Protein AF-A0AAV2KA21-F1 (afdb_monomer_lite)

InterPro domains:
  IPR004468 CTP synthase [MF_01227] (354-904)
  IPR004468 CTP synthase [PTHR11550] (354-910)
  IPR004468 CTP synthase [TIGR00337] (353-898)
  IPR017456 CTP synthase, N-terminal [PF06418] (355-625)
  IPR017456 CTP synthase, N-terminal [cd03113] (355-621)
  IPR017926 Glutamine amidotransferase [PF00117] (664-892)
  IPR027417 P-loop containing nucleoside triphosphate hydrolase [G3DSA:3.40.50.300] (347-646)
  IPR027417 P-loop containing nucleoside triphosphate hydrolase [SSF52540] (354-625)
  IPR029062 Class I glutamine amidotransferase-like [G3DSA:3.40.50.880] (649-915)
  IPR029062 Class I glutamine amidotransferase-like [SSF52317] (652-901)
  IPR033828 CTP synthase GATase domain [cd01746] (652-897)

Structure (mmCIF, N/CA/C/O backbone):
data_AF-A0AAV2KA21-F1
#
_entry.id   AF-A0AAV2KA21-F1
#
loop_
_atom_site.group_PDB
_atom_site.id
_atom_site.type_symbol
_atom_site.label_atom_id
_atom_site.label_alt_id
_atom_site.label_comp_id
_atom_site.label_asym_id
_atom_site.label_entity_id
_atom_site.label_seq_id
_atom_site.pdbx_PDB_ins_code
_atom_site.Cartn_x
_atom_site.Cartn_y
_atom_site.Cartn_z
_atom_site.occupancy
_atom_site.B_iso_or_equiv
_atom_site.auth_seq_id
_atom_site.auth_comp_id
_atom_site.auth_asym_id
_atom_site.auth_atom_id
_atom_site.pdbx_PDB_model_num
ATOM 1 N N . MET A 1 1 ? 5.411 -22.000 -52.448 1.00 35.47 1 MET A N 1
ATOM 2 C CA . MET A 1 1 ? 5.015 -23.112 -51.541 1.00 35.47 1 MET A CA 1
ATOM 3 C C . MET A 1 1 ? 4.681 -24.403 -52.302 1.00 35.47 1 MET A C 1
ATOM 5 O O . MET A 1 1 ? 5.279 -25.430 -52.008 1.00 35.47 1 MET A O 1
ATOM 9 N N . ALA A 1 2 ? 3.848 -24.359 -53.351 1.00 38.22 2 ALA A N 1
ATOM 10 C CA . ALA A 1 2 ? 3.548 -25.520 -54.208 1.00 38.22 2 ALA A CA 1
ATOM 11 C C . ALA A 1 2 ? 4.786 -26.204 -54.840 1.00 38.22 2 ALA A C 1
ATOM 13 O O . ALA A 1 2 ? 4.862 -27.430 -54.904 1.00 38.22 2 ALA A O 1
ATOM 14 N N . GLN A 1 3 ? 5.802 -25.438 -55.255 1.00 40.25 3 GLN A N 1
ATOM 15 C CA . GLN A 1 3 ? 7.073 -25.999 -55.742 1.00 40.25 3 GLN A CA 1
ATOM 16 C C . GLN A 1 3 ? 7.875 -26.712 -54.637 1.00 40.25 3 GLN A C 1
ATOM 18 O O . GLN A 1 3 ? 8.469 -27.756 -54.895 1.00 40.25 3 GLN A O 1
ATOM 23 N N . ALA A 1 4 ? 7.838 -26.218 -53.394 1.00 39.41 4 ALA A N 1
ATOM 24 C CA . ALA A 1 4 ? 8.495 -26.870 -52.257 1.00 39.41 4 ALA A CA 1
ATOM 25 C C . ALA A 1 4 ? 7.836 -28.223 -51.926 1.00 39.41 4 ALA A C 1
ATOM 27 O O . ALA A 1 4 ? 8.532 -29.203 -51.661 1.00 39.41 4 ALA A O 1
ATOM 28 N N . LEU A 1 5 ? 6.508 -28.305 -52.053 1.00 44.34 5 LEU A N 1
ATOM 29 C CA . LEU A 1 5 ? 5.739 -29.546 -51.919 1.00 44.34 5 LEU A CA 1
ATOM 30 C C . LEU A 1 5 ? 6.054 -30.559 -53.035 1.00 44.34 5 LEU A C 1
ATOM 32 O O . LEU A 1 5 ? 6.225 -31.743 -52.752 1.00 44.34 5 LEU A O 1
ATOM 36 N N . LYS A 1 6 ? 6.239 -30.107 -54.286 1.00 44.34 6 LYS A N 1
ATOM 37 C CA . LYS A 1 6 ? 6.696 -30.967 -55.401 1.00 44.34 6 LYS A CA 1
ATOM 38 C C . LYS A 1 6 ? 8.096 -31.546 -55.159 1.00 44.34 6 LYS A C 1
ATOM 40 O O . LYS A 1 6 ? 8.355 -32.701 -55.497 1.00 44.34 6 LYS A O 1
ATOM 45 N N . VAL A 1 7 ? 8.996 -30.767 -54.556 1.00 44.25 7 VAL A N 1
ATOM 46 C CA . VAL A 1 7 ? 10.352 -31.219 -54.190 1.00 44.25 7 VAL A CA 1
ATOM 47 C C . VAL A 1 7 ? 10.316 -32.222 -53.031 1.00 44.25 7 VAL A C 1
ATOM 49 O O . VAL A 1 7 ? 11.077 -33.190 -53.042 1.00 44.25 7 VAL A O 1
ATOM 52 N N . TYR A 1 8 ? 9.414 -32.032 -52.067 1.00 42.38 8 TYR A N 1
ATOM 53 C CA . TYR A 1 8 ? 9.213 -32.953 -50.946 1.00 42.38 8 TYR A CA 1
ATOM 54 C C . TYR A 1 8 ? 8.618 -34.299 -51.401 1.00 42.38 8 TYR A C 1
ATOM 56 O O . TYR A 1 8 ? 9.161 -35.351 -51.067 1.00 42.38 8 TYR A O 1
ATOM 64 N N . ALA A 1 9 ? 7.591 -34.277 -52.260 1.00 46.59 9 ALA A N 1
ATOM 65 C CA . ALA A 1 9 ? 6.957 -35.479 -52.812 1.00 46.59 9 ALA A CA 1
ATOM 66 C C . ALA A 1 9 ? 7.918 -36.332 -53.665 1.00 46.59 9 ALA A C 1
ATOM 68 O O . ALA A 1 9 ? 7.868 -37.558 -53.617 1.00 46.59 9 ALA A O 1
ATOM 69 N N . ARG A 1 10 ? 8.856 -35.704 -54.392 1.00 46.06 10 ARG A N 1
ATOM 70 C CA . ARG A 1 10 ? 9.917 -36.423 -55.128 1.00 46.06 10 ARG A CA 1
ATOM 71 C C . ARG A 1 10 ? 10.937 -37.116 -54.219 1.00 46.06 10 ARG A C 1
ATOM 73 O O . ARG A 1 10 ? 11.611 -38.035 -54.674 1.00 46.06 10 ARG A O 1
ATOM 80 N N . ARG A 1 11 ? 11.098 -36.665 -52.971 1.00 42.88 11 ARG A N 1
ATOM 81 C CA . ARG A 1 11 ? 12.106 -37.183 -52.029 1.00 42.88 11 ARG A CA 1
ATOM 82 C C . ARG A 1 11 ? 11.593 -38.282 -51.104 1.00 42.88 11 ARG A C 1
ATOM 84 O O . ARG A 1 11 ? 12.412 -39.038 -50.588 1.00 42.88 11 ARG A O 1
ATOM 91 N N . HIS A 1 12 ? 10.281 -38.375 -50.904 1.00 43.50 12 HIS A N 1
ATOM 92 C CA . HIS A 1 12 ? 9.665 -39.315 -49.966 1.00 43.50 12 HIS A CA 1
ATOM 93 C C . HIS A 1 12 ? 8.506 -40.081 -50.631 1.00 43.50 12 HIS A C 1
ATOM 95 O O . HIS A 1 12 ? 7.347 -39.810 -50.329 1.00 43.50 12 HIS A O 1
ATOM 101 N N . PRO A 1 13 ? 8.801 -41.028 -51.547 1.00 45.69 13 PRO A N 1
ATOM 102 C CA . PRO A 1 13 ? 7.777 -41.767 -52.297 1.00 45.69 13 PRO A CA 1
ATOM 103 C C . PRO A 1 13 ? 6.890 -42.675 -51.424 1.00 45.69 13 PRO A C 1
ATOM 105 O O . PRO A 1 13 ? 5.798 -43.031 -51.859 1.00 45.69 13 PRO A O 1
ATOM 108 N N . ASP A 1 14 ? 7.331 -42.992 -50.201 1.00 44.12 14 ASP A N 1
ATOM 109 C CA . ASP A 1 14 ? 6.643 -43.886 -49.256 1.00 44.12 14 ASP A CA 1
ATOM 110 C C . ASP A 1 14 ? 6.004 -43.151 -48.058 1.00 44.12 14 ASP A C 1
ATOM 112 O O . ASP A 1 14 ? 5.546 -43.788 -47.111 1.00 44.12 14 ASP A O 1
ATOM 116 N N . ALA A 1 15 ? 5.999 -41.812 -48.048 1.00 48.00 15 ALA A N 1
ATOM 117 C CA . ALA A 1 15 ? 5.346 -41.050 -46.983 1.00 48.00 15 ALA A CA 1
ATOM 118 C C . ALA A 1 15 ? 3.818 -41.104 -47.137 1.00 48.00 15 ALA A C 1
ATOM 120 O O . ALA A 1 15 ? 3.292 -40.937 -48.235 1.00 48.00 15 ALA A O 1
ATOM 121 N N . ASP A 1 16 ? 3.101 -41.326 -46.036 1.00 46.19 16 ASP A N 1
ATOM 122 C CA . ASP A 1 16 ? 1.642 -41.408 -46.038 1.00 46.19 16 ASP A CA 1
ATOM 123 C C . ASP A 1 16 ? 1.032 -40.017 -46.302 1.00 46.19 16 ASP A C 1
ATOM 125 O O . ASP A 1 16 ? 1.068 -39.113 -45.463 1.00 46.19 16 ASP A O 1
ATOM 129 N N . PHE A 1 17 ? 0.520 -39.817 -47.518 1.00 47.16 17 PHE A N 1
ATOM 130 C CA . PHE A 1 17 ? 0.071 -38.521 -48.047 1.00 47.16 17 PHE A CA 1
ATOM 131 C C . PHE A 1 17 ? -1.257 -38.020 -47.443 1.00 47.16 17 PHE A C 1
ATOM 133 O O . PHE A 1 17 ? -1.763 -36.976 -47.858 1.00 47.16 17 PHE A O 1
ATOM 140 N N . ALA A 1 18 ? -1.826 -38.723 -46.459 1.00 44.53 18 ALA A N 1
ATOM 141 C CA . ALA A 1 18 ? -3.070 -38.337 -45.794 1.00 44.53 18 ALA A CA 1
ATOM 142 C C . ALA A 1 18 ? -2.946 -37.015 -45.010 1.00 44.53 18 ALA A C 1
ATOM 144 O O . ALA A 1 18 ? -3.821 -36.159 -45.126 1.00 44.53 18 ALA A O 1
ATOM 145 N N . ALA A 1 19 ? -1.832 -36.798 -44.301 1.00 41.72 19 ALA A N 1
ATOM 146 C CA . ALA A 1 19 ? -1.615 -35.584 -43.501 1.00 41.72 19 ALA A CA 1
ATOM 147 C C . ALA A 1 19 ? -1.412 -34.325 -44.368 1.00 41.72 19 ALA A C 1
ATOM 149 O O . ALA A 1 19 ? -1.913 -33.248 -44.058 1.00 41.72 19 ALA A O 1
ATOM 150 N N . LEU A 1 20 ? -0.747 -34.477 -45.517 1.00 43.06 20 LEU A N 1
ATOM 151 C CA . LEU A 1 20 ? -0.540 -33.396 -46.488 1.00 43.06 20 LEU A CA 1
ATOM 152 C C . LEU A 1 20 ? -1.829 -33.003 -47.223 1.00 43.06 20 LEU A C 1
ATOM 154 O O . LEU A 1 20 ? -1.947 -31.880 -47.710 1.00 43.06 20 LEU A O 1
ATOM 158 N N . ARG A 1 21 ? -2.803 -33.918 -47.302 1.00 42.50 21 ARG A N 1
ATOM 159 C CA . ARG A 1 21 ? -4.116 -33.659 -47.900 1.00 42.50 21 ARG A CA 1
ATOM 160 C C . ARG A 1 21 ? -4.990 -32.795 -46.991 1.00 42.50 21 ARG A C 1
ATOM 162 O O . ARG A 1 21 ? -5.686 -31.928 -47.506 1.00 42.50 21 ARG A O 1
ATOM 169 N N . GLU A 1 22 ? -4.929 -32.995 -45.674 1.00 45.28 22 GLU A N 1
ATOM 170 C CA . GLU A 1 22 ? -5.630 -32.139 -44.706 1.00 45.28 22 GLU A CA 1
ATOM 171 C C . GLU A 1 22 ? -5.046 -30.725 -44.664 1.00 45.28 22 GLU A C 1
ATOM 173 O O . GLU A 1 22 ? -5.804 -29.761 -44.724 1.00 45.28 22 GLU A O 1
ATOM 178 N N . GLU A 1 23 ? -3.717 -30.582 -44.664 1.00 43.34 23 GLU A N 1
ATOM 179 C CA . GLU A 1 23 ? -3.070 -29.260 -44.709 1.00 43.34 23 GLU A CA 1
ATOM 180 C C . GLU A 1 23 ? -3.353 -28.510 -46.020 1.00 43.34 23 GLU A C 1
ATOM 182 O O . GLU A 1 23 ? -3.584 -27.301 -46.011 1.00 43.34 23 GLU A O 1
ATOM 187 N N . ALA A 1 24 ? -3.396 -29.216 -47.155 1.00 41.16 24 ALA A N 1
ATOM 188 C CA . ALA A 1 24 ? -3.741 -28.613 -48.442 1.00 41.16 24 ALA A CA 1
ATOM 189 C C . ALA A 1 24 ? -5.219 -28.186 -48.523 1.00 41.16 24 ALA A C 1
ATOM 191 O O . ALA A 1 24 ? -5.510 -27.147 -49.110 1.00 41.16 24 ALA A O 1
ATOM 192 N N . LEU A 1 25 ? -6.141 -28.946 -47.917 1.00 46.31 25 LEU A N 1
ATOM 193 C CA . LEU A 1 25 ? -7.567 -28.596 -47.837 1.00 46.31 25 LEU A CA 1
ATOM 194 C C . LEU A 1 25 ? -7.826 -27.419 -46.881 1.00 46.31 25 LEU A C 1
ATOM 196 O O . LEU A 1 25 ? -8.688 -26.588 -47.161 1.00 46.31 25 LEU A O 1
ATOM 200 N N . LEU A 1 26 ? -7.057 -27.316 -45.792 1.00 43.72 26 LEU A N 1
ATOM 201 C CA . LEU A 1 26 ? -7.070 -26.162 -44.886 1.00 43.72 26 LEU A CA 1
ATOM 202 C C . LEU A 1 26 ? -6.626 -24.878 -45.602 1.00 43.72 26 LEU A C 1
ATOM 204 O O . LEU A 1 26 ? -7.281 -23.847 -45.470 1.00 43.72 26 LEU A O 1
ATOM 208 N N . LEU A 1 27 ? -5.587 -24.955 -46.437 1.00 38.97 27 LEU A N 1
ATOM 209 C CA . LEU A 1 27 ? -5.106 -23.813 -47.222 1.00 38.97 27 LEU A CA 1
ATOM 210 C C . LEU A 1 27 ? -6.069 -23.398 -48.350 1.00 38.97 27 LEU A C 1
ATOM 212 O O . LEU A 1 27 ? -6.182 -22.209 -48.643 1.00 38.97 27 LEU A O 1
ATOM 216 N N . ASP A 1 28 ? -6.802 -24.343 -48.949 1.00 40.31 28 ASP A N 1
ATOM 217 C CA . ASP A 1 28 ? -7.838 -24.045 -49.957 1.00 40.31 28 ASP A CA 1
ATOM 218 C C . ASP A 1 28 ? -9.050 -23.315 -49.336 1.00 40.31 28 ASP A C 1
ATOM 220 O O . ASP A 1 28 ? -9.705 -22.505 -49.995 1.00 40.31 28 ASP A O 1
ATOM 224 N N . SER A 1 29 ? -9.308 -23.546 -48.040 1.00 45.31 29 SER A N 1
ATOM 225 C CA . SER A 1 29 ? -10.343 -22.837 -47.274 1.00 45.31 29 SER A CA 1
ATOM 226 C C . SER A 1 29 ? -9.963 -21.394 -46.915 1.00 45.31 29 SER A C 1
ATOM 228 O O . SER A 1 29 ? -10.851 -20.558 -46.751 1.00 45.31 29 SER A O 1
ATOM 230 N N . GLU A 1 30 ? -8.662 -21.082 -46.849 1.00 40.16 30 GLU A N 1
ATOM 231 C CA . GLU A 1 30 ? -8.159 -19.741 -46.524 1.00 40.16 30 GLU A CA 1
ATOM 232 C C . GLU A 1 30 ? -7.944 -18.841 -47.756 1.00 40.16 30 GLU A C 1
ATOM 234 O O . GLU A 1 30 ? -8.026 -17.621 -47.619 1.00 40.16 30 GLU A O 1
ATOM 239 N N . TYR A 1 31 ? -7.697 -19.397 -48.955 1.00 39.81 31 TYR A N 1
ATOM 240 C CA . TYR A 1 31 ? -7.211 -18.606 -50.107 1.00 39.81 31 TYR A CA 1
ATOM 241 C C . TYR A 1 31 ? -7.958 -18.771 -51.440 1.00 39.81 31 TYR A C 1
ATOM 243 O O . TYR A 1 31 ? -7.471 -18.280 -52.454 1.00 39.81 31 TYR A O 1
ATOM 251 N N . GLY A 1 32 ? -9.133 -19.405 -51.469 1.00 35.38 32 GLY A N 1
ATOM 252 C CA . GLY A 1 32 ? -10.109 -19.289 -52.564 1.00 35.38 32 GLY A CA 1
ATOM 253 C C . GLY A 1 32 ? -9.593 -19.472 -54.010 1.00 35.38 32 GLY A C 1
ATOM 254 O O . GLY A 1 32 ? -9.157 -18.537 -54.675 1.00 35.38 32 GLY A O 1
ATOM 255 N N . SER A 1 33 ? -9.835 -20.653 -54.583 1.00 38.12 33 SER A N 1
ATOM 256 C CA . SER A 1 33 ? -10.006 -20.907 -56.034 1.00 38.12 33 SER A CA 1
ATOM 257 C C . SER A 1 33 ? -8.825 -20.715 -57.007 1.00 38.12 33 SER A C 1
ATOM 259 O O . SER A 1 33 ? -9.055 -20.633 -58.211 1.00 38.12 33 SER A O 1
ATOM 261 N N . SER A 1 34 ? -7.567 -20.758 -56.554 1.00 41.44 34 SER A N 1
ATOM 262 C CA . SER A 1 34 ? -6.405 -20.893 -57.470 1.00 41.44 34 SER A CA 1
ATOM 263 C C . SER A 1 34 ? -5.517 -22.125 -57.228 1.00 41.44 34 SER A C 1
ATOM 265 O O . SER A 1 34 ? -4.579 -22.364 -57.988 1.00 41.44 34 SER A O 1
ATOM 267 N N . ALA A 1 35 ? -5.817 -22.961 -56.223 1.00 38.94 35 ALA A N 1
ATOM 268 C CA . ALA A 1 35 ? -5.004 -24.138 -55.892 1.00 38.94 35 ALA A CA 1
ATOM 269 C C . ALA A 1 35 ? -5.516 -25.471 -56.484 1.00 38.94 35 ALA A C 1
ATOM 271 O O . ALA A 1 35 ? -4.770 -26.454 -56.483 1.00 38.94 35 ALA A O 1
ATOM 272 N N . SER A 1 36 ? -6.731 -25.517 -57.046 1.00 36.91 36 SER A N 1
ATOM 273 C CA . SER A 1 36 ? -7.385 -26.765 -57.484 1.00 36.91 36 SER A CA 1
ATOM 274 C C . SER A 1 36 ? -6.744 -27.432 -58.713 1.00 36.91 36 SER A C 1
ATOM 276 O O . SER A 1 36 ? -6.774 -28.660 -58.839 1.00 36.91 36 SER A O 1
ATOM 278 N N . GLU A 1 37 ? -6.089 -26.671 -59.597 1.00 37.91 37 GLU A N 1
ATOM 279 C CA . GLU A 1 37 ? -5.371 -27.239 -60.751 1.00 37.91 37 GLU A CA 1
ATOM 280 C C . GLU A 1 37 ? -4.031 -27.883 -60.356 1.00 37.91 37 GLU A C 1
ATOM 282 O O . GLU A 1 37 ? -3.571 -28.848 -60.979 1.00 37.91 37 GLU A O 1
ATOM 287 N N . VAL A 1 38 ? -3.406 -27.413 -59.273 1.00 37.97 38 VAL A N 1
ATOM 288 C CA . VAL A 1 38 ? -2.083 -27.895 -58.851 1.00 37.97 38 VAL A CA 1
ATOM 289 C C . VAL A 1 38 ? -2.189 -29.217 -58.089 1.00 37.97 38 VAL A C 1
ATOM 291 O O . VAL A 1 38 ? -1.344 -30.095 -58.280 1.00 37.97 38 VAL A O 1
ATOM 294 N N . THR A 1 39 ? -3.245 -29.412 -57.298 1.00 38.41 39 THR A N 1
ATOM 295 C CA . THR A 1 39 ? -3.505 -30.658 -56.557 1.00 38.41 39 THR A CA 1
ATOM 296 C C . THR A 1 39 ? -3.919 -31.817 -57.469 1.00 38.41 39 THR A C 1
ATOM 298 O O . THR A 1 39 ? -3.482 -32.944 -57.234 1.00 38.41 39 THR A O 1
ATOM 301 N N . CYS A 1 40 ? -4.659 -31.575 -58.560 1.00 34.62 40 CYS A N 1
ATOM 302 C CA . CYS A 1 40 ? -5.057 -32.646 -59.489 1.00 34.62 40 CYS A CA 1
ATOM 303 C C . CYS A 1 40 ? -3.895 -33.210 -60.331 1.00 34.62 40 CYS A C 1
ATOM 305 O O . CYS A 1 40 ? -3.881 -34.401 -60.643 1.00 34.62 40 CYS A O 1
ATOM 307 N N . SER A 1 41 ? -2.884 -32.400 -60.663 1.00 37.38 41 SER A N 1
ATOM 308 C CA . SER A 1 41 ? -1.750 -32.859 -61.488 1.00 37.38 41 SER A CA 1
ATOM 309 C C . SER A 1 41 ? -0.753 -33.765 -60.744 1.00 37.38 41 SER A C 1
ATOM 311 O O . SER A 1 41 ? -0.063 -34.570 -61.369 1.00 37.38 41 SER A O 1
ATOM 313 N N . ILE A 1 42 ? -0.683 -33.665 -59.412 1.00 39.44 42 ILE A N 1
ATOM 314 C CA . ILE A 1 42 ? 0.293 -34.399 -58.586 1.00 39.44 42 ILE A CA 1
ATOM 315 C C . ILE A 1 42 ? -0.213 -35.804 -58.221 1.00 39.44 42 ILE A C 1
ATOM 317 O O . ILE A 1 42 ? 0.588 -36.719 -58.045 1.00 39.44 42 ILE A O 1
ATOM 321 N N . VAL A 1 43 ? -1.533 -36.007 -58.165 1.00 39.12 43 VAL A N 1
ATOM 322 C CA . VAL A 1 43 ? -2.134 -37.283 -57.737 1.00 39.12 43 VAL A CA 1
ATOM 323 C C . VAL A 1 43 ? -2.210 -38.317 -58.874 1.00 39.12 43 VAL A C 1
ATOM 325 O O . VAL A 1 43 ? -2.182 -39.516 -58.603 1.00 39.12 43 VAL A O 1
ATOM 328 N N . ASN A 1 44 ? -2.218 -37.893 -60.145 1.00 34.75 44 ASN A N 1
ATOM 329 C CA . ASN A 1 44 ? -2.494 -38.794 -61.276 1.00 34.75 44 ASN A CA 1
ATOM 330 C C . ASN A 1 44 ? -1.271 -39.383 -62.003 1.00 34.75 44 ASN A C 1
ATOM 332 O O . ASN A 1 44 ? -1.455 -40.243 -62.859 1.00 34.75 44 ASN A O 1
ATOM 336 N N . ASN A 1 45 ? -0.033 -39.011 -61.664 1.00 34.47 45 ASN A N 1
ATOM 337 C CA . ASN A 1 45 ? 1.164 -39.569 -62.314 1.00 34.47 45 ASN A CA 1
ATOM 338 C C . ASN A 1 45 ? 1.923 -40.541 -61.397 1.00 34.47 45 ASN A C 1
ATOM 340 O O . ASN A 1 45 ? 3.027 -40.271 -60.928 1.00 34.47 45 ASN A O 1
ATOM 344 N N . LYS A 1 46 ? 1.326 -41.717 -61.169 1.00 35.81 46 LYS A N 1
ATOM 345 C CA . LYS A 1 46 ? 2.021 -42.912 -60.661 1.00 35.81 46 LYS A CA 1
ATOM 346 C C . LYS A 1 46 ? 2.510 -43.781 -61.825 1.00 35.81 46 LYS A C 1
ATOM 348 O O . LYS A 1 46 ? 2.056 -44.904 -61.990 1.00 35.81 46 LYS A O 1
ATOM 353 N N . SER A 1 47 ? 3.448 -43.294 -62.627 1.00 34.81 47 SER A N 1
ATOM 354 C CA . SER A 1 47 ? 4.291 -44.176 -63.446 1.00 34.81 47 SER A CA 1
ATOM 355 C C . SER A 1 47 ? 5.427 -43.396 -64.089 1.00 34.81 47 SER A C 1
ATOM 357 O O . SER A 1 47 ? 5.233 -42.264 -64.508 1.00 34.81 47 SER A O 1
ATOM 359 N N . SER A 1 48 ? 6.580 -44.058 -64.186 1.00 34.28 48 SER A N 1
ATOM 360 C CA . SER A 1 48 ? 7.804 -43.677 -64.902 1.00 34.28 48 SER A CA 1
ATOM 361 C C . SER A 1 48 ? 8.609 -42.497 -64.353 1.00 34.28 48 SER A C 1
ATOM 363 O O . SER A 1 48 ? 8.455 -41.387 -64.835 1.00 34.28 48 SER A O 1
ATOM 365 N N . PHE A 1 49 ? 9.577 -42.772 -63.470 1.00 32.34 49 PHE A N 1
ATOM 366 C CA . PHE A 1 49 ? 10.881 -42.093 -63.521 1.00 32.34 49 PHE A CA 1
ATOM 367 C C . PHE A 1 49 ? 12.002 -43.082 -63.157 1.00 32.34 49 PHE A C 1
ATOM 369 O O . PHE A 1 49 ? 12.019 -43.667 -62.074 1.00 32.34 49 PHE A O 1
ATOM 376 N N . SER A 1 50 ? 12.887 -43.324 -64.126 1.00 31.30 50 SER A N 1
ATOM 377 C CA . SER A 1 50 ? 14.023 -44.246 -64.080 1.00 31.30 50 SER A CA 1
ATOM 378 C C . SER A 1 50 ? 15.222 -43.663 -63.325 1.00 31.30 50 SER A C 1
ATOM 380 O O . SER A 1 50 ? 15.413 -42.452 -63.258 1.00 31.30 50 SER A O 1
ATOM 382 N N . LYS A 1 51 ? 16.040 -44.561 -62.765 1.00 41.38 51 LYS A N 1
ATOM 383 C CA . LYS A 1 51 ? 17.296 -44.274 -62.059 1.00 41.38 51 LYS A CA 1
ATOM 384 C C . LYS A 1 51 ? 18.385 -43.808 -63.036 1.00 41.38 51 LYS A C 1
ATOM 386 O O . LYS A 1 51 ? 18.760 -44.585 -63.905 1.00 41.38 51 LYS A O 1
ATOM 391 N N . GLU A 1 52 ? 18.963 -42.630 -62.811 1.00 32.03 52 GLU A N 1
ATOM 392 C CA . GLU A 1 52 ? 20.261 -42.216 -63.375 1.00 32.03 52 GLU A CA 1
ATOM 393 C C . GLU A 1 52 ? 21.156 -41.550 -62.305 1.00 32.03 52 GLU A C 1
ATOM 395 O O . GLU A 1 52 ? 20.643 -41.135 -61.259 1.00 32.03 52 GLU A O 1
ATOM 400 N N . PRO A 1 53 ? 22.497 -41.537 -62.485 1.00 35.59 53 PRO A N 1
ATOM 401 C CA . PRO A 1 53 ? 23.448 -41.474 -61.383 1.00 35.59 53 PRO A CA 1
ATOM 402 C C . PRO A 1 53 ? 23.789 -40.066 -60.884 1.00 35.59 53 PRO A C 1
ATOM 404 O O . PRO A 1 53 ? 23.670 -39.045 -61.550 1.00 35.59 53 PRO A O 1
ATOM 407 N N . TYR A 1 54 ? 24.265 -40.078 -59.645 1.00 41.34 54 TYR A N 1
ATOM 408 C CA . TYR A 1 54 ? 24.533 -38.962 -58.753 1.00 41.34 54 TYR A CA 1
ATOM 409 C C . TYR A 1 54 ? 25.872 -38.269 -59.073 1.00 41.34 54 TYR A C 1
ATOM 411 O O . TYR A 1 54 ? 26.904 -38.638 -58.521 1.00 41.34 54 TYR A O 1
ATOM 419 N N . SER A 1 55 ? 25.869 -37.221 -59.896 1.00 39.25 55 SER A N 1
ATOM 420 C CA . SER A 1 55 ? 26.894 -36.167 -59.830 1.00 39.25 55 SER A CA 1
ATOM 421 C C . SER A 1 55 ? 26.444 -34.916 -60.586 1.00 39.25 55 SER A C 1
ATOM 423 O O . SER A 1 55 ? 26.159 -34.985 -61.773 1.00 39.25 55 SER A O 1
ATOM 425 N N . ASP A 1 56 ? 26.433 -33.792 -59.867 1.00 47.78 56 ASP A N 1
ATOM 426 C CA . ASP A 1 56 ? 26.291 -32.403 -60.341 1.00 47.78 56 ASP A CA 1
ATOM 427 C C . ASP A 1 56 ? 24.898 -31.742 -60.450 1.00 47.78 56 ASP A C 1
ATOM 429 O O . ASP A 1 56 ? 24.730 -30.709 -61.084 1.00 47.78 56 ASP A O 1
ATOM 433 N N . TRP A 1 57 ? 23.890 -32.235 -59.719 1.00 40.31 57 TRP A N 1
ATOM 434 C CA . TRP A 1 57 ? 22.551 -31.610 -59.701 1.00 40.31 57 TRP A CA 1
ATOM 435 C C . TRP A 1 57 ? 22.425 -30.353 -58.814 1.00 40.31 57 TRP A C 1
ATOM 437 O O . TRP A 1 57 ? 21.461 -29.599 -58.946 1.00 40.31 57 TRP A O 1
ATOM 447 N N . LYS A 1 58 ? 23.356 -30.118 -57.875 1.00 35.56 58 LYS A N 1
ATOM 448 C CA . LYS A 1 58 ? 23.289 -28.962 -56.955 1.00 35.56 58 LYS A CA 1
ATOM 449 C C . LYS A 1 58 ? 23.589 -27.641 -57.657 1.00 35.56 58 LYS A C 1
ATOM 451 O O . LYS A 1 58 ? 22.966 -26.649 -57.301 1.00 35.56 58 LYS A O 1
ATOM 456 N N . GLU A 1 59 ? 24.511 -27.631 -58.616 1.00 39.06 59 GLU A N 1
ATOM 457 C CA . GLU A 1 59 ? 24.858 -26.448 -59.415 1.00 39.06 59 GLU A CA 1
ATOM 458 C C . GLU A 1 59 ? 23.743 -26.125 -60.417 1.00 39.06 59 GLU A C 1
ATOM 460 O O . GLU A 1 59 ? 23.295 -24.981 -60.486 1.00 39.06 59 GLU A O 1
ATOM 465 N N . THR A 1 60 ? 23.200 -27.141 -61.099 1.00 41.19 60 THR A N 1
ATOM 466 C CA . THR A 1 60 ? 22.076 -26.977 -62.037 1.00 41.19 60 THR A CA 1
ATOM 467 C C . THR A 1 60 ? 20.822 -26.468 -61.326 1.00 41.19 60 THR A C 1
ATOM 469 O O . THR A 1 60 ? 20.250 -25.467 -61.739 1.00 41.19 60 THR A O 1
ATOM 472 N N . LEU A 1 61 ? 20.461 -27.049 -60.173 1.00 39.44 61 LEU A N 1
ATOM 473 C CA . LEU A 1 61 ? 19.292 -26.609 -59.402 1.00 39.44 61 LEU A CA 1
ATOM 474 C C . LEU A 1 61 ? 19.453 -25.182 -58.851 1.00 39.44 61 LEU A C 1
ATOM 476 O O . LEU A 1 61 ? 18.485 -24.429 -58.791 1.00 39.44 61 LEU A O 1
ATOM 480 N N . LYS A 1 62 ? 20.666 -24.783 -58.449 1.00 39.53 62 LYS A N 1
ATOM 481 C CA . LYS A 1 62 ? 20.928 -23.413 -57.978 1.00 39.53 62 LYS A CA 1
ATOM 482 C C . LYS A 1 62 ? 20.818 -22.402 -59.117 1.00 39.53 62 LYS A C 1
ATOM 484 O O . LYS A 1 62 ? 20.355 -21.288 -58.890 1.00 39.53 62 LYS A O 1
ATOM 489 N N . ARG A 1 63 ? 21.249 -22.790 -60.320 1.00 44.69 63 ARG A N 1
ATOM 490 C CA . ARG A 1 63 ? 21.196 -21.958 -61.522 1.00 44.69 63 ARG A CA 1
ATOM 491 C C . ARG A 1 63 ? 19.763 -21.786 -62.022 1.00 44.69 63 ARG A C 1
ATOM 493 O O . ARG A 1 63 ? 19.364 -20.656 -62.279 1.00 44.69 63 ARG A O 1
ATOM 500 N N . ASP A 1 64 ? 18.984 -22.863 -62.041 1.00 43.19 64 ASP A N 1
ATOM 501 C CA . ASP A 1 64 ? 17.595 -22.840 -62.510 1.00 43.19 64 ASP A CA 1
ATOM 502 C C . ASP A 1 64 ? 16.682 -22.063 -61.547 1.00 43.19 64 ASP A C 1
ATOM 504 O O . ASP A 1 64 ? 15.906 -21.219 -61.988 1.00 43.19 64 ASP A O 1
ATOM 508 N N . ILE A 1 65 ? 16.856 -22.229 -60.225 1.00 41.72 65 ILE A N 1
ATOM 509 C CA . ILE A 1 65 ? 16.123 -21.438 -59.215 1.00 41.72 65 ILE A CA 1
ATOM 510 C C . ILE A 1 65 ? 16.474 -19.944 -59.318 1.00 41.72 65 ILE A C 1
ATOM 512 O O . ILE A 1 65 ? 15.606 -19.090 -59.165 1.00 41.72 65 ILE A O 1
ATOM 516 N N . MET A 1 66 ? 17.738 -19.603 -59.584 1.00 40.03 66 MET A N 1
ATOM 517 C CA . MET A 1 66 ? 18.167 -18.204 -59.716 1.00 40.03 66 MET A CA 1
ATOM 518 C C . MET A 1 66 ? 17.647 -17.534 -60.995 1.00 40.03 66 MET A C 1
ATOM 520 O O . MET A 1 66 ? 17.384 -16.330 -60.978 1.00 40.03 66 MET A O 1
ATOM 524 N N . GLU A 1 67 ? 17.504 -18.282 -62.090 1.00 44.53 67 GLU A N 1
ATOM 525 C CA . GLU A 1 67 ? 16.922 -17.783 -63.343 1.00 44.53 67 GLU A CA 1
ATOM 526 C C . GLU A 1 67 ? 15.395 -17.628 -63.236 1.00 44.53 67 GLU A C 1
ATOM 528 O O . GLU A 1 67 ? 14.869 -16.590 -63.642 1.00 44.53 67 GLU A O 1
ATOM 533 N N . GLU A 1 68 ? 14.685 -18.569 -62.599 1.00 41.47 68 GLU A N 1
ATOM 534 C CA . GLU A 1 68 ? 13.235 -18.452 -62.358 1.00 41.47 68 GLU A CA 1
ATOM 535 C C . GLU A 1 68 ? 12.892 -17.298 -61.403 1.00 41.47 68 GLU A C 1
ATOM 537 O O . GLU A 1 68 ? 12.009 -16.497 -61.707 1.00 41.47 68 GLU A O 1
ATOM 542 N N . VAL A 1 69 ? 13.647 -17.120 -60.309 1.00 39.28 69 VAL A N 1
ATOM 543 C CA . VAL A 1 69 ? 13.449 -15.989 -59.381 1.00 39.28 69 VAL A CA 1
ATOM 544 C C . VAL A 1 69 ? 13.731 -14.651 -60.072 1.00 39.28 69 VAL A C 1
ATOM 546 O O . VAL A 1 69 ? 13.020 -13.671 -59.850 1.00 39.28 69 VAL A O 1
ATOM 549 N N . LYS A 1 70 ? 14.734 -14.585 -60.959 1.00 39.62 70 LYS A N 1
ATOM 550 C CA . LYS A 1 70 ? 14.987 -13.380 -61.765 1.00 39.62 70 LYS A CA 1
ATOM 551 C C . LYS A 1 70 ? 13.854 -13.090 -62.745 1.00 39.62 70 LYS A C 1
ATOM 553 O O . LYS A 1 70 ? 13.546 -11.917 -62.955 1.00 39.62 70 LYS A O 1
ATOM 558 N N . ALA A 1 71 ? 13.253 -14.115 -63.345 1.00 44.84 71 ALA A N 1
ATOM 559 C CA . ALA A 1 71 ? 12.129 -13.953 -64.260 1.00 44.84 71 ALA A CA 1
ATOM 560 C C . ALA A 1 71 ? 10.864 -13.475 -63.524 1.00 44.84 71 ALA A C 1
ATOM 562 O O . ALA A 1 71 ? 10.239 -12.512 -63.972 1.00 44.84 71 ALA A O 1
ATOM 563 N N . GLU A 1 72 ? 10.549 -14.050 -62.358 1.00 40.50 72 GLU A N 1
ATOM 564 C CA . GLU A 1 72 ? 9.417 -13.626 -61.517 1.00 40.50 72 GLU A CA 1
ATOM 565 C C . GLU A 1 72 ? 9.596 -12.209 -60.965 1.00 40.50 72 GLU A C 1
ATOM 567 O O . GLU A 1 72 ? 8.673 -11.399 -61.050 1.00 40.50 72 GLU A O 1
ATOM 572 N N . MET A 1 73 ? 10.791 -11.847 -60.480 1.00 37.16 73 MET A N 1
ATOM 573 C CA . MET A 1 73 ? 11.050 -10.479 -60.010 1.00 37.16 73 MET A CA 1
ATOM 574 C C . MET A 1 73 ? 10.940 -9.444 -61.135 1.00 37.16 73 MET A C 1
ATOM 576 O O . MET A 1 73 ? 10.536 -8.306 -60.896 1.00 37.16 73 MET A O 1
ATOM 580 N N . LYS A 1 74 ? 11.270 -9.830 -62.373 1.00 39.25 74 LYS A N 1
ATOM 581 C CA . LYS A 1 74 ? 11.127 -8.963 -63.548 1.00 39.25 74 LYS A CA 1
ATOM 582 C C . LYS A 1 74 ? 9.660 -8.811 -63.968 1.00 39.25 74 LYS A C 1
ATOM 584 O O . LYS A 1 74 ? 9.281 -7.718 -64.381 1.00 39.25 74 LYS A O 1
ATOM 589 N N . GLY A 1 75 ? 8.852 -9.863 -63.817 1.00 42.41 75 GLY A N 1
ATOM 590 C CA . GLY A 1 75 ? 7.399 -9.830 -64.009 1.00 42.41 75 GLY A CA 1
ATOM 591 C C . GLY A 1 75 ? 6.702 -8.941 -62.978 1.00 42.41 75 GLY A C 1
ATOM 592 O O . GLY A 1 75 ? 6.030 -7.987 -63.360 1.00 42.41 75 GLY A O 1
ATOM 593 N N . LEU A 1 76 ? 6.981 -9.157 -61.688 1.00 39.62 76 LEU A N 1
ATOM 594 C CA . LEU A 1 76 ? 6.457 -8.345 -60.583 1.00 39.62 76 LEU A CA 1
ATOM 595 C C . LEU A 1 76 ? 6.839 -6.867 -60.716 1.00 39.62 76 LEU A C 1
ATOM 597 O O . LEU A 1 76 ? 6.002 -5.995 -60.510 1.00 39.62 76 LEU A O 1
ATOM 601 N N . ALA A 1 77 ? 8.075 -6.560 -61.125 1.00 36.47 77 ALA A N 1
ATOM 602 C CA . ALA A 1 77 ? 8.489 -5.180 -61.375 1.00 36.47 77 ALA A CA 1
ATOM 603 C C . ALA A 1 77 ? 7.725 -4.539 -62.549 1.00 36.47 77 ALA A C 1
ATOM 605 O O . ALA A 1 77 ? 7.389 -3.358 -62.490 1.00 36.47 77 ALA A O 1
ATOM 606 N N . GLN A 1 78 ? 7.427 -5.294 -63.611 1.00 40.75 78 GLN A N 1
ATOM 607 C CA . GLN A 1 78 ? 6.649 -4.798 -64.752 1.00 40.75 78 GLN A CA 1
ATOM 608 C C . GLN A 1 78 ? 5.167 -4.610 -64.415 1.00 40.75 78 GLN A C 1
ATOM 610 O O . GLN A 1 78 ? 4.557 -3.660 -64.907 1.00 40.75 78 GLN A O 1
ATOM 615 N N . GLU A 1 79 ? 4.609 -5.461 -63.558 1.00 41.44 79 GLU A N 1
ATOM 616 C CA . GLU A 1 79 ? 3.233 -5.365 -63.065 1.00 41.44 79 GLU A CA 1
ATOM 617 C C . GLU A 1 79 ? 3.063 -4.164 -62.125 1.00 41.44 79 GLU A C 1
ATOM 619 O O . GLU A 1 79 ? 2.171 -3.345 -62.342 1.00 41.44 79 GLU A O 1
ATOM 624 N N . LEU A 1 80 ? 4.022 -3.948 -61.213 1.00 37.25 80 LEU A N 1
ATOM 625 C CA . LEU A 1 80 ? 4.083 -2.767 -60.343 1.00 37.25 80 LEU A CA 1
ATOM 626 C C . LEU A 1 80 ? 4.192 -1.463 -61.155 1.00 37.25 80 LEU A C 1
ATOM 628 O O . LEU A 1 80 ? 3.525 -0.472 -60.868 1.00 37.25 80 LEU A O 1
ATOM 632 N N . ILE A 1 81 ? 5.007 -1.462 -62.217 1.00 38.97 81 ILE A N 1
ATOM 633 C CA . ILE A 1 81 ? 5.150 -0.315 -63.130 1.00 38.97 81 ILE A CA 1
ATOM 634 C C . ILE A 1 81 ? 3.860 -0.075 -63.932 1.00 38.97 81 ILE A C 1
ATOM 636 O O . ILE A 1 81 ? 3.564 1.068 -64.287 1.00 38.97 81 ILE A O 1
ATOM 640 N N . ARG A 1 82 ? 3.087 -1.126 -64.231 1.00 42.25 82 ARG A N 1
ATOM 641 C CA . ARG A 1 82 ? 1.820 -1.031 -64.968 1.00 42.25 82 ARG A CA 1
ATOM 642 C C . ARG A 1 82 ? 0.676 -0.535 -64.079 1.00 42.25 82 ARG A C 1
ATOM 644 O O . ARG A 1 82 ? -0.131 0.253 -64.568 1.00 42.25 82 ARG A O 1
ATOM 651 N N . GLU A 1 83 ? 0.650 -0.921 -62.804 1.00 38.00 83 GLU A N 1
ATOM 652 C CA . GLU A 1 83 ? -0.301 -0.422 -61.796 1.00 38.00 83 GLU A CA 1
ATOM 653 C C . GLU A 1 83 ? -0.016 1.016 -61.348 1.00 38.00 83 GLU A C 1
ATOM 655 O O . GLU A 1 83 ? -0.948 1.780 -61.117 1.00 38.00 83 GLU A O 1
ATOM 660 N N . LEU A 1 84 ? 1.252 1.434 -61.277 1.00 35.53 84 LEU A N 1
ATOM 661 C CA . LEU A 1 84 ? 1.618 2.798 -60.863 1.00 35.53 84 LEU A CA 1
ATOM 662 C C . LEU A 1 84 ? 1.463 3.844 -61.982 1.00 35.53 84 LEU A C 1
ATOM 664 O O . LEU A 1 84 ? 1.421 5.047 -61.718 1.00 35.53 84 LEU A O 1
ATOM 668 N N . LYS A 1 85 ? 1.358 3.406 -63.242 1.00 34.41 85 LYS A N 1
ATOM 669 C CA . LYS A 1 85 ? 1.314 4.277 -64.431 1.00 34.41 85 LYS A CA 1
ATOM 670 C C . LYS A 1 85 ? 0.083 5.200 -64.541 1.00 34.41 85 LYS A C 1
ATOM 672 O O . LYS A 1 85 ? 0.259 6.311 -65.036 1.00 34.41 85 LYS A O 1
ATOM 677 N N . PRO A 1 86 ? -1.135 4.820 -64.103 1.00 37.00 86 PRO A N 1
ATOM 678 C CA . PRO A 1 86 ? -2.306 5.702 -64.135 1.00 37.00 86 PRO A CA 1
ATOM 679 C C . PRO A 1 86 ? -2.312 6.762 -63.021 1.00 37.00 86 PRO A C 1
ATOM 681 O O . PRO A 1 86 ? -3.010 7.763 -63.146 1.00 37.00 86 PRO A O 1
ATOM 684 N N . HIS A 1 87 ? -1.533 6.572 -61.949 1.00 37.34 87 HIS A N 1
ATOM 685 C CA . HIS A 1 87 ? -1.488 7.479 -60.793 1.00 37.34 87 HIS A CA 1
ATOM 686 C C . HIS A 1 87 ? -0.453 8.607 -60.925 1.00 37.34 87 HIS A C 1
ATOM 688 O O . HIS A 1 87 ? -0.258 9.383 -59.992 1.00 37.34 87 HIS A O 1
ATOM 694 N N . LEU A 1 88 ? 0.212 8.720 -62.079 1.00 33.75 88 LEU A N 1
ATOM 695 C CA . LEU A 1 88 ? 1.299 9.672 -62.293 1.00 33.75 88 LEU A CA 1
ATOM 696 C C . LEU A 1 88 ? 1.063 10.541 -63.536 1.00 33.75 88 LEU A C 1
ATOM 698 O O . LEU A 1 88 ? 1.625 10.291 -64.597 1.00 33.75 88 LEU A O 1
ATOM 702 N N . SER A 1 89 ? 0.264 11.604 -63.382 1.00 29.28 89 SER A N 1
ATOM 703 C CA . SER A 1 89 ? 0.497 12.925 -64.005 1.00 29.28 89 SER A CA 1
ATOM 704 C C . SER A 1 89 ? -0.410 13.998 -63.358 1.00 29.28 89 SER A C 1
ATOM 706 O O . SER A 1 89 ? -1.384 13.651 -62.697 1.00 29.28 89 SER A O 1
ATOM 708 N N . PRO A 1 90 ? -0.128 15.302 -63.520 1.00 41.97 90 PRO A N 1
ATOM 709 C CA . PRO A 1 90 ? 0.914 16.036 -62.817 1.00 41.97 90 PRO A CA 1
ATOM 710 C C . PRO A 1 90 ? 0.286 17.127 -61.930 1.00 41.97 90 PRO A C 1
ATOM 712 O O . PRO A 1 90 ? -0.417 18.003 -62.429 1.00 41.97 90 PRO A O 1
ATOM 715 N N . VAL A 1 91 ? 0.575 17.135 -60.627 1.00 25.52 91 VAL A N 1
ATOM 716 C CA . VAL A 1 91 ? 0.252 18.284 -59.767 1.00 25.52 91 VAL A CA 1
ATOM 717 C C . VAL A 1 91 ? 1.547 18.905 -59.282 1.00 25.52 91 VAL A C 1
ATOM 719 O O . VAL A 1 91 ? 2.390 18.270 -58.653 1.00 25.52 91 VAL A O 1
ATOM 722 N N . ALA A 1 92 ? 1.704 20.162 -59.671 1.00 27.98 92 ALA A N 1
ATOM 723 C CA . ALA A 1 92 ? 2.779 21.035 -59.278 1.00 27.98 92 ALA A CA 1
ATOM 724 C C . ALA A 1 92 ? 2.632 21.490 -57.817 1.00 27.98 92 ALA A C 1
ATOM 726 O O . ALA A 1 92 ? 1.532 21.599 -57.282 1.00 27.98 92 ALA A O 1
ATOM 727 N N . THR A 1 93 ? 3.781 21.899 -57.280 1.00 30.91 93 THR A N 1
ATOM 728 C CA . THR A 1 93 ? 4.031 22.810 -56.151 1.00 30.91 93 THR A CA 1
ATOM 729 C C . THR A 1 93 ? 4.072 22.263 -54.716 1.00 30.91 93 THR A C 1
ATOM 731 O O . THR A 1 93 ? 3.095 21.773 -54.169 1.00 30.91 93 THR A O 1
ATOM 734 N N . ALA A 1 94 ? 5.246 22.526 -54.120 1.00 35.59 94 ALA A N 1
ATOM 735 C CA . ALA A 1 94 ? 5.572 22.675 -52.700 1.00 35.59 94 ALA A CA 1
ATOM 736 C C . ALA A 1 94 ? 5.804 21.410 -51.848 1.00 35.59 94 ALA A C 1
ATOM 738 O O . ALA A 1 94 ? 4.970 21.030 -51.037 1.00 35.59 94 ALA A O 1
ATOM 739 N N . ALA A 1 95 ? 7.021 20.859 -51.936 1.00 26.92 95 ALA A N 1
ATOM 740 C CA . ALA A 1 95 ? 7.790 20.387 -50.776 1.00 26.92 95 ALA A CA 1
ATOM 741 C C . ALA A 1 95 ? 9.281 20.281 -51.157 1.00 26.92 95 ALA A C 1
ATOM 743 O O . ALA A 1 95 ? 9.623 19.766 -52.220 1.00 26.92 95 ALA A O 1
ATOM 744 N N . GLU A 1 96 ? 10.151 20.840 -50.319 1.00 26.61 96 GLU A N 1
ATOM 745 C CA . GLU A 1 96 ? 11.601 20.950 -50.514 1.00 26.61 96 GLU A CA 1
ATOM 746 C C . GLU A 1 96 ? 12.329 19.585 -50.437 1.00 26.61 96 GLU A C 1
ATOM 748 O O . GLU A 1 96 ? 11.913 18.713 -49.672 1.00 26.61 96 GLU A O 1
ATOM 753 N N . PRO A 1 97 ? 13.431 19.384 -51.191 1.00 27.23 97 PRO A N 1
ATOM 754 C CA . PRO A 1 97 ? 14.286 18.197 -51.095 1.00 27.23 97 PRO A CA 1
ATOM 755 C C . PRO A 1 97 ? 15.252 18.260 -49.886 1.00 27.23 97 PRO A C 1
ATOM 757 O O . PRO A 1 97 ? 15.451 19.329 -49.305 1.00 27.23 97 PRO A O 1
ATOM 760 N N . PRO A 1 98 ? 15.865 17.124 -49.491 1.00 27.20 98 PRO A N 1
ATOM 761 C CA . PRO A 1 98 ? 16.672 16.997 -48.277 1.00 27.20 98 PRO A CA 1
ATOM 762 C C . PRO A 1 98 ? 17.912 17.903 -48.262 1.00 27.20 98 PRO A C 1
ATOM 764 O O . PRO A 1 98 ? 18.511 18.211 -49.290 1.00 27.20 98 PRO A O 1
ATOM 767 N N . VAL A 1 99 ? 18.285 18.294 -47.042 1.00 29.48 99 VAL A N 1
ATOM 768 C CA . VAL A 1 99 ? 19.371 19.211 -46.669 1.00 29.48 99 VAL A CA 1
ATOM 769 C C . VAL A 1 99 ? 20.672 18.927 -47.436 1.00 29.48 99 VAL A C 1
ATOM 771 O O . VAL A 1 99 ? 21.342 17.922 -47.214 1.00 29.48 99 VAL A O 1
ATOM 774 N N . THR A 1 100 ? 21.052 19.863 -48.308 1.00 28.16 100 THR A N 1
ATOM 775 C CA . THR A 1 100 ? 22.396 19.992 -48.891 1.00 28.16 100 THR A CA 1
ATOM 776 C C . THR A 1 100 ? 23.464 20.168 -47.799 1.00 28.16 100 THR A C 1
ATOM 778 O O . THR A 1 100 ? 23.164 20.791 -46.775 1.00 28.16 100 THR A O 1
ATOM 781 N N . PRO A 1 101 ? 24.726 19.736 -48.008 1.00 29.38 101 PRO A N 1
ATOM 782 C CA . PRO A 1 101 ? 25.830 20.067 -47.105 1.00 29.38 101 PRO A CA 1
ATOM 783 C C . PRO A 1 101 ? 25.895 21.588 -46.895 1.00 29.38 101 PRO A C 1
ATOM 785 O O . PRO A 1 101 ? 25.877 22.346 -47.867 1.00 29.38 101 PRO A O 1
ATOM 788 N N . ARG A 1 102 ? 25.918 22.048 -45.636 1.00 29.45 102 ARG A N 1
ATOM 789 C CA . ARG A 1 102 ? 25.990 23.480 -45.302 1.00 29.45 102 ARG A CA 1
ATOM 790 C C . ARG A 1 102 ? 27.228 24.105 -45.960 1.00 29.45 102 ARG A C 1
ATOM 792 O O . ARG A 1 102 ? 28.351 23.697 -45.688 1.00 29.45 102 ARG A O 1
ATOM 799 N N . SER A 1 103 ? 27.011 25.107 -46.809 1.00 30.25 103 SER A N 1
ATOM 800 C CA . SER A 1 103 ? 28.058 25.950 -47.390 1.00 30.25 103 SER A CA 1
ATOM 801 C C . SER A 1 103 ? 28.583 26.950 -46.356 1.00 30.25 103 SER A C 1
ATOM 803 O O . SER A 1 103 ? 27.784 27.687 -45.781 1.00 30.25 103 SER A O 1
ATOM 805 N N . TYR A 1 104 ? 29.903 27.050 -46.195 1.00 28.83 104 TYR A N 1
ATOM 806 C CA . TYR A 1 104 ? 30.579 28.070 -45.373 1.00 28.83 104 TYR A CA 1
ATOM 807 C C . TYR A 1 104 ? 30.718 29.449 -46.055 1.00 28.83 104 TYR A C 1
ATOM 809 O O . TYR A 1 104 ? 31.468 30.295 -45.588 1.00 28.83 104 TYR A O 1
ATOM 817 N N . TYR A 1 105 ? 29.974 29.724 -47.132 1.00 32.28 105 TYR A N 1
ATOM 818 C CA . TYR A 1 105 ? 30.134 30.957 -47.912 1.00 32.28 105 TYR A CA 1
ATOM 819 C C . TYR A 1 105 ? 28.836 31.770 -47.969 1.00 32.28 105 TYR A C 1
ATOM 821 O O . TYR A 1 105 ? 27.778 31.255 -48.356 1.00 32.28 105 TYR A O 1
ATOM 829 N N . ARG A 1 106 ? 28.910 33.058 -47.591 1.00 33.28 106 ARG A N 1
ATOM 830 C CA . ARG A 1 106 ? 27.818 34.028 -47.791 1.00 33.28 106 ARG A CA 1
ATOM 831 C C . ARG A 1 106 ? 27.506 34.119 -49.286 1.00 33.28 106 ARG A C 1
ATOM 833 O O . ARG A 1 106 ? 28.397 34.225 -50.117 1.00 33.28 106 ARG A O 1
ATOM 840 N N . SER A 1 107 ? 26.224 34.057 -49.633 1.00 36.09 107 SER A N 1
ATOM 841 C CA . SER A 1 107 ? 25.788 34.144 -51.030 1.00 36.09 107 SER A CA 1
ATOM 842 C C . SER A 1 107 ? 25.711 35.607 -51.476 1.00 36.09 107 SER A C 1
ATOM 844 O O . SER A 1 107 ? 24.982 36.356 -50.826 1.00 36.09 107 SER A O 1
ATOM 846 N N . PRO A 1 108 ? 26.336 36.010 -52.597 1.00 39.94 108 PRO A N 1
ATOM 847 C CA . PRO A 1 108 ? 26.031 37.297 -53.213 1.00 39.94 108 PRO A CA 1
ATOM 848 C C . PRO A 1 108 ? 24.610 37.274 -53.819 1.00 39.94 108 PRO A C 1
ATOM 850 O O . PRO A 1 108 ? 24.128 36.195 -54.210 1.00 39.94 108 PRO A O 1
ATOM 853 N N . PRO A 1 109 ? 23.908 38.421 -53.873 1.00 40.56 109 PRO A N 1
ATOM 854 C CA . PRO A 1 109 ? 22.515 38.526 -54.315 1.00 40.56 109 PRO A CA 1
ATOM 855 C C . PRO A 1 109 ? 22.296 38.021 -55.756 1.00 40.56 109 PRO A C 1
ATOM 857 O O . PRO A 1 109 ? 23.174 38.090 -56.612 1.00 40.56 109 PRO A O 1
ATOM 860 N N . ARG A 1 110 ? 21.092 37.497 -56.042 1.00 43.88 110 ARG A N 1
ATOM 861 C CA . ARG A 1 110 ? 20.730 36.812 -57.309 1.00 43.88 110 ARG A CA 1
ATOM 862 C C . ARG A 1 110 ? 20.838 37.664 -58.587 1.00 43.88 110 ARG A C 1
ATOM 864 O O . ARG A 1 110 ? 20.801 37.090 -59.668 1.00 43.88 110 ARG A O 1
ATOM 871 N N . ASN A 1 111 ? 20.990 38.983 -58.487 1.00 43.62 111 ASN A N 1
ATOM 872 C CA . ASN A 1 111 ? 20.859 39.906 -59.620 1.00 43.62 111 ASN A CA 1
ATOM 873 C C . ASN A 1 111 ? 22.188 40.272 -60.321 1.00 43.62 111 ASN A C 1
ATOM 875 O O . ASN A 1 111 ? 22.183 41.169 -61.155 1.00 43.62 111 ASN A O 1
ATOM 879 N N . GLN A 1 112 ? 23.310 39.606 -60.009 1.00 48.84 112 GLN A N 1
ATOM 880 C CA . GLN A 1 112 ? 24.649 39.936 -60.547 1.00 48.84 112 GLN A CA 1
ATOM 881 C C . GLN A 1 112 ? 25.394 38.753 -61.205 1.00 48.84 112 GLN A C 1
ATOM 883 O O . GLN A 1 112 ? 26.604 38.813 -61.391 1.00 48.84 112 GLN A O 1
ATOM 888 N N . ARG A 1 113 ? 24.712 37.652 -61.550 1.00 56.44 113 ARG A N 1
ATOM 889 C CA . ARG A 1 113 ? 25.373 36.423 -62.033 1.00 56.44 113 ARG A CA 1
ATOM 890 C C . ARG A 1 113 ? 25.051 36.128 -63.497 1.00 56.44 113 ARG A C 1
ATOM 892 O O . ARG A 1 113 ? 23.909 35.796 -63.802 1.00 56.44 113 ARG A O 1
ATOM 899 N N . ASP A 1 114 ? 26.062 36.137 -64.364 1.00 58.97 114 ASP A N 1
ATOM 900 C CA . ASP A 1 114 ? 25.941 35.651 -65.746 1.00 58.97 114 ASP A CA 1
ATOM 901 C C . ASP A 1 114 ? 26.267 34.146 -65.824 1.00 58.97 114 ASP A C 1
ATOM 903 O O . ASP A 1 114 ? 27.372 33.704 -65.483 1.00 58.97 114 ASP A O 1
ATOM 907 N N . GLU A 1 115 ? 25.302 33.328 -66.267 1.00 67.31 115 GLU A N 1
ATOM 908 C CA . GLU A 1 115 ? 25.487 31.880 -66.452 1.00 67.31 115 GLU A CA 1
ATOM 909 C C . GLU A 1 115 ? 26.372 31.608 -67.679 1.00 67.31 115 GLU A C 1
ATOM 911 O O . GLU A 1 115 ? 25.980 31.826 -68.825 1.00 67.31 115 GLU A O 1
ATOM 916 N N . ARG A 1 116 ? 27.581 31.085 -67.445 1.00 65.19 116 ARG A N 1
ATOM 917 C CA . ARG A 1 116 ? 28.589 30.847 -68.496 1.00 65.19 116 ARG A CA 1
ATOM 918 C C . ARG A 1 116 ? 28.621 29.410 -69.017 1.00 65.19 116 ARG A C 1
ATOM 920 O O . ARG A 1 116 ? 29.290 29.129 -70.017 1.00 65.19 116 ARG A O 1
ATOM 927 N N . GLY A 1 117 ? 27.900 28.488 -68.376 1.00 74.31 117 GLY A N 1
ATOM 928 C CA . GLY A 1 117 ? 27.743 27.107 -68.832 1.00 74.31 117 GLY A CA 1
ATOM 929 C C . GLY A 1 117 ? 27.858 26.071 -67.715 1.00 74.31 117 GLY A C 1
ATOM 930 O O . GLY A 1 117 ? 27.384 26.273 -66.604 1.00 74.31 117 GLY A O 1
ATOM 931 N N . HIS A 1 118 ? 28.449 24.915 -68.029 1.00 78.19 118 HIS A N 1
ATOM 932 C CA . HIS A 1 118 ? 28.558 23.778 -67.109 1.00 78.19 118 HIS A CA 1
ATOM 933 C C . HIS A 1 118 ? 30.009 23.337 -66.967 1.00 78.19 118 HIS A C 1
ATOM 935 O O . HIS A 1 118 ? 30.749 23.341 -67.954 1.00 78.19 118 HIS A O 1
ATOM 941 N N . VAL A 1 119 ? 30.371 22.856 -65.780 1.00 75.19 119 VAL A N 1
ATOM 942 C CA . VAL A 1 119 ? 31.679 22.249 -65.538 1.00 75.19 119 VAL A CA 1
ATOM 943 C C . VAL A 1 119 ? 31.603 20.732 -65.703 1.00 75.19 119 VAL A C 1
ATOM 945 O O . VAL A 1 119 ? 30.650 20.086 -65.258 1.00 75.19 119 VAL A O 1
ATOM 948 N N . ARG A 1 120 ? 32.598 20.158 -66.381 1.00 76.50 120 ARG A N 1
ATOM 949 C CA . ARG A 1 120 ? 32.753 18.708 -66.607 1.00 76.50 120 ARG A CA 1
ATOM 950 C C . ARG A 1 120 ? 34.075 18.233 -66.015 1.00 76.50 120 ARG A C 1
ATOM 952 O O . ARG A 1 120 ? 34.973 19.045 -65.857 1.00 76.50 120 ARG A O 1
ATOM 959 N N . LEU A 1 121 ? 34.239 16.943 -65.738 1.00 70.38 121 LEU A N 1
ATOM 960 C CA . LEU A 1 121 ? 35.514 16.417 -65.233 1.00 70.38 121 LEU A CA 1
ATOM 961 C C . LEU A 1 121 ? 36.669 16.667 -66.230 1.00 70.38 121 LEU A C 1
ATOM 963 O O . LEU A 1 121 ? 36.542 16.391 -67.426 1.00 70.38 121 LEU A O 1
ATOM 967 N N . SER A 1 122 ? 37.793 17.203 -65.749 1.00 58.81 122 SER A N 1
ATOM 968 C CA . SER A 1 122 ? 39.013 17.414 -66.535 1.00 58.81 122 SER A CA 1
ATOM 969 C C . SER A 1 122 ? 39.911 16.182 -66.440 1.00 58.81 122 SER A C 1
ATOM 971 O O . SER A 1 122 ? 40.726 16.058 -65.537 1.00 58.81 122 SER A O 1
ATOM 973 N N . GLY A 1 123 ? 39.752 15.256 -67.380 1.00 56.50 123 GLY A N 1
ATOM 974 C CA . GLY A 1 123 ? 40.564 14.044 -67.463 1.00 56.50 123 GLY A CA 1
ATOM 975 C C . GLY A 1 123 ? 39.824 12.986 -68.265 1.00 56.50 123 GLY A C 1
ATOM 976 O O . GLY A 1 123 ? 38.650 12.723 -68.034 1.00 56.50 123 GLY A O 1
ATOM 977 N N . GLY A 1 124 ? 40.467 12.393 -69.266 1.00 53.44 124 GLY A N 1
ATOM 978 C CA . GLY A 1 124 ? 39.821 11.474 -70.206 1.00 53.44 124 GLY A CA 1
ATOM 979 C C . GLY A 1 124 ? 39.438 10.098 -69.637 1.00 53.44 124 GLY A C 1
ATOM 980 O O . GLY A 1 124 ? 39.432 9.140 -70.401 1.00 53.44 124 GLY A O 1
ATOM 981 N N . ARG A 1 125 ? 39.159 9.937 -68.340 1.00 58.62 125 ARG A N 1
ATOM 982 C CA . ARG A 1 125 ? 38.794 8.647 -67.725 1.00 58.62 125 ARG A CA 1
ATOM 983 C C . ARG A 1 125 ? 37.668 8.835 -66.703 1.00 58.62 125 ARG A C 1
ATOM 985 O O . ARG A 1 125 ? 37.518 9.917 -66.149 1.00 58.62 125 ARG A O 1
ATOM 992 N N . ALA A 1 126 ? 36.848 7.799 -66.517 1.00 65.81 126 ALA A N 1
ATOM 993 C CA . ALA A 1 126 ? 35.856 7.767 -65.442 1.00 65.81 126 ALA A CA 1
ATOM 994 C C . ALA A 1 126 ? 36.568 7.716 -64.081 1.00 65.81 126 ALA A C 1
ATOM 996 O O . ALA A 1 126 ? 37.666 7.164 -63.990 1.00 65.81 126 ALA A O 1
ATOM 997 N N . PHE A 1 127 ? 35.958 8.307 -63.057 1.00 70.06 127 PHE A N 1
ATOM 998 C CA . PHE A 1 127 ? 36.593 8.544 -61.762 1.00 70.06 127 PHE A CA 1
ATOM 999 C C . PHE A 1 127 ? 35.744 7.996 -60.611 1.00 70.06 127 PHE A C 1
ATOM 1001 O O . PHE A 1 127 ? 34.562 8.317 -60.539 1.00 70.06 127 PHE A O 1
ATOM 1008 N N . THR A 1 128 ? 36.322 7.192 -59.714 1.00 72.94 128 THR A N 1
ATOM 1009 C CA . THR A 1 128 ? 35.592 6.553 -58.604 1.00 72.94 128 THR A CA 1
ATOM 1010 C C . THR A 1 128 ? 35.843 7.273 -57.280 1.00 72.94 128 THR A C 1
ATOM 1012 O O . THR A 1 128 ? 36.985 7.397 -56.855 1.00 72.94 128 THR A O 1
ATOM 1015 N N . VAL A 1 129 ? 34.771 7.704 -56.615 1.00 71.44 129 VAL A N 1
ATOM 1016 C CA . VAL A 1 129 ? 34.762 8.337 -55.291 1.00 71.44 129 VAL A CA 1
ATOM 1017 C C . VAL A 1 129 ? 34.479 7.264 -54.223 1.00 71.44 129 VAL A C 1
ATOM 1019 O O . VAL A 1 129 ? 33.407 6.647 -54.259 1.00 71.44 129 VAL A O 1
ATOM 1022 N N . PRO A 1 130 ? 35.397 6.999 -53.277 1.00 63.56 130 PRO A N 1
ATOM 1023 C CA . PRO A 1 130 ? 35.193 6.032 -52.194 1.00 63.56 130 PRO A CA 1
ATOM 1024 C C . PRO A 1 130 ? 33.975 6.355 -51.304 1.00 63.56 130 PRO A C 1
ATOM 1026 O O . PRO A 1 130 ? 33.517 7.500 -51.286 1.00 63.56 130 PRO A O 1
ATOM 1029 N N . PRO A 1 131 ? 33.429 5.379 -50.560 1.00 60.34 131 PRO A N 1
ATOM 1030 C CA . PRO A 1 131 ? 32.339 5.626 -49.616 1.00 60.34 131 PRO A CA 1
ATOM 1031 C C . PRO A 1 131 ? 32.736 6.593 -48.497 1.00 60.34 131 PRO A C 1
ATOM 1033 O O . PRO A 1 131 ? 33.862 6.531 -48.008 1.00 60.34 131 PRO A O 1
ATOM 1036 N N . ASN A 1 132 ? 31.799 7.442 -48.064 1.00 58.09 132 ASN A N 1
ATOM 1037 C CA . ASN A 1 132 ? 31.980 8.437 -46.995 1.00 58.09 132 ASN A CA 1
ATOM 1038 C C . ASN A 1 132 ? 33.243 9.306 -47.157 1.00 58.09 132 ASN A C 1
ATOM 1040 O O . ASN A 1 132 ? 33.948 9.570 -46.181 1.00 58.09 132 ASN A O 1
ATOM 1044 N N . SER A 1 133 ? 33.555 9.713 -48.388 1.00 58.69 133 SER A N 1
ATOM 1045 C CA . SER A 1 133 ? 34.793 10.429 -48.712 1.00 58.69 133 SER A CA 1
ATOM 1046 C C . SER A 1 133 ? 34.537 11.697 -49.517 1.00 58.69 133 SER A C 1
ATOM 1048 O O . SER A 1 133 ? 33.460 11.895 -50.090 1.00 58.69 133 SER A O 1
ATOM 1050 N N . GLU A 1 134 ? 35.542 12.565 -49.559 1.00 64.69 134 GLU A N 1
ATOM 1051 C CA . GLU A 1 134 ? 35.491 13.817 -50.294 1.00 64.69 134 GLU A CA 1
ATOM 1052 C C . GLU A 1 134 ? 36.800 14.084 -51.028 1.00 64.69 134 GLU A C 1
ATOM 1054 O O . GLU A 1 134 ? 37.881 13.842 -50.503 1.00 64.69 134 GLU A O 1
ATOM 1059 N N . LEU A 1 135 ? 36.699 14.553 -52.269 1.00 64.06 135 LEU A N 1
ATOM 1060 C CA . LEU A 1 135 ? 37.830 14.655 -53.184 1.00 64.06 135 LEU A CA 1
ATOM 1061 C C . LEU A 1 135 ? 37.830 15.986 -53.924 1.00 64.06 135 LEU A C 1
ATOM 1063 O O . LEU A 1 135 ? 36.774 16.503 -54.294 1.00 64.06 135 LEU A O 1
ATOM 1067 N N . LEU A 1 136 ? 39.024 16.513 -54.187 1.00 66.62 136 LEU A N 1
ATOM 1068 C CA . LEU A 1 136 ? 39.206 17.712 -54.993 1.00 66.62 136 LEU A CA 1
ATOM 1069 C C . LEU A 1 136 ? 39.636 17.320 -56.411 1.00 66.62 136 LEU A C 1
ATOM 1071 O O . LEU A 1 136 ? 40.675 16.691 -56.615 1.00 66.62 136 LEU A O 1
ATOM 1075 N N . VAL A 1 137 ? 38.831 17.695 -57.403 1.00 71.00 137 VAL A N 1
ATOM 1076 C CA . VAL A 1 137 ? 39.038 17.343 -58.811 1.00 71.00 137 VAL A CA 1
ATOM 1077 C C . VAL A 1 137 ? 39.066 18.584 -59.692 1.00 71.00 137 VAL A C 1
ATOM 1079 O O . VAL A 1 137 ? 38.352 19.556 -59.458 1.00 71.00 137 VAL A O 1
ATOM 1082 N N . TRP A 1 138 ? 39.852 18.544 -60.766 1.00 71.25 138 TRP A N 1
ATOM 1083 C CA . TRP A 1 138 ? 39.821 19.596 -61.774 1.00 71.25 138 TRP A CA 1
ATOM 1084 C C . TRP A 1 138 ? 38.570 19.481 -62.649 1.00 71.25 138 TRP A C 1
ATOM 1086 O O . TRP A 1 138 ? 38.310 18.454 -63.281 1.00 71.25 138 TRP A O 1
ATOM 1096 N N . GLY A 1 139 ? 37.813 20.567 -62.734 1.00 74.56 139 GLY A N 1
ATOM 1097 C CA . GLY A 1 139 ? 36.700 20.743 -63.648 1.00 74.56 139 GLY A CA 1
ATOM 1098 C C . GLY A 1 139 ? 37.108 21.531 -64.892 1.00 74.56 139 GLY A C 1
ATOM 1099 O O . GLY A 1 139 ? 37.702 22.597 -64.784 1.00 74.56 139 GLY A O 1
ATOM 1100 N N . LYS A 1 140 ? 36.776 21.040 -66.087 1.00 77.50 140 LYS A N 1
ATOM 1101 C CA . LYS A 1 140 ? 36.950 21.734 -67.366 1.00 77.50 140 LYS A CA 1
ATOM 1102 C C . LYS A 1 140 ? 35.731 22.604 -67.676 1.00 77.50 140 LYS A C 1
ATOM 1104 O O . LYS A 1 140 ? 34.594 22.123 -67.661 1.00 77.50 140 LYS A O 1
ATOM 1109 N N . THR A 1 141 ? 35.985 23.861 -68.015 1.00 78.31 141 THR A N 1
ATOM 1110 C CA . THR A 1 141 ? 34.996 24.897 -68.331 1.00 78.31 141 THR A CA 1
ATOM 1111 C C . THR A 1 141 ? 35.436 25.743 -69.543 1.00 78.31 141 THR A C 1
ATOM 1113 O O . THR A 1 141 ? 36.506 25.521 -70.110 1.00 78.31 141 THR A O 1
ATOM 1116 N N . ARG A 1 142 ? 34.592 26.675 -70.007 1.00 73.81 142 ARG A N 1
ATOM 1117 C CA . ARG A 1 142 ? 34.939 27.637 -71.069 1.00 73.81 142 ARG A CA 1
ATOM 1118 C C . ARG A 1 142 ? 35.884 28.715 -70.522 1.00 73.81 142 ARG A C 1
ATOM 1120 O O . ARG A 1 142 ? 35.717 29.160 -69.387 1.00 73.81 142 ARG A O 1
ATOM 1127 N N . MET A 1 143 ? 36.853 29.138 -71.334 1.00 68.69 143 MET A N 1
ATOM 1128 C CA . MET A 1 143 ? 37.732 30.268 -71.001 1.00 68.69 143 MET A CA 1
ATOM 1129 C C . MET A 1 143 ? 36.955 31.592 -70.988 1.00 68.69 143 MET A C 1
ATOM 1131 O O . MET A 1 143 ? 35.859 31.677 -71.554 1.00 68.69 143 MET A O 1
ATOM 1135 N N . GLY A 1 144 ? 37.518 32.605 -70.325 1.00 64.56 144 GLY A N 1
ATOM 1136 C CA . GLY A 1 144 ? 36.975 33.959 -70.333 1.00 64.56 144 GLY A CA 1
ATOM 1137 C C . GLY A 1 144 ? 37.066 34.599 -71.726 1.00 64.56 144 GLY A C 1
ATOM 1138 O O . GLY A 1 144 ? 37.701 34.032 -72.623 1.00 64.56 144 GLY A O 1
ATOM 1139 N N . PRO A 1 145 ? 36.427 35.764 -71.936 1.00 58.22 145 PRO A N 1
ATOM 1140 C CA . PRO A 1 145 ? 36.653 36.570 -73.137 1.00 58.22 145 PRO A CA 1
ATOM 1141 C C . PRO A 1 145 ? 38.165 36.800 -73.307 1.00 58.22 145 PRO A C 1
ATOM 1143 O O . PRO A 1 145 ? 38.855 37.046 -72.321 1.00 58.22 145 PRO A O 1
ATOM 1146 N N . ASP A 1 146 ? 38.683 36.618 -74.521 1.00 57.53 146 ASP A N 1
ATOM 1147 C CA . ASP A 1 146 ? 40.109 36.763 -74.872 1.00 57.53 146 ASP A CA 1
ATOM 1148 C C . ASP A 1 146 ? 41.099 35.845 -74.124 1.00 57.53 146 ASP A C 1
ATOM 1150 O O . ASP A 1 146 ? 42.308 36.056 -74.161 1.00 57.53 146 ASP A O 1
ATOM 1154 N N . GLY A 1 147 ? 40.608 34.776 -73.483 1.00 61.19 147 GLY A N 1
ATOM 1155 C CA . GLY A 1 147 ? 41.451 33.806 -72.773 1.00 61.19 147 GLY A CA 1
ATOM 1156 C C . GLY A 1 147 ? 41.871 34.234 -71.365 1.00 61.19 147 GLY A C 1
ATOM 1157 O O . GLY A 1 147 ? 42.695 33.553 -70.763 1.00 61.19 147 GLY A O 1
ATOM 1158 N N . ALA A 1 148 ? 41.294 35.314 -70.832 1.00 66.25 148 ALA A N 1
ATOM 1159 C CA . ALA A 1 148 ? 41.601 35.812 -69.496 1.00 66.25 148 ALA A CA 1
ATOM 1160 C C . ALA A 1 148 ? 41.026 34.929 -68.371 1.00 66.25 148 ALA A C 1
ATOM 1162 O O . ALA A 1 148 ? 39.950 34.326 -68.505 1.00 66.25 148 ALA A O 1
ATOM 1163 N N . ASP A 1 149 ? 41.742 34.903 -67.246 1.00 73.81 149 ASP A N 1
ATOM 1164 C CA . ASP A 1 149 ? 41.302 34.293 -65.992 1.00 73.81 149 ASP A CA 1
ATOM 1165 C C . ASP A 1 149 ? 40.126 35.080 -65.393 1.00 73.81 149 ASP A C 1
ATOM 1167 O O . ASP A 1 149 ? 40.077 36.308 -65.473 1.00 73.81 149 ASP A O 1
ATOM 1171 N N . TYR A 1 150 ? 39.167 34.386 -64.776 1.00 72.56 150 TYR A N 1
ATOM 1172 C CA . TYR A 1 150 ? 38.010 35.032 -64.145 1.00 72.56 150 TYR A CA 1
ATOM 1173 C C . TYR A 1 150 ? 37.518 34.265 -62.917 1.00 72.56 150 TYR A C 1
ATOM 1175 O O . TYR A 1 150 ? 37.638 33.041 -62.845 1.00 72.56 150 TYR A O 1
ATOM 1183 N N . CYS A 1 151 ? 36.936 34.977 -61.951 1.00 71.44 151 CYS A N 1
ATOM 1184 C CA . CYS A 1 151 ? 36.309 34.369 -60.780 1.00 71.44 151 CYS A CA 1
ATOM 1185 C C . CYS A 1 151 ? 34.964 33.744 -61.160 1.00 71.44 151 CYS A C 1
ATOM 1187 O O . CYS A 1 151 ? 34.136 34.358 -61.841 1.00 71.44 151 CYS A O 1
ATOM 1189 N N . ALA A 1 152 ? 34.738 32.513 -60.714 1.00 69.12 152 ALA A N 1
ATOM 1190 C CA . ALA A 1 152 ? 33.503 31.805 -60.975 1.00 69.12 152 ALA A CA 1
ATOM 1191 C C . ALA A 1 152 ? 33.015 31.015 -59.761 1.00 69.12 152 ALA A C 1
ATOM 1193 O O . ALA A 1 152 ? 33.787 30.464 -58.977 1.00 69.12 152 ALA A O 1
ATOM 1194 N N . LEU A 1 153 ? 31.696 30.933 -59.655 1.00 72.88 153 LEU A N 1
ATOM 1195 C CA . LEU A 1 153 ? 30.963 30.126 -58.699 1.00 72.88 153 LEU A CA 1
ATOM 1196 C C . LEU A 1 153 ? 30.437 28.869 -59.402 1.00 72.88 153 LEU A C 1
ATOM 1198 O O . LEU A 1 153 ? 29.744 28.956 -60.418 1.00 72.88 153 LEU A O 1
ATOM 1202 N N . VAL A 1 154 ? 30.727 27.702 -58.832 1.00 68.56 154 VAL A N 1
ATOM 1203 C CA . VAL A 1 154 ? 30.190 26.407 -59.259 1.00 68.56 154 VAL A CA 1
ATOM 1204 C C . VAL A 1 154 ? 29.082 25.986 -58.299 1.00 68.56 154 VAL A C 1
ATOM 1206 O O . VAL A 1 154 ? 29.316 25.832 -57.101 1.00 68.56 154 VAL A O 1
ATOM 1209 N N . GLU A 1 155 ? 27.874 25.778 -58.821 1.00 69.38 155 GLU A N 1
ATOM 1210 C CA . GLU A 1 155 ? 26.733 25.244 -58.066 1.00 69.38 155 GLU A CA 1
ATOM 1211 C C . GLU A 1 155 ? 26.361 23.843 -58.566 1.00 69.38 155 GLU A C 1
ATOM 1213 O O . GLU A 1 155 ? 26.422 23.555 -59.766 1.00 69.38 155 GLU A O 1
ATOM 1218 N N . ALA A 1 156 ? 25.972 22.958 -57.646 1.00 68.75 156 ALA A N 1
ATOM 1219 C CA . ALA A 1 156 ? 25.569 21.595 -57.975 1.00 68.75 156 ALA A CA 1
ATOM 1220 C C . ALA A 1 156 ? 24.363 21.578 -58.926 1.00 68.75 156 ALA A C 1
ATOM 1222 O O . ALA A 1 156 ? 23.447 22.397 -58.822 1.00 68.75 156 ALA A O 1
ATOM 1223 N N . LEU A 1 157 ? 24.338 20.619 -59.853 1.00 64.81 157 LEU A N 1
ATOM 1224 C CA . LEU A 1 157 ? 23.158 20.404 -60.685 1.00 64.81 157 LEU A CA 1
ATOM 1225 C C . LEU A 1 157 ? 22.048 19.733 -59.862 1.00 64.81 157 LEU A C 1
ATOM 1227 O O . LEU A 1 157 ? 22.324 18.717 -59.228 1.00 64.81 157 LEU A O 1
ATOM 1231 N N . PRO A 1 158 ? 20.786 20.195 -59.960 1.00 49.47 158 PRO A N 1
ATOM 1232 C CA . PRO A 1 158 ? 19.659 19.601 -59.229 1.00 49.47 158 PRO A CA 1
ATOM 1233 C C . PRO A 1 158 ? 19.448 18.101 -59.500 1.00 49.47 158 PRO A C 1
ATOM 1235 O O . PRO A 1 158 ? 18.878 17.405 -58.672 1.00 49.47 158 PRO A O 1
ATOM 1238 N N . ASN A 1 159 ? 19.938 17.606 -60.647 1.00 49.75 159 ASN A N 1
ATOM 1239 C CA . ASN A 1 159 ? 19.792 16.220 -61.108 1.00 49.75 159 ASN A CA 1
ATOM 1240 C C . ASN A 1 159 ? 21.144 15.493 -61.284 1.00 49.75 159 ASN A C 1
ATOM 1242 O O . ASN A 1 159 ? 21.220 14.509 -62.023 1.00 49.75 159 ASN A O 1
ATOM 1246 N N . ALA A 1 160 ? 22.235 15.974 -60.675 1.00 50.06 160 ALA A N 1
ATOM 1247 C CA . ALA A 1 160 ? 23.482 15.208 -60.612 1.00 50.06 160 ALA A CA 1
ATOM 1248 C C . ALA A 1 160 ? 23.322 14.103 -59.554 1.00 50.06 160 ALA A C 1
ATOM 1250 O O . ALA A 1 160 ? 23.609 14.320 -58.386 1.00 50.06 160 ALA A O 1
ATOM 1251 N N . GLY A 1 161 ? 22.756 12.962 -59.959 1.00 50.03 161 GLY A N 1
ATOM 1252 C CA . GLY A 1 161 ? 22.362 11.873 -59.060 1.00 50.03 161 GLY A CA 1
ATOM 1253 C C . GLY A 1 161 ? 23.444 11.426 -58.068 1.00 50.03 161 GLY A C 1
ATOM 1254 O O . GLY A 1 161 ? 24.616 11.399 -58.426 1.00 50.03 161 GLY A O 1
ATOM 1255 N N . GLU A 1 162 ? 22.994 11.080 -56.854 1.00 53.75 162 GLU A N 1
ATOM 1256 C CA . GLU A 1 162 ? 23.649 10.373 -55.725 1.00 53.75 162 GLU A CA 1
ATOM 1257 C C . GLU A 1 162 ? 25.059 10.829 -55.268 1.00 53.75 162 GLU A C 1
ATOM 1259 O O . GLU A 1 162 ? 25.489 10.473 -54.179 1.00 53.75 162 GLU A O 1
ATOM 1264 N N . VAL A 1 163 ? 25.767 11.700 -55.991 1.00 58.25 163 VAL A N 1
ATOM 1265 C CA . VAL A 1 163 ? 27.045 12.302 -55.574 1.00 58.25 163 VAL A CA 1
ATOM 1266 C C . VAL A 1 163 ? 26.934 13.818 -55.584 1.00 58.25 163 VAL A C 1
ATOM 1268 O O . VAL A 1 163 ? 26.620 14.433 -56.604 1.00 58.25 163 VAL A O 1
ATOM 1271 N N . GLY A 1 164 ? 27.206 14.428 -54.431 1.00 60.97 164 GLY A N 1
ATOM 1272 C CA . GLY A 1 164 ? 27.085 15.866 -54.231 1.00 60.97 164 GLY A CA 1
ATOM 1273 C C . GLY A 1 164 ? 28.337 16.608 -54.686 1.00 60.97 164 GLY A C 1
ATOM 1274 O O . GLY A 1 164 ? 29.450 16.268 -54.294 1.00 60.97 164 GLY A O 1
ATOM 1275 N N . VAL A 1 165 ? 28.164 17.662 -55.480 1.00 62.25 165 VAL A N 1
ATOM 1276 C CA . VAL A 1 165 ? 29.224 18.649 -55.726 1.00 62.25 165 VAL A CA 1
ATOM 1277 C C . VAL A 1 165 ? 29.066 19.768 -54.707 1.00 62.25 165 VAL A C 1
ATOM 1279 O O . VAL A 1 165 ? 27.996 20.370 -54.615 1.00 62.25 165 VAL A O 1
ATOM 1282 N N . ALA A 1 166 ? 30.107 20.043 -53.924 1.00 57.81 166 ALA A N 1
ATOM 1283 C CA . ALA A 1 166 ? 30.067 21.166 -53.002 1.00 57.81 166 ALA A CA 1
ATOM 1284 C C . ALA A 1 166 ? 30.089 22.477 -53.796 1.00 57.81 166 ALA A C 1
ATOM 1286 O O . ALA A 1 166 ? 30.721 22.591 -54.847 1.00 57.81 166 ALA A O 1
ATOM 1287 N N . ARG A 1 167 ? 29.382 23.482 -53.287 1.00 62.56 167 ARG A N 1
ATOM 1288 C CA . ARG A 1 167 ? 29.389 24.821 -53.872 1.00 62.56 167 ARG A CA 1
ATOM 1289 C C . ARG A 1 167 ? 30.781 25.430 -53.699 1.00 62.56 167 ARG A C 1
ATOM 1291 O O . ARG A 1 167 ? 31.241 25.557 -52.567 1.00 62.56 167 ARG A O 1
ATOM 1298 N N . THR A 1 168 ? 31.445 25.789 -54.795 1.00 62.09 168 THR A N 1
ATOM 1299 C CA . THR A 1 168 ? 32.846 26.252 -54.784 1.00 62.09 168 THR A CA 1
ATOM 1300 C C . THR A 1 168 ? 32.975 27.581 -55.514 1.00 62.09 168 THR A C 1
ATOM 1302 O O . THR A 1 168 ? 32.447 27.729 -56.615 1.00 62.09 168 THR A O 1
ATOM 1305 N N . ILE A 1 169 ? 33.684 28.537 -54.913 1.00 64.69 169 ILE A N 1
ATOM 1306 C CA . ILE A 1 169 ? 34.138 29.763 -55.575 1.00 64.69 169 ILE A CA 1
ATOM 1307 C C . ILE A 1 169 ? 35.616 29.571 -55.913 1.00 64.69 169 ILE A C 1
ATOM 1309 O O . ILE A 1 169 ? 36.389 29.118 -55.074 1.00 64.69 169 ILE A O 1
ATOM 1313 N N . GLY A 1 170 ? 36.012 29.866 -57.147 1.00 66.19 170 GLY A N 1
ATOM 1314 C CA . GLY A 1 170 ? 37.402 29.731 -57.566 1.00 66.19 170 GLY A CA 1
ATOM 1315 C C . GLY A 1 170 ? 37.713 30.516 -58.831 1.00 66.19 170 GLY A C 1
ATOM 1316 O O . GLY A 1 170 ? 36.817 30.931 -59.565 1.00 66.19 170 GLY A O 1
ATOM 1317 N N . VAL A 1 171 ? 39.002 30.713 -59.096 1.00 69.94 171 VAL A N 1
ATOM 1318 C CA . VAL A 1 171 ? 39.469 31.362 -60.325 1.00 69.94 171 VAL A CA 1
ATOM 1319 C C . VAL A 1 171 ? 39.582 30.314 -61.426 1.00 69.94 171 VAL A C 1
ATOM 1321 O O . VAL A 1 171 ? 40.268 29.302 -61.272 1.00 69.94 171 VAL A O 1
ATOM 1324 N N . VAL A 1 172 ? 38.908 30.557 -62.546 1.00 71.25 172 VAL A N 1
ATOM 1325 C CA . VAL A 1 172 ? 39.066 29.768 -63.764 1.00 71.25 172 VAL A CA 1
ATOM 1326 C C . VAL A 1 172 ? 40.382 30.171 -64.413 1.00 71.25 172 VAL A C 1
ATOM 1328 O O . VAL A 1 172 ? 40.493 31.297 -64.890 1.00 71.25 172 VAL A O 1
ATOM 1331 N N . ARG A 1 173 ? 41.344 29.245 -64.468 1.00 74.19 173 ARG A N 1
ATOM 1332 C CA . ARG A 1 173 ? 42.630 29.429 -65.159 1.00 74.19 173 ARG A CA 1
ATOM 1333 C C . ARG A 1 173 ? 42.756 28.452 -66.314 1.00 74.19 173 ARG A C 1
ATOM 1335 O O . ARG A 1 173 ? 42.508 27.260 -66.127 1.00 74.19 173 ARG A O 1
ATOM 1342 N N . ASN A 1 174 ? 43.084 28.925 -67.517 1.00 71.69 174 ASN A N 1
ATOM 1343 C CA . ASN A 1 174 ? 43.196 28.081 -68.724 1.00 71.69 174 ASN A CA 1
ATOM 1344 C C . ASN A 1 174 ? 41.986 27.137 -68.949 1.00 71.69 174 ASN A C 1
ATOM 1346 O O . ASN A 1 174 ? 42.123 25.984 -69.371 1.00 71.69 174 ASN A O 1
ATOM 1350 N N . GLY A 1 175 ? 40.773 27.600 -68.618 1.00 71.81 175 GLY A N 1
ATOM 1351 C CA . GLY A 1 175 ? 39.541 26.812 -68.738 1.00 71.81 175 GLY A CA 1
ATOM 1352 C C . GLY A 1 175 ? 39.413 25.659 -67.731 1.00 71.81 175 GLY A C 1
ATOM 1353 O O . GLY A 1 175 ? 38.656 24.717 -67.983 1.00 71.81 175 GLY A O 1
ATOM 1354 N N . ARG A 1 176 ? 40.132 25.702 -66.602 1.00 76.69 176 ARG A N 1
ATOM 1355 C CA . ARG A 1 176 ? 40.022 24.744 -65.493 1.00 76.69 176 ARG A CA 1
ATOM 1356 C C . ARG A 1 176 ? 39.691 25.450 -64.175 1.00 76.69 176 ARG A C 1
ATOM 1358 O O . ARG A 1 176 ? 40.139 26.566 -63.941 1.00 76.69 176 ARG A O 1
ATOM 1365 N N . ILE A 1 177 ? 38.908 24.790 -63.325 1.00 72.88 177 ILE A N 1
ATOM 1366 C CA . ILE A 1 177 ? 38.527 25.251 -61.980 1.00 72.88 177 ILE A CA 1
ATOM 1367 C C . ILE A 1 177 ? 38.527 24.057 -61.013 1.00 72.88 177 ILE A C 1
ATOM 1369 O O . ILE A 1 177 ? 38.055 22.987 -61.409 1.00 72.88 177 ILE A O 1
ATOM 1373 N N . PRO A 1 178 ? 39.066 24.168 -59.786 1.00 70.50 178 PRO A N 1
ATOM 1374 C CA . PRO A 1 178 ? 38.983 23.082 -58.814 1.00 70.50 178 PRO A CA 1
ATOM 1375 C C . PRO A 1 178 ? 37.541 22.927 -58.304 1.00 70.50 178 PRO A C 1
ATOM 1377 O O . PRO A 1 178 ? 36.852 23.911 -58.044 1.00 70.50 178 PRO A O 1
ATOM 1380 N N . ILE A 1 179 ? 37.076 21.684 -58.175 1.00 69.94 179 ILE A N 1
ATOM 1381 C CA . ILE A 1 179 ? 35.742 21.321 -57.684 1.00 69.94 179 ILE A CA 1
ATOM 1382 C C . ILE A 1 179 ? 35.884 20.286 -56.576 1.00 69.94 179 ILE A C 1
ATOM 1384 O O . ILE A 1 179 ? 36.609 19.305 -56.725 1.00 69.94 179 ILE A O 1
ATOM 1388 N N . ARG A 1 180 ? 35.127 20.463 -55.494 1.00 68.44 180 ARG A N 1
ATOM 1389 C CA . ARG A 1 180 ? 35.044 19.507 -54.387 1.00 68.44 180 ARG A CA 1
ATOM 1390 C C . ARG A 1 180 ? 33.835 18.577 -54.571 1.00 68.44 180 ARG A C 1
ATOM 1392 O O . ARG A 1 180 ? 32.708 19.039 -54.755 1.00 68.44 180 ARG A O 1
ATOM 1399 N N . VAL A 1 181 ? 34.075 17.268 -54.570 1.00 71.31 181 VAL A N 1
ATOM 1400 C CA . VAL A 1 181 ? 33.090 16.208 -54.838 1.00 71.31 181 VAL A CA 1
ATOM 1401 C C . VAL A 1 181 ? 32.969 15.317 -53.606 1.00 71.31 181 VAL A C 1
ATOM 1403 O O . VAL A 1 181 ? 33.970 14.775 -53.145 1.00 71.31 181 VAL A O 1
ATOM 1406 N N . CYS A 1 182 ? 31.751 15.131 -53.101 1.00 68.19 182 CYS A N 1
ATOM 1407 C CA . CYS A 1 182 ? 31.459 14.390 -51.875 1.00 68.19 182 CYS A CA 1
ATOM 1408 C C . CYS A 1 182 ? 30.594 13.155 -52.163 1.00 68.19 182 CYS A C 1
ATOM 1410 O O . CYS A 1 182 ? 29.533 13.262 -52.785 1.00 68.19 182 CYS A O 1
ATOM 1412 N N . ASN A 1 183 ? 31.029 11.993 -51.669 1.00 72.00 183 ASN A N 1
ATOM 1413 C CA . ASN A 1 183 ? 30.235 10.768 -51.652 1.00 72.00 183 ASN A CA 1
ATOM 1414 C C . ASN A 1 183 ? 29.790 10.443 -50.212 1.00 72.00 183 ASN A C 1
ATOM 1416 O O . ASN A 1 183 ? 30.587 9.903 -49.440 1.00 72.00 183 ASN A O 1
ATOM 1420 N N . PRO A 1 184 ? 28.528 10.729 -49.844 1.00 56.19 184 PRO A N 1
ATOM 1421 C CA . PRO A 1 184 ? 27.993 10.439 -48.515 1.00 56.19 184 PRO A CA 1
ATOM 1422 C C . PRO A 1 184 ? 27.492 8.991 -48.358 1.00 56.19 184 PRO A C 1
ATOM 1424 O O . PRO A 1 184 ? 26.960 8.640 -47.306 1.00 56.19 184 PRO A O 1
ATOM 1427 N N . HIS A 1 185 ? 27.592 8.155 -49.397 1.00 54.09 185 HIS A N 1
ATOM 1428 C CA . HIS A 1 185 ? 27.065 6.794 -49.374 1.00 54.09 185 HIS A CA 1
ATOM 1429 C C . HIS A 1 185 ? 28.074 5.789 -48.793 1.00 54.09 185 HIS A C 1
ATOM 1431 O O . HIS A 1 185 ? 29.287 5.972 -48.916 1.00 54.09 185 HIS A O 1
ATOM 1437 N N . PRO A 1 186 ? 27.594 4.667 -48.218 1.00 45.31 186 PRO A N 1
ATOM 1438 C CA . PRO A 1 186 ? 28.448 3.604 -47.686 1.00 45.31 186 PRO A CA 1
ATOM 1439 C C . PRO A 1 186 ? 29.071 2.701 -48.771 1.00 45.31 186 PRO A C 1
ATOM 14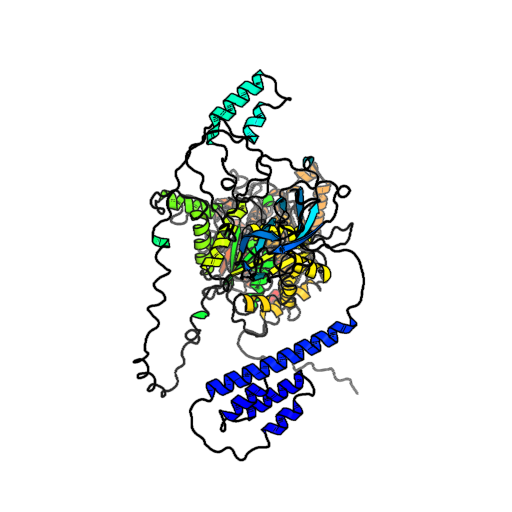41 O O . PRO A 1 186 ? 29.737 1.724 -48.436 1.00 45.31 186 PRO A O 1
ATOM 1444 N N . TYR A 1 187 ? 28.888 3.014 -50.061 1.00 60.12 187 TYR A N 1
ATOM 1445 C CA . TYR A 1 187 ? 29.517 2.337 -51.205 1.00 60.12 187 TYR A CA 1
ATOM 1446 C C . TYR A 1 187 ? 30.235 3.328 -52.141 1.00 60.12 187 TYR A C 1
ATOM 1448 O O . TYR A 1 187 ? 29.933 4.520 -52.167 1.00 60.12 187 TYR A O 1
ATOM 1456 N N . SER A 1 188 ? 31.216 2.841 -52.908 1.00 69.25 188 SER A N 1
ATOM 1457 C CA . SER A 1 188 ? 31.971 3.657 -53.869 1.00 69.25 188 SER A CA 1
ATOM 1458 C C . SER A 1 188 ? 31.125 4.037 -55.085 1.00 69.25 188 SER A C 1
ATOM 1460 O O . SER A 1 188 ? 30.412 3.186 -55.619 1.00 69.25 188 SER A O 1
ATOM 1462 N N . TRP A 1 189 ? 31.272 5.263 -55.585 1.00 70.81 189 TRP A N 1
ATOM 1463 C CA . TRP A 1 189 ? 30.508 5.778 -56.722 1.00 70.81 189 TRP A CA 1
ATOM 1464 C C . TRP A 1 189 ? 31.398 6.196 -57.889 1.00 70.81 189 TRP A C 1
ATOM 1466 O O . TRP A 1 189 ? 32.412 6.847 -57.679 1.00 70.81 189 TRP A O 1
ATOM 1476 N N . THR A 1 190 ? 31.021 5.886 -59.133 1.00 74.31 190 THR A N 1
ATOM 1477 C CA . THR A 1 190 ? 31.829 6.230 -60.320 1.00 74.31 190 THR A CA 1
ATOM 1478 C C . THR 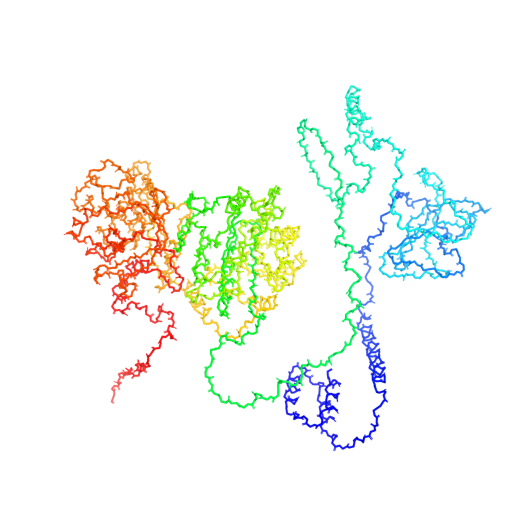A 1 190 ? 31.201 7.358 -61.141 1.00 74.31 190 THR A C 1
ATOM 1480 O O . THR A 1 190 ? 30.070 7.249 -61.603 1.00 74.31 190 THR A O 1
ATOM 1483 N N . ILE A 1 191 ? 31.962 8.427 -61.374 1.00 71.19 191 ILE A N 1
ATOM 1484 C CA . ILE A 1 191 ? 31.616 9.581 -62.210 1.00 71.19 191 ILE A CA 1
ATOM 1485 C C . ILE A 1 191 ? 32.064 9.329 -63.652 1.00 71.19 191 ILE A C 1
ATOM 1487 O O . ILE A 1 191 ? 33.229 9.024 -63.925 1.00 71.19 191 ILE A O 1
ATOM 1491 N N . GLY A 1 192 ? 31.138 9.486 -64.599 1.00 62.97 192 GLY A N 1
ATOM 1492 C CA . GLY A 1 192 ? 31.386 9.247 -66.021 1.00 62.97 192 GLY A CA 1
ATOM 1493 C C . GLY A 1 192 ? 32.253 10.321 -66.697 1.00 62.97 192 GLY A C 1
ATOM 1494 O O . GLY A 1 192 ? 32.178 11.505 -66.375 1.00 62.97 192 GLY A O 1
ATOM 1495 N N . ARG A 1 193 ? 33.010 9.916 -67.729 1.00 61.34 193 ARG A N 1
ATOM 1496 C CA . ARG A 1 193 ? 34.019 10.707 -68.482 1.00 61.34 193 ARG A CA 1
ATOM 1497 C C . ARG A 1 193 ? 33.537 12.056 -69.064 1.00 61.34 193 ARG A C 1
ATOM 1499 O O . ARG A 1 193 ? 34.361 12.889 -69.422 1.00 61.34 193 ARG A O 1
ATOM 1506 N N . TYR A 1 194 ? 32.228 12.295 -69.162 1.00 61.19 194 TYR A N 1
ATOM 1507 C CA . TYR A 1 194 ? 31.641 13.545 -69.679 1.00 61.19 194 TYR A CA 1
ATOM 1508 C C . TYR A 1 194 ? 30.457 14.048 -68.848 1.00 61.19 194 TYR A C 1
ATOM 1510 O O . TYR A 1 194 ? 29.663 14.871 -69.316 1.00 61.19 194 TYR A O 1
ATOM 1518 N N . GLN A 1 195 ? 30.326 13.548 -67.619 1.00 70.12 195 GLN A N 1
ATOM 1519 C CA . GLN A 1 195 ? 29.238 13.927 -66.735 1.00 70.12 195 GLN A CA 1
ATOM 1520 C C . GLN A 1 195 ? 29.365 15.408 -66.363 1.00 70.12 195 GLN A C 1
ATOM 1522 O O . GLN A 1 195 ? 30.449 15.910 -66.056 1.00 70.12 195 GLN A O 1
ATOM 1527 N N . LYS A 1 196 ? 28.245 16.130 -66.452 1.00 72.31 196 LYS A N 1
ATOM 1528 C CA . LYS A 1 196 ? 28.165 17.514 -65.985 1.00 72.31 196 LYS A CA 1
ATOM 1529 C C . LYS A 1 196 ? 28.118 17.479 -64.458 1.00 72.31 196 LYS A C 1
ATOM 1531 O O . LYS A 1 196 ? 27.252 16.809 -63.906 1.00 72.31 196 LYS A O 1
ATOM 1536 N N . LEU A 1 197 ? 29.045 18.177 -63.812 1.00 71.25 197 LEU A N 1
ATOM 1537 C CA . LEU A 1 197 ? 29.202 18.173 -62.356 1.00 71.25 197 LEU A CA 1
ATOM 1538 C C . LEU A 1 197 ? 28.455 19.345 -61.708 1.00 71.25 197 LEU A C 1
ATOM 1540 O O . LEU A 1 197 ? 27.779 19.172 -60.701 1.00 71.25 197 LEU A O 1
ATOM 1544 N N . GLY A 1 198 ? 28.496 20.523 -62.329 1.00 74.38 198 GLY A N 1
ATOM 1545 C CA . GLY A 1 198 ? 27.827 21.716 -61.810 1.00 74.38 198 GLY A CA 1
ATOM 1546 C C . GLY A 1 198 ? 27.568 22.775 -62.878 1.00 74.38 198 GLY A C 1
ATOM 1547 O O . GLY A 1 198 ? 28.094 22.686 -63.995 1.00 74.38 198 GLY A O 1
ATOM 1548 N N . ARG A 1 199 ? 26.743 23.768 -62.539 1.00 78.31 199 ARG A N 1
ATOM 1549 C CA . ARG A 1 199 ? 26.559 25.012 -63.306 1.00 78.31 199 ARG A CA 1
ATOM 1550 C C . ARG A 1 199 ? 27.608 26.035 -62.892 1.00 78.31 199 ARG A C 1
ATOM 1552 O O . ARG A 1 199 ? 27.965 26.099 -61.721 1.00 78.31 199 ARG A O 1
ATOM 1559 N N . LEU A 1 200 ? 28.091 26.810 -63.857 1.00 77.94 200 LEU A N 1
ATOM 1560 C CA . LEU A 1 200 ? 29.117 27.830 -63.669 1.00 77.94 200 LEU A CA 1
ATOM 1561 C C . LEU A 1 200 ? 28.516 29.228 -63.841 1.00 77.94 200 LEU A C 1
ATOM 1563 O O . LEU A 1 200 ? 27.960 29.542 -64.898 1.00 77.94 200 LEU A O 1
ATOM 1567 N N . TYR A 1 201 ? 28.722 30.074 -62.841 1.00 75.88 201 TYR A N 1
ATOM 1568 C CA . TYR A 1 201 ? 28.349 31.484 -62.839 1.00 75.88 201 TYR A CA 1
ATOM 1569 C C . TYR A 1 201 ? 29.610 32.335 -62.745 1.00 75.88 201 TYR A C 1
ATOM 1571 O O . TYR A 1 201 ? 30.436 32.089 -61.870 1.00 75.88 201 TYR A O 1
ATOM 1579 N N . GLN A 1 202 ? 29.776 33.322 -63.622 1.00 74.81 202 GLN A N 1
ATOM 1580 C CA . GLN A 1 202 ? 30.824 34.324 -63.423 1.00 74.81 202 GLN A CA 1
ATOM 1581 C C . GLN A 1 202 ? 30.398 35.273 -62.298 1.00 74.81 202 GLN A C 1
ATOM 1583 O O . GLN A 1 202 ? 29.225 35.641 -62.219 1.00 74.81 202 GLN A O 1
ATOM 1588 N N . ILE A 1 203 ? 31.343 35.628 -61.430 1.00 72.31 203 ILE A N 1
ATOM 1589 C CA . ILE A 1 203 ? 31.132 36.551 -60.310 1.00 72.31 203 ILE A CA 1
ATOM 1590 C C . ILE A 1 203 ? 32.181 37.662 -60.345 1.00 72.31 203 ILE A C 1
ATOM 1592 O O . ILE A 1 203 ? 33.248 37.484 -60.943 1.00 72.31 203 ILE A O 1
ATOM 1596 N N . ASP A 1 204 ? 31.872 38.794 -59.720 1.00 61.84 204 ASP A N 1
ATOM 1597 C CA . ASP A 1 204 ? 32.790 39.926 -59.653 1.00 61.84 204 ASP A CA 1
ATOM 1598 C C . ASP A 1 204 ? 33.895 39.671 -58.616 1.00 61.84 204 ASP A C 1
ATOM 1600 O O . ASP A 1 204 ? 33.678 38.996 -57.606 1.00 61.84 204 ASP A O 1
ATOM 1604 N N . SER A 1 205 ? 35.103 40.185 -58.853 1.00 56.22 205 SER A N 1
ATOM 1605 C CA . SER A 1 205 ? 36.255 39.918 -57.972 1.00 56.22 205 SER A CA 1
ATOM 1606 C C . SER A 1 205 ? 36.102 40.546 -56.582 1.00 56.22 205 SER A C 1
ATOM 1608 O O . SER A 1 205 ? 36.720 40.075 -55.629 1.00 56.22 205 SER A O 1
ATOM 1610 N N . ALA A 1 206 ? 35.248 41.565 -56.456 1.00 48.44 206 ALA A N 1
ATOM 1611 C CA . ALA A 1 206 ? 34.923 42.237 -55.200 1.00 48.44 206 ALA A CA 1
ATOM 1612 C C . ALA A 1 206 ? 34.037 41.402 -54.253 1.00 48.44 206 ALA A C 1
ATOM 1614 O O . ALA A 1 206 ? 34.004 41.691 -53.059 1.00 48.44 206 ALA A O 1
ATOM 1615 N N . ASP A 1 207 ? 33.361 40.360 -54.755 1.00 47.59 207 ASP A N 1
ATOM 1616 C CA . ASP A 1 207 ? 32.481 39.488 -53.960 1.00 47.59 207 ASP A CA 1
ATOM 1617 C C . ASP A 1 207 ? 33.237 38.348 -53.240 1.00 47.59 207 ASP A C 1
ATOM 1619 O O . ASP A 1 207 ? 32.621 37.490 -52.601 1.00 47.59 207 ASP A O 1
ATOM 1623 N N . VAL A 1 208 ? 34.571 38.316 -53.342 1.00 50.03 208 VAL A N 1
ATOM 1624 C CA . VAL A 1 208 ? 35.449 37.332 -52.690 1.00 50.03 208 VAL A CA 1
ATOM 1625 C C . VAL A 1 208 ? 36.062 37.972 -51.437 1.00 50.03 208 VAL A C 1
ATOM 1627 O O . VAL A 1 208 ? 36.874 38.891 -51.532 1.00 50.03 208 VAL A O 1
ATOM 1630 N N . HIS A 1 209 ? 35.662 37.517 -50.246 1.00 41.09 209 HIS A N 1
ATOM 1631 C CA . HIS A 1 209 ? 36.145 38.046 -48.965 1.00 41.09 209 HIS A CA 1
ATOM 1632 C C . HIS A 1 209 ? 36.779 36.936 -48.114 1.00 41.09 209 HIS A C 1
ATOM 1634 O O . HIS A 1 209 ? 36.080 36.279 -47.344 1.00 41.09 209 HIS A O 1
ATOM 1640 N N . GLY A 1 210 ? 38.106 36.791 -48.194 1.00 38.62 210 GLY A N 1
ATOM 1641 C CA . GLY A 1 210 ? 38.887 35.945 -47.285 1.00 38.62 210 GLY A CA 1
ATOM 1642 C C . GLY A 1 210 ? 40.350 35.754 -47.728 1.00 38.62 210 GLY A C 1
ATOM 1643 O O . GLY A 1 210 ? 40.587 35.626 -48.926 1.00 38.62 210 GLY A O 1
ATOM 1644 N N . PRO A 1 211 ? 41.343 35.705 -46.812 1.00 33.25 211 PRO A N 1
ATOM 1645 C CA . PRO A 1 211 ? 42.738 35.375 -47.146 1.00 33.25 211 PRO A CA 1
ATOM 1646 C C . PRO A 1 211 ? 42.963 33.889 -47.489 1.00 33.25 211 PRO A C 1
ATOM 1648 O O . PRO A 1 211 ? 44.006 33.550 -48.038 1.00 33.25 211 PRO A O 1
ATOM 1651 N N . ASP A 1 212 ? 41.988 33.021 -47.200 1.00 37.47 212 ASP A N 1
ATOM 1652 C CA . ASP A 1 212 ? 41.995 31.591 -47.554 1.00 37.47 212 ASP A CA 1
ATOM 1653 C C . ASP A 1 212 ? 41.309 31.305 -48.902 1.00 37.47 212 ASP A C 1
ATOM 1655 O O . ASP A 1 212 ? 41.290 30.169 -49.390 1.00 37.47 212 ASP A O 1
ATOM 1659 N N . ASP A 1 213 ? 40.763 32.342 -49.539 1.00 37.31 213 ASP A N 1
ATOM 1660 C CA . ASP A 1 213 ? 40.174 32.243 -50.862 1.00 37.31 213 ASP A CA 1
ATOM 1661 C C . ASP A 1 213 ? 41.283 32.387 -51.916 1.00 37.31 213 ASP A C 1
ATOM 1663 O O . ASP A 1 213 ? 41.729 33.479 -52.258 1.00 37.31 213 ASP A O 1
ATOM 1667 N N . VAL A 1 214 ? 41.666 31.241 -52.493 1.00 38.75 214 VAL A N 1
ATOM 1668 C CA . VAL A 1 214 ? 42.523 31.068 -53.685 1.00 38.75 214 VAL A CA 1
ATOM 1669 C C . VAL A 1 214 ? 44.039 30.983 -53.426 1.00 38.75 214 VAL A C 1
ATOM 1671 O O . VAL A 1 214 ? 44.802 31.887 -53.747 1.00 38.75 214 VAL A O 1
ATOM 1674 N N . SER A 1 215 ? 44.518 29.794 -53.040 1.00 30.20 215 SER A N 1
ATOM 1675 C CA . SER A 1 215 ? 45.797 29.259 -53.553 1.00 30.20 215 SER A CA 1
ATOM 1676 C C . SER A 1 215 ? 45.902 27.733 -53.398 1.00 30.20 215 SER A C 1
ATOM 1678 O O . SER A 1 215 ? 46.618 27.207 -52.558 1.00 30.20 215 SER A O 1
ATOM 1680 N N . LEU A 1 216 ? 45.203 26.978 -54.252 1.00 35.41 216 LEU A N 1
ATOM 1681 C CA . LEU A 1 216 ? 45.500 25.553 -54.440 1.00 35.41 216 LEU A CA 1
ATOM 1682 C C . LEU A 1 216 ? 46.400 25.411 -55.669 1.00 35.41 216 LEU A C 1
ATOM 1684 O O . LEU A 1 216 ? 45.924 25.417 -56.805 1.00 35.41 216 LEU A O 1
ATOM 1688 N N . SER A 1 217 ? 47.712 25.326 -55.448 1.00 32.72 217 SER A N 1
ATOM 1689 C CA . SER A 1 217 ? 48.662 24.886 -56.470 1.00 32.72 217 SER A CA 1
ATOM 1690 C C . SER A 1 217 ? 48.535 23.370 -56.621 1.00 32.72 217 SER A C 1
ATOM 1692 O O . SER A 1 217 ? 49.170 22.607 -55.899 1.00 32.72 217 SER A O 1
ATOM 1694 N N . LEU A 1 218 ? 47.657 22.928 -57.518 1.00 37.88 218 LEU A N 1
ATOM 1695 C CA . LEU A 1 218 ? 47.607 21.536 -57.958 1.00 37.88 218 LEU A CA 1
ATOM 1696 C C . LEU A 1 218 ? 48.623 21.365 -59.093 1.00 37.88 218 LEU A C 1
ATOM 1698 O O . LEU A 1 218 ? 48.559 22.101 -60.081 1.00 37.88 218 LEU A O 1
ATOM 1702 N N . GLU A 1 219 ? 49.541 20.411 -58.954 1.00 37.12 219 GLU A N 1
ATOM 1703 C CA . GLU A 1 219 ? 50.424 19.989 -60.047 1.00 37.12 219 GLU A CA 1
ATOM 1704 C C . GLU A 1 219 ? 49.598 19.462 -61.239 1.00 37.12 219 GLU A C 1
ATOM 1706 O O . GLU A 1 219 ? 48.444 19.048 -61.088 1.00 37.12 219 GLU A O 1
ATOM 1711 N N . GLU A 1 220 ? 50.161 19.539 -62.450 1.00 39.25 220 GLU A N 1
ATOM 1712 C CA . GLU A 1 220 ? 49.423 19.428 -63.721 1.00 39.25 220 GLU A CA 1
ATOM 1713 C C . GLU A 1 220 ? 48.739 18.071 -63.982 1.00 39.25 220 GLU A C 1
ATOM 1715 O O . GLU A 1 220 ? 47.880 17.994 -64.868 1.00 39.25 220 GLU A O 1
ATOM 1720 N N . ASP A 1 221 ? 49.014 17.048 -63.168 1.00 38.06 221 ASP A N 1
ATOM 1721 C CA . ASP A 1 221 ? 48.513 15.686 -63.331 1.00 38.06 221 ASP A CA 1
ATOM 1722 C C . ASP A 1 221 ? 47.878 15.114 -62.045 1.00 38.06 221 ASP A C 1
ATOM 1724 O O . ASP A 1 221 ? 48.529 14.460 -61.237 1.00 38.06 221 ASP A O 1
ATOM 1728 N N . GLY A 1 222 ? 46.553 15.236 -61.911 1.00 41.50 222 GLY A N 1
ATOM 1729 C CA . GLY A 1 222 ? 45.757 14.248 -61.168 1.00 41.50 222 GLY A CA 1
ATOM 1730 C C . GLY A 1 222 ? 45.095 14.698 -59.862 1.00 41.50 222 GLY A C 1
ATOM 1731 O O . GLY A 1 222 ? 45.448 15.685 -59.231 1.00 41.50 222 GLY A O 1
ATOM 1732 N N . VAL A 1 223 ? 44.038 13.961 -59.520 1.00 43.66 223 VAL A N 1
ATOM 1733 C CA . VAL A 1 223 ? 43.161 14.143 -58.355 1.00 43.66 223 VAL A CA 1
ATOM 1734 C C . VAL A 1 223 ? 43.960 14.091 -57.055 1.00 43.66 223 VAL A C 1
ATOM 1736 O O . VAL A 1 223 ? 44.711 13.143 -56.849 1.00 43.66 223 VAL A O 1
ATOM 1739 N N . VAL A 1 224 ? 43.742 15.055 -56.157 1.00 39.31 224 VAL A N 1
ATOM 1740 C CA . VAL A 1 224 ? 44.265 14.963 -54.789 1.00 39.31 224 VAL A CA 1
ATOM 1741 C C . VAL A 1 224 ? 43.256 14.206 -53.939 1.00 39.31 224 VAL A C 1
ATOM 1743 O O . VAL A 1 224 ? 42.102 14.621 -53.786 1.00 39.31 224 VAL A O 1
ATOM 1746 N N . GLU A 1 225 ? 43.701 13.077 -53.395 1.00 31.53 225 GLU A N 1
ATOM 1747 C CA . GLU A 1 225 ? 42.986 12.346 -52.361 1.00 31.53 225 GLU A CA 1
ATOM 1748 C C . GLU A 1 225 ? 43.053 13.167 -51.070 1.00 31.53 225 GLU A C 1
ATOM 1750 O O . GLU A 1 225 ? 44.063 13.177 -50.367 1.00 31.53 225 GLU A O 1
ATOM 1755 N N . VAL A 1 226 ? 41.989 13.914 -50.772 1.00 32.22 226 VAL A N 1
ATOM 1756 C CA . VAL A 1 226 ? 41.840 14.534 -49.456 1.00 32.22 226 VAL A CA 1
ATOM 1757 C C . VAL A 1 226 ? 41.346 13.429 -48.532 1.00 32.22 226 VAL A C 1
ATOM 1759 O O . VAL A 1 226 ? 40.149 13.206 -48.371 1.00 32.22 226 VAL A O 1
ATOM 1762 N N . ALA A 1 227 ? 42.288 12.674 -47.964 1.00 24.45 227 ALA A N 1
ATOM 1763 C CA . ALA A 1 227 ? 41.989 11.845 -46.806 1.00 24.45 227 ALA A CA 1
ATOM 1764 C C . ALA A 1 227 ? 41.279 12.722 -45.761 1.00 24.45 227 ALA A C 1
ATOM 1766 O O . ALA A 1 227 ? 41.602 13.902 -45.632 1.00 24.45 227 ALA A O 1
ATOM 1767 N N . LEU A 1 228 ? 40.324 12.165 -45.011 1.00 27.77 228 LEU A N 1
ATOM 1768 C CA . LEU A 1 228 ? 39.842 12.792 -43.779 1.00 27.77 228 LEU A CA 1
ATOM 1769 C C . LEU A 1 228 ? 41.062 13.015 -42.876 1.00 27.77 228 LEU A C 1
ATOM 1771 O O . LEU A 1 228 ? 41.516 12.101 -42.188 1.00 27.77 228 LEU A O 1
ATOM 1775 N N . VAL A 1 229 ? 41.646 14.211 -42.948 1.00 25.78 229 VAL A N 1
ATOM 1776 C CA . VAL A 1 229 ? 42.770 14.594 -42.111 1.00 25.78 229 VAL A CA 1
ATOM 1777 C C . VAL A 1 229 ? 42.183 14.832 -40.730 1.00 25.78 229 VAL A C 1
ATOM 1779 O O . VAL A 1 229 ? 41.585 15.869 -40.461 1.00 25.78 229 VAL A O 1
ATOM 1782 N N . HIS A 1 230 ? 42.352 13.851 -39.846 1.00 28.95 230 HIS A N 1
ATOM 1783 C CA . HIS A 1 230 ? 42.504 14.145 -38.430 1.00 28.95 230 HIS A CA 1
ATOM 1784 C C . HIS A 1 230 ? 43.739 15.039 -38.297 1.00 28.95 230 HIS A C 1
ATOM 1786 O O . HIS A 1 230 ? 44.869 14.554 -38.269 1.00 28.95 230 HIS A O 1
ATOM 1792 N N . THR A 1 231 ? 43.542 16.355 -38.295 1.00 26.69 231 THR A N 1
ATOM 1793 C CA . THR A 1 231 ? 44.606 17.303 -37.977 1.00 26.69 231 THR A CA 1
ATOM 1794 C C . THR A 1 231 ? 44.796 17.308 -36.468 1.00 26.69 231 THR A C 1
ATOM 1796 O O . THR A 1 231 ? 44.146 18.062 -35.754 1.00 26.69 231 THR A O 1
ATOM 1799 N N . THR A 1 232 ? 45.715 16.484 -35.973 1.00 29.61 232 THR A N 1
ATOM 1800 C CA . THR A 1 232 ? 46.510 16.874 -34.805 1.00 29.61 232 THR A CA 1
ATOM 1801 C C . THR A 1 232 ? 47.324 18.111 -35.191 1.00 29.61 232 THR A C 1
ATOM 1803 O O . THR A 1 232 ? 48.090 18.010 -36.155 1.00 29.61 232 THR A O 1
ATOM 1806 N N . PRO A 1 233 ? 47.216 19.255 -34.497 1.00 27.81 233 PRO A N 1
ATOM 1807 C CA . PRO A 1 233 ? 48.126 20.362 -34.726 1.00 27.81 233 PRO A CA 1
ATOM 1808 C C . PRO A 1 233 ? 49.398 20.214 -33.886 1.00 27.81 233 PRO A C 1
ATOM 1810 O O . PRO A 1 233 ? 49.399 19.710 -32.761 1.00 27.81 233 PRO A O 1
ATOM 1813 N N . ASP A 1 234 ? 50.474 20.687 -34.496 1.00 28.39 234 ASP A N 1
ATOM 1814 C CA . ASP A 1 234 ? 51.846 20.835 -34.018 1.00 28.39 234 ASP A CA 1
ATOM 1815 C C . ASP A 1 234 ? 51.939 21.527 -32.624 1.00 28.39 234 ASP A C 1
ATOM 1817 O O . ASP A 1 234 ? 51.161 22.445 -32.347 1.00 28.39 234 ASP A O 1
ATOM 1821 N N . PRO A 1 235 ? 52.893 21.183 -31.731 1.00 30.97 235 PRO A N 1
ATOM 1822 C CA . PRO A 1 235 ? 52.970 21.680 -30.349 1.00 30.97 235 PRO A CA 1
ATOM 1823 C C . PRO A 1 235 ? 53.553 23.109 -30.202 1.00 30.97 235 PRO A C 1
ATOM 1825 O O . PRO A 1 235 ? 54.287 23.384 -29.252 1.00 30.97 235 PRO A O 1
ATOM 1828 N N . GLY A 1 236 ? 53.270 24.027 -31.137 1.00 33.97 236 GLY A N 1
ATOM 1829 C CA . GLY A 1 236 ? 54.182 25.145 -31.426 1.00 33.97 236 GLY A CA 1
ATOM 1830 C C . GLY A 1 236 ? 53.696 26.599 -31.341 1.00 33.97 236 GLY A C 1
ATOM 1831 O O . GLY A 1 236 ? 54.548 27.474 -31.466 1.00 33.97 236 GLY A O 1
ATOM 1832 N N . GLN A 1 237 ? 52.412 26.924 -31.132 1.00 35.03 237 GLN A N 1
ATOM 1833 C CA . GLN A 1 237 ? 51.979 28.330 -30.979 1.00 35.03 237 GLN A CA 1
ATOM 1834 C C . GLN A 1 237 ? 50.938 28.514 -29.864 1.00 35.03 237 GLN A C 1
ATOM 1836 O O . GLN A 1 237 ? 49.855 27.935 -29.870 1.00 35.03 237 GLN A O 1
ATOM 1841 N N . HIS A 1 238 ? 51.310 29.320 -28.868 1.00 49.09 238 HIS A N 1
ATOM 1842 C CA . HIS A 1 238 ? 50.580 29.581 -27.630 1.00 49.09 238 HIS A CA 1
ATOM 1843 C C . HIS A 1 238 ? 49.821 30.925 -27.702 1.00 49.09 238 HIS A C 1
ATOM 1845 O O . HIS A 1 238 ? 50.442 31.951 -27.970 1.00 49.09 238 HIS A O 1
ATOM 1851 N N . GLY A 1 239 ? 48.507 30.931 -27.430 1.00 51.94 239 GLY A N 1
ATOM 1852 C CA . GLY A 1 239 ? 47.702 32.143 -27.199 1.00 51.94 239 GLY A CA 1
ATOM 1853 C C . GLY A 1 239 ? 46.194 31.873 -27.022 1.00 51.94 239 GLY A C 1
ATOM 1854 O O . GLY A 1 239 ? 45.680 30.897 -27.565 1.00 51.94 239 GLY A O 1
ATOM 1855 N N . LEU A 1 240 ? 45.474 32.757 -26.306 1.00 49.50 240 LEU A N 1
ATOM 1856 C CA . LEU A 1 240 ? 43.998 32.772 -26.163 1.00 49.50 240 LEU A CA 1
ATOM 1857 C C . LEU A 1 240 ? 43.278 32.721 -27.530 1.00 49.50 240 LEU A C 1
ATOM 1859 O O . LEU A 1 240 ? 43.758 33.396 -28.446 1.00 49.50 240 LEU A O 1
ATOM 1863 N N . PRO A 1 241 ? 42.129 32.028 -27.677 1.00 52.75 241 PRO A N 1
ATOM 1864 C CA . PRO A 1 241 ? 41.315 32.072 -28.897 1.00 52.75 241 PRO A CA 1
ATOM 1865 C C . PRO A 1 241 ? 40.893 33.505 -29.261 1.00 52.75 241 PRO A C 1
ATOM 1867 O O . PRO A 1 241 ? 40.631 34.323 -28.377 1.00 52.75 241 PRO A O 1
ATOM 1870 N N . GLU A 1 242 ? 40.825 33.821 -30.555 1.00 50.44 242 GLU A N 1
ATOM 1871 C CA . GLU A 1 242 ? 40.578 35.182 -31.067 1.00 50.44 242 GLU A CA 1
ATOM 1872 C C . GLU A 1 242 ? 39.242 35.773 -30.576 1.00 50.44 242 GLU A C 1
ATOM 1874 O O . GLU A 1 242 ? 39.165 36.932 -30.174 1.00 50.44 242 GLU A O 1
ATOM 1879 N N . GLU A 1 243 ? 38.209 34.941 -30.484 1.00 53.81 243 GLU A N 1
ATOM 1880 C CA . GLU A 1 243 ? 36.872 35.306 -29.997 1.00 53.81 243 GLU A CA 1
ATOM 1881 C C . GLU A 1 243 ? 36.878 35.714 -28.518 1.00 53.81 243 GLU A C 1
ATOM 1883 O O . GLU A 1 243 ? 36.148 36.618 -28.110 1.00 53.81 243 GLU A O 1
ATOM 1888 N N . VAL A 1 244 ? 37.746 35.083 -27.722 1.00 57.50 244 VAL A N 1
ATOM 1889 C CA . VAL A 1 244 ? 37.932 35.395 -26.301 1.00 57.50 244 VAL A CA 1
ATOM 1890 C C . VAL A 1 244 ? 38.777 36.660 -26.142 1.00 57.50 244 VAL A C 1
ATOM 1892 O O . VAL A 1 244 ? 38.485 37.471 -25.267 1.00 57.50 244 VAL A O 1
ATOM 1895 N N . ARG A 1 245 ? 39.766 36.896 -27.020 1.00 58.88 245 ARG A N 1
ATOM 1896 C CA . ARG A 1 245 ? 40.520 38.167 -27.046 1.00 58.88 245 ARG A CA 1
ATOM 1897 C C . ARG A 1 245 ? 39.633 39.364 -27.384 1.00 58.88 245 ARG A C 1
ATOM 1899 O O . ARG A 1 245 ? 39.859 40.450 -26.868 1.00 58.88 245 ARG A O 1
ATOM 1906 N N . ASN A 1 246 ? 38.593 39.176 -28.191 1.00 59.44 246 ASN A N 1
ATOM 1907 C CA . ASN A 1 246 ? 37.682 40.263 -28.556 1.00 59.44 246 ASN A CA 1
ATOM 1908 C C . ASN A 1 246 ? 36.752 40.704 -27.407 1.00 59.44 246 ASN A C 1
ATOM 1910 O O . ASN A 1 246 ? 36.162 41.782 -27.485 1.00 59.44 246 ASN A O 1
ATOM 1914 N N . LEU A 1 247 ? 36.654 39.933 -26.314 1.00 59.69 247 LEU A N 1
ATOM 1915 C CA . LEU A 1 247 ? 35.864 40.306 -25.134 1.00 59.69 247 LEU A CA 1
ATOM 1916 C C . LEU A 1 247 ? 36.485 41.457 -24.335 1.00 59.69 247 LEU A C 1
ATOM 1918 O O . LEU A 1 247 ? 35.737 42.251 -23.766 1.00 59.69 247 LEU A O 1
ATOM 1922 N N . SER A 1 248 ? 37.818 41.585 -24.320 1.00 57.50 248 SER A N 1
ATOM 1923 C CA . SER A 1 248 ? 38.499 42.710 -23.661 1.00 57.50 248 SER A CA 1
ATOM 1924 C C . SER A 1 248 ? 38.385 44.019 -24.444 1.00 57.50 248 SER A C 1
ATOM 1926 O O . SER A 1 248 ? 38.589 45.077 -23.868 1.00 57.50 248 SER A O 1
ATOM 1928 N N . ASN A 1 249 ? 38.004 43.971 -25.726 1.00 54.31 249 ASN A N 1
ATOM 1929 C CA . ASN A 1 249 ? 37.914 45.142 -26.611 1.00 54.31 249 ASN A CA 1
ATOM 1930 C C . ASN A 1 249 ? 36.467 45.614 -26.833 1.00 54.31 249 ASN A C 1
ATOM 1932 O O . ASN A 1 249 ? 36.154 46.298 -27.809 1.00 54.31 249 ASN A O 1
ATOM 1936 N N . ARG A 1 250 ? 35.557 45.220 -25.940 1.00 62.12 250 ARG A N 1
ATOM 1937 C CA . ARG A 1 250 ? 34.147 45.593 -26.003 1.00 62.12 250 ARG A CA 1
ATOM 1938 C C . ARG A 1 250 ? 33.936 47.062 -25.636 1.00 62.12 250 ARG A C 1
ATOM 1940 O O . ARG A 1 250 ? 34.364 47.520 -24.580 1.00 62.12 250 ARG A O 1
ATOM 1947 N N . THR A 1 251 ? 33.209 47.782 -26.488 1.00 54.75 251 THR A N 1
ATOM 1948 C CA . THR A 1 251 ? 32.953 49.230 -26.366 1.00 54.75 251 THR A CA 1
ATOM 1949 C C . THR A 1 251 ? 32.047 49.617 -25.193 1.00 54.75 251 THR A C 1
ATOM 1951 O O . THR A 1 251 ? 31.887 50.799 -24.917 1.00 54.75 251 THR A O 1
ATOM 1954 N N . ASP A 1 252 ? 31.419 48.644 -24.529 1.00 61.25 252 ASP A N 1
ATOM 1955 C CA . ASP A 1 252 ? 30.537 48.839 -23.372 1.00 61.25 252 ASP A CA 1
ATOM 1956 C C . ASP A 1 252 ? 31.240 48.717 -22.005 1.00 61.25 252 ASP A C 1
ATOM 1958 O O . ASP A 1 252 ? 30.573 48.785 -20.975 1.00 61.25 252 ASP A O 1
ATOM 1962 N N . LEU A 1 253 ? 32.569 48.565 -21.984 1.00 62.12 253 LEU A N 1
ATOM 1963 C CA . LEU A 1 253 ? 33.393 48.491 -20.770 1.00 62.12 253 LEU A CA 1
ATOM 1964 C C . LEU A 1 253 ? 34.298 49.726 -20.648 1.00 62.12 253 LEU A C 1
ATOM 1966 O O . LEU A 1 253 ? 34.777 50.240 -21.658 1.00 62.12 253 LEU A O 1
ATOM 1970 N N . SER A 1 254 ? 34.551 50.198 -19.422 1.00 71.12 254 SER A N 1
ATOM 1971 C CA . SER A 1 254 ? 35.530 51.272 -19.190 1.00 71.12 254 SER A CA 1
ATOM 1972 C C . SER A 1 254 ? 36.964 50.770 -19.400 1.00 71.12 254 SER A C 1
ATOM 1974 O O . SER A 1 254 ? 37.222 49.578 -19.246 1.00 71.12 254 SER A O 1
ATOM 1976 N N . GLU A 1 255 ? 37.917 51.661 -19.702 1.00 68.25 255 GLU A N 1
ATOM 1977 C CA . GLU A 1 255 ? 39.331 51.282 -19.920 1.00 68.25 255 GLU A CA 1
ATOM 1978 C C . GLU A 1 255 ? 39.898 50.450 -18.758 1.00 68.25 255 GLU A C 1
ATOM 1980 O O . GLU A 1 255 ? 40.548 49.432 -18.976 1.00 68.25 255 GLU A O 1
ATOM 1985 N N . GLN A 1 256 ? 39.553 50.808 -17.518 1.00 64.75 256 GLN A N 1
ATOM 1986 C CA . GLN A 1 256 ? 39.989 50.081 -16.324 1.00 64.75 256 GLN A CA 1
ATOM 1987 C C . GLN A 1 256 ? 39.390 48.662 -16.242 1.00 64.75 256 GLN A C 1
ATOM 1989 O O . GLN A 1 256 ? 40.064 47.720 -15.831 1.00 64.75 256 GLN A O 1
ATOM 1994 N N . GLN A 1 257 ? 38.141 48.480 -16.682 1.00 58.56 257 GLN A N 1
ATOM 1995 C CA . GLN A 1 257 ? 37.486 47.168 -16.737 1.00 58.56 257 GLN A CA 1
ATOM 1996 C C . GLN A 1 257 ? 38.005 46.305 -17.892 1.00 58.56 257 GLN A C 1
ATOM 1998 O O . GLN A 1 257 ? 38.075 45.085 -17.760 1.00 58.56 257 GLN A O 1
ATOM 2003 N N . GLN A 1 258 ? 38.374 46.921 -19.016 1.00 61.31 258 GLN A N 1
ATOM 2004 C CA . GLN A 1 258 ? 39.006 46.230 -20.141 1.00 61.31 258 GLN A CA 1
ATOM 2005 C C . GLN A 1 258 ? 40.384 45.686 -19.748 1.00 61.31 258 GLN A C 1
ATOM 2007 O O . GLN A 1 258 ? 40.721 44.554 -20.101 1.00 61.31 258 GLN A O 1
ATOM 2012 N N . GLU A 1 259 ? 41.143 46.447 -18.958 1.00 66.25 259 GLU A N 1
ATOM 2013 C CA . GLU A 1 259 ? 42.462 46.051 -18.463 1.00 66.25 259 GLU A CA 1
ATOM 2014 C C . GLU A 1 259 ? 42.375 44.915 -17.425 1.00 66.25 259 GLU A C 1
ATOM 2016 O O . GLU A 1 259 ? 43.079 43.907 -17.542 1.00 66.25 259 GLU A O 1
ATOM 2021 N N . GLU A 1 260 ? 41.440 45.001 -16.469 1.00 62.78 260 GLU A N 1
ATOM 2022 C CA . GLU A 1 260 ? 41.173 43.923 -15.502 1.00 62.78 260 GLU A CA 1
ATOM 2023 C C . GLU A 1 260 ? 40.679 42.638 -16.183 1.00 62.78 260 GLU A C 1
ATO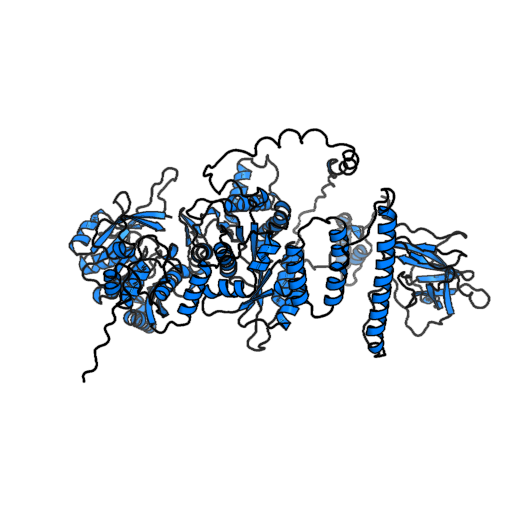M 2025 O O . GLU A 1 260 ? 41.129 41.536 -15.847 1.00 62.78 260 GLU A O 1
ATOM 2030 N N . LEU A 1 261 ? 39.787 42.764 -17.172 1.00 61.78 261 LEU A N 1
ATOM 2031 C CA . LEU A 1 261 ? 39.282 41.634 -17.948 1.00 61.78 261 LEU A CA 1
ATOM 2032 C C . LEU A 1 261 ? 40.390 41.007 -18.802 1.00 61.78 261 LEU A C 1
ATOM 2034 O O . LEU A 1 261 ? 40.510 39.784 -18.837 1.00 61.78 261 LEU A O 1
ATOM 2038 N N . GLY A 1 262 ? 41.239 41.821 -19.434 1.00 65.25 262 GLY A N 1
ATOM 2039 C CA . GLY A 1 262 ? 42.411 41.354 -20.174 1.00 65.25 262 GLY A CA 1
ATOM 2040 C C . GLY A 1 262 ? 43.369 40.553 -19.288 1.00 65.25 262 GLY A C 1
ATOM 2041 O O . GLY A 1 262 ? 43.750 39.433 -19.640 1.00 65.25 262 GLY A O 1
ATOM 2042 N N . ALA A 1 263 ? 43.679 41.063 -18.092 1.00 66.12 263 ALA A N 1
ATOM 2043 C CA . ALA A 1 263 ? 44.529 40.376 -17.120 1.00 66.12 263 ALA A CA 1
ATOM 2044 C C . ALA A 1 263 ? 43.913 39.052 -16.627 1.00 66.12 263 ALA A C 1
ATOM 2046 O O . ALA A 1 263 ? 44.618 38.050 -16.482 1.00 66.12 263 ALA A O 1
ATOM 2047 N N . LEU A 1 264 ? 42.594 39.013 -16.409 1.00 58.50 264 LEU A N 1
ATOM 2048 C CA . LEU A 1 264 ? 41.857 37.802 -16.028 1.00 58.50 264 LEU A CA 1
ATOM 2049 C C . LEU A 1 264 ? 41.844 36.749 -17.141 1.00 58.50 264 LEU A C 1
ATOM 2051 O O . LEU A 1 264 ? 42.110 35.576 -16.873 1.00 58.50 264 LEU A O 1
ATOM 2055 N N . LEU A 1 265 ? 41.576 37.149 -18.384 1.00 59.75 265 LEU A N 1
ATOM 2056 C CA . LEU A 1 265 ? 41.565 36.243 -19.534 1.00 59.75 265 LEU A CA 1
ATOM 2057 C C . LEU A 1 265 ? 42.952 35.645 -19.771 1.00 59.75 265 LEU A C 1
ATOM 2059 O O . LEU A 1 265 ? 43.075 34.439 -19.983 1.00 59.75 265 LEU A O 1
ATOM 2063 N N . GLN A 1 266 ? 44.003 36.453 -19.644 1.00 60.38 266 GLN A N 1
ATOM 2064 C CA . GLN A 1 266 ? 45.379 35.984 -19.774 1.00 60.38 266 GLN A CA 1
ATOM 2065 C C . GLN A 1 266 ? 45.786 35.060 -18.614 1.00 60.38 266 GLN A C 1
ATOM 2067 O O . GLN A 1 266 ? 46.419 34.026 -18.832 1.00 60.38 266 GLN A O 1
ATOM 2072 N N . LYS A 1 267 ? 45.345 35.355 -17.382 1.00 55.19 267 LYS A N 1
ATOM 2073 C CA . LYS A 1 267 ? 45.563 34.498 -16.202 1.00 55.19 267 LYS A CA 1
ATOM 2074 C C . LYS A 1 267 ? 44.924 33.111 -16.354 1.00 55.19 267 LYS A C 1
ATOM 2076 O O . LYS A 1 267 ? 45.501 32.125 -15.894 1.00 55.19 267 LYS A O 1
ATOM 2081 N N . TRP A 1 268 ? 43.769 33.022 -17.015 1.00 52.19 268 TRP A N 1
ATOM 2082 C CA . TRP A 1 268 ? 43.012 31.777 -17.203 1.00 52.19 268 TRP A CA 1
ATOM 2083 C C . TRP A 1 268 ? 43.100 31.191 -18.620 1.00 52.19 268 TRP A C 1
ATOM 2085 O O . TRP A 1 268 ? 42.359 30.267 -18.946 1.00 52.19 268 TRP A O 1
ATOM 2095 N N . GLU A 1 269 ? 44.057 31.633 -19.442 1.00 53.19 269 GLU A N 1
ATOM 2096 C CA . GLU A 1 269 ? 44.242 31.197 -20.838 1.00 53.19 269 GLU A CA 1
ATOM 2097 C C . GLU A 1 269 ? 44.280 29.667 -21.022 1.00 53.19 269 GLU A C 1
ATOM 2099 O O . GLU A 1 269 ? 43.909 29.131 -22.066 1.00 53.19 269 GLU A O 1
ATOM 2104 N N . LYS A 1 270 ? 44.733 28.933 -20.003 1.00 44.88 270 LYS A N 1
ATOM 2105 C CA . LYS A 1 270 ? 44.847 27.467 -20.032 1.00 44.88 270 LYS A CA 1
ATOM 2106 C C . LYS A 1 270 ? 43.526 26.723 -19.781 1.00 44.88 270 LYS A C 1
ATOM 2108 O O . LYS A 1 270 ? 43.525 25.504 -19.928 1.00 44.88 270 LYS A O 1
ATOM 2113 N N . VAL A 1 271 ? 42.461 27.419 -19.375 1.00 45.09 271 VAL A N 1
ATOM 2114 C CA . VAL A 1 271 ? 41.130 26.849 -19.085 1.00 45.09 271 VAL A CA 1
ATOM 2115 C C . VAL A 1 271 ? 40.246 26.825 -20.333 1.00 45.09 271 VAL A C 1
ATOM 2117 O O . VAL A 1 271 ? 39.383 25.961 -20.457 1.00 45.09 271 VAL A O 1
ATOM 2120 N N . PHE A 1 272 ? 40.466 27.750 -21.266 1.00 50.75 272 PHE A N 1
ATOM 2121 C CA . PHE A 1 272 ? 39.676 27.833 -22.486 1.00 50.75 272 PHE A CA 1
ATOM 2122 C C . PHE A 1 272 ? 40.042 26.705 -23.452 1.00 50.75 272 PHE A C 1
ATOM 2124 O O . PHE A 1 272 ? 41.223 26.427 -23.679 1.00 50.75 272 PHE A O 1
ATOM 2131 N N . ALA A 1 273 ? 39.004 26.072 -24.002 1.00 46.84 273 ALA A N 1
ATOM 2132 C CA . ALA A 1 273 ? 39.108 25.136 -25.111 1.00 46.84 273 ALA A CA 1
ATOM 2133 C C . ALA A 1 273 ? 39.866 25.800 -26.262 1.00 46.84 273 ALA A C 1
ATOM 2135 O O . ALA A 1 273 ? 39.628 26.967 -26.581 1.00 46.84 273 ALA A O 1
ATOM 2136 N N . LYS A 1 274 ? 40.816 25.072 -26.844 1.00 47.09 274 LYS A N 1
ATOM 2137 C CA . LYS A 1 274 ? 41.719 25.627 -27.866 1.00 47.09 274 LYS A CA 1
ATOM 2138 C C . LYS A 1 274 ? 41.370 25.143 -29.267 1.00 47.09 274 LYS A C 1
ATOM 2140 O O . LYS A 1 274 ? 41.827 25.741 -30.236 1.00 47.09 274 LYS A O 1
ATOM 2145 N N . HIS A 1 275 ? 40.543 24.102 -29.354 1.00 42.12 275 HIS A N 1
ATOM 2146 C CA . HIS A 1 275 ? 40.052 23.511 -30.591 1.00 42.12 275 HIS A CA 1
ATOM 2147 C C . HIS A 1 275 ? 38.577 23.116 -30.452 1.00 42.12 275 HIS A C 1
ATOM 2149 O O . HIS A 1 275 ? 38.125 22.764 -29.363 1.00 42.12 275 HIS A O 1
ATOM 2155 N N . ASP A 1 276 ? 37.847 23.097 -31.566 1.00 37.31 276 ASP A N 1
ATOM 2156 C CA . ASP A 1 276 ? 36.425 22.718 -31.610 1.00 37.31 276 ASP A CA 1
ATOM 2157 C C . ASP A 1 276 ? 36.159 21.270 -31.158 1.00 37.31 276 ASP A C 1
ATOM 2159 O O . ASP A 1 276 ? 35.043 20.927 -30.774 1.00 37.31 276 ASP A O 1
ATOM 2163 N N . GLU A 1 277 ? 37.185 20.414 -31.148 1.00 37.88 277 GLU A N 1
ATOM 2164 C CA . GLU A 1 277 ? 37.097 19.035 -30.654 1.00 37.88 277 GLU A CA 1
ATOM 2165 C C . GLU A 1 277 ? 37.059 18.932 -29.115 1.00 37.88 277 GLU A C 1
ATOM 2167 O O . GLU A 1 277 ? 36.616 17.908 -28.590 1.00 37.88 277 GLU A O 1
ATOM 2172 N N . ASP A 1 278 ? 37.456 19.984 -28.383 1.00 38.81 278 ASP A N 1
ATOM 2173 C CA . ASP A 1 278 ? 37.352 20.036 -26.913 1.00 38.81 278 ASP A CA 1
ATOM 2174 C C . ASP A 1 278 ? 35.886 20.157 -26.450 1.00 38.81 278 ASP A C 1
ATOM 2176 O O . ASP A 1 278 ? 35.537 19.749 -25.338 1.00 38.81 278 ASP A O 1
ATOM 2180 N N . PHE A 1 279 ? 34.997 20.662 -27.312 1.00 41.19 279 PHE A N 1
ATOM 2181 C CA . PHE A 1 279 ? 33.557 20.629 -27.089 1.00 41.19 279 PHE A CA 1
ATOM 2182 C C . PHE A 1 279 ? 32.974 19.377 -27.738 1.00 41.19 279 PHE A C 1
ATOM 2184 O O . PHE A 1 279 ? 32.547 19.369 -28.893 1.00 41.19 279 PHE A O 1
ATOM 2191 N N . GLY A 1 280 ? 32.910 18.294 -26.960 1.00 29.16 280 GLY A N 1
ATOM 2192 C CA . GLY A 1 280 ? 32.103 17.133 -27.321 1.00 29.16 280 GLY A CA 1
ATOM 2193 C C . GLY A 1 280 ? 30.715 17.588 -27.787 1.00 29.16 280 GLY A C 1
ATOM 2194 O O . GLY A 1 280 ? 30.067 18.388 -27.109 1.00 29.16 280 GLY A O 1
ATOM 2195 N N . ARG A 1 281 ? 30.296 17.122 -28.973 1.00 33.84 281 ARG A N 1
ATOM 2196 C CA . ARG A 1 281 ? 29.040 17.491 -29.653 1.00 33.84 281 ARG A CA 1
ATOM 2197 C C . ARG A 1 281 ? 27.887 17.653 -28.660 1.00 33.84 281 ARG A C 1
ATOM 2199 O O . ARG A 1 281 ? 27.299 16.667 -28.221 1.00 33.84 281 ARG A O 1
ATOM 2206 N N . THR A 1 282 ? 27.536 18.893 -28.345 1.00 31.30 282 THR A N 1
ATOM 2207 C CA . THR A 1 282 ? 26.398 19.223 -27.489 1.00 31.30 282 THR A CA 1
ATOM 2208 C C . THR A 1 282 ? 25.573 20.313 -28.155 1.00 31.30 282 THR A C 1
ATOM 2210 O O . THR A 1 282 ? 26.090 21.308 -28.657 1.00 31.30 282 THR A O 1
ATOM 2213 N N . ASN A 1 283 ? 24.258 20.100 -28.196 1.00 28.80 283 ASN A N 1
ATOM 2214 C CA . ASN A 1 283 ? 23.310 21.153 -28.526 1.00 28.80 283 ASN A CA 1
ATOM 2215 C C . ASN A 1 283 ? 23.282 22.113 -27.332 1.00 28.80 283 ASN A C 1
ATOM 2217 O O .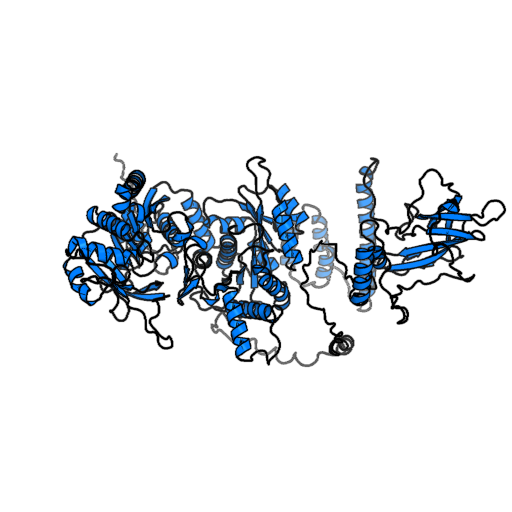 ASN A 1 283 ? 23.079 21.669 -26.203 1.00 28.80 283 ASN A O 1
ATOM 2221 N N . ALA A 1 284 ? 23.522 23.398 -27.581 1.00 30.12 284 ALA A N 1
ATOM 2222 C CA . ALA A 1 284 ? 23.660 24.419 -26.551 1.00 30.12 284 ALA A CA 1
ATOM 2223 C C . ALA A 1 284 ? 22.486 24.416 -25.549 1.00 30.12 284 ALA A C 1
ATOM 2225 O O . ALA A 1 284 ? 21.337 24.662 -25.918 1.00 30.12 284 ALA A O 1
ATOM 2226 N N . VAL A 1 285 ? 22.801 24.189 -24.272 1.00 27.62 285 VAL A N 1
ATOM 2227 C CA . VAL A 1 285 ? 21.959 24.532 -23.120 1.00 27.62 285 VAL A CA 1
ATOM 2228 C C . VAL A 1 285 ? 22.668 25.672 -22.393 1.00 27.62 285 VAL A C 1
ATOM 2230 O O . VAL A 1 285 ? 23.838 25.551 -22.037 1.00 27.62 285 VAL A O 1
ATOM 2233 N N . GLN A 1 286 ? 21.984 26.799 -22.191 1.00 26.41 286 GLN A N 1
ATOM 2234 C CA . GLN A 1 286 ? 22.504 27.898 -21.377 1.00 26.41 286 GLN A CA 1
ATOM 2235 C C . GLN A 1 286 ? 22.595 27.451 -19.912 1.00 26.41 286 GLN A C 1
ATOM 2237 O O . GLN A 1 286 ? 21.574 27.286 -19.248 1.00 26.41 286 GLN A O 1
ATOM 2242 N N . HIS A 1 287 ? 23.813 27.304 -19.392 1.00 26.98 287 HIS A N 1
ATOM 2243 C CA . HIS A 1 287 ? 24.058 27.167 -17.958 1.00 26.98 287 HIS A CA 1
ATOM 2244 C C . HIS A 1 287 ? 24.577 28.488 -17.383 1.00 26.98 287 HIS A C 1
ATOM 2246 O O . HIS A 1 287 ? 25.573 29.035 -17.854 1.00 26.98 287 HIS A O 1
ATOM 2252 N N . ARG A 1 288 ? 23.929 28.984 -16.323 1.00 27.05 288 ARG A N 1
ATOM 2253 C CA . ARG A 1 288 ? 24.530 29.952 -15.395 1.00 27.05 288 ARG A CA 1
ATOM 2254 C C . ARG A 1 288 ? 25.315 29.158 -14.357 1.00 27.05 288 ARG A C 1
ATOM 2256 O O . ARG A 1 288 ? 24.713 28.448 -13.557 1.00 27.05 288 ARG A O 1
ATOM 2263 N N . ILE A 1 289 ? 26.638 29.269 -14.376 1.00 34.91 289 ILE A N 1
ATOM 2264 C CA . ILE A 1 289 ? 27.508 28.665 -13.365 1.00 34.91 289 ILE A CA 1
ATOM 2265 C C . ILE A 1 289 ? 27.952 29.777 -12.410 1.00 34.91 289 ILE A C 1
ATOM 2267 O O . ILE A 1 289 ? 28.602 30.731 -12.829 1.00 34.91 289 ILE A O 1
ATOM 2271 N N . HIS A 1 290 ? 27.598 29.652 -11.130 1.00 38.22 290 HIS A N 1
ATOM 2272 C CA . HIS A 1 290 ? 28.232 30.395 -10.043 1.00 38.22 290 HIS A CA 1
ATOM 2273 C C . HIS A 1 290 ? 29.453 29.601 -9.573 1.00 38.22 290 HIS A C 1
ATOM 2275 O O . HIS A 1 290 ? 29.312 28.619 -8.848 1.00 38.22 290 HIS A O 1
ATOM 2281 N N . THR A 1 291 ? 30.650 30.005 -9.989 1.00 33.41 291 THR A N 1
ATOM 2282 C CA . THR A 1 291 ? 31.895 29.491 -9.408 1.00 33.41 291 THR A CA 1
ATOM 2283 C C . THR A 1 291 ? 32.327 30.411 -8.271 1.00 33.41 291 THR A C 1
ATOM 2285 O O . THR A 1 291 ? 32.671 31.564 -8.518 1.00 33.41 291 THR A O 1
ATOM 2288 N N . GLY A 1 292 ? 32.297 29.912 -7.032 1.00 40.28 292 GLY A N 1
ATOM 2289 C CA . GLY A 1 292 ? 33.057 30.507 -5.928 1.00 40.28 292 GLY A CA 1
ATOM 2290 C C . GLY A 1 292 ? 34.574 30.389 -6.152 1.00 40.28 292 GLY A C 1
ATOM 2291 O O . GLY A 1 292 ? 35.014 29.690 -7.065 1.00 40.28 292 GLY A O 1
ATOM 2292 N N . ASP A 1 293 ? 35.361 31.052 -5.301 1.00 37.81 293 ASP A N 1
ATOM 2293 C CA . ASP A 1 293 ? 36.785 31.420 -5.481 1.00 37.81 293 ASP A CA 1
ATOM 2294 C C . ASP A 1 293 ? 37.830 30.274 -5.517 1.00 37.81 293 ASP A C 1
ATOM 2296 O O . ASP A 1 293 ? 39.003 30.475 -5.198 1.00 37.81 293 ASP A O 1
ATOM 2300 N N . SER A 1 294 ? 37.460 29.049 -5.891 1.00 39.88 294 SER A N 1
ATOM 2301 C CA . SER A 1 294 ? 38.388 27.905 -5.925 1.00 39.88 294 SER A CA 1
ATOM 2302 C C . SER A 1 294 ? 38.973 27.666 -7.323 1.00 39.88 294 SER A C 1
ATOM 2304 O O . SER A 1 294 ? 38.241 27.550 -8.303 1.00 39.88 294 SER A O 1
ATOM 2306 N N . ALA A 1 295 ? 40.303 27.553 -7.417 1.00 32.59 295 ALA A N 1
ATOM 2307 C CA . ALA A 1 295 ? 41.020 27.327 -8.675 1.00 32.59 295 ALA A CA 1
ATOM 2308 C C . ALA A 1 295 ? 40.905 25.863 -9.174 1.00 32.59 295 ALA A C 1
ATOM 2310 O O . ALA A 1 295 ? 41.113 24.941 -8.382 1.00 32.59 295 ALA A O 1
ATOM 2311 N N . PRO A 1 296 ? 40.642 25.615 -10.473 1.00 36.12 296 PRO A N 1
ATOM 2312 C CA . PRO A 1 296 ? 40.567 24.266 -11.039 1.00 36.12 296 PRO A CA 1
ATOM 2313 C C . PRO A 1 296 ? 41.954 23.624 -11.244 1.00 36.12 296 PRO A C 1
ATOM 2315 O O . PRO A 1 296 ? 42.862 24.228 -11.817 1.00 36.12 296 PRO A O 1
ATOM 2318 N N . THR A 1 297 ? 42.110 22.365 -10.824 1.00 32.75 297 THR A N 1
ATOM 2319 C CA . THR A 1 297 ? 43.296 21.513 -11.045 1.00 32.75 297 THR A CA 1
ATOM 2320 C C . THR A 1 297 ? 43.077 20.522 -12.198 1.00 32.75 297 THR A C 1
ATOM 2322 O O . THR A 1 297 ? 41.990 19.983 -12.378 1.00 32.75 297 THR A O 1
ATOM 2325 N N . ARG A 1 298 ? 44.125 20.266 -12.999 1.00 29.08 298 ARG A N 1
ATOM 2326 C CA . ARG A 1 298 ? 44.090 19.403 -14.198 1.00 29.08 298 ARG A CA 1
ATOM 2327 C C . ARG A 1 298 ? 44.631 18.001 -13.883 1.00 29.08 298 ARG A C 1
ATOM 2329 O O . ARG A 1 298 ? 45.823 17.863 -13.618 1.00 29.08 298 ARG A O 1
ATOM 2336 N N . GLU A 1 299 ? 43.798 16.963 -13.957 1.00 30.64 299 GLU A N 1
ATOM 2337 C CA . GLU A 1 299 ? 44.254 15.560 -13.932 1.00 30.64 299 GLU A CA 1
ATOM 2338 C C . GLU A 1 299 ? 44.728 15.089 -15.323 1.00 30.64 299 GLU A C 1
ATOM 2340 O O . GLU A 1 299 ? 44.234 15.541 -16.358 1.00 30.64 299 GLU A O 1
ATOM 2345 N N . ARG A 1 300 ? 45.720 14.185 -15.365 1.00 27.41 300 ARG A N 1
ATOM 2346 C CA . ARG A 1 300 ? 46.228 13.575 -16.611 1.00 27.41 300 ARG A CA 1
ATOM 2347 C C . ARG A 1 300 ? 45.323 12.434 -17.088 1.00 27.41 300 ARG A C 1
ATOM 2349 O O . ARG A 1 300 ? 44.811 11.661 -16.285 1.00 27.41 300 ARG A O 1
ATOM 2356 N N . TYR A 1 301 ? 45.240 12.271 -18.409 1.00 29.38 301 TYR A N 1
ATOM 2357 C CA . TYR A 1 301 ? 44.577 11.147 -19.079 1.00 29.38 301 TYR A CA 1
ATOM 2358 C C . TYR A 1 301 ? 45.162 9.796 -18.628 1.00 29.38 301 TYR A C 1
ATOM 2360 O O . TYR A 1 301 ? 46.379 9.595 -18.665 1.00 29.38 301 TYR A O 1
ATOM 2368 N N . ARG A 1 302 ? 44.302 8.853 -18.227 1.00 30.92 302 ARG A N 1
ATOM 2369 C CA . ARG A 1 302 ? 44.690 7.470 -17.914 1.00 30.92 302 ARG A CA 1
ATOM 2370 C C . ARG A 1 302 ? 44.626 6.643 -19.216 1.00 30.92 302 ARG A C 1
ATOM 2372 O O . ARG A 1 302 ? 43.579 6.662 -19.861 1.00 30.92 302 ARG A O 1
ATOM 2379 N N . PRO A 1 303 ? 45.690 5.934 -19.640 1.00 32.00 303 PRO A N 1
ATOM 2380 C CA . PRO A 1 303 ? 45.626 5.089 -20.832 1.00 32.00 303 PRO A CA 1
ATOM 2381 C C . PRO A 1 303 ? 44.637 3.932 -20.641 1.00 32.00 303 PRO A C 1
ATOM 2383 O O . PRO A 1 303 ? 44.523 3.382 -19.542 1.00 32.00 303 PRO A O 1
ATOM 2386 N N . LEU A 1 304 ? 43.961 3.535 -21.721 1.00 32.19 304 LEU A N 1
ATOM 2387 C CA . LEU A 1 304 ? 43.163 2.307 -21.786 1.00 32.19 304 LEU A CA 1
ATOM 2388 C C . LEU A 1 304 ? 44.037 1.083 -21.436 1.00 32.19 304 LEU A C 1
ATOM 2390 O O . LEU A 1 304 ? 45.158 0.979 -21.942 1.00 32.19 304 LEU A O 1
ATOM 2394 N N . PRO A 1 305 ? 43.562 0.141 -20.598 1.00 33.53 305 PRO A N 1
ATOM 2395 C CA . PRO A 1 305 ? 44.328 -1.054 -20.272 1.00 33.53 305 PRO A CA 1
ATOM 2396 C C . PRO A 1 305 ? 44.551 -1.943 -21.518 1.00 33.53 305 PRO A C 1
ATOM 2398 O O . PRO A 1 305 ? 43.644 -2.080 -22.344 1.00 33.53 305 PRO A O 1
ATOM 2401 N N . PRO A 1 306 ? 45.714 -2.618 -21.644 1.00 34.22 306 PRO A N 1
ATOM 2402 C CA . PRO A 1 306 ? 46.066 -3.466 -22.796 1.00 34.22 306 PRO A CA 1
ATOM 2403 C C . PRO A 1 306 ? 45.152 -4.681 -23.053 1.00 34.22 306 PRO A C 1
ATOM 2405 O O . PRO A 1 306 ? 45.349 -5.399 -24.033 1.00 34.22 306 PRO A O 1
ATOM 2408 N N . SER A 1 307 ? 44.161 -4.941 -22.196 1.00 37.75 307 SER A N 1
ATOM 2409 C CA . SER A 1 307 ? 43.238 -6.076 -22.309 1.00 37.75 307 SER A CA 1
ATOM 2410 C C . SER A 1 307 ? 42.175 -5.921 -23.403 1.00 37.75 307 SER A C 1
ATOM 2412 O O . SER A 1 307 ? 41.529 -6.904 -23.743 1.00 37.75 307 SER A O 1
ATOM 2414 N N . LEU A 1 308 ? 42.020 -4.735 -24.005 1.00 39.31 308 LEU A N 1
ATOM 2415 C CA . LEU A 1 308 ? 41.075 -4.495 -25.110 1.00 39.31 308 LEU A CA 1
ATOM 2416 C C . LEU A 1 308 ? 41.699 -4.599 -26.517 1.00 39.31 308 LEU A C 1
ATOM 2418 O O . LEU A 1 308 ? 40.998 -4.423 -27.508 1.00 39.31 308 LEU A O 1
ATOM 2422 N N . TYR A 1 309 ? 42.993 -4.932 -26.627 1.00 38.38 309 TYR A N 1
ATOM 2423 C CA . TYR A 1 309 ? 43.690 -5.099 -27.916 1.00 38.38 309 TYR A CA 1
ATOM 2424 C C . TYR A 1 309 ? 43.945 -6.561 -28.328 1.00 38.38 309 TYR A C 1
ATOM 2426 O O . TYR A 1 309 ? 44.502 -6.815 -29.396 1.00 38.38 309 TYR A O 1
ATOM 2434 N N . LYS A 1 310 ? 43.514 -7.544 -27.527 1.00 37.16 310 LYS A N 1
ATOM 2435 C CA . LYS A 1 310 ? 43.643 -8.977 -27.842 1.00 37.16 310 LYS A CA 1
ATOM 2436 C C . LYS A 1 310 ? 42.305 -9.705 -27.743 1.00 37.16 310 LYS A C 1
ATOM 2438 O O . LYS A 1 310 ? 42.126 -10.530 -26.865 1.00 37.16 310 LYS A O 1
ATOM 2443 N N . GLU A 1 311 ? 41.395 -9.437 -28.676 1.00 35.53 311 GLU A N 1
ATOM 2444 C CA . GLU A 1 311 ? 40.295 -10.370 -28.983 1.00 35.53 311 GLU A CA 1
ATOM 2445 C C . GLU A 1 311 ? 39.702 -10.143 -30.388 1.00 35.53 311 GLU A C 1
ATOM 2447 O O . GLU A 1 311 ? 38.496 -10.125 -30.612 1.00 35.53 311 GLU A O 1
ATOM 2452 N N . ARG A 1 312 ? 40.579 -9.965 -31.387 1.00 31.52 312 ARG A N 1
ATOM 2453 C CA . ARG A 1 312 ? 40.195 -9.999 -32.814 1.00 31.52 312 ARG A CA 1
ATOM 2454 C C . ARG A 1 312 ? 41.022 -10.961 -33.670 1.00 31.52 312 ARG A C 1
ATOM 2456 O O . ARG A 1 312 ? 40.885 -10.976 -34.884 1.00 31.52 312 ARG A O 1
ATOM 2463 N N . THR A 1 313 ? 41.835 -11.808 -33.042 1.00 33.62 313 THR A N 1
ATOM 2464 C CA . THR A 1 313 ? 42.712 -12.781 -33.719 1.00 33.62 313 THR A CA 1
ATOM 2465 C C . THR A 1 313 ? 42.774 -14.117 -32.970 1.00 33.62 313 THR A C 1
ATOM 2467 O O . THR A 1 313 ? 43.838 -14.706 -32.798 1.00 33.62 313 THR A O 1
ATOM 2470 N N . GLN A 1 314 ? 41.620 -14.623 -32.517 1.00 33.53 314 GLN A N 1
ATOM 2471 C CA . GLN A 1 314 ? 41.501 -16.001 -32.010 1.00 33.53 314 GLN A CA 1
ATOM 2472 C C . GLN A 1 314 ? 40.186 -16.719 -32.370 1.00 33.53 314 GLN A C 1
ATOM 2474 O O . GLN A 1 314 ? 39.904 -17.788 -31.839 1.00 33.53 314 GLN A O 1
ATOM 2479 N N . THR A 1 315 ? 39.417 -16.202 -33.333 1.00 31.22 315 THR A N 1
ATOM 2480 C CA . THR A 1 315 ? 38.176 -16.831 -33.835 1.00 31.22 315 THR A CA 1
ATOM 2481 C C . THR A 1 315 ? 38.312 -17.511 -35.204 1.00 31.22 315 THR A C 1
ATOM 2483 O O . THR A 1 315 ? 37.344 -18.077 -35.696 1.00 31.22 315 THR A O 1
ATOM 2486 N N . GLU A 1 316 ? 39.518 -17.568 -35.782 1.00 32.00 316 GLU A N 1
ATOM 2487 C CA . GLU A 1 316 ? 39.785 -18.251 -37.067 1.00 32.00 316 GLU A CA 1
ATOM 2488 C C . GLU A 1 316 ? 40.628 -19.538 -36.944 1.00 32.00 316 GLU A C 1
ATOM 2490 O O . GLU A 1 316 ? 41.071 -20.093 -37.944 1.00 32.00 316 GLU A O 1
ATOM 2495 N N . LYS A 1 317 ? 40.831 -20.077 -35.730 1.00 31.08 317 LYS A N 1
ATOM 2496 C CA . LYS A 1 317 ? 41.586 -21.337 -35.523 1.00 31.08 317 LYS A CA 1
ATOM 2497 C C . LYS A 1 317 ? 40.844 -22.470 -34.801 1.00 31.08 317 LYS A C 1
ATOM 2499 O O . LYS A 1 317 ? 41.463 -23.477 -34.482 1.00 31.08 317 LYS A O 1
ATOM 2504 N N . LEU A 1 318 ? 39.526 -22.372 -34.608 1.00 31.58 318 LEU A N 1
ATOM 2505 C CA . LEU A 1 318 ? 38.707 -23.451 -34.014 1.00 31.58 318 LEU A CA 1
ATOM 2506 C C . LEU A 1 318 ? 37.649 -24.047 -34.960 1.00 31.58 318 LEU A C 1
ATOM 2508 O O . LEU A 1 318 ? 36.811 -24.839 -34.539 1.00 31.58 318 LEU A O 1
ATOM 2512 N N . ALA A 1 319 ? 37.728 -23.738 -36.255 1.00 31.84 319 ALA A N 1
ATOM 2513 C CA . ALA A 1 319 ? 36.891 -24.336 -37.292 1.00 31.84 319 ALA A CA 1
ATOM 2514 C C . ALA A 1 319 ? 37.723 -25.223 -38.236 1.00 31.84 319 ALA A C 1
ATOM 2516 O O . ALA A 1 319 ? 37.854 -24.927 -39.418 1.00 31.84 319 ALA A O 1
ATOM 2517 N N . ALA A 1 320 ? 38.299 -26.316 -37.717 1.00 28.05 320 ALA A N 1
ATOM 2518 C CA . ALA A 1 320 ? 38.860 -27.384 -38.551 1.00 28.05 320 ALA A CA 1
ATOM 2519 C C . ALA A 1 320 ? 38.886 -28.761 -37.838 1.00 28.05 320 ALA A C 1
ATOM 2521 O O . ALA A 1 320 ? 39.880 -29.127 -37.222 1.00 28.05 320 ALA A O 1
ATOM 2522 N N . THR A 1 321 ? 37.840 -29.571 -38.097 1.00 28.33 321 THR A N 1
ATOM 2523 C CA . THR A 1 321 ? 37.805 -31.068 -38.135 1.00 28.33 321 THR A CA 1
ATOM 2524 C C . THR A 1 321 ? 37.873 -31.886 -36.816 1.00 28.33 321 THR A C 1
ATOM 2526 O O . THR A 1 321 ? 38.558 -31.496 -35.884 1.00 28.33 321 THR A O 1
ATOM 2529 N N . PRO A 1 322 ? 37.323 -33.127 -36.751 1.00 37.19 322 PRO A N 1
ATOM 2530 C CA . PRO A 1 322 ? 35.938 -33.567 -36.974 1.00 37.19 322 PRO A CA 1
ATOM 2531 C C . PRO A 1 322 ? 35.315 -34.328 -35.773 1.00 37.19 322 PRO A C 1
ATOM 2533 O O . PRO A 1 322 ? 35.991 -34.915 -34.932 1.00 37.19 322 PRO A O 1
ATOM 2536 N N . ARG A 1 323 ? 33.979 -34.438 -35.796 1.00 33.78 323 ARG A N 1
ATOM 2537 C CA . ARG A 1 323 ? 33.175 -35.415 -35.038 1.00 33.78 323 ARG A CA 1
ATOM 2538 C C . ARG A 1 323 ? 33.702 -36.848 -35.215 1.00 33.78 323 ARG A C 1
ATOM 2540 O O . ARG A 1 323 ? 33.558 -37.412 -36.296 1.00 33.78 323 ARG A O 1
ATOM 2547 N N . ARG A 1 324 ? 34.166 -37.483 -34.138 1.00 29.98 324 ARG A N 1
ATOM 2548 C CA . ARG A 1 324 ? 34.115 -38.942 -33.923 1.00 29.98 324 ARG A CA 1
ATOM 2549 C C . ARG A 1 324 ? 34.173 -39.205 -32.417 1.00 29.98 324 ARG A C 1
ATOM 2551 O O . ARG A 1 324 ? 34.956 -38.577 -31.724 1.00 29.98 324 ARG A O 1
ATOM 2558 N N . VAL A 1 325 ? 33.363 -40.162 -31.960 1.00 31.64 325 VAL A N 1
ATOM 2559 C CA . VAL A 1 325 ? 33.185 -40.608 -30.561 1.00 31.64 325 VAL A CA 1
ATOM 2560 C C . VAL A 1 325 ? 32.202 -39.768 -29.733 1.00 31.64 325 VAL A C 1
ATOM 2562 O O . VAL A 1 325 ? 32.595 -39.076 -28.814 1.00 31.64 325 VAL A O 1
ATOM 2565 N N . PHE A 1 326 ? 30.903 -39.867 -30.039 1.00 28.03 326 PHE A N 1
ATOM 2566 C CA . PHE A 1 326 ? 29.833 -39.950 -29.020 1.00 28.03 326 PHE A CA 1
ATOM 2567 C C . PHE A 1 326 ? 28.517 -40.442 -29.657 1.00 28.03 326 PHE A C 1
ATOM 2569 O O . PHE A 1 326 ? 27.448 -39.864 -29.513 1.00 28.03 326 PHE A O 1
ATOM 2576 N N . LEU A 1 327 ? 28.613 -41.515 -30.448 1.00 27.44 327 LEU A N 1
ATOM 2577 C CA . LEU A 1 327 ? 27.466 -42.161 -31.104 1.00 27.44 327 LEU A CA 1
ATOM 2578 C C . LEU A 1 327 ? 27.596 -43.689 -31.028 1.00 27.44 327 LEU A C 1
ATOM 2580 O O . LEU A 1 327 ? 27.364 -44.408 -31.995 1.00 27.44 327 LEU A O 1
ATOM 2584 N N . ARG A 1 328 ? 28.034 -44.190 -29.864 1.00 27.33 328 ARG A N 1
ATOM 2585 C CA . ARG A 1 328 ? 28.144 -45.635 -29.606 1.00 27.33 328 ARG A CA 1
ATOM 2586 C C . ARG A 1 328 ? 27.699 -46.098 -28.214 1.00 27.33 328 ARG A C 1
ATOM 2588 O O . ARG A 1 328 ? 27.938 -47.249 -27.875 1.00 27.33 328 ARG A O 1
ATOM 2595 N N . THR A 1 329 ? 26.975 -45.261 -27.464 1.00 29.34 329 THR A N 1
ATOM 2596 C CA . THR A 1 329 ? 26.436 -45.642 -26.139 1.00 29.34 329 THR A CA 1
ATOM 2597 C C . THR A 1 329 ? 25.036 -45.073 -25.871 1.00 29.34 329 THR A C 1
ATOM 2599 O O . THR A 1 329 ? 24.725 -44.688 -24.754 1.00 29.34 329 THR A O 1
ATOM 2602 N N . ALA A 1 330 ? 24.175 -44.988 -26.890 1.00 27.08 330 ALA A N 1
ATOM 2603 C CA . ALA A 1 330 ? 22.792 -44.519 -26.710 1.00 27.08 330 ALA A CA 1
ATOM 2604 C C . ALA A 1 330 ? 21.764 -45.319 -27.532 1.00 27.08 330 ALA A C 1
ATOM 2606 O O . ALA A 1 330 ? 20.751 -44.778 -27.956 1.00 27.08 330 ALA A O 1
ATOM 2607 N N . VAL A 1 331 ? 22.034 -46.607 -27.783 1.00 27.66 331 VAL A N 1
ATOM 2608 C CA . VAL A 1 331 ? 21.115 -47.505 -28.520 1.00 27.66 331 VAL A CA 1
ATOM 2609 C C . VAL A 1 331 ? 20.656 -48.714 -27.682 1.00 27.66 331 VAL A C 1
ATOM 2611 O O . VAL A 1 331 ? 19.819 -49.479 -28.132 1.00 27.66 331 VAL A O 1
ATOM 2614 N N . ASN A 1 332 ? 21.079 -48.856 -26.419 1.00 26.66 332 ASN A N 1
ATOM 2615 C CA . ASN A 1 332 ? 20.770 -50.050 -25.609 1.00 26.66 332 ASN A CA 1
ATOM 2616 C C . ASN A 1 332 ? 19.921 -49.817 -24.347 1.00 26.66 332 ASN A C 1
ATOM 2618 O O . ASN A 1 332 ? 20.032 -50.591 -23.405 1.00 26.66 332 ASN A O 1
ATOM 2622 N N . LEU A 1 333 ? 19.048 -48.805 -24.304 1.00 26.91 333 LEU A N 1
ATOM 2623 C CA . LEU A 1 333 ? 18.155 -48.604 -23.145 1.00 26.91 333 LEU A CA 1
ATOM 2624 C C . LEU A 1 333 ? 16.705 -48.245 -23.515 1.00 26.91 333 LEU A C 1
ATOM 2626 O O . LEU A 1 333 ? 16.006 -47.575 -22.765 1.00 26.91 333 LEU A O 1
ATOM 2630 N N . PHE A 1 334 ? 16.217 -48.762 -24.645 1.00 26.53 334 PHE A N 1
ATOM 2631 C CA . PHE A 1 334 ? 14.779 -48.885 -24.899 1.00 26.53 334 PHE A CA 1
ATOM 2632 C C . PHE A 1 334 ? 14.354 -50.336 -24.669 1.00 26.53 334 PHE A C 1
ATOM 2634 O O . PHE A 1 334 ? 14.295 -51.102 -25.621 1.00 26.53 334 PHE A O 1
ATOM 2641 N N . HIS A 1 335 ? 14.115 -50.708 -23.404 1.00 27.98 335 HIS A N 1
ATOM 2642 C CA . HIS A 1 335 ? 13.169 -51.748 -22.955 1.00 27.98 335 HIS A CA 1
ATOM 2643 C C . HIS A 1 335 ? 13.253 -51.908 -21.422 1.00 27.98 335 HIS A C 1
ATOM 2645 O O . HIS A 1 335 ? 14.038 -52.715 -20.940 1.00 27.98 335 HIS A O 1
ATOM 2651 N N . CYS A 1 336 ? 12.448 -51.160 -20.648 1.00 25.81 336 CYS A N 1
ATOM 2652 C CA . CYS A 1 336 ? 11.798 -51.683 -19.430 1.00 25.81 336 CYS A CA 1
ATOM 2653 C C . CYS A 1 336 ? 10.826 -50.683 -18.767 1.00 25.81 336 CYS A C 1
ATOM 2655 O O . CYS A 1 336 ? 11.212 -49.633 -18.274 1.00 25.81 336 CYS A O 1
ATOM 2657 N N . ARG A 1 337 ? 9.548 -51.080 -18.779 1.00 26.86 337 ARG A N 1
ATOM 2658 C CA . ARG A 1 337 ? 8.455 -50.896 -17.801 1.00 26.86 337 ARG A CA 1
ATOM 2659 C C . ARG A 1 337 ? 8.516 -49.762 -16.748 1.00 26.86 337 ARG A C 1
ATOM 2661 O O . ARG A 1 337 ? 9.293 -49.804 -15.807 1.00 26.86 337 ARG A O 1
ATOM 2668 N N . ARG A 1 338 ? 7.466 -48.927 -16.812 1.00 33.62 338 ARG A N 1
ATOM 2669 C CA . ARG A 1 338 ? 6.484 -48.619 -15.742 1.00 33.62 338 ARG A CA 1
ATOM 2670 C C . ARG A 1 338 ? 7.061 -48.291 -14.347 1.00 33.62 338 ARG A C 1
ATOM 2672 O O . ARG A 1 338 ? 7.098 -49.158 -13.485 1.00 33.62 338 ARG A O 1
ATOM 2679 N N . PHE A 1 339 ? 7.352 -47.012 -14.105 1.00 25.52 339 PHE A N 1
ATOM 2680 C CA . PHE A 1 339 ? 7.381 -46.411 -12.765 1.00 25.52 339 PHE A CA 1
ATOM 2681 C C . PHE A 1 339 ? 6.825 -44.981 -12.824 1.00 25.52 339 PHE A C 1
ATOM 2683 O O . PHE A 1 339 ? 7.175 -44.213 -13.719 1.00 25.52 339 PHE A O 1
ATOM 2690 N N . CYS A 1 340 ? 5.927 -44.645 -11.894 1.00 34.12 340 CYS A N 1
ATOM 2691 C CA . CYS A 1 340 ? 5.520 -43.269 -11.617 1.00 34.12 340 CYS A CA 1
ATOM 2692 C C . CYS A 1 340 ? 6.750 -42.479 -11.157 1.00 34.12 340 CYS A C 1
ATOM 2694 O O . CYS A 1 340 ? 7.356 -42.843 -10.153 1.00 34.12 340 CYS A O 1
ATOM 2696 N N . VAL A 1 341 ? 7.104 -41.415 -11.878 1.00 27.27 341 VAL A N 1
ATOM 2697 C CA . VAL A 1 341 ? 8.152 -40.464 -11.485 1.00 27.27 341 VAL A CA 1
ATOM 2698 C C . VAL A 1 341 ? 7.581 -39.054 -11.600 1.00 27.27 341 VAL A C 1
ATOM 2700 O O . VAL A 1 341 ? 6.881 -38.739 -12.566 1.00 27.27 341 VAL A O 1
ATOM 2703 N N . ASP A 1 342 ? 7.856 -38.250 -10.575 1.00 30.52 342 ASP A N 1
ATOM 2704 C CA . ASP A 1 342 ? 7.488 -36.845 -10.408 1.00 30.52 342 ASP A CA 1
ATOM 2705 C C . ASP A 1 342 ? 7.557 -36.020 -11.700 1.00 30.52 342 ASP A C 1
ATOM 2707 O O . ASP A 1 342 ? 8.597 -35.914 -12.355 1.00 30.52 342 ASP A O 1
ATOM 2711 N N . ARG A 1 343 ? 6.444 -35.356 -12.035 1.00 33.50 343 ARG A N 1
ATOM 2712 C CA . ARG A 1 343 ? 6.308 -34.510 -13.235 1.00 33.50 343 ARG A CA 1
ATOM 2713 C C . ARG A 1 343 ? 7.167 -33.236 -13.214 1.00 33.50 343 ARG A C 1
ATOM 2715 O O . ARG A 1 343 ? 7.256 -32.572 -14.241 1.00 33.50 343 ARG A O 1
ATOM 2722 N N . ASN A 1 344 ? 7.848 -32.924 -12.110 1.00 36.72 344 ASN A N 1
ATOM 2723 C CA . ASN A 1 344 ? 8.699 -31.732 -11.992 1.00 36.72 344 ASN A CA 1
ATOM 2724 C C . ASN A 1 344 ? 10.123 -31.902 -12.562 1.00 36.72 344 ASN A C 1
ATOM 2726 O O . ASN A 1 344 ? 10.870 -30.928 -12.631 1.00 36.72 344 ASN A O 1
ATOM 2730 N N . ALA A 1 345 ? 10.513 -33.103 -13.006 1.00 29.67 345 ALA A N 1
ATOM 2731 C CA . ALA A 1 345 ? 11.882 -33.384 -13.457 1.00 29.67 345 ALA A CA 1
ATOM 2732 C C . ALA A 1 345 ? 12.128 -33.235 -14.977 1.00 29.67 345 ALA A C 1
ATOM 2734 O O . ALA A 1 345 ? 13.252 -33.438 -15.428 1.00 29.67 345 ALA A O 1
ATOM 2735 N N . LEU A 1 346 ? 11.113 -32.886 -15.781 1.00 31.31 346 LEU A N 1
ATOM 2736 C CA . LEU A 1 346 ? 11.201 -32.865 -17.256 1.00 31.31 346 LEU A CA 1
ATOM 2737 C C . LEU A 1 346 ? 10.833 -31.514 -17.889 1.00 31.31 346 LEU A C 1
ATOM 2739 O O . LEU A 1 346 ? 10.337 -31.469 -19.014 1.00 31.31 346 LEU A O 1
ATOM 2743 N N . ILE A 1 347 ? 11.087 -30.402 -17.198 1.00 37.53 347 ILE A N 1
ATOM 2744 C CA . ILE A 1 347 ? 11.004 -29.076 -17.821 1.00 37.53 347 ILE A CA 1
ATOM 2745 C C . ILE A 1 347 ? 12.410 -28.699 -18.333 1.00 37.53 347 ILE A C 1
ATOM 2747 O O . ILE A 1 347 ? 13.349 -28.733 -17.534 1.00 37.53 347 ILE A O 1
ATOM 2751 N N . PRO A 1 348 ? 12.602 -28.387 -19.633 1.00 35.50 348 PRO A N 1
ATOM 2752 C CA . PRO A 1 348 ? 13.905 -27.997 -20.172 1.00 35.50 348 PRO A CA 1
ATOM 2753 C C . PRO A 1 348 ? 14.515 -26.836 -19.380 1.00 35.50 348 PRO A C 1
ATOM 2755 O O . PRO A 1 348 ? 13.824 -25.886 -19.038 1.00 35.50 348 PRO A O 1
ATOM 2758 N N . GLU A 1 349 ? 15.824 -26.858 -19.143 1.00 35.19 349 GLU A N 1
ATOM 2759 C CA . GLU A 1 349 ? 16.552 -25.843 -18.358 1.00 35.19 349 GLU A CA 1
ATOM 2760 C C . GLU A 1 349 ? 16.336 -24.392 -18.861 1.00 35.19 349 GLU A C 1
ATOM 2762 O O . GLU A 1 349 ? 16.458 -23.431 -18.102 1.00 35.19 349 GLU A O 1
ATOM 2767 N N . SER A 1 350 ? 15.909 -24.225 -20.120 1.00 39.41 350 SER A N 1
ATOM 2768 C CA . SER A 1 350 ? 15.560 -22.945 -20.749 1.00 39.41 350 SER A CA 1
ATOM 2769 C C . SER A 1 350 ? 14.268 -22.283 -20.241 1.00 39.41 350 SER A C 1
ATOM 2771 O O . SER A 1 350 ? 14.022 -21.129 -20.581 1.00 39.41 350 SER A O 1
ATOM 2773 N N . THR A 1 351 ? 13.428 -22.962 -19.451 1.00 45.09 351 THR A N 1
ATOM 2774 C CA . THR A 1 351 ? 12.183 -22.394 -18.882 1.00 45.09 351 THR A CA 1
ATOM 2775 C C . THR A 1 351 ? 12.336 -21.877 -17.447 1.00 45.09 351 THR A C 1
ATOM 2777 O O . THR A 1 351 ? 11.364 -21.392 -16.874 1.00 45.09 351 THR A O 1
ATOM 2780 N N . ARG A 1 352 ? 13.533 -21.968 -16.850 1.00 59.69 352 ARG A N 1
ATOM 2781 C CA . ARG A 1 352 ? 13.822 -21.503 -15.475 1.00 59.69 352 ARG A CA 1
ATOM 2782 C C . ARG A 1 352 ? 14.374 -20.076 -15.395 1.00 59.69 352 ARG A C 1
ATOM 2784 O O . ARG A 1 352 ? 14.830 -19.646 -14.343 1.00 59.69 352 ARG A O 1
ATOM 2791 N N . THR A 1 353 ? 14.401 -19.333 -16.500 1.00 83.81 353 THR A N 1
ATOM 2792 C CA . THR A 1 353 ? 14.951 -17.969 -16.496 1.00 83.81 353 THR A CA 1
ATOM 2793 C C . THR A 1 353 ? 13.890 -16.950 -16.092 1.00 83.81 353 THR A C 1
ATOM 2795 O O . THR A 1 353 ? 12.880 -16.799 -16.779 1.00 83.81 353 THR A O 1
ATOM 2798 N N . MET A 1 354 ? 14.159 -16.231 -15.002 1.00 94.38 354 MET A N 1
ATOM 2799 C CA . MET A 1 354 ? 13.309 -15.167 -14.474 1.00 94.38 354 MET A CA 1
ATOM 2800 C C . MET A 1 354 ? 13.072 -14.044 -15.484 1.00 94.38 354 MET A C 1
ATOM 2802 O O . MET A 1 354 ? 14.005 -13.577 -16.143 1.00 94.38 354 MET A O 1
ATOM 2806 N N . LYS A 1 355 ? 11.822 -13.590 -15.575 1.00 97.19 355 LYS A N 1
ATOM 2807 C CA . LYS A 1 355 ? 11.400 -12.471 -16.421 1.00 97.19 355 LYS A CA 1
ATOM 2808 C C . LYS A 1 355 ? 11.119 -11.246 -15.563 1.00 97.19 355 LYS A C 1
ATOM 2810 O O . LYS A 1 355 ? 10.487 -11.359 -14.520 1.00 97.19 355 LYS A O 1
ATOM 2815 N N . TYR A 1 356 ? 11.535 -10.076 -16.023 1.00 98.31 356 TYR A N 1
ATOM 2816 C CA . TYR A 1 356 ? 11.367 -8.811 -15.318 1.00 98.31 356 TYR A CA 1
ATOM 2817 C C . TYR A 1 356 ? 10.486 -7.870 -16.132 1.00 98.31 356 TYR A C 1
ATOM 2819 O O . TYR A 1 356 ? 10.745 -7.632 -17.314 1.00 98.31 356 TYR A O 1
ATOM 2827 N N . ILE A 1 357 ? 9.451 -7.328 -15.497 1.00 98.50 357 ILE A N 1
ATOM 2828 C CA . ILE A 1 357 ? 8.566 -6.320 -16.080 1.00 98.50 357 ILE A CA 1
ATOM 2829 C C . ILE A 1 357 ? 8.735 -5.044 -15.267 1.00 98.50 357 ILE A C 1
ATOM 2831 O O . ILE A 1 357 ? 8.202 -4.950 -14.168 1.00 98.50 357 ILE A O 1
ATOM 2835 N N . LEU A 1 358 ? 9.482 -4.077 -15.794 1.00 98.50 358 LEU A N 1
ATOM 2836 C CA . LEU A 1 358 ? 9.641 -2.764 -15.180 1.00 98.50 358 LEU A CA 1
ATOM 2837 C C . LEU A 1 358 ? 8.467 -1.865 -15.572 1.00 98.50 358 LEU A C 1
ATOM 2839 O O . LEU A 1 358 ? 8.205 -1.677 -16.754 1.00 98.50 358 LEU A O 1
ATOM 2843 N N . VAL A 1 359 ? 7.792 -1.280 -14.590 1.00 98.12 359 VAL A N 1
ATOM 2844 C CA . VAL A 1 359 ? 6.713 -0.308 -14.758 1.00 98.12 359 VAL A CA 1
ATOM 2845 C C . VAL A 1 359 ? 7.218 1.057 -14.303 1.00 98.12 359 VAL A C 1
ATOM 2847 O O . VAL A 1 359 ? 7.587 1.231 -13.144 1.00 98.12 359 VAL A O 1
ATOM 2850 N N . THR A 1 360 ? 7.236 2.031 -15.211 1.00 96.94 360 THR A N 1
ATOM 2851 C CA . THR A 1 360 ? 7.703 3.404 -14.953 1.00 96.94 360 THR A CA 1
ATOM 2852 C C . THR A 1 360 ? 6.564 4.414 -15.084 1.00 96.94 360 THR A C 1
ATOM 2854 O O . THR A 1 360 ? 5.612 4.200 -15.839 1.00 96.94 360 THR A O 1
ATOM 2857 N N . GLY A 1 361 ? 6.651 5.526 -14.350 1.00 92.31 361 GLY A N 1
ATOM 2858 C CA . GLY A 1 361 ? 5.675 6.620 -14.396 1.00 92.31 361 GLY A CA 1
ATOM 2859 C C . GLY A 1 361 ? 6.141 7.797 -15.228 1.00 92.31 361 GLY A C 1
ATOM 2860 O O . GLY A 1 361 ? 7.303 8.178 -15.161 1.00 92.31 361 GLY A O 1
ATOM 2861 N N . GLY A 1 362 ? 5.224 8.385 -15.988 1.00 82.56 362 GLY A N 1
ATOM 2862 C CA . GLY A 1 362 ? 5.518 9.536 -16.825 1.00 82.56 362 GLY A CA 1
ATOM 2863 C C . GLY A 1 362 ? 5.174 10.880 -16.193 1.00 82.56 362 GLY A C 1
ATOM 2864 O O . GLY A 1 362 ? 5.978 11.476 -15.500 1.00 82.56 362 GLY A O 1
ATOM 2865 N N . VAL A 1 363 ? 3.982 11.387 -16.500 1.00 84.88 363 VAL A N 1
ATOM 2866 C CA . VAL A 1 363 ? 3.658 12.825 -16.428 1.00 84.88 363 VAL A CA 1
ATOM 2867 C C . VAL A 1 363 ? 3.362 13.330 -15.013 1.00 84.88 363 VAL A C 1
ATOM 2869 O O . VAL A 1 363 ? 3.667 14.477 -14.707 1.00 84.88 363 VAL A O 1
ATOM 2872 N N . ILE A 1 364 ? 2.725 12.508 -14.176 1.00 89.12 364 ILE A N 1
ATOM 2873 C CA . ILE A 1 364 ? 2.321 12.871 -12.812 1.00 89.12 364 ILE A CA 1
ATOM 2874 C C . ILE A 1 364 ? 2.502 11.684 -11.858 1.00 89.12 364 ILE A C 1
ATOM 2876 O O . ILE A 1 364 ? 2.391 10.519 -12.263 1.00 89.12 364 ILE A O 1
ATOM 2880 N N . SER A 1 365 ? 2.723 11.977 -10.575 1.00 83.12 365 SER A N 1
ATOM 2881 C CA . SER A 1 365 ? 2.527 11.011 -9.491 1.00 83.12 365 SER A CA 1
ATOM 2882 C C . SER A 1 365 ? 1.029 10.689 -9.330 1.00 83.12 365 SER A C 1
ATOM 2884 O O . SER A 1 365 ? 0.167 11.388 -9.861 1.00 83.12 365 SER A O 1
ATOM 2886 N N . GLY A 1 366 ? 0.690 9.563 -8.693 1.00 81.81 366 GLY A N 1
ATOM 2887 C CA . GLY A 1 366 ? -0.717 9.160 -8.518 1.00 81.81 366 GLY A CA 1
ATOM 2888 C C . GLY A 1 366 ? -1.444 8.727 -9.803 1.00 81.81 366 GLY A C 1
ATOM 2889 O O . GLY A 1 366 ? -2.658 8.520 -9.801 1.00 81.81 366 GLY A O 1
ATOM 2890 N N . ILE A 1 367 ? -0.726 8.523 -10.915 1.00 85.88 367 ILE A N 1
ATOM 2891 C CA . ILE A 1 367 ? -1.327 8.060 -12.174 1.00 85.88 367 ILE A CA 1
ATOM 2892 C C . ILE A 1 367 ? -1.890 6.628 -12.100 1.00 85.88 367 ILE A C 1
ATOM 2894 O O . ILE A 1 367 ? -2.589 6.215 -13.013 1.00 85.88 367 ILE A O 1
ATOM 2898 N N . GLY A 1 368 ? -1.672 5.878 -11.021 1.00 87.81 368 GLY A N 1
ATOM 2899 C CA . GLY A 1 368 ? -2.169 4.503 -10.890 1.00 87.81 368 GLY A CA 1
ATOM 2900 C C . GLY A 1 368 ? -1.187 3.448 -11.401 1.00 87.81 368 GLY A C 1
ATOM 2901 O O . GLY A 1 368 ? -1.610 2.401 -11.884 1.00 87.81 368 GLY A O 1
ATOM 2902 N N . LYS A 1 369 ? 0.123 3.711 -11.283 1.00 92.94 369 LYS A N 1
ATOM 2903 C CA . LYS A 1 369 ? 1.190 2.739 -11.578 1.00 92.94 369 LYS A CA 1
ATOM 2904 C C . LYS A 1 369 ? 0.977 1.417 -10.837 1.00 92.94 369 LYS A C 1
ATOM 2906 O O . LYS A 1 369 ? 0.947 0.382 -11.496 1.00 92.94 369 LYS A O 1
ATOM 2911 N N . GLY A 1 370 ? 0.740 1.470 -9.524 1.00 93.12 370 GLY A N 1
ATOM 2912 C CA . GLY A 1 370 ? 0.472 0.288 -8.705 1.00 93.12 370 GLY A CA 1
ATOM 2913 C C . GLY A 1 370 ? -0.704 -0.547 -9.213 1.00 93.12 370 GLY A C 1
ATOM 2914 O O . GLY A 1 370 ? -0.591 -1.764 -9.286 1.00 93.12 370 GLY A O 1
ATOM 2915 N N . ILE A 1 371 ? -1.794 0.085 -9.673 1.00 94.31 371 ILE A N 1
ATOM 2916 C CA . ILE A 1 371 ? -2.953 -0.624 -10.250 1.00 94.31 371 ILE A CA 1
ATOM 2917 C C . ILE A 1 371 ? -2.602 -1.287 -11.584 1.00 94.31 371 ILE A C 1
ATOM 2919 O O . ILE A 1 371 ? -3.003 -2.421 -11.835 1.00 94.31 371 ILE A O 1
ATOM 2923 N N . ILE A 1 372 ? -1.849 -0.610 -12.451 1.00 95.44 372 ILE A N 1
ATOM 2924 C CA . ILE A 1 372 ? -1.396 -1.187 -13.722 1.00 95.44 372 ILE A CA 1
ATOM 2925 C C . ILE A 1 372 ? -0.466 -2.377 -13.483 1.00 95.44 372 ILE A C 1
ATOM 2927 O O . ILE A 1 372 ? -0.667 -3.451 -14.051 1.00 95.44 372 ILE A O 1
ATOM 2931 N N . ALA A 1 373 ? 0.542 -2.189 -12.638 1.00 96.56 373 ALA A N 1
ATOM 2932 C CA . ALA A 1 373 ? 1.535 -3.199 -12.318 1.00 96.56 373 ALA A CA 1
ATOM 2933 C C . ALA A 1 373 ? 0.889 -4.423 -11.650 1.00 96.56 373 ALA A C 1
ATOM 2935 O O . ALA A 1 373 ? 1.116 -5.557 -12.083 1.00 96.56 373 ALA A O 1
ATOM 2936 N N . SER A 1 374 ? 0.010 -4.206 -10.668 1.00 96.06 374 SER A N 1
ATOM 2937 C CA . SER A 1 374 ? -0.733 -5.284 -10.017 1.00 96.06 374 SER A CA 1
ATOM 2938 C C . SER A 1 374 ? -1.688 -5.993 -10.983 1.00 96.06 374 SER A C 1
ATOM 2940 O O . SER A 1 374 ? -1.804 -7.218 -10.937 1.00 96.06 374 SER A O 1
ATOM 2942 N N . SER A 1 375 ? -2.310 -5.269 -11.921 1.00 96.00 375 SER A N 1
ATOM 2943 C CA . SER A 1 375 ? -3.178 -5.853 -12.951 1.00 96.00 375 SER A CA 1
ATOM 2944 C C . SER A 1 375 ? -2.401 -6.740 -13.920 1.00 96.00 375 SER A C 1
ATOM 2946 O O . SER A 1 375 ? -2.832 -7.856 -14.201 1.00 96.00 375 SER A O 1
ATOM 2948 N N . VAL A 1 376 ? -1.222 -6.306 -14.380 1.00 96.12 376 VAL A N 1
ATOM 2949 C CA . VAL A 1 376 ? -0.330 -7.151 -15.193 1.00 96.12 376 VAL A CA 1
ATOM 2950 C C . VAL A 1 376 ? 0.062 -8.411 -14.418 1.00 96.12 376 VAL A C 1
ATOM 2952 O O . VAL A 1 376 ? -0.044 -9.513 -14.958 1.00 96.12 376 VAL A O 1
ATOM 2955 N N . GLY A 1 377 ? 0.431 -8.272 -13.141 1.00 95.50 377 GLY A N 1
ATOM 2956 C CA . GLY A 1 377 ? 0.734 -9.414 -12.277 1.00 95.50 377 GLY A CA 1
ATOM 2957 C C . GLY A 1 377 ? -0.446 -10.380 -12.125 1.00 95.50 377 GLY A C 1
ATOM 2958 O O . GLY A 1 377 ? -0.277 -11.587 -12.271 1.00 95.50 377 GLY A O 1
ATOM 2959 N N . THR A 1 378 ? -1.656 -9.854 -11.932 1.00 94.19 378 THR A N 1
ATOM 2960 C CA . THR A 1 378 ? -2.906 -10.628 -11.804 1.00 94.19 378 THR A CA 1
ATOM 2961 C C . THR A 1 378 ? -3.191 -11.445 -13.059 1.00 94.19 378 THR A C 1
ATOM 2963 O O . THR A 1 378 ? -3.513 -12.632 -12.984 1.00 94.19 378 THR A O 1
ATOM 2966 N N . ILE A 1 379 ? -3.041 -10.832 -14.234 1.00 93.00 379 ILE A N 1
ATOM 2967 C CA . ILE A 1 379 ? -3.287 -11.506 -15.507 1.00 93.00 379 ILE A CA 1
ATOM 2968 C C . ILE A 1 379 ? -2.254 -12.617 -15.732 1.00 93.00 379 ILE A C 1
ATOM 2970 O O . ILE A 1 379 ? -2.622 -13.719 -16.140 1.00 93.00 379 ILE A O 1
ATOM 2974 N N . LEU A 1 380 ? -0.977 -12.378 -15.425 1.00 93.19 380 LEU A N 1
ATOM 2975 C CA . LEU A 1 380 ? 0.062 -13.405 -15.544 1.00 93.19 380 LEU A CA 1
ATOM 2976 C C . LEU A 1 380 ? -0.124 -14.538 -14.526 1.00 93.19 380 LEU A C 1
ATOM 2978 O O . LEU A 1 380 ? 0.005 -15.704 -14.896 1.00 93.19 380 LEU A O 1
ATOM 2982 N N . LYS A 1 381 ? -0.539 -14.231 -13.291 1.00 92.06 381 LYS A N 1
ATOM 2983 C CA . LYS A 1 381 ? -0.892 -15.252 -12.294 1.00 92.06 381 LYS A CA 1
ATOM 2984 C C . LYS A 1 381 ? -2.086 -16.091 -12.750 1.00 92.06 381 LYS A C 1
ATOM 2986 O O . LYS A 1 381 ? -2.069 -17.315 -12.647 1.00 92.06 381 LYS A O 1
ATOM 2991 N N . SER A 1 382 ? -3.081 -15.468 -13.384 1.00 90.75 382 SER A N 1
ATOM 2992 C CA . SER A 1 382 ? -4.215 -16.187 -13.980 1.00 90.75 382 SER A CA 1
ATOM 2993 C C . SER A 1 382 ? -3.830 -17.109 -15.148 1.00 90.75 382 SER A C 1
ATOM 2995 O O . SER A 1 382 ? -4.585 -18.026 -15.477 1.00 90.75 382 SER A O 1
ATOM 2997 N N . CYS A 1 383 ? -2.661 -16.879 -15.757 1.00 90.12 383 CYS A N 1
ATOM 2998 C CA . CYS A 1 383 ? -2.071 -17.743 -16.778 1.00 90.12 383 CYS A CA 1
ATOM 2999 C C . CYS A 1 383 ? -1.322 -18.952 -16.183 1.00 90.12 383 CYS A C 1
ATOM 3001 O O . CYS A 1 383 ? -0.796 -19.761 -16.943 1.00 90.12 383 CYS A O 1
ATOM 3003 N N . GLY A 1 384 ? -1.280 -19.090 -14.852 1.00 88.38 384 GLY A N 1
ATOM 3004 C CA . GLY A 1 384 ? -0.597 -20.179 -14.149 1.00 88.38 384 GLY A CA 1
ATOM 3005 C C . GLY A 1 384 ? 0.887 -19.926 -13.877 1.00 88.38 384 GLY A C 1
ATOM 3006 O O . GLY A 1 384 ? 1.603 -20.878 -13.590 1.00 88.38 384 GLY A O 1
ATOM 3007 N N . LEU A 1 385 ? 1.354 -18.678 -13.991 1.00 91.31 385 LEU A N 1
ATOM 3008 C CA . LEU A 1 385 ? 2.734 -18.304 -13.678 1.00 91.31 385 LEU A CA 1
ATOM 3009 C C . LEU A 1 385 ? 2.858 -17.860 -12.218 1.00 91.31 385 LEU A C 1
ATOM 3011 O O . LEU A 1 385 ? 1.985 -17.156 -11.708 1.00 91.31 385 LEU A O 1
ATOM 3015 N N . HIS A 1 386 ? 3.985 -18.186 -11.585 1.00 93.75 386 HIS A N 1
ATOM 3016 C CA . HIS A 1 386 ? 4.346 -17.607 -10.290 1.00 93.75 386 HIS A CA 1
ATOM 3017 C C . HIS A 1 386 ? 4.871 -16.186 -10.485 1.00 93.75 386 HIS A C 1
ATOM 3019 O O . HIS A 1 386 ? 5.813 -15.962 -11.257 1.00 93.75 386 HIS A O 1
ATOM 3025 N N . VAL A 1 387 ? 4.254 -15.227 -9.793 1.00 95.81 387 VAL A N 1
ATOM 3026 C CA . VAL A 1 387 ? 4.543 -13.798 -9.942 1.00 95.81 387 VAL A CA 1
ATOM 3027 C C . VAL A 1 387 ? 4.902 -13.191 -8.593 1.00 95.81 387 VAL A C 1
ATOM 3029 O O . VAL A 1 387 ? 4.141 -13.306 -7.638 1.00 95.81 387 VAL A O 1
ATOM 3032 N N . THR A 1 388 ? 6.027 -12.484 -8.546 1.00 97.69 388 THR A N 1
ATOM 3033 C CA . THR A 1 388 ? 6.422 -11.640 -7.412 1.00 97.69 388 THR A CA 1
ATOM 3034 C C . THR A 1 388 ? 6.401 -10.163 -7.790 1.00 97.69 388 THR A C 1
ATOM 3036 O O . THR A 1 388 ? 6.361 -9.810 -8.975 1.00 97.69 388 THR A O 1
ATOM 3039 N N . ALA A 1 389 ? 6.419 -9.296 -6.780 1.00 98.00 389 ALA A N 1
ATOM 3040 C CA . ALA A 1 389 ? 6.424 -7.853 -6.945 1.00 98.00 389 ALA A CA 1
ATOM 3041 C C . ALA A 1 389 ? 7.567 -7.207 -6.153 1.00 98.00 389 ALA A C 1
ATOM 3043 O O . ALA A 1 389 ? 7.840 -7.582 -5.010 1.00 98.00 389 ALA A O 1
ATOM 3044 N N . ILE A 1 390 ? 8.218 -6.215 -6.760 1.00 98.25 390 ILE A N 1
ATOM 3045 C CA . ILE A 1 390 ? 9.159 -5.316 -6.089 1.00 98.25 390 ILE A CA 1
ATOM 3046 C C . ILE A 1 390 ? 8.700 -3.886 -6.346 1.00 98.25 390 ILE A C 1
ATOM 3048 O O . ILE A 1 390 ? 8.581 -3.461 -7.495 1.00 98.25 390 ILE A O 1
ATOM 3052 N N . LYS A 1 391 ? 8.481 -3.128 -5.275 1.00 97.44 391 LYS A N 1
ATOM 3053 C CA . LYS A 1 391 ? 8.205 -1.695 -5.350 1.00 97.44 391 LYS A CA 1
ATOM 3054 C C . LYS A 1 391 ? 9.470 -0.935 -5.002 1.00 97.44 391 LYS A C 1
ATOM 3056 O O . LYS A 1 391 ? 10.081 -1.178 -3.963 1.00 97.44 391 LYS A O 1
ATOM 3061 N N . ILE A 1 392 ? 9.847 -0.022 -5.881 1.00 97.12 392 ILE A N 1
ATOM 3062 C CA . ILE A 1 392 ? 10.966 0.883 -5.683 1.00 97.12 392 ILE A CA 1
ATOM 3063 C C . ILE A 1 392 ? 10.415 2.256 -5.345 1.00 97.12 392 ILE A C 1
ATOM 3065 O O . ILE A 1 392 ? 9.611 2.816 -6.094 1.00 97.12 392 ILE A O 1
ATOM 3069 N N . ASP A 1 393 ? 10.879 2.791 -4.230 1.00 95.06 393 ASP A N 1
ATOM 3070 C CA . ASP A 1 393 ? 10.500 4.087 -3.711 1.00 95.06 393 ASP A CA 1
ATOM 3071 C C . ASP A 1 393 ? 11.688 5.044 -3.742 1.00 95.06 393 ASP A C 1
ATOM 3073 O O . ASP A 1 393 ? 12.693 4.813 -3.066 1.00 95.06 393 ASP A O 1
ATOM 3077 N N . PRO A 1 394 ? 11.603 6.128 -4.527 1.00 93.88 394 PRO A N 1
ATOM 3078 C CA . PRO A 1 394 ? 12.720 7.048 -4.668 1.00 93.88 394 PRO A CA 1
ATOM 3079 C C . PRO A 1 394 ? 12.949 7.924 -3.423 1.00 93.88 394 PRO A C 1
ATOM 3081 O O . PRO A 1 394 ? 14.021 8.521 -3.302 1.00 93.88 394 PRO A O 1
ATOM 3084 N N . TYR A 1 395 ? 12.017 7.947 -2.460 1.00 93.06 395 TYR A N 1
ATOM 3085 C CA . TYR A 1 395 ? 12.181 8.691 -1.211 1.00 93.06 395 TYR A CA 1
ATOM 3086 C C . TYR A 1 395 ? 13.341 8.158 -0.347 1.00 93.06 395 TYR A C 1
ATOM 3088 O O . TYR A 1 395 ? 13.761 7.000 -0.438 1.00 93.06 395 TYR A O 1
ATOM 3096 N N . ILE A 1 396 ? 13.863 9.022 0.529 1.00 94.88 396 ILE A N 1
ATOM 3097 C CA . ILE A 1 396 ? 15.068 8.748 1.331 1.00 94.88 396 ILE A CA 1
ATOM 3098 C C . ILE A 1 396 ? 14.774 7.922 2.588 1.00 94.88 396 ILE A C 1
ATOM 3100 O O . ILE A 1 396 ? 15.656 7.194 3.034 1.00 94.88 396 ILE A O 1
ATOM 3104 N N . ASN A 1 397 ? 13.579 8.000 3.175 1.00 94.62 397 ASN A N 1
ATOM 3105 C CA . ASN A 1 397 ? 13.225 7.188 4.342 1.00 94.62 397 ASN A CA 1
ATOM 3106 C C . ASN A 1 397 ? 13.499 5.690 4.096 1.00 94.62 397 ASN A C 1
ATOM 3108 O O . ASN A 1 397 ? 13.320 5.168 2.995 1.00 94.62 397 ASN A O 1
ATOM 3112 N N . ILE A 1 398 ? 13.992 4.989 5.118 1.00 93.38 398 ILE A N 1
ATOM 3113 C CA . ILE A 1 398 ? 14.342 3.561 5.009 1.00 93.38 398 ILE A CA 1
ATOM 3114 C C . ILE A 1 398 ? 13.078 2.696 4.910 1.00 93.38 398 ILE A C 1
ATOM 3116 O O . ILE A 1 398 ? 13.068 1.693 4.196 1.00 93.38 398 ILE A O 1
ATOM 3120 N N . ASP A 1 399 ? 12.027 3.109 5.609 1.00 91.38 399 ASP A N 1
ATOM 3121 C CA . ASP A 1 399 ? 10.714 2.483 5.674 1.00 91.38 399 ASP A CA 1
ATOM 3122 C C . ASP A 1 399 ? 9.626 3.565 5.788 1.00 91.38 399 ASP A C 1
ATOM 3124 O O . ASP A 1 399 ? 9.926 4.758 5.901 1.00 91.38 399 ASP A O 1
ATOM 3128 N N . ALA A 1 400 ? 8.361 3.148 5.726 1.00 89.19 400 ALA A N 1
ATOM 3129 C CA . ALA A 1 400 ? 7.216 4.052 5.836 1.00 89.19 400 ALA A CA 1
ATOM 3130 C C . ALA A 1 400 ? 6.746 4.256 7.289 1.00 89.19 400 ALA A C 1
ATOM 3132 O O . ALA A 1 400 ? 5.835 5.044 7.535 1.00 89.19 400 ALA A O 1
ATOM 3133 N N . GLY A 1 401 ? 7.341 3.570 8.274 1.00 88.56 401 GLY A N 1
ATOM 3134 C CA . GLY A 1 401 ? 6.817 3.500 9.646 1.00 88.56 401 GLY A CA 1
ATOM 3135 C C . GLY A 1 401 ? 6.737 4.850 10.361 1.00 88.56 401 GLY A C 1
ATOM 3136 O O . GLY A 1 401 ? 5.885 5.069 11.225 1.00 88.56 401 GLY A O 1
ATOM 3137 N N . THR A 1 402 ? 7.594 5.786 9.956 1.00 86.69 402 THR A N 1
ATOM 3138 C CA . THR A 1 402 ? 7.680 7.145 10.509 1.00 86.69 402 THR A CA 1
ATOM 3139 C C . THR A 1 402 ? 6.822 8.174 9.770 1.00 86.69 402 THR A C 1
ATOM 3141 O O . THR A 1 402 ? 6.796 9.339 10.169 1.00 86.69 402 THR A O 1
ATOM 3144 N N . PHE A 1 403 ? 6.106 7.777 8.714 1.00 84.94 403 PHE A N 1
ATOM 3145 C CA . PHE A 1 403 ? 5.278 8.693 7.938 1.00 84.94 403 PHE A CA 1
ATOM 3146 C C . PHE A 1 403 ? 4.042 9.163 8.699 1.00 84.94 403 PHE A C 1
ATOM 3148 O O . PHE A 1 403 ? 3.375 8.419 9.423 1.00 84.94 403 PHE A O 1
ATOM 3155 N N . SER A 1 404 ? 3.695 10.429 8.467 1.00 82.00 404 SER A N 1
ATOM 3156 C CA . SER A 1 404 ? 2.374 10.943 8.795 1.00 82.00 404 SER A CA 1
ATOM 3157 C C . SER A 1 404 ? 1.361 10.412 7.775 1.00 82.00 404 SER A C 1
ATOM 3159 O O . SER A 1 404 ? 1.557 10.628 6.575 1.00 82.00 404 SER A O 1
ATOM 3161 N N . PRO A 1 405 ? 0.225 9.826 8.207 1.00 80.25 405 PRO A N 1
ATOM 3162 C CA . PRO A 1 405 ? -0.815 9.371 7.284 1.00 80.25 405 PRO A CA 1
ATOM 3163 C C . PRO A 1 405 ? -1.420 10.459 6.385 1.00 80.25 405 PRO A C 1
ATOM 3165 O O . PRO A 1 405 ? -2.130 10.140 5.433 1.00 80.25 405 PRO A O 1
ATOM 3168 N N . TYR A 1 406 ? -1.186 11.742 6.690 1.00 76.25 406 TYR A N 1
ATOM 3169 C CA . TYR A 1 406 ? -1.618 12.865 5.854 1.00 76.25 406 TYR A CA 1
ATOM 3170 C C . TYR A 1 406 ? -0.691 13.153 4.665 1.00 76.25 406 TYR A C 1
ATOM 3172 O O . TYR A 1 406 ? -1.129 13.830 3.741 1.00 76.25 406 TYR A O 1
ATOM 3180 N N . GLU A 1 407 ? 0.563 12.700 4.694 1.00 73.94 407 GLU A N 1
ATOM 3181 C CA . GLU A 1 407 ? 1.549 13.021 3.652 1.00 73.94 407 GLU A CA 1
ATOM 3182 C C . GLU A 1 407 ? 1.620 11.924 2.593 1.00 73.94 407 GLU A C 1
ATOM 3184 O O . GLU A 1 407 ? 1.392 12.184 1.415 1.00 73.94 407 GLU A O 1
ATOM 3189 N N . HIS A 1 408 ? 1.893 10.693 3.028 1.00 74.25 408 HIS A N 1
ATOM 3190 C CA . HIS A 1 408 ? 2.141 9.550 2.145 1.00 74.25 408 HIS A CA 1
ATOM 3191 C C . HIS A 1 408 ? 1.052 8.470 2.218 1.00 74.25 408 HIS A C 1
ATOM 3193 O O . HIS A 1 408 ? 1.209 7.392 1.657 1.00 74.25 408 HIS A O 1
ATOM 3199 N N . GLY A 1 409 ? -0.072 8.768 2.876 1.00 82.62 409 GLY A N 1
ATOM 3200 C CA . GLY A 1 409 ? -1.143 7.801 3.097 1.00 82.62 409 GLY A CA 1
ATOM 3201 C C . GLY A 1 409 ? -0.832 6.823 4.229 1.00 82.62 409 GLY A C 1
ATOM 3202 O O . GLY A 1 409 ? 0.058 7.030 5.052 1.00 82.62 409 GLY A O 1
ATOM 3203 N N . GLU A 1 410 ? -1.644 5.781 4.325 1.00 88.00 410 GLU A N 1
ATOM 3204 C CA . GLU A 1 410 ? -1.532 4.763 5.368 1.00 88.00 410 GLU A CA 1
ATOM 3205 C C . GLU A 1 410 ? -0.228 3.944 5.281 1.00 88.00 410 GLU A C 1
ATOM 3207 O O . GLU A 1 410 ? 0.221 3.576 4.200 1.00 88.00 410 GLU A O 1
ATOM 3212 N N . VAL A 1 411 ? 0.336 3.582 6.438 1.00 92.56 411 VAL A N 1
ATOM 3213 C CA . VAL A 1 411 ? 1.441 2.614 6.528 1.00 92.56 411 VAL A CA 1
ATOM 3214 C C . VAL A 1 411 ? 0.886 1.197 6.402 1.00 92.56 411 VAL A C 1
ATOM 3216 O O . VAL A 1 411 ? 0.080 0.773 7.232 1.00 92.56 411 VAL A O 1
ATOM 3219 N N . PHE A 1 412 ? 1.349 0.441 5.408 1.00 95.00 412 PHE A N 1
ATOM 3220 C CA . PHE A 1 412 ? 0.983 -0.962 5.241 1.00 95.00 412 PHE A CA 1
ATOM 3221 C C . PHE A 1 412 ? 1.975 -1.863 5.979 1.00 95.00 412 PHE A C 1
ATOM 3223 O O . PHE A 1 412 ? 3.185 -1.649 5.930 1.00 95.00 412 PHE A O 1
ATOM 3230 N N . VAL A 1 413 ? 1.473 -2.884 6.671 1.00 96.44 413 VAL A N 1
ATOM 3231 C CA . VAL A 1 413 ? 2.309 -3.809 7.453 1.00 96.44 413 VAL A CA 1
ATOM 3232 C C . VAL A 1 413 ? 2.351 -5.157 6.760 1.00 96.44 413 VAL A C 1
ATOM 3234 O O . VAL A 1 413 ? 1.310 -5.664 6.338 1.00 96.44 413 VAL A O 1
ATOM 3237 N N . LEU A 1 414 ? 3.542 -5.746 6.667 1.00 96.44 414 LEU A N 1
ATOM 3238 C CA . LEU A 1 414 ? 3.785 -7.074 6.097 1.00 96.44 414 LEU A CA 1
ATOM 3239 C C . LEU A 1 414 ? 3.899 -8.159 7.174 1.00 96.44 414 LEU A C 1
ATOM 3241 O O . LEU A 1 414 ? 4.000 -7.876 8.369 1.00 96.44 414 LEU A O 1
ATOM 3245 N N . ASP A 1 415 ? 3.884 -9.424 6.751 1.00 95.56 415 ASP A N 1
ATOM 3246 C CA . ASP A 1 415 ? 3.923 -10.577 7.661 1.00 95.56 415 ASP A CA 1
ATOM 3247 C C . ASP A 1 415 ? 5.185 -10.606 8.529 1.00 95.56 415 ASP A C 1
ATOM 3249 O O . ASP A 1 415 ? 5.128 -10.961 9.704 1.00 95.56 415 ASP A O 1
ATOM 3253 N N . ASP A 1 416 ? 6.318 -10.201 7.964 1.00 94.50 416 ASP A N 1
ATOM 3254 C CA . ASP A 1 416 ? 7.606 -10.148 8.650 1.00 94.50 416 ASP A CA 1
ATOM 3255 C C . ASP A 1 416 ? 7.776 -8.888 9.512 1.00 94.50 416 ASP A C 1
ATOM 3257 O O . ASP A 1 416 ? 8.849 -8.679 10.071 1.00 94.50 416 ASP A O 1
ATOM 3261 N N . GLY A 1 417 ? 6.755 -8.030 9.603 1.00 93.94 417 GLY A N 1
ATOM 3262 C CA . GLY A 1 417 ? 6.806 -6.759 10.320 1.00 93.94 417 GLY A CA 1
ATOM 3263 C C . GLY A 1 417 ? 7.468 -5.625 9.540 1.00 93.94 417 GLY A C 1
ATOM 3264 O O . GLY A 1 417 ? 7.881 -4.643 10.144 1.00 93.94 417 GLY A O 1
ATOM 3265 N N . GLY A 1 418 ? 7.612 -5.741 8.218 1.00 94.25 418 GLY A N 1
ATOM 3266 C CA . GLY A 1 418 ? 7.971 -4.596 7.383 1.00 94.25 418 GLY A CA 1
ATOM 3267 C C . GLY A 1 418 ? 6.882 -3.521 7.395 1.00 94.25 418 GLY A C 1
ATOM 3268 O O . GLY A 1 418 ? 5.721 -3.827 7.127 1.00 94.25 418 GLY A O 1
ATOM 3269 N N . GLU A 1 419 ? 7.263 -2.274 7.666 1.00 94.94 419 GLU A N 1
ATOM 3270 C CA . GLU A 1 419 ? 6.415 -1.088 7.497 1.00 94.94 419 GLU A CA 1
ATOM 3271 C C . GLU A 1 419 ? 6.691 -0.471 6.125 1.00 94.94 419 GLU A C 1
ATOM 3273 O O . GLU A 1 419 ? 7.776 0.050 5.865 1.00 94.94 419 GLU A O 1
ATOM 3278 N N . VAL A 1 420 ? 5.731 -0.571 5.215 1.00 94.06 420 VAL A N 1
ATOM 3279 C CA . VAL A 1 420 ? 5.927 -0.269 3.794 1.00 94.06 420 VAL A CA 1
ATOM 3280 C C . VAL A 1 420 ? 4.854 0.678 3.270 1.00 94.06 420 VAL A C 1
ATOM 3282 O O . VAL A 1 420 ? 3.824 0.893 3.913 1.00 94.06 420 VAL A O 1
ATOM 3285 N N . ASP A 1 421 ? 5.110 1.243 2.092 1.00 89.69 421 ASP A N 1
ATOM 3286 C CA . ASP A 1 421 ? 4.139 2.053 1.357 1.00 89.69 421 ASP A CA 1
ATOM 3287 C C . ASP A 1 421 ? 2.852 1.250 1.071 1.00 89.69 421 ASP A C 1
ATOM 3289 O O . ASP A 1 421 ? 2.878 0.037 0.818 1.00 89.69 421 ASP A O 1
ATOM 3293 N N . LEU A 1 422 ? 1.719 1.950 1.082 1.00 86.38 422 LEU A N 1
ATOM 3294 C CA . LEU A 1 422 ? 0.381 1.452 0.788 1.00 86.38 422 LEU A CA 1
ATOM 3295 C C . LEU A 1 422 ? 0.303 0.712 -0.553 1.00 86.38 422 LEU A C 1
ATOM 3297 O O . LEU A 1 422 ? -0.470 -0.245 -0.684 1.00 86.38 422 LEU A O 1
ATOM 3301 N N . ASP A 1 423 ? 1.111 1.117 -1.536 1.00 87.50 423 ASP A N 1
ATOM 3302 C CA . ASP A 1 423 ? 1.149 0.486 -2.855 1.00 87.50 423 ASP A CA 1
ATOM 3303 C C . ASP A 1 423 ? 1.476 -1.017 -2.783 1.00 87.50 423 ASP A C 1
ATOM 3305 O O . ASP A 1 423 ? 0.922 -1.790 -3.570 1.00 87.50 423 ASP A O 1
ATOM 3309 N N . LEU A 1 424 ? 2.270 -1.482 -1.803 1.00 92.75 424 LEU A N 1
ATOM 3310 C CA . LEU A 1 424 ? 2.515 -2.922 -1.605 1.00 92.75 424 LEU A CA 1
ATOM 3311 C C . LEU A 1 424 ? 1.237 -3.690 -1.262 1.00 92.75 424 LEU A C 1
ATOM 3313 O O . LEU A 1 424 ? 1.059 -4.832 -1.697 1.00 92.75 424 LEU A O 1
ATOM 3317 N N . GLY A 1 425 ? 0.312 -3.046 -0.550 1.00 92.38 425 GLY A N 1
ATOM 3318 C CA . GLY A 1 425 ? -0.989 -3.620 -0.241 1.00 92.38 425 GLY A CA 1
ATOM 3319 C C . GLY A 1 425 ? -1.832 -3.885 -1.488 1.00 92.38 425 GLY A C 1
ATOM 3320 O O . GLY A 1 425 ? -2.640 -4.813 -1.490 1.00 92.38 425 GLY A O 1
ATOM 3321 N N . ASN A 1 426 ? -1.639 -3.132 -2.577 1.00 92.06 426 ASN A N 1
ATOM 3322 C CA . ASN A 1 426 ? -2.317 -3.412 -3.846 1.00 92.06 426 ASN A CA 1
ATOM 3323 C C . ASN A 1 426 ? -1.826 -4.726 -4.460 1.00 92.06 426 ASN A C 1
ATOM 3325 O O . ASN A 1 426 ? -2.648 -5.523 -4.910 1.00 92.06 426 ASN A O 1
ATOM 3329 N N . TYR A 1 427 ? -0.519 -4.992 -4.434 1.00 95.12 427 TYR A N 1
ATOM 3330 C CA . TYR A 1 427 ? 0.038 -6.242 -4.956 1.00 95.12 427 TYR A CA 1
ATOM 3331 C C . TYR A 1 427 ? -0.447 -7.451 -4.167 1.00 95.12 427 TYR A C 1
ATOM 3333 O O . TYR A 1 427 ? -0.940 -8.405 -4.763 1.00 95.12 427 TYR A O 1
ATOM 3341 N N . GLU A 1 428 ? -0.385 -7.386 -2.837 1.00 95.50 428 GLU A N 1
ATOM 3342 C CA . GLU A 1 428 ? -0.891 -8.463 -1.988 1.00 95.50 428 GLU A CA 1
ATOM 3343 C C . GLU A 1 428 ? -2.382 -8.740 -2.233 1.00 95.50 428 GLU A C 1
ATOM 3345 O O . GLU A 1 428 ? -2.785 -9.899 -2.334 1.00 95.50 428 GLU A O 1
ATOM 3350 N N . ARG A 1 429 ? -3.203 -7.690 -2.395 1.00 94.00 429 ARG A N 1
ATOM 3351 C CA . ARG A 1 429 ? -4.648 -7.815 -2.654 1.00 94.00 429 ARG A CA 1
ATOM 3352 C C . ARG A 1 429 ? -4.980 -8.403 -4.018 1.00 94.00 429 ARG A C 1
ATOM 3354 O O . ARG A 1 429 ? -5.894 -9.217 -4.114 1.00 94.00 429 ARG A O 1
ATOM 3361 N N . PHE A 1 430 ? -4.288 -7.955 -5.060 1.00 93.38 430 PHE A N 1
ATOM 3362 C CA . PHE A 1 430 ? -4.578 -8.324 -6.445 1.00 93.38 430 PHE A CA 1
ATOM 3363 C C . PHE A 1 430 ? -4.002 -9.693 -6.807 1.00 93.38 430 PHE A C 1
ATOM 3365 O O . PHE A 1 430 ? -4.675 -10.507 -7.438 1.00 93.38 430 PHE A O 1
ATOM 3372 N N . LEU A 1 431 ? -2.758 -9.952 -6.399 1.00 91.75 431 LEU A N 1
ATOM 3373 C CA . LEU A 1 431 ? -2.069 -11.186 -6.743 1.00 91.75 431 LEU A CA 1
ATOM 3374 C C . LEU A 1 431 ? -2.336 -12.297 -5.729 1.00 91.75 431 LEU A C 1
ATOM 3376 O O . LEU A 1 431 ? -2.038 -13.437 -6.045 1.00 91.75 431 LEU A O 1
ATOM 3380 N N . ASP A 1 432 ? -2.891 -12.011 -4.550 1.00 91.69 432 ASP A N 1
ATOM 3381 C CA . ASP A 1 432 ? -3.008 -12.997 -3.468 1.00 91.69 432 ASP A CA 1
ATOM 3382 C C . ASP A 1 432 ? -1.640 -13.627 -3.150 1.00 91.69 432 ASP A C 1
ATOM 3384 O O . ASP A 1 432 ? -1.423 -14.826 -3.308 1.00 91.69 432 ASP A O 1
ATOM 3388 N N . ILE A 1 433 ? -0.678 -12.761 -2.824 1.00 93.75 433 ILE A N 1
ATOM 3389 C CA . ILE A 1 433 ? 0.696 -13.105 -2.423 1.00 93.75 433 ILE A CA 1
ATOM 3390 C C . ILE A 1 433 ? 0.996 -12.501 -1.050 1.00 93.75 433 ILE A C 1
ATOM 3392 O O . ILE A 1 433 ? 0.264 -11.617 -0.583 1.00 93.75 433 ILE A O 1
ATOM 3396 N N . ARG A 1 434 ? 2.084 -12.954 -0.424 1.00 94.38 434 ARG A N 1
ATOM 3397 C CA . ARG A 1 434 ? 2.618 -12.398 0.824 1.00 94.38 434 ARG A CA 1
ATOM 3398 C C . ARG A 1 434 ? 4.016 -11.849 0.574 1.00 94.38 434 ARG A C 1
ATOM 3400 O O . ARG A 1 434 ? 4.942 -12.597 0.273 1.00 94.38 434 ARG A O 1
ATOM 3407 N N . LEU A 1 435 ? 4.155 -10.531 0.661 1.00 96.19 435 LEU A N 1
ATOM 3408 C CA . LEU A 1 435 ? 5.428 -9.849 0.444 1.00 96.19 435 LEU A CA 1
ATOM 3409 C C . LEU A 1 435 ? 6.203 -9.723 1.761 1.00 96.19 435 LEU A C 1
ATOM 3411 O O . LEU A 1 435 ? 5.641 -9.783 2.854 1.00 96.19 435 LEU A O 1
ATOM 3415 N N . THR A 1 436 ? 7.511 -9.514 1.644 1.00 95.94 436 THR A N 1
ATOM 3416 C CA . THR A 1 436 ? 8.421 -9.259 2.770 1.00 95.94 436 THR A CA 1
ATOM 3417 C C . THR A 1 436 ? 8.910 -7.815 2.749 1.00 95.94 436 THR A C 1
ATOM 3419 O O . THR A 1 436 ? 8.815 -7.131 1.724 1.00 95.94 436 THR A O 1
ATOM 3422 N N . ARG A 1 437 ? 9.495 -7.339 3.854 1.00 95.69 437 ARG A N 1
ATOM 3423 C CA . ARG A 1 437 ? 10.054 -5.981 3.946 1.00 95.69 437 ARG A CA 1
ATOM 3424 C C . ARG A 1 437 ? 11.049 -5.661 2.837 1.00 95.69 437 ARG A C 1
ATOM 3426 O O . ARG A 1 437 ? 11.219 -4.493 2.504 1.00 95.69 437 ARG A O 1
ATOM 3433 N N . ASP A 1 438 ? 11.732 -6.659 2.281 1.00 96.25 438 ASP A N 1
ATOM 3434 C CA . ASP A 1 438 ? 12.750 -6.454 1.254 1.00 96.25 438 ASP A CA 1
ATOM 3435 C C . ASP A 1 438 ? 12.166 -6.328 -0.163 1.00 96.25 438 ASP A C 1
ATOM 3437 O O . ASP A 1 438 ? 12.872 -5.880 -1.069 1.00 96.25 438 ASP A O 1
ATOM 3441 N N . ASN A 1 439 ? 10.880 -6.645 -0.359 1.00 97.44 439 ASN A N 1
ATOM 3442 C CA . ASN A 1 439 ? 10.152 -6.340 -1.596 1.00 97.44 439 ASN A CA 1
ATOM 3443 C C . ASN A 1 439 ? 9.892 -4.830 -1.760 1.00 97.44 439 ASN A C 1
ATOM 3445 O O . ASN A 1 439 ? 9.607 -4.377 -2.869 1.00 97.44 439 ASN A O 1
ATOM 3449 N N . ASN A 1 440 ? 10.013 -4.052 -0.679 1.00 96.88 440 ASN A N 1
ATOM 3450 C CA . ASN A 1 440 ? 10.059 -2.594 -0.706 1.00 96.88 440 ASN A CA 1
ATOM 3451 C C . ASN A 1 440 ? 11.520 -2.117 -0.701 1.00 96.88 440 ASN A C 1
ATOM 3453 O O . ASN A 1 440 ? 12.268 -2.346 0.261 1.00 96.88 440 ASN A O 1
ATOM 3457 N N . LEU A 1 441 ? 11.930 -1.467 -1.787 1.00 96.94 441 LEU A N 1
ATOM 3458 C CA . LEU A 1 441 ? 13.276 -0.947 -1.969 1.00 96.94 441 LEU A CA 1
ATOM 3459 C C . LEU A 1 441 ? 13.248 0.577 -1.978 1.00 96.94 441 LEU A C 1
ATOM 3461 O O . LEU A 1 441 ? 12.770 1.168 -2.939 1.00 96.94 441 LEU A O 1
ATOM 3465 N N . THR A 1 442 ? 13.818 1.207 -0.956 1.00 97.25 442 THR A N 1
ATOM 3466 C CA . THR A 1 442 ? 13.911 2.670 -0.878 1.00 97.25 442 THR A CA 1
ATOM 3467 C C . THR A 1 442 ? 15.331 3.161 -1.155 1.00 97.25 442 THR A C 1
ATOM 3469 O O . THR A 1 442 ? 16.305 2.405 -1.013 1.00 97.25 442 THR A O 1
ATOM 3472 N N . THR A 1 443 ? 15.480 4.444 -1.494 1.00 97.06 443 THR A N 1
ATOM 3473 C CA . THR A 1 443 ? 16.802 5.084 -1.622 1.00 97.06 443 THR A CA 1
ATOM 3474 C C . THR A 1 443 ? 17.600 4.966 -0.322 1.00 97.06 443 THR A C 1
ATOM 3476 O O . THR A 1 443 ? 18.772 4.580 -0.347 1.00 97.06 443 THR A O 1
ATOM 3479 N N . GLY A 1 444 ? 16.961 5.206 0.829 1.00 97.00 444 GLY A N 1
ATOM 3480 C CA . GLY A 1 444 ? 17.595 5.085 2.145 1.00 97.00 444 GLY A CA 1
ATOM 3481 C C . GLY A 1 444 ? 18.136 3.695 2.435 1.00 97.00 444 GLY A C 1
ATOM 3482 O O . GLY A 1 444 ? 19.243 3.557 2.951 1.00 97.00 444 GLY A O 1
ATOM 3483 N N . LYS A 1 445 ? 17.394 2.652 2.054 1.00 97.25 445 LYS A N 1
ATOM 3484 C CA . LYS A 1 445 ? 17.787 1.253 2.269 1.00 97.25 445 LYS A CA 1
ATOM 3485 C C . LYS A 1 445 ? 19.044 0.888 1.479 1.00 97.25 445 LYS A C 1
ATOM 3487 O O . LYS A 1 445 ? 19.965 0.272 2.022 1.00 97.25 445 LYS A O 1
ATOM 3492 N N . ILE A 1 446 ? 19.119 1.321 0.218 1.00 97.88 446 ILE A N 1
ATOM 3493 C CA . ILE A 1 446 ? 20.313 1.137 -0.615 1.00 97.88 446 ILE A CA 1
ATOM 3494 C C . ILE A 1 446 ? 21.490 1.943 -0.065 1.00 97.88 446 ILE A C 1
ATOM 3496 O O . ILE A 1 446 ? 22.580 1.391 0.093 1.00 97.88 446 ILE A O 1
ATOM 3500 N N . TYR A 1 447 ? 21.283 3.217 0.273 1.00 97.62 447 TYR A N 1
ATOM 3501 C CA . TYR A 1 447 ? 22.354 4.077 0.779 1.00 97.62 447 TYR A CA 1
ATOM 3502 C C . TYR A 1 447 ? 22.909 3.552 2.101 1.00 97.62 447 TYR A C 1
ATOM 3504 O O . TYR A 1 447 ? 24.121 3.403 2.234 1.00 97.62 447 TYR A O 1
ATOM 3512 N N . GLN A 1 448 ? 22.043 3.159 3.035 1.00 97.69 448 GLN A N 1
ATOM 3513 C CA . GLN A 1 448 ? 22.448 2.543 4.295 1.00 97.69 448 GLN A CA 1
ATOM 3514 C C . GLN A 1 448 ? 23.247 1.254 4.063 1.00 97.69 448 GLN A C 1
ATOM 3516 O O . GLN A 1 448 ? 24.287 1.050 4.690 1.00 97.69 448 GLN A O 1
ATOM 3521 N N . SER A 1 449 ? 22.798 0.391 3.146 1.00 96.94 449 SER A N 1
ATOM 3522 C CA . SER A 1 449 ? 23.502 -0.847 2.791 1.00 96.94 449 SER A CA 1
ATOM 3523 C C . SER A 1 449 ? 24.901 -0.569 2.235 1.00 96.94 449 SER A C 1
ATOM 3525 O O . SER A 1 449 ? 25.877 -1.190 2.664 1.00 96.94 449 SER A O 1
ATOM 3527 N N . VAL A 1 450 ? 25.024 0.401 1.326 1.00 97.81 450 VAL A N 1
ATOM 3528 C CA . VAL A 1 450 ? 26.295 0.750 0.681 1.00 97.81 450 VAL A CA 1
ATOM 3529 C C . VAL A 1 450 ? 27.255 1.448 1.643 1.00 97.81 450 VAL A C 1
ATOM 3531 O O . VAL A 1 450 ? 28.423 1.067 1.679 1.00 97.81 450 VAL A O 1
ATOM 3534 N N . ILE A 1 451 ? 26.774 2.372 2.478 1.00 97.75 451 ILE A N 1
ATOM 3535 C CA . ILE A 1 451 ? 27.570 3.008 3.542 1.00 97.75 451 ILE A CA 1
ATOM 3536 C C . ILE A 1 451 ? 28.077 1.949 4.532 1.00 97.75 451 ILE A C 1
ATOM 3538 O O . ILE A 1 451 ? 29.251 1.933 4.896 1.00 97.75 451 ILE A O 1
ATOM 3542 N N . ASN A 1 452 ? 27.230 0.993 4.922 1.00 97.75 452 ASN A N 1
ATOM 3543 C CA . ASN A 1 452 ? 27.642 -0.091 5.815 1.00 97.75 452 ASN A CA 1
ATOM 3544 C C . ASN A 1 452 ? 28.699 -1.009 5.171 1.00 97.75 452 ASN A C 1
ATOM 3546 O O . ASN A 1 452 ? 29.649 -1.404 5.845 1.00 97.75 452 ASN A O 1
ATOM 3550 N N . LYS A 1 453 ? 28.559 -1.341 3.877 1.00 97.12 453 LYS A N 1
ATOM 3551 C CA . LYS A 1 453 ? 29.564 -2.100 3.101 1.00 97.12 453 LYS A CA 1
ATOM 3552 C C . LYS A 1 453 ? 30.899 -1.348 3.015 1.00 97.12 453 LYS A C 1
ATOM 3554 O O . LYS A 1 453 ? 31.961 -1.946 3.173 1.00 97.12 453 LYS A O 1
ATOM 3559 N N . GLU A 1 454 ? 30.849 -0.033 2.818 1.00 97.44 454 GLU A N 1
ATOM 3560 C CA . GLU A 1 454 ? 32.029 0.836 2.773 1.00 97.44 454 GLU A CA 1
ATOM 3561 C C . GLU A 1 454 ? 32.786 0.838 4.104 1.00 97.44 454 GLU A C 1
ATOM 3563 O O . GLU A 1 454 ? 33.983 0.553 4.115 1.00 97.44 454 GLU A O 1
ATOM 3568 N N . ARG A 1 455 ? 32.091 1.014 5.234 1.00 96.94 455 ARG A N 1
ATOM 3569 C CA . ARG A 1 455 ? 32.713 0.978 6.571 1.00 96.94 455 ARG A CA 1
ATOM 3570 C C . ARG A 1 455 ? 33.298 -0.377 6.963 1.00 96.94 455 ARG A C 1
ATOM 3572 O O . ARG A 1 455 ? 34.266 -0.409 7.719 1.00 96.94 455 ARG A O 1
ATOM 3579 N N . ARG A 1 456 ? 32.754 -1.485 6.451 1.00 96.62 456 ARG A N 1
ATOM 3580 C CA . ARG A 1 456 ? 33.326 -2.831 6.648 1.00 96.62 456 ARG A CA 1
ATOM 3581 C C . ARG A 1 456 ? 34.559 -3.111 5.787 1.00 96.62 456 ARG A C 1
ATOM 3583 O O . ARG A 1 456 ? 35.271 -4.071 6.061 1.00 96.62 456 ARG A O 1
ATOM 3590 N N . GLY A 1 457 ? 34.825 -2.284 4.774 1.00 95.62 457 GLY A N 1
ATOM 3591 C CA . GLY A 1 457 ? 35.925 -2.490 3.835 1.00 95.62 457 GLY A CA 1
ATOM 3592 C C . GLY A 1 457 ? 35.589 -3.412 2.658 1.00 95.62 457 GLY A C 1
ATOM 3593 O O . GLY A 1 457 ? 36.506 -3.842 1.959 1.00 95.62 457 GLY A O 1
ATOM 3594 N N . ASP A 1 458 ? 34.304 -3.673 2.382 1.00 96.50 458 ASP A N 1
ATOM 3595 C CA . ASP A 1 458 ? 33.857 -4.601 1.325 1.00 96.50 458 ASP A CA 1
ATOM 3596 C C . ASP A 1 458 ? 34.292 -4.131 -0.085 1.00 96.50 458 ASP A C 1
ATOM 3598 O O . ASP A 1 458 ? 34.447 -4.936 -1.003 1.00 96.50 458 ASP A O 1
ATOM 3602 N N . TYR A 1 459 ? 34.554 -2.828 -0.256 1.00 96.06 459 TYR A N 1
ATOM 3603 C CA . TYR A 1 459 ? 35.055 -2.232 -1.504 1.00 96.06 459 TYR A CA 1
ATOM 3604 C C . TYR A 1 459 ? 36.591 -2.123 -1.577 1.00 96.06 459 TYR A C 1
ATOM 3606 O O . TYR A 1 459 ? 37.121 -1.459 -2.471 1.00 96.06 459 TYR A O 1
ATOM 3614 N N . LEU A 1 460 ? 37.324 -2.765 -0.656 1.00 95.12 460 LEU A N 1
ATOM 3615 C CA . LEU A 1 460 ? 38.796 -2.826 -0.632 1.00 95.12 460 LEU A CA 1
ATOM 3616 C C . LEU A 1 460 ? 39.474 -1.441 -0.639 1.00 95.12 460 LEU A C 1
ATOM 3618 O O . LEU A 1 460 ? 40.492 -1.236 -1.300 1.00 95.12 460 LEU A O 1
ATOM 3622 N N . GLY A 1 461 ? 38.875 -0.469 0.056 1.00 90.31 461 GLY A N 1
ATOM 3623 C CA . GLY A 1 461 ? 39.386 0.903 0.160 1.00 90.31 461 GLY A CA 1
ATOM 3624 C C . GLY A 1 461 ? 39.243 1.751 -1.110 1.00 90.31 461 GLY A C 1
ATOM 3625 O O . GLY A 1 461 ? 39.768 2.862 -1.157 1.00 90.31 461 GLY A O 1
ATOM 3626 N N . LYS A 1 462 ? 38.547 1.262 -2.146 1.00 94.06 462 LYS A N 1
ATOM 3627 C CA . LYS A 1 462 ? 38.234 2.062 -3.338 1.00 94.06 462 LYS A CA 1
ATOM 3628 C C . LYS A 1 462 ? 37.148 3.094 -3.033 1.00 94.06 462 LYS A C 1
ATOM 3630 O O . LYS A 1 462 ? 36.242 2.838 -2.244 1.00 94.06 462 LYS A O 1
ATOM 3635 N N . THR A 1 463 ? 37.205 4.233 -3.722 1.00 95.69 463 THR A N 1
ATOM 3636 C CA . THR A 1 463 ? 36.164 5.264 -3.647 1.00 95.69 463 THR A CA 1
ATOM 3637 C C . THR A 1 463 ? 34.832 4.731 -4.172 1.00 95.69 463 THR A C 1
ATOM 3639 O O . THR A 1 463 ? 34.733 4.312 -5.327 1.00 95.69 463 THR A O 1
ATOM 3642 N N . VAL A 1 464 ? 33.803 4.798 -3.330 1.00 96.88 464 VAL A N 1
ATOM 3643 C CA . VAL A 1 464 ? 32.425 4.430 -3.669 1.00 96.88 464 VAL A CA 1
ATOM 3644 C C . VAL A 1 464 ? 31.725 5.617 -4.340 1.00 96.88 464 VAL A C 1
ATOM 3646 O O . VAL A 1 464 ? 31.910 6.766 -3.951 1.00 96.88 464 VAL A O 1
ATOM 3649 N N . GLN A 1 465 ? 30.932 5.342 -5.373 1.00 96.75 465 GLN A N 1
ATOM 3650 C CA . GLN A 1 465 ? 30.223 6.327 -6.203 1.00 96.75 465 GLN A CA 1
ATOM 3651 C C . GLN A 1 465 ? 28.831 5.806 -6.570 1.00 96.75 465 GLN A C 1
ATOM 3653 O O . GLN A 1 465 ? 28.590 4.601 -6.481 1.00 96.75 465 GLN A O 1
ATOM 3658 N N . VAL A 1 466 ? 27.943 6.683 -7.053 1.00 96.94 466 VAL A N 1
ATOM 3659 C CA . VAL A 1 466 ? 26.605 6.282 -7.532 1.00 96.94 466 VAL A CA 1
ATOM 3660 C C . VAL A 1 466 ? 26.711 5.224 -8.634 1.00 96.94 466 VAL A C 1
ATOM 3662 O O . VAL A 1 466 ? 26.115 4.154 -8.529 1.00 96.94 466 VAL A O 1
ATOM 3665 N N . VAL A 1 467 ? 27.549 5.466 -9.640 1.00 96.81 467 VAL A N 1
ATOM 3666 C CA . VAL A 1 467 ? 27.862 4.476 -10.673 1.00 96.81 467 VAL A CA 1
ATOM 3667 C C . VAL A 1 467 ? 29.294 3.969 -10.457 1.00 96.81 467 VAL A C 1
ATOM 3669 O O . VAL A 1 467 ? 30.202 4.787 -10.344 1.00 96.81 467 VAL A O 1
ATOM 3672 N N . PRO A 1 468 ? 29.540 2.649 -10.389 1.00 96.25 468 PRO A N 1
ATOM 3673 C CA . PRO A 1 468 ? 28.561 1.569 -10.487 1.00 96.25 468 PRO A CA 1
ATOM 3674 C C . PRO A 1 468 ? 27.986 1.117 -9.131 1.00 96.25 468 PRO A C 1
ATOM 3676 O O . PRO A 1 468 ? 27.053 0.330 -9.118 1.00 96.25 468 PRO A O 1
ATOM 3679 N N . HIS A 1 469 ? 28.507 1.576 -7.988 1.00 97.50 469 HIS A N 1
ATOM 3680 C CA . HIS A 1 469 ? 28.272 0.908 -6.697 1.00 97.50 469 HIS A CA 1
ATOM 3681 C C . HIS A 1 469 ? 26.815 0.961 -6.203 1.00 97.50 469 HIS A C 1
ATOM 3683 O O . HIS A 1 469 ? 26.304 -0.050 -5.724 1.00 97.50 469 HIS A O 1
ATOM 3689 N N . ILE A 1 470 ? 26.122 2.102 -6.335 1.00 98.06 470 ILE A N 1
ATOM 3690 C CA . ILE A 1 470 ? 24.685 2.189 -6.009 1.00 98.06 470 ILE A CA 1
ATOM 3691 C C . ILE A 1 470 ? 23.874 1.399 -7.041 1.00 98.06 470 ILE A C 1
ATOM 3693 O O . ILE A 1 470 ? 22.993 0.623 -6.675 1.00 98.06 470 ILE A O 1
ATOM 3697 N N . THR A 1 471 ? 24.195 1.550 -8.329 1.00 98.12 471 THR A N 1
ATOM 3698 C CA . THR A 1 471 ? 23.472 0.864 -9.408 1.00 98.12 471 THR A CA 1
ATOM 3699 C C . THR A 1 471 ? 23.616 -0.655 -9.348 1.00 98.12 471 THR A C 1
ATOM 3701 O O . THR A 1 471 ? 22.648 -1.362 -9.617 1.00 98.12 471 THR A O 1
ATOM 3704 N N . ASP A 1 472 ? 24.782 -1.171 -8.964 1.00 97.69 472 ASP A N 1
ATOM 3705 C CA . ASP A 1 472 ? 25.025 -2.598 -8.757 1.00 97.69 472 ASP A CA 1
ATOM 3706 C C . ASP A 1 472 ? 24.295 -3.092 -7.507 1.00 97.69 472 ASP A C 1
ATOM 3708 O O . ASP A 1 472 ? 23.637 -4.126 -7.575 1.00 97.69 472 ASP A O 1
ATOM 3712 N N . ALA A 1 473 ? 24.300 -2.327 -6.406 1.00 98.19 473 ALA A N 1
ATOM 3713 C CA . ALA A 1 473 ? 23.546 -2.682 -5.204 1.00 98.19 473 ALA A CA 1
ATOM 3714 C C . ALA A 1 473 ? 22.033 -2.803 -5.473 1.00 98.19 473 ALA A C 1
ATOM 3716 O O . ALA A 1 473 ? 21.397 -3.728 -4.968 1.00 98.19 473 ALA A O 1
ATOM 3717 N N . ILE A 1 474 ? 21.462 -1.920 -6.303 1.00 98.44 474 ILE A N 1
ATOM 3718 C CA . ILE A 1 474 ? 20.059 -2.006 -6.747 1.00 98.44 474 ILE A CA 1
ATOM 3719 C C . ILE A 1 474 ? 19.825 -3.291 -7.553 1.00 98.44 474 ILE A C 1
ATOM 3721 O O . ILE A 1 474 ? 18.880 -4.031 -7.284 1.00 98.44 474 ILE A O 1
ATOM 3725 N N . GLN A 1 475 ? 20.691 -3.584 -8.526 1.00 98.00 475 GLN A N 1
ATOM 3726 C CA . GLN A 1 475 ? 20.559 -4.769 -9.381 1.00 98.00 475 GLN A CA 1
ATOM 3727 C C . GLN A 1 475 ? 20.699 -6.074 -8.583 1.00 98.00 475 GLN A C 1
ATOM 3729 O O . GLN A 1 475 ? 19.905 -6.996 -8.769 1.00 98.00 475 GLN A O 1
ATOM 3734 N N . GLU A 1 476 ? 21.672 -6.149 -7.671 1.00 97.44 476 GLU A N 1
ATOM 3735 C CA . GLU A 1 476 ? 21.857 -7.272 -6.745 1.00 97.44 476 GLU A CA 1
ATOM 3736 C C . GLU A 1 476 ? 20.611 -7.495 -5.885 1.00 97.44 476 GLU A C 1
ATOM 3738 O O . GLU A 1 476 ? 20.165 -8.634 -5.725 1.00 97.44 476 GLU A O 1
ATOM 3743 N N . TRP A 1 477 ? 20.025 -6.411 -5.364 1.00 98.19 477 TRP A N 1
ATOM 3744 C CA . TRP A 1 477 ? 18.811 -6.473 -4.556 1.00 98.19 477 TRP A CA 1
ATOM 3745 C C . TRP A 1 477 ? 17.643 -7.051 -5.349 1.00 98.19 477 TRP A C 1
ATOM 3747 O O . TRP A 1 477 ? 17.007 -8.004 -4.900 1.00 98.19 477 TRP A O 1
ATOM 3757 N N . VAL A 1 478 ? 17.398 -6.517 -6.548 1.00 97.94 478 VAL A N 1
ATOM 3758 C CA . VAL A 1 478 ? 16.310 -6.962 -7.427 1.00 97.94 478 VAL A CA 1
ATOM 3759 C C . VAL A 1 478 ? 16.458 -8.442 -7.770 1.00 97.94 478 VAL A C 1
ATOM 3761 O O . VAL A 1 478 ? 15.506 -9.199 -7.610 1.00 97.94 478 VAL A O 1
ATOM 3764 N N . VAL A 1 479 ? 17.651 -8.885 -8.178 1.00 96.94 479 VAL A N 1
ATOM 3765 C CA . VAL A 1 479 ? 17.896 -10.294 -8.533 1.00 96.94 479 VAL A CA 1
ATOM 3766 C C . VAL A 1 479 ? 17.730 -11.217 -7.333 1.00 96.94 479 VAL A C 1
ATOM 3768 O O . VAL A 1 479 ? 17.230 -12.328 -7.489 1.00 96.94 479 VAL A O 1
ATOM 3771 N N . LYS A 1 480 ? 18.160 -10.791 -6.141 1.00 96.81 480 LYS A N 1
ATOM 3772 C CA . LYS A 1 480 ? 17.999 -11.586 -4.921 1.00 96.81 480 LYS A CA 1
ATOM 3773 C C . LYS A 1 480 ? 16.522 -11.729 -4.561 1.00 96.81 480 LYS A C 1
ATOM 3775 O O . LYS A 1 480 ? 16.059 -12.848 -4.367 1.00 96.81 480 LYS A O 1
ATOM 3780 N N . GLN A 1 481 ? 15.802 -10.614 -4.475 1.00 97.44 481 GLN A N 1
ATOM 3781 C CA . GLN A 1 481 ? 14.422 -10.605 -3.987 1.00 97.44 481 GLN A CA 1
ATOM 3782 C C . GLN A 1 481 ? 13.435 -11.207 -4.978 1.00 97.44 481 GLN A C 1
ATOM 3784 O O . GLN A 1 481 ? 12.478 -11.853 -4.569 1.00 97.44 481 GLN A O 1
ATOM 3789 N N . ALA A 1 482 ? 13.696 -11.088 -6.279 1.00 97.00 482 ALA A N 1
ATOM 3790 C CA . ALA A 1 482 ? 12.830 -11.673 -7.292 1.00 97.00 482 ALA A CA 1
ATOM 3791 C C . ALA A 1 482 ? 12.781 -13.217 -7.233 1.00 97.00 482 ALA A C 1
ATOM 3793 O O . ALA A 1 482 ? 11.809 -13.813 -7.687 1.00 97.00 482 ALA A O 1
ATOM 3794 N N . LYS A 1 483 ? 13.793 -13.861 -6.633 1.00 96.00 483 LYS A N 1
ATOM 3795 C CA . LYS A 1 483 ? 13.861 -15.319 -6.432 1.00 96.00 483 LYS A CA 1
ATOM 3796 C C . LYS A 1 483 ? 13.220 -15.806 -5.138 1.00 96.00 483 LYS A C 1
ATOM 3798 O O . LYS A 1 483 ? 13.042 -17.010 -4.973 1.00 96.00 483 LYS A O 1
ATOM 3803 N N . VAL A 1 484 ? 12.920 -14.906 -4.204 1.00 96.19 484 VAL A N 1
ATOM 3804 C CA . VAL A 1 484 ? 12.301 -15.286 -2.932 1.00 96.19 484 VAL A CA 1
ATOM 3805 C C . VAL A 1 484 ? 10.850 -15.698 -3.209 1.00 96.19 484 VAL A C 1
ATOM 3807 O O . VAL A 1 484 ? 10.113 -14.912 -3.812 1.00 96.19 484 VAL A O 1
ATOM 3810 N N . PRO A 1 485 ? 10.425 -16.909 -2.804 1.00 95.44 485 PRO A N 1
ATOM 3811 C CA . PRO A 1 485 ? 9.032 -17.325 -2.922 1.00 95.44 485 PRO A CA 1
ATOM 3812 C C . PRO A 1 485 ? 8.105 -16.411 -2.117 1.00 95.44 485 PRO A C 1
ATOM 3814 O O . PRO A 1 485 ? 8.398 -16.077 -0.970 1.00 95.44 485 PRO A O 1
ATOM 3817 N N . VAL A 1 486 ? 6.983 -16.024 -2.725 1.00 94.69 486 VAL A N 1
ATOM 3818 C CA . VAL A 1 486 ? 5.946 -15.157 -2.122 1.00 94.69 486 VAL A CA 1
ATOM 3819 C C . VAL A 1 486 ? 4.561 -15.815 -2.092 1.00 94.69 486 VAL A C 1
ATOM 3821 O O . VAL A 1 486 ? 3.608 -15.240 -1.564 1.00 94.69 486 VAL A O 1
ATOM 3824 N N . ASP A 1 487 ? 4.454 -17.007 -2.682 1.00 91.25 487 ASP A N 1
ATOM 3825 C CA . ASP A 1 487 ? 3.287 -17.883 -2.642 1.00 91.25 487 ASP A CA 1
ATOM 3826 C C . ASP A 1 487 ? 3.473 -18.947 -1.543 1.00 91.25 487 ASP A C 1
ATOM 3828 O O . ASP A 1 487 ? 4.598 -19.322 -1.198 1.00 91.25 487 ASP A O 1
ATOM 3832 N N . ASP A 1 488 ? 2.363 -19.469 -1.016 1.00 86.12 488 ASP A N 1
ATOM 3833 C CA . ASP A 1 488 ? 2.360 -20.458 0.076 1.00 86.12 488 ASP A CA 1
ATOM 3834 C C . ASP A 1 488 ? 2.983 -21.818 -0.319 1.00 86.12 488 ASP A C 1
ATOM 3836 O O . ASP A 1 488 ? 3.294 -22.635 0.547 1.00 86.12 488 ASP A O 1
ATOM 3840 N N . ASP A 1 489 ? 3.176 -22.083 -1.615 1.00 90.25 489 ASP A N 1
ATOM 3841 C CA . ASP A 1 489 ? 3.781 -23.320 -2.125 1.00 90.25 489 ASP A CA 1
ATOM 3842 C C . ASP A 1 489 ? 5.320 -23.320 -2.110 1.00 90.25 489 ASP A C 1
ATOM 3844 O O . ASP A 1 489 ? 5.940 -24.360 -2.347 1.00 90.25 489 ASP A O 1
ATOM 3848 N N . GLY A 1 490 ? 5.942 -22.176 -1.808 1.00 90.62 490 GLY A N 1
ATOM 3849 C CA . GLY A 1 490 ? 7.393 -22.043 -1.698 1.00 90.62 490 GLY A CA 1
ATOM 3850 C C . GLY A 1 490 ? 8.146 -22.145 -3.028 1.00 90.62 490 GLY A C 1
ATOM 3851 O O . GLY A 1 490 ? 9.359 -22.371 -3.017 1.00 90.62 490 GLY A O 1
ATOM 3852 N N . VAL A 1 491 ? 7.468 -21.992 -4.169 1.00 93.00 491 VAL A N 1
ATOM 3853 C CA . VAL A 1 491 ? 8.088 -22.093 -5.498 1.00 93.00 491 VAL A CA 1
ATOM 3854 C C . VAL A 1 491 ? 8.762 -20.773 -5.899 1.00 93.00 491 VAL A C 1
ATOM 3856 O O . VAL A 1 491 ? 8.238 -19.684 -5.665 1.00 93.00 491 VAL A O 1
ATOM 3859 N N . GLU A 1 492 ? 9.945 -20.860 -6.522 1.00 94.44 492 GLU A N 1
ATOM 3860 C CA . GLU A 1 492 ? 10.647 -19.689 -7.068 1.00 94.44 492 GLU A CA 1
ATOM 3861 C C . GLU A 1 492 ? 9.790 -19.007 -8.158 1.00 94.44 492 GLU A C 1
ATOM 3863 O O . GLU A 1 492 ? 9.356 -19.680 -9.103 1.00 94.44 492 GLU A O 1
ATOM 3868 N N . PRO A 1 493 ? 9.563 -17.681 -8.077 1.00 95.94 493 PRO A N 1
ATOM 3869 C CA . PRO A 1 493 ? 8.778 -16.962 -9.074 1.00 95.94 493 PRO A CA 1
ATOM 3870 C C . PRO A 1 493 ? 9.369 -17.051 -10.486 1.00 95.94 493 PRO A C 1
ATOM 3872 O O . PRO A 1 493 ? 10.579 -17.107 -10.686 1.00 95.94 493 PRO A O 1
ATOM 3875 N N . GLN A 1 494 ? 8.512 -16.999 -11.504 1.00 95.12 494 GLN A N 1
ATOM 3876 C CA . GLN A 1 494 ? 8.941 -16.970 -12.909 1.00 95.12 494 GLN A CA 1
ATOM 3877 C C . GLN A 1 494 ? 8.966 -15.546 -13.465 1.00 95.12 494 GLN A C 1
ATOM 3879 O O . GLN A 1 494 ? 9.769 -15.231 -14.349 1.00 95.12 494 GLN A O 1
ATOM 3884 N N . VAL A 1 495 ? 8.089 -14.681 -12.951 1.00 96.75 495 VAL A N 1
ATOM 3885 C CA . VAL A 1 495 ? 7.976 -13.281 -13.357 1.00 96.75 495 VAL A CA 1
ATOM 3886 C C . VAL A 1 495 ? 8.072 -12.377 -12.134 1.00 96.75 495 VAL A C 1
ATOM 3888 O O . VAL A 1 495 ? 7.396 -12.592 -11.133 1.00 96.75 495 VAL A O 1
ATOM 3891 N N . CYS A 1 496 ? 8.875 -11.326 -12.239 1.00 98.00 496 CYS A N 1
ATOM 3892 C CA . CYS A 1 496 ? 8.955 -10.250 -11.268 1.00 98.00 496 CYS A CA 1
ATOM 3893 C C . CYS A 1 496 ? 8.418 -8.962 -11.892 1.00 98.00 496 CYS A C 1
ATOM 3895 O O . CYS A 1 496 ? 9.001 -8.427 -12.841 1.00 98.00 496 CYS A O 1
ATOM 3897 N N . VAL A 1 497 ? 7.316 -8.451 -11.348 1.00 98.38 497 VAL A N 1
ATOM 3898 C CA . VAL A 1 497 ? 6.805 -7.120 -11.683 1.00 98.38 497 VAL A CA 1
ATOM 3899 C C . VAL A 1 497 ? 7.511 -6.106 -10.791 1.00 98.38 497 VAL A C 1
ATOM 3901 O O . VAL A 1 497 ? 7.455 -6.195 -9.570 1.00 98.38 497 VAL A O 1
ATOM 3904 N N . ILE A 1 498 ? 8.211 -5.159 -11.399 1.00 98.44 498 ILE A N 1
ATOM 3905 C CA . ILE A 1 498 ? 8.951 -4.114 -10.702 1.00 98.44 498 ILE A CA 1
ATOM 3906 C C . ILE A 1 498 ? 8.244 -2.796 -10.965 1.00 98.44 498 ILE A C 1
ATOM 3908 O O . ILE A 1 498 ? 8.158 -2.371 -12.112 1.00 98.44 498 ILE A O 1
ATOM 3912 N N . GLU A 1 499 ? 7.782 -2.119 -9.927 1.00 97.81 499 GLU A N 1
ATOM 3913 C CA . GLU A 1 499 ? 7.279 -0.756 -10.053 1.00 97.81 499 GLU A CA 1
ATOM 3914 C C . GLU A 1 499 ? 8.332 0.240 -9.592 1.00 97.81 499 GLU A C 1
ATOM 3916 O O . GLU A 1 499 ? 8.755 0.221 -8.439 1.00 97.81 499 GLU A O 1
ATOM 3921 N N . LEU A 1 500 ? 8.705 1.157 -10.483 1.00 96.38 500 LEU A N 1
ATOM 3922 C CA . LEU A 1 500 ? 9.479 2.335 -10.129 1.00 96.38 500 LEU A CA 1
ATOM 3923 C C . LEU A 1 500 ? 8.526 3.474 -9.745 1.00 96.38 500 LEU A C 1
ATOM 3925 O O . LEU A 1 500 ? 7.816 4.029 -10.591 1.00 96.38 500 LEU A O 1
ATOM 3929 N N . GLY A 1 501 ? 8.508 3.796 -8.451 1.00 92.75 501 GLY A N 1
ATOM 3930 C CA . GLY A 1 501 ? 7.816 4.941 -7.868 1.00 92.75 501 GLY A CA 1
ATOM 3931 C C . GLY A 1 501 ? 8.308 6.284 -8.417 1.00 92.75 501 GLY A C 1
ATOM 3932 O O . GLY A 1 501 ? 9.294 6.356 -9.147 1.00 92.75 501 GLY A O 1
ATOM 3933 N N . GLY A 1 502 ? 7.601 7.362 -8.071 1.00 89.62 502 GLY A N 1
ATOM 3934 C CA . GLY A 1 502 ? 7.906 8.705 -8.584 1.00 89.62 502 GLY A CA 1
ATOM 3935 C C . GLY A 1 502 ? 7.580 8.886 -10.070 1.00 89.62 502 GLY A C 1
ATOM 3936 O O . GLY A 1 502 ? 6.753 8.145 -10.631 1.00 89.62 502 GLY A O 1
ATOM 3937 N N . THR A 1 503 ? 8.190 9.897 -10.687 1.00 91.62 503 THR A N 1
ATOM 3938 C CA . THR A 1 503 ? 8.103 10.156 -12.125 1.00 91.62 503 THR A CA 1
ATOM 3939 C C . THR A 1 503 ? 9.471 10.107 -12.794 1.00 91.62 503 THR A C 1
ATOM 3941 O O . THR A 1 503 ? 10.512 10.314 -12.175 1.00 91.62 503 THR A O 1
ATOM 3944 N N . VAL A 1 504 ? 9.482 9.768 -14.081 1.00 90.38 504 VAL A N 1
ATOM 3945 C CA . VAL A 1 504 ? 10.699 9.810 -14.894 1.00 90.38 504 VAL A CA 1
ATOM 3946 C C . VAL A 1 504 ? 11.092 11.269 -15.123 1.00 90.38 504 VAL A C 1
ATOM 3948 O O . VAL A 1 504 ? 10.284 12.053 -15.615 1.00 90.38 504 VAL A O 1
ATOM 3951 N N . GLY A 1 505 ? 12.348 11.597 -14.815 1.00 87.00 505 GLY A N 1
ATOM 3952 C CA . GLY A 1 505 ? 12.905 12.952 -14.913 1.00 87.00 505 GLY A CA 1
ATOM 3953 C C . GLY A 1 505 ? 13.210 13.581 -13.551 1.00 87.00 505 GLY A C 1
ATOM 3954 O O . GLY A 1 505 ? 13.967 14.547 -13.480 1.00 87.00 505 GLY A O 1
ATOM 3955 N N . ASP A 1 506 ? 12.698 12.997 -12.464 1.00 92.00 506 ASP A N 1
ATOM 3956 C CA . ASP A 1 506 ? 13.015 13.441 -11.108 1.00 92.00 506 ASP A CA 1
ATOM 3957 C C . ASP A 1 506 ? 14.444 13.046 -10.720 1.00 92.00 506 ASP A C 1
ATOM 3959 O O . ASP A 1 506 ? 14.897 11.937 -11.027 1.00 92.00 506 ASP A O 1
ATOM 3963 N N . ILE A 1 507 ? 15.130 13.917 -9.970 1.00 94.62 507 ILE A N 1
ATOM 3964 C CA . ILE A 1 507 ? 16.503 13.689 -9.480 1.00 94.62 507 ILE A CA 1
ATOM 3965 C C . ILE A 1 507 ? 16.591 12.385 -8.676 1.00 94.62 507 ILE A C 1
ATOM 3967 O O . ILE A 1 507 ? 17.546 11.623 -8.816 1.00 94.62 507 ILE A O 1
ATOM 3971 N N . GLU A 1 508 ? 15.567 12.096 -7.876 1.00 94.38 508 GLU A N 1
ATOM 3972 C CA . GLU A 1 508 ? 15.499 10.902 -7.031 1.00 94.38 508 GLU A CA 1
ATOM 3973 C C . GLU A 1 508 ? 15.419 9.600 -7.851 1.00 94.38 508 GLU A C 1
ATOM 3975 O O . GLU A 1 508 ? 15.898 8.553 -7.419 1.00 94.38 508 GLU A O 1
ATOM 3980 N N . SER A 1 509 ? 14.850 9.655 -9.063 1.00 92.56 509 SER A N 1
ATOM 3981 C CA . SER A 1 509 ? 14.674 8.490 -9.941 1.00 92.56 509 SER A CA 1
ATOM 3982 C C . SER A 1 509 ? 15.930 8.137 -10.750 1.00 92.56 509 SER A C 1
ATOM 3984 O O . SER A 1 509 ? 16.065 7.001 -11.218 1.00 92.56 509 SER A O 1
ATOM 3986 N N . MET A 1 510 ? 16.869 9.082 -10.899 1.00 94.81 510 MET A N 1
ATOM 3987 C CA . MET A 1 510 ? 18.039 8.940 -11.774 1.00 94.81 510 MET A CA 1
ATOM 3988 C C . MET A 1 510 ? 18.897 7.698 -11.461 1.00 94.81 510 MET A C 1
ATOM 3990 O O . MET A 1 510 ? 19.210 6.962 -12.403 1.00 94.81 510 MET A O 1
ATOM 3994 N N . PRO A 1 511 ? 19.247 7.387 -10.190 1.00 97.00 511 PRO A N 1
ATOM 3995 C CA . PRO A 1 511 ? 20.052 6.203 -9.883 1.00 97.00 511 PRO A CA 1
ATOM 3996 C C . PRO A 1 511 ? 19.354 4.892 -10.264 1.00 97.00 511 PRO A C 1
ATOM 3998 O O . PRO A 1 511 ? 20.004 3.954 -10.723 1.00 97.00 511 PRO A O 1
ATOM 4001 N N . PHE A 1 512 ? 18.029 4.821 -10.110 1.00 97.88 512 PHE A N 1
ATOM 4002 C CA . PHE A 1 512 ? 17.254 3.623 -10.430 1.00 97.88 512 PHE A CA 1
ATOM 4003 C C . PHE A 1 512 ? 17.119 3.416 -11.935 1.00 97.88 512 PHE A C 1
ATOM 4005 O O . PHE A 1 512 ? 17.295 2.297 -12.415 1.00 97.88 512 PHE A O 1
ATOM 4012 N N . ILE A 1 513 ? 16.852 4.481 -12.695 1.00 97.12 513 ILE A N 1
ATOM 4013 C CA . ILE A 1 513 ? 16.756 4.388 -14.155 1.00 97.12 513 ILE A CA 1
ATOM 4014 C C . ILE A 1 513 ? 18.102 3.957 -14.748 1.00 97.12 513 ILE A C 1
ATOM 4016 O O . ILE A 1 513 ? 18.128 3.041 -15.571 1.00 97.12 513 ILE A O 1
ATOM 4020 N N . GLU A 1 514 ? 19.219 4.521 -14.277 1.00 97.88 514 GLU A N 1
ATOM 4021 C CA . GLU A 1 514 ? 20.556 4.091 -14.708 1.00 97.88 514 GLU A CA 1
ATOM 4022 C C . GLU A 1 514 ? 20.844 2.631 -14.316 1.00 97.88 514 GLU A C 1
ATOM 4024 O O . GLU A 1 514 ? 21.387 1.868 -15.121 1.00 97.88 514 GLU A O 1
ATOM 4029 N N . ALA A 1 515 ? 20.417 2.192 -13.125 1.00 98.25 515 ALA A N 1
ATOM 4030 C CA . ALA A 1 515 ? 20.532 0.792 -12.720 1.00 98.25 515 ALA A CA 1
ATOM 4031 C C . ALA A 1 515 ? 19.774 -0.143 -13.677 1.00 98.25 515 ALA A C 1
ATOM 4033 O O . ALA A 1 515 ? 20.336 -1.142 -14.131 1.00 98.25 515 ALA A O 1
ATOM 4034 N N . PHE A 1 516 ? 18.534 0.189 -14.054 1.00 98.12 516 PHE A N 1
ATOM 4035 C CA . PHE A 1 516 ? 17.752 -0.624 -14.993 1.00 98.12 516 PHE A CA 1
ATOM 4036 C C . PHE A 1 516 ? 18.239 -0.533 -16.440 1.00 98.12 516 PHE A C 1
ATOM 4038 O O . PHE A 1 516 ? 18.156 -1.520 -17.180 1.00 98.12 516 PHE A O 1
ATOM 4045 N N . ARG A 1 517 ? 18.822 0.603 -16.836 1.00 97.31 517 ARG A N 1
ATOM 4046 C CA . ARG A 1 517 ? 19.492 0.762 -18.130 1.00 97.31 517 ARG A CA 1
ATOM 4047 C C . ARG A 1 517 ? 20.658 -0.212 -18.275 1.00 97.31 517 ARG A C 1
ATOM 4049 O O . ARG A 1 517 ? 20.845 -0.761 -19.357 1.00 97.31 517 ARG A O 1
ATOM 4056 N N . GLN A 1 518 ? 21.431 -0.450 -17.215 1.00 97.62 518 GLN A N 1
ATOM 4057 C CA . GLN A 1 518 ? 22.478 -1.479 -17.198 1.00 97.62 518 GLN A CA 1
ATOM 4058 C C . GLN A 1 518 ? 21.882 -2.890 -17.088 1.00 97.62 518 GLN A C 1
ATOM 4060 O O . GLN A 1 518 ? 22.333 -3.819 -17.763 1.00 97.62 518 GLN A O 1
ATOM 4065 N N . PHE A 1 519 ? 20.837 -3.042 -16.272 1.00 97.56 519 PHE A N 1
ATOM 4066 C CA . PHE A 1 519 ? 20.206 -4.324 -15.972 1.00 97.56 519 PHE A CA 1
ATOM 4067 C C . PHE A 1 519 ? 19.678 -5.051 -17.214 1.00 97.56 519 PHE A C 1
ATOM 4069 O O . PHE A 1 519 ? 19.928 -6.248 -17.360 1.00 97.56 519 PHE A O 1
ATOM 4076 N N . GLN A 1 520 ? 19.028 -4.341 -18.148 1.00 94.94 520 GLN A N 1
ATOM 4077 C CA . GLN A 1 520 ? 18.516 -4.930 -19.400 1.00 94.94 520 GLN A CA 1
ATOM 4078 C C . GLN A 1 520 ? 19.605 -5.646 -20.224 1.00 94.94 520 GLN A C 1
ATOM 4080 O O . GLN A 1 520 ? 19.317 -6.634 -20.901 1.00 94.94 520 GLN A O 1
ATOM 4085 N N . PHE A 1 521 ? 20.864 -5.195 -20.146 1.00 94.12 521 PHE A N 1
ATOM 4086 C CA . PHE A 1 521 ? 21.986 -5.848 -20.824 1.00 94.12 521 PHE A CA 1
ATOM 4087 C C . PHE A 1 521 ? 22.482 -7.073 -20.053 1.00 94.12 521 PHE A C 1
ATOM 4089 O O . PHE A 1 521 ? 22.855 -8.066 -20.675 1.00 94.12 521 PHE A O 1
ATOM 4096 N N . LYS A 1 522 ? 22.445 -7.037 -18.712 1.00 93.19 522 LYS A N 1
ATOM 4097 C CA . LYS A 1 522 ? 22.847 -8.168 -17.861 1.00 93.19 522 LYS A CA 1
ATOM 4098 C C . LYS A 1 522 ? 21.884 -9.354 -17.983 1.00 93.19 522 LYS A C 1
ATOM 4100 O O . LYS A 1 522 ? 22.341 -10.491 -18.058 1.00 93.19 522 LYS A O 1
ATOM 4105 N N . VAL A 1 523 ? 20.569 -9.112 -18.026 1.00 93.38 523 VAL A N 1
ATOM 4106 C CA . VAL A 1 523 ? 19.560 -10.195 -18.059 1.00 93.38 523 VAL A CA 1
ATOM 4107 C C . VAL A 1 523 ? 19.159 -10.647 -19.462 1.00 93.38 523 VAL A C 1
ATOM 4109 O O . VAL A 1 523 ? 18.497 -11.674 -19.578 1.00 93.38 523 VAL A O 1
ATOM 4112 N N . LYS A 1 524 ? 19.611 -9.956 -20.515 1.00 91.94 524 LYS A N 1
ATOM 4113 C CA . LYS A 1 524 ? 19.195 -10.101 -21.925 1.00 91.94 524 LYS A CA 1
ATOM 4114 C C . LYS A 1 524 ? 17.824 -9.499 -22.243 1.00 91.94 524 LYS A C 1
ATOM 4116 O O . LYS A 1 524 ? 16.935 -9.390 -21.397 1.00 91.94 524 LYS A O 1
ATOM 4121 N N . ARG A 1 525 ? 17.643 -9.159 -23.524 1.00 91.12 525 ARG A N 1
ATOM 4122 C CA . ARG A 1 525 ? 16.457 -8.473 -24.055 1.00 91.12 525 ARG A CA 1
ATOM 4123 C C . ARG A 1 525 ? 15.174 -9.262 -23.800 1.00 91.12 525 ARG A C 1
ATOM 4125 O O . ARG A 1 525 ? 14.187 -8.684 -23.368 1.00 91.12 525 ARG A O 1
ATOM 4132 N N . GLU A 1 526 ? 15.179 -10.567 -24.035 1.00 94.62 526 GLU A N 1
ATOM 4133 C CA . GLU A 1 526 ? 14.026 -11.465 -23.895 1.00 94.62 526 GLU A CA 1
ATOM 4134 C C . GLU A 1 526 ? 13.599 -11.741 -22.441 1.00 94.62 526 GLU A C 1
ATOM 4136 O O . GLU A 1 526 ? 12.587 -12.401 -22.216 1.00 94.62 526 GLU A O 1
ATOM 4141 N N . ASN A 1 527 ? 14.344 -11.241 -21.451 1.00 96.38 527 ASN A N 1
ATOM 4142 C CA . ASN A 1 527 ? 14.021 -11.391 -20.030 1.00 96.38 527 ASN A CA 1
ATOM 4143 C C . ASN A 1 527 ? 13.637 -10.066 -19.362 1.00 96.38 527 ASN A C 1
ATOM 4145 O O . ASN A 1 527 ? 13.330 -10.063 -18.175 1.00 96.38 527 ASN A O 1
ATOM 4149 N N . PHE A 1 528 ? 13.638 -8.955 -20.101 1.00 97.69 528 PHE A N 1
ATOM 4150 C CA . PHE A 1 528 ? 13.297 -7.631 -19.588 1.00 97.69 528 PHE A CA 1
ATOM 4151 C C . PHE A 1 528 ? 12.257 -6.961 -20.487 1.00 97.69 528 PHE A C 1
ATOM 4153 O O . PHE A 1 528 ? 12.451 -6.866 -21.701 1.00 97.69 528 PHE A O 1
ATOM 4160 N N . CYS A 1 529 ? 11.162 -6.493 -19.894 1.00 98.00 529 CYS A N 1
ATOM 4161 C CA . CYS A 1 529 ? 10.108 -5.728 -20.553 1.00 98.00 529 CYS A CA 1
ATOM 4162 C C . CYS A 1 529 ? 9.883 -4.418 -19.800 1.00 98.00 529 CYS A C 1
ATOM 4164 O O . CYS A 1 529 ? 9.851 -4.417 -18.572 1.00 98.00 529 CYS A O 1
ATOM 4166 N N . ASN A 1 530 ? 9.679 -3.321 -20.525 1.00 98.12 530 ASN A N 1
ATOM 4167 C CA . ASN A 1 530 ? 9.407 -2.013 -19.936 1.00 98.12 530 ASN A CA 1
ATOM 4168 C C . ASN A 1 530 ? 7.997 -1.518 -20.287 1.00 98.12 530 ASN A C 1
ATOM 4170 O O . ASN A 1 530 ? 7.642 -1.383 -21.456 1.00 98.12 530 ASN A O 1
ATOM 4174 N N . ILE A 1 531 ? 7.199 -1.217 -19.273 1.00 98.38 531 ILE A N 1
ATOM 4175 C CA . ILE A 1 531 ? 5.863 -0.641 -19.381 1.00 98.38 531 ILE A CA 1
ATOM 4176 C C . ILE A 1 531 ? 5.947 0.800 -18.890 1.00 98.38 531 ILE A C 1
ATOM 4178 O O . ILE A 1 531 ? 6.323 1.059 -17.749 1.00 98.38 531 ILE A O 1
ATOM 4182 N N . HIS A 1 532 ? 5.572 1.750 -19.737 1.00 98.00 532 HIS A N 1
ATOM 4183 C CA . HIS A 1 532 ? 5.557 3.158 -19.370 1.00 98.00 532 HIS A CA 1
ATOM 4184 C C . HIS A 1 532 ? 4.122 3.663 -19.230 1.00 98.00 532 HIS A C 1
ATOM 4186 O O . HIS A 1 532 ? 3.352 3.647 -20.192 1.00 98.00 532 HIS A O 1
ATOM 4192 N N . VAL A 1 533 ? 3.757 4.102 -18.025 1.00 97.81 533 VAL A N 1
ATOM 4193 C CA . VAL A 1 533 ? 2.419 4.611 -17.708 1.00 97.81 533 VAL A CA 1
ATOM 4194 C C . VAL A 1 533 ? 2.414 6.128 -17.845 1.00 97.81 533 VAL A C 1
ATOM 4196 O O . VAL A 1 533 ? 3.153 6.830 -17.153 1.00 97.81 533 VAL A O 1
ATOM 4199 N N . SER A 1 534 ? 1.569 6.650 -18.729 1.00 96.31 534 SER A N 1
ATOM 4200 C CA . SER A 1 534 ? 1.530 8.070 -19.084 1.00 96.31 534 SER A CA 1
ATOM 4201 C C . SER A 1 534 ? 0.108 8.626 -19.083 1.00 96.31 534 SER A C 1
ATOM 4203 O O . SER A 1 534 ? -0.847 7.884 -19.300 1.00 96.31 534 SER A O 1
ATOM 4205 N N . LEU A 1 535 ? -0.041 9.930 -18.824 1.00 96.25 535 LEU A N 1
ATOM 4206 C CA . LEU A 1 535 ? -1.343 10.598 -18.745 1.00 96.25 535 LEU A CA 1
ATOM 4207 C C . LEU A 1 535 ? -1.679 11.228 -20.093 1.00 96.25 535 LEU A C 1
ATOM 4209 O O . LEU A 1 535 ? -0.882 12.001 -20.627 1.00 96.25 535 LEU A O 1
ATOM 4213 N N . ILE A 1 536 ? -2.886 10.966 -20.581 1.00 96.12 536 ILE A N 1
ATOM 4214 C CA . ILE A 1 536 ? -3.490 11.671 -21.709 1.00 96.12 536 ILE A CA 1
ATOM 4215 C C . ILE A 1 536 ? -4.550 12.625 -21.151 1.00 96.12 536 ILE A C 1
ATOM 4217 O O . ILE A 1 536 ? -5.694 12.216 -20.939 1.00 96.12 536 ILE A O 1
ATOM 4221 N N . PRO A 1 537 ? -4.192 13.891 -20.863 1.00 94.38 537 PRO A N 1
ATOM 4222 C CA . PRO A 1 537 ? -5.158 14.856 -20.371 1.00 94.38 537 PRO A CA 1
ATOM 4223 C C . PRO A 1 537 ? -6.146 15.247 -21.471 1.00 94.38 537 PRO A C 1
ATOM 4225 O O . PRO A 1 537 ? -5.780 15.428 -22.636 1.00 94.38 537 PRO A O 1
ATOM 4228 N N . GLN A 1 538 ? -7.395 15.446 -21.066 1.00 93.50 538 GLN A N 1
ATOM 4229 C CA . GLN A 1 538 ? -8.477 15.932 -21.914 1.00 93.50 538 GLN A CA 1
ATOM 4230 C C . GLN A 1 538 ? -9.110 17.150 -21.226 1.00 93.50 538 GLN A C 1
ATOM 4232 O O . GLN A 1 538 ? -10.027 16.992 -20.422 1.00 93.50 538 GLN A O 1
ATOM 4237 N N . PRO A 1 539 ? -8.594 18.372 -21.461 1.00 92.00 539 PRO A N 1
ATOM 4238 C CA . PRO A 1 539 ? -9.131 19.567 -20.820 1.00 92.00 539 PRO A CA 1
ATOM 4239 C C . PRO A 1 539 ? -10.599 19.772 -21.203 1.00 92.00 539 PRO A C 1
ATOM 4241 O O . PRO A 1 539 ? -10.906 19.897 -22.394 1.00 92.00 539 PRO A O 1
ATOM 4244 N N . SER A 1 540 ? -11.488 19.876 -20.208 1.00 91.50 540 SER A N 1
ATOM 4245 C CA . SER A 1 540 ? -12.943 19.974 -20.415 1.00 91.50 540 SER A CA 1
ATOM 4246 C C . SER A 1 540 ? -13.358 21.147 -21.308 1.00 91.50 540 SER A C 1
ATOM 4248 O O . SER A 1 540 ? -14.358 21.054 -22.007 1.00 91.50 540 SER A O 1
ATOM 4250 N N . ALA A 1 541 ? -12.567 22.225 -21.338 1.00 91.00 541 ALA A N 1
ATOM 4251 C CA . ALA A 1 541 ? -12.805 23.384 -22.201 1.00 91.00 541 ALA A CA 1
ATOM 4252 C C . ALA A 1 541 ? -12.654 23.083 -23.704 1.00 91.00 541 ALA A C 1
ATOM 4254 O O . ALA A 1 541 ? -13.250 23.767 -24.527 1.00 91.00 541 ALA A O 1
ATOM 4255 N N . THR A 1 542 ? -11.838 22.088 -24.067 1.00 89.31 542 THR A N 1
ATOM 4256 C CA . THR A 1 542 ? -11.541 21.754 -25.473 1.00 89.31 542 THR A CA 1
ATOM 4257 C C . THR A 1 542 ? -12.072 20.393 -25.898 1.00 89.31 542 THR A C 1
ATOM 4259 O O . THR A 1 542 ? -12.260 20.170 -27.087 1.00 89.31 542 THR A O 1
ATOM 4262 N N . GLY A 1 543 ? -12.252 19.459 -24.960 1.00 88.31 543 GLY A N 1
ATOM 4263 C CA . GLY A 1 543 ? -12.671 18.085 -25.247 1.00 88.31 543 GLY A CA 1
ATOM 4264 C C . GLY A 1 543 ? -11.645 17.233 -26.009 1.00 88.31 543 GLY A C 1
ATOM 4265 O O . GLY A 1 543 ? -11.846 16.032 -26.134 1.00 88.31 543 GLY A O 1
ATOM 4266 N N . GLU A 1 544 ? -10.529 17.794 -26.481 1.00 91.56 544 GLU A N 1
ATOM 4267 C CA . GLU A 1 544 ? -9.524 17.068 -27.265 1.00 91.56 544 GLU A CA 1
ATOM 4268 C C . GLU A 1 544 ? -8.520 16.335 -26.360 1.00 91.56 544 GLU A C 1
ATOM 4270 O O . GLU A 1 544 ? -7.925 16.928 -25.456 1.00 91.56 544 GLU A O 1
ATOM 4275 N N . GLN A 1 545 ? -8.273 15.056 -26.650 1.00 95.19 545 GLN A N 1
ATOM 4276 C CA . GLN A 1 545 ? -7.259 14.242 -25.976 1.00 95.19 545 GLN A CA 1
ATOM 4277 C C . GLN A 1 545 ? -5.840 14.691 -26.375 1.00 95.19 545 GLN A C 1
ATOM 4279 O O . GLN A 1 545 ? -5.423 14.594 -27.533 1.00 95.19 545 GLN A O 1
ATOM 4284 N N . LYS A 1 546 ? -5.058 15.198 -25.414 1.00 95.19 546 LYS A N 1
ATOM 4285 C CA . LYS A 1 546 ? -3.731 15.777 -25.680 1.00 95.19 546 LYS A CA 1
ATOM 4286 C C . LYS A 1 546 ? -2.608 14.771 -25.425 1.00 95.19 546 LYS A C 1
ATOM 4288 O O . LYS A 1 546 ? -2.322 14.401 -24.297 1.00 95.19 546 LYS A O 1
ATOM 4293 N N . THR A 1 547 ? -1.871 14.426 -26.481 1.00 96.19 547 THR A N 1
ATOM 4294 C CA . THR A 1 547 ? -0.767 13.440 -26.439 1.00 96.19 547 THR A CA 1
ATOM 4295 C C . THR A 1 547 ? 0.605 14.006 -26.065 1.00 96.19 547 THR A C 1
ATOM 4297 O O . THR A 1 547 ? 1.548 13.247 -25.865 1.00 96.19 547 THR A O 1
ATOM 4300 N N . LYS A 1 548 ? 0.769 15.335 -26.026 1.00 96.06 548 LYS A N 1
ATOM 4301 C CA . LYS A 1 548 ? 2.088 15.984 -25.883 1.00 96.06 548 LYS A CA 1
ATOM 4302 C C . LYS A 1 548 ? 2.816 15.611 -24.582 1.00 96.06 548 LYS A C 1
ATOM 4304 O O . LYS A 1 548 ? 4.014 15.342 -24.660 1.00 96.06 548 LYS A O 1
ATOM 4309 N N . PRO A 1 549 ? 2.143 15.527 -23.417 1.00 95.44 549 PRO A N 1
ATOM 4310 C CA . PRO A 1 549 ? 2.805 15.090 -22.189 1.00 95.44 549 PRO A CA 1
ATOM 4311 C C . PRO A 1 549 ? 3.432 13.695 -22.315 1.00 95.44 549 PRO A C 1
ATOM 4313 O O . PRO A 1 549 ? 4.584 13.503 -21.932 1.00 95.44 549 PRO A O 1
ATOM 4316 N N . THR A 1 550 ? 2.733 12.749 -22.948 1.00 96.75 550 THR A N 1
ATOM 4317 C CA . THR A 1 550 ? 3.263 11.405 -23.221 1.00 96.75 550 THR A CA 1
ATOM 4318 C C . THR A 1 550 ? 4.475 11.426 -24.140 1.00 96.75 550 THR A C 1
ATOM 4320 O O . THR A 1 550 ? 5.455 10.742 -23.864 1.00 96.75 550 THR A O 1
ATOM 4323 N N . GLN A 1 551 ? 4.460 12.251 -25.189 1.00 96.50 551 GLN A N 1
ATOM 4324 C CA . GLN A 1 551 ? 5.593 12.381 -26.113 1.00 96.50 551 GLN A CA 1
ATOM 4325 C C . GLN A 1 551 ? 6.860 12.862 -25.394 1.00 96.50 551 GLN A C 1
ATOM 4327 O O . GLN A 1 551 ? 7.935 12.291 -25.581 1.00 96.50 551 GLN A O 1
ATOM 4332 N N . ASN A 1 552 ? 6.728 13.880 -24.541 1.00 95.94 552 ASN A N 1
ATOM 4333 C CA . ASN A 1 552 ? 7.845 14.411 -23.762 1.00 95.94 552 ASN A CA 1
ATOM 4334 C C . ASN A 1 552 ? 8.359 13.392 -22.744 1.00 95.94 552 ASN A C 1
ATOM 4336 O O . ASN A 1 552 ? 9.566 13.202 -22.632 1.00 95.94 552 ASN A O 1
ATOM 4340 N N . SER A 1 553 ? 7.451 12.701 -22.057 1.00 96.00 553 SER A N 1
ATOM 4341 C CA . SER A 1 553 ? 7.818 11.705 -21.053 1.00 96.00 553 SER A CA 1
ATOM 4342 C C . SER A 1 553 ? 8.547 10.499 -21.660 1.00 96.00 553 SER A C 1
ATOM 4344 O O . SER A 1 553 ? 9.580 10.073 -21.148 1.00 96.00 553 SER A O 1
ATOM 4346 N N . VAL A 1 554 ? 8.103 10.014 -22.825 1.00 97.31 554 VAL A N 1
ATOM 4347 C CA . VAL A 1 554 ? 8.806 8.948 -23.560 1.00 97.31 554 VAL A CA 1
ATOM 4348 C C . VAL A 1 554 ? 10.151 9.430 -24.110 1.00 97.31 554 VAL A C 1
ATOM 4350 O O . VAL A 1 554 ? 11.108 8.655 -24.166 1.00 97.31 554 VAL A O 1
ATOM 4353 N N . ARG A 1 555 ? 10.260 10.697 -24.530 1.00 96.75 555 ARG A N 1
ATOM 4354 C CA . ARG A 1 555 ? 11.547 11.279 -24.940 1.00 96.75 555 ARG A CA 1
ATOM 4355 C C . ARG A 1 555 ? 12.542 11.282 -23.779 1.00 96.75 555 ARG A C 1
ATOM 4357 O O . ARG A 1 555 ? 13.682 10.889 -23.997 1.00 96.75 555 ARG A O 1
ATOM 4364 N N . GLU A 1 556 ? 12.100 11.670 -22.587 1.00 96.00 556 GLU A N 1
ATOM 4365 C CA . GLU A 1 556 ? 12.927 11.673 -21.378 1.00 96.00 556 GLU A CA 1
ATOM 4366 C C . GLU A 1 556 ? 13.390 10.258 -21.013 1.00 96.00 556 GLU A C 1
ATOM 4368 O O . GLU A 1 556 ? 14.586 10.001 -20.908 1.00 96.00 556 GLU A O 1
ATOM 4373 N N . LEU A 1 557 ? 12.459 9.300 -20.952 1.00 96.88 557 LEU A N 1
ATOM 4374 C CA . LEU A 1 557 ? 12.770 7.897 -20.664 1.00 96.88 557 LEU A CA 1
ATOM 4375 C C . LEU A 1 557 ? 13.812 7.317 -21.638 1.00 96.88 557 LEU A C 1
ATOM 4377 O O . LEU A 1 557 ? 14.758 6.650 -21.214 1.00 96.88 557 LEU A O 1
ATOM 4381 N N . ARG A 1 558 ? 13.668 7.617 -22.938 1.00 96.62 558 ARG A N 1
ATOM 4382 C CA . ARG A 1 558 ? 14.639 7.217 -23.970 1.00 96.62 558 ARG A CA 1
ATOM 4383 C C . ARG A 1 558 ? 15.978 7.929 -23.824 1.00 96.62 558 ARG A C 1
ATOM 4385 O O . ARG A 1 558 ? 17.005 7.291 -24.040 1.00 96.62 558 ARG A O 1
ATOM 4392 N N . GLY A 1 559 ? 15.976 9.209 -23.452 1.00 96.69 559 GLY A N 1
ATOM 4393 C CA . GLY A 1 559 ? 17.189 9.975 -23.153 1.00 96.69 559 GLY A CA 1
ATOM 4394 C C . GLY A 1 559 ? 18.006 9.357 -22.018 1.00 96.69 559 GLY A C 1
ATOM 4395 O O . GLY A 1 559 ? 19.231 9.348 -22.081 1.00 96.69 559 GLY A O 1
ATOM 4396 N N . LEU A 1 560 ? 17.328 8.740 -21.048 1.00 96.06 560 LEU A N 1
ATOM 4397 C CA . LEU A 1 560 ? 17.938 7.992 -19.945 1.00 96.06 560 LEU A CA 1
ATOM 4398 C C . LEU A 1 560 ? 18.283 6.528 -20.304 1.00 96.06 560 LEU A C 1
ATOM 4400 O O . LEU A 1 560 ? 18.774 5.771 -19.470 1.00 96.06 560 LEU A O 1
ATOM 4404 N N . GLY A 1 561 ? 18.055 6.110 -21.554 1.00 95.38 561 GLY A N 1
ATOM 4405 C CA . GLY A 1 561 ? 18.488 4.816 -22.091 1.00 95.38 561 GLY A CA 1
ATOM 4406 C C . GLY A 1 561 ? 17.506 3.651 -21.919 1.00 95.38 561 GLY A C 1
ATOM 4407 O O . GLY A 1 561 ? 17.877 2.503 -22.188 1.00 95.38 561 GLY A O 1
ATOM 4408 N N . LEU A 1 562 ? 16.258 3.917 -21.521 1.00 96.31 562 LEU A N 1
ATOM 4409 C CA . LEU A 1 562 ? 15.181 2.924 -21.497 1.00 96.31 562 LEU A CA 1
ATOM 4410 C C . LEU A 1 562 ? 14.186 3.183 -22.631 1.00 96.31 562 LEU A C 1
ATOM 4412 O O . LEU A 1 562 ? 13.745 4.302 -22.863 1.00 96.31 562 LEU A O 1
ATOM 4416 N N . SER A 1 563 ? 13.794 2.132 -23.346 1.00 95.38 563 SER A N 1
ATOM 4417 C CA . SER A 1 563 ? 12.741 2.218 -24.367 1.00 95.38 563 SER A CA 1
ATOM 4418 C C . SER A 1 563 ? 11.479 1.524 -23.857 1.00 95.38 563 SER A C 1
ATOM 4420 O O . SER A 1 563 ? 11.602 0.432 -23.301 1.00 95.38 563 SER A O 1
ATOM 4422 N N . PRO A 1 564 ? 10.286 2.128 -23.983 1.00 97.50 564 PRO A N 1
ATOM 4423 C CA . PRO A 1 564 ? 9.050 1.463 -23.596 1.00 97.50 564 PRO A CA 1
ATOM 4424 C C . PRO A 1 564 ? 8.695 0.359 -24.600 1.00 97.50 564 PRO A C 1
ATOM 4426 O O . PRO A 1 564 ? 8.706 0.581 -25.808 1.00 97.50 564 PRO A O 1
ATOM 4429 N N . ASP A 1 565 ? 8.359 -0.823 -24.089 1.00 98.12 565 ASP A N 1
ATOM 4430 C CA . ASP A 1 565 ? 7.782 -1.926 -24.859 1.00 98.12 565 ASP A CA 1
ATOM 4431 C C . ASP A 1 565 ? 6.254 -1.803 -24.945 1.00 98.12 565 ASP A C 1
ATOM 4433 O O . ASP A 1 565 ? 5.661 -2.164 -25.957 1.00 98.12 565 ASP A O 1
ATOM 4437 N N . LEU A 1 566 ? 5.615 -1.297 -23.888 1.00 98.25 566 LEU A N 1
ATOM 4438 C CA . LEU A 1 566 ? 4.198 -0.937 -23.859 1.00 98.25 566 LEU A CA 1
ATOM 4439 C C . LEU A 1 566 ? 4.045 0.478 -23.312 1.00 98.25 566 LEU A C 1
ATOM 4441 O O . LEU A 1 566 ? 4.737 0.865 -22.366 1.00 98.25 566 LEU A O 1
ATOM 4445 N N . ILE A 1 567 ? 3.100 1.227 -23.873 1.00 98.06 567 ILE A N 1
ATOM 4446 C CA . ILE A 1 567 ? 2.709 2.542 -23.369 1.00 98.06 567 ILE A CA 1
ATOM 4447 C C . ILE A 1 567 ? 1.272 2.433 -22.882 1.00 98.06 567 ILE A C 1
ATOM 4449 O O . ILE A 1 567 ? 0.351 2.253 -23.677 1.00 98.06 567 ILE A O 1
ATOM 4453 N N . MET A 1 568 ? 1.085 2.527 -21.568 1.00 97.44 568 MET A N 1
ATOM 4454 C CA . MET A 1 568 ? -0.240 2.524 -20.960 1.00 97.44 568 MET A CA 1
ATOM 4455 C C . MET A 1 568 ? -0.697 3.956 -20.740 1.00 97.44 568 MET A C 1
ATOM 4457 O O . MET A 1 568 ? -0.153 4.692 -19.918 1.00 97.44 568 MET A O 1
ATOM 4461 N N . CYS A 1 569 ? -1.696 4.357 -21.508 1.00 96.94 569 CYS A N 1
ATOM 4462 C CA . CYS A 1 569 ? -2.226 5.703 -21.526 1.00 96.94 569 CYS A CA 1
ATOM 4463 C C . CYS A 1 569 ? -3.431 5.802 -20.595 1.00 96.94 569 CYS A C 1
ATOM 4465 O O . CYS A 1 569 ? -4.534 5.381 -20.958 1.00 96.94 569 CYS A O 1
ATOM 4467 N N . ARG A 1 570 ? -3.229 6.387 -19.409 1.00 95.94 570 ARG A N 1
ATOM 4468 C CA . ARG A 1 570 ? -4.332 6.728 -18.513 1.00 95.94 570 ARG A CA 1
ATOM 4469 C C . ARG A 1 570 ? -5.094 7.934 -19.050 1.00 95.94 570 ARG A C 1
ATOM 4471 O O . ARG A 1 570 ? -4.485 8.953 -19.376 1.00 95.94 570 ARG A O 1
ATOM 4478 N N . CYS A 1 571 ? -6.409 7.815 -19.137 1.00 93.88 571 CYS A N 1
ATOM 4479 C CA . CYS A 1 571 ? -7.301 8.821 -19.712 1.00 93.88 571 CYS A CA 1
ATOM 4480 C C . CYS A 1 571 ? -8.669 8.795 -19.018 1.00 93.88 571 CYS A C 1
ATOM 4482 O O . CYS A 1 571 ? -8.999 7.838 -18.331 1.00 93.88 571 CYS A O 1
ATOM 4484 N N . THR A 1 572 ? -9.476 9.840 -19.192 1.00 92.50 572 THR A N 1
ATOM 4485 C CA . THR A 1 572 ? -10.853 9.858 -18.663 1.00 92.50 572 THR A CA 1
ATOM 4486 C C . THR A 1 572 ? -11.810 9.099 -19.578 1.00 92.50 572 THR A C 1
ATOM 4488 O O . THR A 1 572 ? -12.657 8.344 -19.117 1.00 92.50 572 THR A O 1
ATOM 4491 N N . THR A 1 573 ? -11.653 9.266 -20.891 1.00 93.75 573 THR A N 1
ATOM 4492 C CA . THR A 1 573 ? -12.460 8.602 -21.923 1.00 93.75 573 THR A CA 1
ATOM 4493 C C . THR A 1 573 ? -11.602 7.647 -22.746 1.00 93.75 573 THR A C 1
ATOM 4495 O O . THR A 1 573 ? -10.377 7.769 -22.764 1.00 93.75 573 THR A O 1
ATOM 4498 N N . ALA A 1 574 ? -12.233 6.688 -23.430 1.00 94.44 574 ALA A N 1
ATOM 4499 C CA . ALA A 1 574 ? -11.521 5.771 -24.314 1.00 94.44 574 ALA A CA 1
ATOM 4500 C C . ALA A 1 574 ? -10.744 6.536 -25.403 1.00 94.44 574 ALA A C 1
ATOM 4502 O O . ALA A 1 574 ? -11.232 7.523 -25.953 1.00 94.44 574 ALA A O 1
ATOM 4503 N N . LEU A 1 575 ? -9.527 6.084 -25.712 1.00 94.38 575 LEU A N 1
ATOM 4504 C CA . LEU A 1 575 ? -8.689 6.728 -26.721 1.00 94.38 575 LEU A CA 1
ATOM 4505 C C . LEU A 1 575 ? -9.256 6.552 -28.126 1.00 94.38 575 LEU A C 1
ATOM 4507 O O . LEU A 1 575 ? -9.551 5.431 -28.546 1.00 94.38 575 LEU A O 1
ATOM 4511 N N . GLU A 1 576 ? -9.292 7.646 -28.878 1.00 95.12 576 GLU A N 1
ATOM 4512 C CA . GLU A 1 576 ? -9.571 7.605 -30.311 1.00 95.12 576 GLU A CA 1
ATOM 4513 C C . GLU A 1 576 ? -8.439 6.897 -31.073 1.00 95.12 576 GLU A C 1
ATOM 4515 O O . GLU A 1 576 ? -7.260 6.990 -30.710 1.00 95.12 576 GLU A O 1
ATOM 4520 N N . THR A 1 577 ? -8.769 6.224 -32.179 1.00 95.19 577 THR A N 1
ATOM 4521 C CA . THR A 1 577 ? -7.769 5.551 -33.027 1.00 95.19 577 THR A CA 1
ATOM 4522 C C . THR A 1 577 ? -6.711 6.531 -33.540 1.00 95.19 577 THR A C 1
ATOM 4524 O O . THR A 1 577 ? -5.520 6.236 -33.473 1.00 95.19 577 THR A O 1
ATOM 4527 N N . SER A 1 578 ? -7.124 7.741 -33.931 1.00 96.12 578 SER A N 1
ATOM 4528 C CA . SER A 1 578 ? -6.233 8.827 -34.369 1.00 96.12 578 SER A CA 1
ATOM 4529 C C . SER A 1 578 ? -5.199 9.212 -33.297 1.00 96.12 578 SER A C 1
ATOM 4531 O O . SER A 1 578 ? -4.032 9.482 -33.589 1.00 96.12 578 SER A O 1
ATOM 4533 N N . VAL A 1 579 ? -5.611 9.206 -32.027 1.00 96.81 579 VAL A N 1
ATOM 4534 C CA . VAL A 1 579 ? -4.766 9.510 -30.869 1.00 96.81 579 VAL A CA 1
ATOM 4535 C C . VAL A 1 579 ? -3.781 8.369 -30.621 1.00 96.81 579 VAL A C 1
ATOM 4537 O O . VAL A 1 579 ? -2.600 8.634 -30.380 1.00 96.81 579 VAL A O 1
ATOM 4540 N N . LYS A 1 580 ? -4.220 7.109 -30.749 1.00 96.50 580 LYS A N 1
ATOM 4541 C CA . LYS A 1 580 ? -3.339 5.932 -30.654 1.00 96.50 580 LYS A CA 1
ATOM 4542 C C . LYS A 1 580 ? -2.274 5.917 -31.750 1.00 96.50 580 LYS A C 1
ATOM 4544 O O . LYS A 1 580 ? -1.095 5.766 -31.437 1.00 96.50 580 LYS A O 1
ATOM 4549 N N . GLU A 1 581 ? -2.659 6.145 -33.004 1.00 96.88 581 GLU A N 1
ATOM 4550 C CA . GLU A 1 581 ? -1.739 6.239 -34.150 1.00 96.88 581 GLU A CA 1
ATOM 4551 C C . GLU A 1 581 ? -0.714 7.359 -33.959 1.00 96.88 581 GLU A C 1
ATOM 4553 O O . GLU A 1 581 ? 0.483 7.184 -34.189 1.00 96.88 581 GLU A O 1
ATOM 4558 N N . LYS A 1 582 ? -1.162 8.506 -33.443 1.00 96.88 582 LYS A N 1
ATOM 4559 C CA . LYS A 1 582 ? -0.278 9.618 -33.102 1.00 96.88 582 LYS A CA 1
ATOM 4560 C C . LYS A 1 582 ? 0.738 9.222 -32.032 1.00 96.88 582 LYS A C 1
ATOM 4562 O O . LYS A 1 582 ? 1.926 9.491 -32.191 1.00 96.88 582 LYS A O 1
ATOM 4567 N N . ILE A 1 583 ? 0.305 8.598 -30.939 1.00 97.62 583 ILE A N 1
ATOM 4568 C CA . ILE A 1 583 ? 1.218 8.146 -29.878 1.00 97.62 583 ILE A CA 1
ATOM 4569 C C . ILE A 1 583 ? 2.213 7.129 -30.437 1.00 97.62 583 ILE A C 1
ATOM 4571 O O . ILE A 1 583 ? 3.408 7.287 -30.201 1.00 97.62 583 ILE A O 1
ATOM 4575 N N . SER A 1 584 ? 1.741 6.160 -31.222 1.00 97.31 584 SER A N 1
ATOM 4576 C CA . SER A 1 584 ? 2.570 5.172 -31.920 1.00 97.31 584 SER A CA 1
ATOM 4577 C C . SER A 1 584 ? 3.674 5.846 -32.744 1.00 97.31 584 SER A C 1
ATOM 4579 O O . SER A 1 584 ? 4.862 5.620 -32.490 1.00 97.31 584 SER A O 1
ATOM 4581 N N . MET A 1 585 ? 3.301 6.765 -33.639 1.00 97.19 585 MET A N 1
ATOM 4582 C CA . MET A 1 585 ? 4.236 7.474 -34.513 1.00 97.19 585 MET A CA 1
ATOM 4583 C C . MET A 1 585 ? 5.255 8.318 -33.737 1.00 97.19 585 MET A C 1
ATOM 4585 O O . MET A 1 585 ? 6.438 8.278 -34.053 1.00 97.19 585 MET A O 1
ATOM 4589 N N . PHE A 1 586 ? 4.835 9.075 -32.716 1.00 96.94 586 PHE A N 1
ATOM 4590 C CA . PHE A 1 586 ? 5.746 9.962 -31.975 1.00 96.94 586 PHE A CA 1
ATOM 4591 C C . PHE A 1 586 ? 6.609 9.231 -30.935 1.00 96.94 586 PHE A C 1
ATOM 4593 O O . PHE A 1 586 ? 7.715 9.676 -30.618 1.00 96.94 586 PHE A O 1
ATOM 4600 N N . CYS A 1 587 ? 6.120 8.118 -30.387 1.00 97.25 587 CYS A N 1
ATOM 4601 C CA . CYS A 1 587 ? 6.826 7.346 -29.362 1.00 97.25 587 CYS A CA 1
ATOM 4602 C C . CYS A 1 587 ? 7.648 6.187 -29.946 1.00 97.25 587 CYS A C 1
ATOM 4604 O O . CYS A 1 587 ? 8.432 5.586 -29.216 1.00 97.25 587 CYS A O 1
ATOM 4606 N N . HIS A 1 588 ? 7.524 5.928 -31.253 1.00 96.25 588 HIS A N 1
ATOM 4607 C CA . HIS A 1 588 ? 8.214 4.870 -31.998 1.00 96.25 588 HIS A CA 1
ATOM 4608 C C . HIS A 1 588 ? 7.870 3.462 -31.479 1.00 96.25 588 HIS A C 1
ATOM 4610 O O . HIS A 1 588 ? 8.751 2.620 -31.305 1.00 96.25 588 HIS A O 1
ATOM 4616 N N . VAL A 1 589 ? 6.583 3.216 -31.227 1.00 97.06 589 VAL A N 1
ATOM 4617 C CA . VAL A 1 589 ? 6.031 1.895 -30.882 1.00 97.06 589 VAL A CA 1
ATOM 4618 C C . VAL A 1 589 ? 4.894 1.566 -31.845 1.00 97.06 589 VAL A C 1
ATOM 4620 O O . VAL A 1 589 ? 4.287 2.479 -32.397 1.00 97.06 589 VAL A O 1
ATOM 4623 N N . ALA A 1 590 ? 4.590 0.294 -32.069 1.00 96.94 590 ALA A N 1
ATOM 4624 C CA . ALA A 1 590 ? 3.463 -0.118 -32.896 1.00 96.94 590 ALA A CA 1
ATOM 4625 C C . ALA A 1 590 ? 2.114 0.272 -32.247 1.00 96.94 590 ALA A C 1
ATOM 4627 O O . ALA A 1 590 ? 2.038 0.389 -31.017 1.00 96.94 590 ALA A O 1
ATOM 4628 N N . PRO A 1 591 ? 1.038 0.474 -33.030 1.00 96.19 591 PRO A N 1
ATOM 4629 C CA . PRO A 1 591 ? -0.273 0.859 -32.500 1.00 96.19 591 PRO A CA 1
ATOM 4630 C C . PRO A 1 591 ? -0.827 -0.110 -31.446 1.00 96.19 591 PRO A C 1
ATOM 4632 O O . PRO A 1 591 ? -1.456 0.325 -30.483 1.00 96.19 591 PRO A O 1
ATOM 4635 N N . GLU A 1 592 ? -0.539 -1.409 -31.569 1.00 95.25 592 GLU A N 1
ATOM 4636 C CA . GLU A 1 592 ? -0.994 -2.456 -30.642 1.00 95.25 592 GLU A CA 1
ATOM 4637 C C . GLU A 1 592 ? -0.309 -2.368 -29.268 1.00 95.25 592 GLU A C 1
ATOM 4639 O O . GLU A 1 592 ? -0.777 -2.954 -28.294 1.00 95.25 592 GLU A O 1
ATOM 4644 N N . GLN A 1 593 ? 0.805 -1.636 -29.180 1.00 97.56 593 GLN A N 1
ATOM 4645 C CA . GLN A 1 593 ? 1.562 -1.404 -27.947 1.00 97.56 593 GLN A CA 1
ATOM 4646 C C . GLN A 1 593 ? 1.045 -0.181 -27.167 1.00 97.56 593 GLN A C 1
ATOM 4648 O O . GLN A 1 593 ? 1.507 0.071 -26.050 1.00 97.56 593 GLN A O 1
ATOM 4653 N N . VAL A 1 594 ? 0.095 0.577 -27.733 1.00 98.00 594 VAL A N 1
ATOM 4654 C CA . VAL A 1 594 ? -0.561 1.723 -27.091 1.00 98.00 594 VAL A CA 1
ATOM 4655 C C . VAL A 1 594 ? -1.868 1.263 -26.443 1.00 98.00 594 VAL A C 1
ATOM 4657 O O . VAL A 1 594 ? -2.908 1.118 -27.092 1.00 98.00 594 VAL A O 1
ATOM 4660 N N . ILE A 1 595 ? -1.813 1.047 -25.131 1.00 97.94 595 ILE A N 1
ATOM 4661 C CA . ILE A 1 595 ? -2.917 0.495 -24.345 1.00 97.94 595 ILE A CA 1
ATOM 4662 C C . ILE A 1 595 ? -3.714 1.633 -23.708 1.00 97.94 595 ILE A C 1
ATOM 4664 O O . ILE A 1 595 ? -3.166 2.481 -23.007 1.00 97.94 595 ILE A O 1
ATOM 4668 N N . CYS A 1 596 ? -5.023 1.652 -23.939 1.00 97.00 596 CYS A N 1
ATOM 4669 C CA . CYS A 1 596 ? -5.940 2.623 -23.355 1.00 97.00 596 CYS A CA 1
ATOM 4670 C C . CYS A 1 596 ? -6.380 2.160 -21.966 1.00 97.00 596 CYS A C 1
ATOM 4672 O O . CYS A 1 596 ? -7.018 1.117 -21.842 1.00 97.00 596 CYS A O 1
ATOM 4674 N N . VAL A 1 597 ? -6.136 2.960 -20.934 1.00 95.88 597 VAL A N 1
ATOM 4675 C CA . VAL A 1 597 ? -6.659 2.703 -19.587 1.00 95.88 597 VAL A CA 1
ATOM 4676 C C . VAL A 1 597 ? -7.519 3.892 -19.187 1.00 95.88 597 VAL A C 1
ATOM 4678 O O . VAL A 1 597 ? -7.019 4.883 -18.662 1.00 95.88 597 VAL A O 1
ATOM 4681 N N . HIS A 1 598 ? -8.804 3.827 -19.529 1.00 94.38 598 HIS A N 1
ATOM 4682 C CA . HIS A 1 598 ? -9.743 4.895 -19.201 1.00 94.38 598 HIS A CA 1
ATOM 4683 C C . HIS A 1 598 ? -10.261 4.755 -17.762 1.00 94.38 598 HIS A C 1
ATOM 4685 O O . HIS A 1 598 ? -10.121 3.687 -17.159 1.00 94.38 598 HIS A O 1
ATOM 4691 N N . ASP A 1 599 ? -10.859 5.812 -17.215 1.00 93.00 599 ASP A N 1
ATOM 4692 C CA . ASP A 1 599 ? -11.498 5.757 -15.902 1.00 93.00 599 ASP A CA 1
ATOM 4693 C C . ASP A 1 599 ? -12.658 4.745 -15.929 1.00 93.00 599 ASP A C 1
ATOM 4695 O O . ASP A 1 599 ? -13.596 4.847 -16.721 1.00 93.00 599 ASP A O 1
ATOM 4699 N N . VAL A 1 600 ? -12.562 3.731 -15.070 1.00 90.50 600 VAL A N 1
ATOM 4700 C CA . VAL A 1 600 ? -13.527 2.630 -14.939 1.00 90.50 600 VAL A CA 1
ATOM 4701 C C . VAL A 1 600 ? -14.304 2.754 -13.629 1.00 90.50 600 VAL A C 1
ATOM 4703 O O . VAL A 1 600 ? -13.836 3.378 -12.679 1.00 90.50 600 VAL A O 1
ATOM 4706 N N . SER A 1 601 ? -15.476 2.117 -13.556 1.00 85.44 601 SER A N 1
ATOM 4707 C CA . SER A 1 601 ? -16.327 2.108 -12.354 1.00 85.44 601 SER A CA 1
ATOM 4708 C C . SER A 1 601 ? -15.639 1.502 -11.129 1.00 85.44 601 SER A C 1
ATOM 4710 O O . SER A 1 601 ? -15.903 1.908 -9.999 1.00 85.44 601 SER A O 1
ATOM 4712 N N . SER A 1 602 ? -14.752 0.529 -11.349 1.00 86.81 602 SER A N 1
ATOM 4713 C CA . SER A 1 602 ? -14.035 -0.191 -10.305 1.00 86.81 602 SER A CA 1
ATOM 4714 C C . SER A 1 602 ? -12.632 -0.574 -10.759 1.00 86.81 602 SER A C 1
ATOM 4716 O O . SER A 1 602 ? -12.421 -0.997 -11.898 1.00 86.81 602 SER A O 1
ATOM 4718 N N . ILE A 1 603 ? -11.667 -0.507 -9.836 1.00 89.75 603 ILE A N 1
ATOM 4719 C CA . ILE A 1 603 ? -10.275 -0.917 -10.080 1.00 89.75 603 ILE A CA 1
ATOM 4720 C C . ILE A 1 603 ? -10.162 -2.389 -10.508 1.00 89.75 603 ILE A C 1
ATOM 4722 O O . ILE A 1 603 ? -9.226 -2.751 -11.217 1.00 89.75 603 ILE A O 1
ATOM 4726 N N . TYR A 1 604 ? -11.138 -3.230 -10.148 1.00 89.38 604 TYR A N 1
ATOM 4727 C CA . TYR A 1 604 ? -11.159 -4.647 -10.523 1.00 89.38 604 TYR A CA 1
ATOM 4728 C C . TYR A 1 604 ? -11.490 -4.883 -12.005 1.00 89.38 604 TYR A C 1
ATOM 4730 O O . TYR A 1 604 ? -11.310 -5.994 -12.501 1.00 89.38 604 TYR A O 1
ATOM 4738 N N . ARG A 1 605 ? -11.917 -3.844 -12.742 1.00 92.00 605 ARG A N 1
ATOM 4739 C CA . ARG A 1 605 ? -12.098 -3.901 -14.201 1.00 92.00 605 ARG A CA 1
ATOM 4740 C C . ARG A 1 605 ? -10.778 -3.781 -14.959 1.00 92.00 605 ARG A C 1
ATOM 4742 O O . ARG A 1 605 ? -10.688 -4.250 -16.090 1.00 92.00 605 ARG A O 1
ATOM 4749 N N . VAL A 1 606 ? -9.751 -3.176 -14.356 1.00 94.81 606 VAL A N 1
ATOM 4750 C CA . VAL A 1 606 ? -8.481 -2.886 -15.041 1.00 94.81 606 VAL A CA 1
ATOM 4751 C C . VAL A 1 606 ? -7.796 -4.156 -15.570 1.00 94.81 606 VAL A C 1
ATOM 4753 O O . VAL A 1 606 ? -7.437 -4.153 -16.746 1.00 94.81 606 VAL A O 1
ATOM 4756 N N . PRO A 1 607 ? -7.684 -5.274 -14.818 1.00 94.00 607 PRO A N 1
ATOM 4757 C CA . PRO A 1 607 ? -7.132 -6.516 -15.366 1.00 94.00 607 PRO A CA 1
ATOM 4758 C C . PRO A 1 607 ? -7.877 -7.025 -16.610 1.00 94.00 607 PRO A C 1
ATOM 4760 O O . PRO A 1 607 ? -7.245 -7.467 -17.567 1.00 94.00 607 PRO A O 1
ATOM 4763 N N . LEU A 1 608 ? -9.210 -6.913 -16.627 1.00 93.38 608 LEU A N 1
ATOM 4764 C CA . LEU A 1 608 ? -10.054 -7.341 -17.749 1.00 93.38 608 LEU A CA 1
ATOM 4765 C C . LEU A 1 608 ? -9.861 -6.423 -18.965 1.00 93.38 608 LEU A C 1
ATOM 4767 O O . LEU A 1 608 ? -9.704 -6.895 -20.084 1.00 93.38 608 LEU A O 1
ATOM 4771 N N . LEU A 1 609 ? -9.772 -5.110 -18.735 1.00 94.75 609 LEU A N 1
ATOM 4772 C CA . LEU A 1 609 ? -9.517 -4.117 -19.782 1.00 94.75 609 LEU A CA 1
ATOM 4773 C C . LEU A 1 609 ? -8.156 -4.322 -20.471 1.00 94.75 609 LEU A C 1
ATOM 4775 O O . LEU A 1 609 ? -8.015 -4.075 -21.671 1.00 94.75 609 LEU A O 1
ATOM 4779 N N . LEU A 1 610 ? -7.140 -4.738 -19.712 1.00 95.25 610 LEU A N 1
ATOM 4780 C CA . LEU A 1 610 ? -5.815 -5.057 -20.247 1.00 95.25 610 LEU A CA 1
ATOM 4781 C C . LEU A 1 610 ? -5.808 -6.401 -20.993 1.00 95.25 610 LEU A C 1
ATOM 4783 O O . LEU A 1 610 ? -5.113 -6.537 -22.002 1.00 95.25 610 LEU A O 1
ATOM 4787 N N . GLU A 1 611 ? -6.578 -7.384 -20.519 1.00 91.75 611 GLU A N 1
ATOM 4788 C CA . GLU A 1 611 ? -6.771 -8.656 -21.219 1.00 91.75 611 GLU A CA 1
ATOM 4789 C C . GLU A 1 611 ? -7.432 -8.446 -22.589 1.00 91.75 611 GLU A C 1
ATOM 4791 O O . GLU A 1 611 ? -6.893 -8.920 -23.592 1.00 91.75 611 GLU A O 1
ATOM 4796 N N . ASP A 1 612 ? -8.518 -7.668 -22.643 1.00 92.88 612 ASP A N 1
ATOM 4797 C CA . ASP A 1 612 ? -9.268 -7.364 -23.871 1.00 92.88 612 ASP A CA 1
ATOM 4798 C C . ASP A 1 612 ? -8.411 -6.639 -24.924 1.00 92.88 612 ASP A C 1
ATOM 4800 O O . ASP A 1 612 ? -8.627 -6.785 -26.126 1.00 92.88 612 ASP A O 1
ATOM 4804 N N . GLN A 1 613 ? -7.395 -5.885 -24.491 1.00 95.25 613 GLN A N 1
ATOM 4805 C CA . GLN A 1 613 ? -6.447 -5.194 -25.373 1.00 95.25 613 GLN A CA 1
ATOM 4806 C C . GLN A 1 613 ? -5.222 -6.039 -25.760 1.00 95.25 613 GLN A C 1
ATOM 4808 O O . GLN A 1 613 ? -4.281 -5.526 -26.361 1.00 95.25 613 GLN A O 1
ATOM 4813 N N . GLY A 1 614 ? -5.209 -7.337 -25.440 1.00 92.06 614 GLY A N 1
ATOM 4814 C CA . GLY A 1 614 ? -4.202 -8.274 -25.943 1.00 92.06 614 GLY A CA 1
ATOM 4815 C C . GLY A 1 614 ? -2.830 -8.190 -25.263 1.00 92.06 614 GLY A C 1
ATOM 4816 O O . GLY A 1 614 ? -1.854 -8.733 -25.794 1.00 92.06 614 GLY A O 1
ATOM 4817 N N . VAL A 1 615 ? -2.737 -7.579 -24.073 1.00 94.56 615 VAL A N 1
ATOM 4818 C CA . VAL A 1 615 ? -1.469 -7.411 -23.329 1.00 94.56 615 VAL A CA 1
ATOM 4819 C C . VAL A 1 615 ? -0.773 -8.754 -23.076 1.00 94.56 615 VAL A C 1
ATOM 4821 O O . VAL A 1 615 ? 0.445 -8.858 -23.208 1.00 94.56 615 VAL A O 1
ATOM 4824 N N . VAL A 1 616 ? -1.529 -9.820 -22.793 1.00 92.12 616 VAL A N 1
ATOM 4825 C CA . VAL A 1 616 ? -0.965 -11.164 -22.558 1.00 92.12 616 VAL A CA 1
ATOM 4826 C C . VAL A 1 616 ? -0.275 -11.725 -23.789 1.00 92.12 616 VAL A C 1
ATOM 4828 O O . VAL A 1 616 ? 0.828 -12.263 -23.692 1.00 92.12 616 VAL A O 1
ATOM 4831 N N . GLY A 1 617 ? -0.913 -11.582 -24.953 1.00 92.00 617 GLY A N 1
ATOM 4832 C CA . GLY A 1 617 ? -0.349 -12.046 -26.215 1.00 92.00 617 GLY A CA 1
ATOM 4833 C C . GLY A 1 617 ? 0.954 -11.319 -26.538 1.00 92.00 617 GLY A C 1
ATOM 4834 O O . GLY A 1 617 ? 1.918 -11.948 -26.977 1.00 92.00 617 GLY A O 1
ATOM 4835 N N . TYR A 1 618 ? 1.011 -10.013 -26.261 1.00 95.25 618 TYR A N 1
ATOM 4836 C CA . TYR A 1 618 ? 2.238 -9.234 -26.399 1.00 95.25 618 TYR A CA 1
ATOM 4837 C C . TYR A 1 618 ? 3.335 -9.715 -25.442 1.00 95.25 618 TYR A C 1
ATOM 4839 O O . TYR A 1 618 ? 4.433 -10.039 -25.894 1.00 95.25 618 TYR A O 1
ATOM 4847 N N . LEU A 1 619 ? 3.045 -9.818 -24.139 1.00 95.00 619 LEU A N 1
ATOM 4848 C CA . LEU A 1 619 ? 4.029 -10.221 -23.129 1.00 95.00 619 LEU A CA 1
ATOM 4849 C C . LEU A 1 619 ? 4.566 -11.636 -23.377 1.00 95.00 619 LEU A C 1
ATOM 4851 O O . LEU A 1 619 ? 5.773 -11.845 -23.276 1.00 95.00 619 LEU A O 1
ATOM 4855 N N . SER A 1 620 ? 3.709 -12.586 -23.766 1.00 92.75 620 SER A N 1
ATOM 4856 C CA . SER A 1 620 ? 4.130 -13.950 -24.114 1.00 92.75 620 SER A CA 1
ATOM 4857 C C . SER A 1 620 ? 5.176 -13.955 -25.229 1.00 92.75 620 SER A C 1
ATOM 4859 O O . SER A 1 620 ? 6.233 -14.566 -25.064 1.00 92.75 620 SER A O 1
ATOM 4861 N N . ARG A 1 621 ? 4.937 -13.211 -26.319 1.00 93.75 621 ARG A N 1
ATOM 4862 C CA . ARG A 1 621 ? 5.888 -13.094 -27.437 1.00 93.75 621 ARG A CA 1
ATOM 4863 C C . ARG A 1 621 ? 7.147 -12.320 -27.047 1.00 93.75 621 ARG A C 1
ATOM 4865 O O . ARG A 1 621 ? 8.252 -12.746 -27.364 1.00 93.75 621 ARG A O 1
ATOM 4872 N N . ARG A 1 622 ? 6.993 -11.191 -26.348 1.00 95.25 622 ARG A N 1
ATOM 4873 C CA . ARG A 1 622 ? 8.092 -10.277 -26.000 1.00 95.25 622 ARG A CA 1
ATOM 4874 C C . ARG A 1 622 ? 9.082 -10.879 -25.002 1.00 95.25 622 ARG A C 1
ATOM 4876 O O . ARG A 1 622 ? 10.274 -10.579 -25.092 1.00 95.25 622 ARG A O 1
ATOM 4883 N N . LEU A 1 623 ? 8.590 -11.684 -24.060 1.00 95.31 623 LEU A N 1
ATOM 4884 C CA . LEU A 1 623 ? 9.381 -12.313 -22.996 1.00 95.31 623 LEU A CA 1
ATOM 4885 C C . LEU A 1 623 ? 9.621 -13.816 -23.219 1.00 95.31 623 LEU A C 1
ATOM 4887 O O . LEU A 1 623 ? 10.235 -14.470 -22.374 1.00 95.31 623 LEU A O 1
ATOM 4891 N N . ASN A 1 624 ? 9.148 -14.369 -24.342 1.00 91.75 624 ASN A N 1
ATOM 4892 C CA . ASN A 1 624 ? 9.210 -15.796 -24.663 1.00 91.75 624 ASN A CA 1
ATOM 4893 C C . ASN A 1 624 ? 8.693 -16.675 -23.503 1.00 91.75 624 ASN A C 1
ATOM 4895 O O . ASN A 1 624 ? 9.388 -17.572 -23.022 1.00 91.75 624 ASN A O 1
ATOM 4899 N N . MET A 1 625 ? 7.505 -16.339 -22.987 1.00 87.69 625 MET A N 1
ATOM 4900 C CA . MET A 1 625 ? 6.901 -17.029 -21.842 1.00 87.69 625 MET A CA 1
ATOM 4901 C C . MET A 1 625 ? 5.974 -18.157 -22.308 1.00 87.69 625 MET A C 1
ATOM 4903 O O . MET A 1 625 ? 5.107 -17.898 -23.153 1.00 87.69 625 MET A O 1
ATOM 4907 N N . PRO A 1 626 ? 6.092 -19.371 -21.731 1.00 75.38 626 PRO A N 1
ATOM 4908 C CA . PRO A 1 626 ? 5.206 -20.489 -22.030 1.00 75.38 626 PRO A CA 1
ATOM 4909 C C . PRO A 1 626 ? 3.852 -20.265 -21.345 1.00 75.38 626 PRO A C 1
ATOM 4911 O O . PRO A 1 626 ? 3.605 -20.749 -20.246 1.00 75.38 626 PRO A O 1
ATOM 4914 N N . ILE A 1 627 ? 2.986 -19.476 -21.978 1.00 81.31 627 ILE A N 1
ATOM 4915 C CA . ILE A 1 627 ? 1.622 -19.252 -21.499 1.00 81.31 627 ILE A CA 1
ATOM 4916 C C . ILE A 1 627 ? 0.719 -20.303 -22.132 1.00 81.31 627 ILE A C 1
ATOM 4918 O O . ILE A 1 627 ? 0.535 -20.326 -23.348 1.00 81.31 627 ILE A O 1
ATOM 4922 N N . GLU A 1 628 ? 0.145 -21.171 -21.305 1.00 68.50 628 GLU A N 1
ATOM 4923 C CA . GLU A 1 628 ? -0.828 -22.148 -21.776 1.00 68.50 628 GLU A CA 1
ATOM 4924 C C . GLU A 1 628 ? -2.182 -21.486 -22.073 1.00 68.50 628 GLU A C 1
ATOM 4926 O O . GLU A 1 628 ? -2.699 -20.678 -21.299 1.00 68.50 628 GLU A O 1
ATOM 4931 N N . THR A 1 629 ? -2.812 -21.881 -23.178 1.00 64.00 629 THR A N 1
ATOM 4932 C CA . THR A 1 629 ? -4.159 -21.457 -23.588 1.00 64.00 629 THR A CA 1
ATOM 4933 C C . THR A 1 629 ? -5.249 -22.217 -22.822 1.00 64.00 629 THR A C 1
ATOM 4935 O O . THR A 1 629 ? -6.115 -22.867 -23.403 1.00 64.00 629 THR A O 1
ATOM 4938 N N . ARG A 1 630 ? -5.214 -22.165 -21.485 1.00 65.56 630 ARG A N 1
ATOM 4939 C CA . ARG A 1 630 ? -6.267 -22.739 -20.629 1.00 65.56 630 ARG A CA 1
ATOM 4940 C C . ARG A 1 630 ? -7.346 -21.703 -20.287 1.00 65.56 630 ARG A C 1
ATOM 4942 O O . ARG A 1 630 ? -7.044 -20.511 -20.213 1.00 65.56 630 ARG A O 1
ATOM 4949 N N . PRO A 1 631 ? -8.591 -22.137 -20.001 1.00 61.25 631 PRO A N 1
ATOM 4950 C CA . PRO A 1 631 ? -9.615 -21.260 -19.441 1.00 61.25 631 PRO A CA 1
ATOM 4951 C C . PRO A 1 631 ? -9.134 -20.638 -18.125 1.00 61.25 631 PRO A C 1
ATOM 4953 O O . PRO A 1 631 ? -8.823 -21.345 -17.161 1.00 61.25 631 PRO A O 1
ATOM 4956 N N . ARG A 1 632 ? -9.084 -19.305 -18.076 1.00 79.12 632 ARG A N 1
ATOM 4957 C CA . ARG A 1 632 ? -8.561 -18.550 -16.932 1.00 79.12 632 ARG A CA 1
ATOM 4958 C C . ARG A 1 632 ? -9.622 -18.436 -15.840 1.00 79.12 632 ARG A C 1
ATOM 4960 O O . ARG A 1 632 ? -10.314 -17.425 -15.715 1.00 79.12 632 ARG A O 1
ATOM 4967 N N . LYS A 1 633 ? -9.752 -19.493 -15.031 1.00 77.31 633 LYS A N 1
ATOM 4968 C CA . LYS A 1 633 ? -10.715 -19.565 -13.912 1.00 77.31 633 LYS A CA 1
ATOM 4969 C C . LYS A 1 633 ? -10.621 -18.353 -12.980 1.00 77.31 633 LYS A C 1
ATOM 4971 O O . LYS A 1 633 ? -11.644 -17.825 -12.559 1.00 77.31 633 LYS A O 1
ATOM 4976 N N . MET A 1 634 ? -9.401 -17.892 -12.694 1.00 82.38 634 MET A N 1
ATOM 4977 C CA . MET A 1 634 ? -9.172 -16.710 -11.863 1.00 82.38 634 MET A CA 1
ATOM 4978 C C . MET A 1 634 ? -9.808 -15.460 -12.486 1.00 82.38 634 MET A C 1
ATOM 4980 O O . MET A 1 634 ? -10.617 -14.821 -11.824 1.00 82.38 634 MET A O 1
ATOM 4984 N N . LEU A 1 635 ? -9.547 -15.151 -13.762 1.00 84.44 635 LEU A N 1
ATOM 4985 C CA . LEU A 1 635 ? -10.148 -13.978 -14.421 1.00 84.44 635 LEU A CA 1
ATOM 4986 C C . LEU A 1 635 ? -11.671 -14.072 -14.542 1.00 84.44 635 LEU A C 1
ATOM 4988 O O . LEU A 1 635 ? -12.349 -13.052 -14.492 1.00 84.44 635 LEU A O 1
ATOM 4992 N N . THR A 1 636 ? -12.227 -15.285 -14.601 1.00 86.31 636 THR A N 1
ATOM 4993 C CA . THR A 1 636 ? -13.685 -15.473 -14.525 1.00 86.31 636 THR A CA 1
ATOM 4994 C C . THR A 1 636 ? -14.236 -14.965 -13.187 1.00 86.31 636 THR A C 1
ATOM 4996 O O . THR A 1 636 ? -15.198 -14.200 -13.185 1.00 86.31 636 THR A O 1
ATOM 4999 N N . LYS A 1 637 ? -13.579 -15.281 -12.057 1.00 84.81 637 LYS A N 1
ATOM 5000 C CA . LYS A 1 637 ? -13.953 -14.741 -10.734 1.00 84.81 637 LYS A CA 1
ATOM 5001 C C . LYS A 1 637 ? -13.832 -13.212 -10.683 1.00 84.81 637 LYS A C 1
ATOM 5003 O O . LYS A 1 637 ? -14.712 -12.551 -10.141 1.00 84.81 637 LYS A O 1
ATOM 5008 N N . TRP A 1 638 ? -12.781 -12.643 -11.279 1.00 88.25 638 TRP A N 1
ATOM 5009 C CA . TRP A 1 638 ? -12.607 -11.184 -11.382 1.00 88.25 638 TRP A CA 1
ATOM 5010 C C . TRP A 1 638 ? -13.715 -10.519 -12.206 1.00 88.25 638 TRP A C 1
ATOM 5012 O O . TRP A 1 638 ? -14.236 -9.477 -11.812 1.00 88.25 638 TRP A O 1
ATOM 5022 N N . LYS A 1 639 ? -14.125 -11.141 -13.315 1.00 88.62 639 LYS A N 1
ATOM 5023 C CA . LYS A 1 639 ? -15.243 -10.671 -14.138 1.00 88.62 639 LYS A CA 1
ATOM 5024 C C . LYS A 1 639 ? -16.562 -10.696 -13.375 1.00 88.62 639 LYS A C 1
ATOM 5026 O O . LYS A 1 639 ? -17.237 -9.677 -13.317 1.00 88.62 639 LYS A O 1
ATOM 5031 N N . GLU A 1 640 ? -16.893 -11.810 -12.726 1.00 86.25 640 GLU A N 1
ATOM 5032 C CA . GLU A 1 640 ? -18.107 -11.927 -11.904 1.00 86.25 640 GLU A CA 1
ATOM 5033 C C . GLU A 1 640 ? -18.148 -10.908 -10.759 1.00 86.25 640 GLU A C 1
ATOM 5035 O O . GLU A 1 640 ? -19.213 -10.398 -10.413 1.00 86.25 640 GLU A O 1
ATOM 5040 N N . MET A 1 641 ? -16.997 -10.632 -10.149 1.00 87.44 641 MET A N 1
ATOM 5041 C CA . MET A 1 641 ? -16.843 -9.629 -9.100 1.00 87.44 641 MET A CA 1
ATOM 5042 C C . MET A 1 641 ? -17.072 -8.211 -9.636 1.00 87.44 641 MET A C 1
ATOM 5044 O O . MET A 1 641 ? -17.847 -7.450 -9.061 1.00 87.44 641 MET A O 1
ATOM 5048 N N . SER A 1 642 ? -16.416 -7.860 -10.744 1.00 87.12 642 SER A N 1
ATOM 5049 C CA . SER A 1 642 ? -16.558 -6.546 -11.373 1.00 87.12 642 SER A CA 1
ATOM 5050 C C . SER A 1 642 ? -17.980 -6.312 -11.887 1.00 87.12 642 SER A C 1
ATOM 5052 O O . SER A 1 642 ? -18.521 -5.227 -11.709 1.00 87.12 642 SER A O 1
ATOM 5054 N N . ASP A 1 643 ? -18.611 -7.321 -12.486 1.00 86.75 643 ASP A N 1
ATOM 5055 C CA . ASP A 1 643 ? -19.991 -7.205 -12.963 1.00 86.75 643 ASP A CA 1
ATOM 5056 C C . ASP A 1 643 ? -20.974 -7.041 -11.788 1.00 86.75 643 ASP A C 1
ATOM 5058 O O . ASP A 1 643 ? -22.003 -6.379 -11.925 1.00 86.75 643 ASP A O 1
ATOM 5062 N N . ARG A 1 644 ? -20.661 -7.619 -10.617 1.00 83.75 644 ARG A N 1
ATOM 5063 C CA . ARG A 1 644 ? -21.426 -7.406 -9.381 1.00 83.75 644 ARG A CA 1
ATOM 5064 C C . ARG A 1 644 ? -21.286 -5.986 -8.855 1.00 83.75 644 ARG A C 1
ATOM 5066 O O . ARG A 1 644 ? -22.306 -5.416 -8.481 1.00 83.75 644 ARG A O 1
ATOM 5073 N N . SER A 1 645 ? -20.082 -5.404 -8.860 1.00 85.00 645 SER A N 1
ATOM 5074 C CA . SER A 1 645 ? -19.885 -4.033 -8.362 1.00 85.00 645 SER A CA 1
ATOM 5075 C C . SER A 1 645 ? -20.705 -2.996 -9.133 1.00 85.00 645 SER A C 1
ATOM 5077 O O . SER A 1 645 ? -21.157 -2.018 -8.545 1.00 85.00 645 SER A O 1
ATOM 5079 N N . ASP A 1 646 ? -20.965 -3.244 -10.418 1.00 83.19 646 ASP A N 1
ATOM 5080 C CA . ASP A 1 646 ? -21.763 -2.352 -11.266 1.00 83.19 646 ASP A CA 1
ATOM 5081 C C . ASP A 1 646 ? -23.285 -2.498 -11.047 1.00 83.19 646 ASP A C 1
ATOM 5083 O O . ASP A 1 646 ? -24.056 -1.637 -11.467 1.00 83.19 646 ASP A O 1
ATOM 5087 N N . ARG A 1 647 ? -23.740 -3.578 -10.393 1.00 84.62 647 ARG A N 1
ATOM 5088 C CA . ARG A 1 647 ? -25.167 -3.929 -10.221 1.00 84.62 647 ARG A CA 1
ATOM 5089 C C . ARG A 1 647 ? -25.673 -3.790 -8.780 1.00 84.62 647 ARG A C 1
ATOM 5091 O O . ARG A 1 647 ? -26.744 -4.302 -8.461 1.00 84.62 647 ARG A O 1
ATOM 5098 N N . LEU A 1 648 ? -24.915 -3.136 -7.902 1.00 81.56 648 LEU A N 1
ATOM 5099 C CA . LEU A 1 648 ? -25.267 -2.985 -6.487 1.00 81.56 648 LEU A CA 1
ATOM 5100 C C . LEU A 1 648 ? -26.450 -2.014 -6.320 1.00 81.56 648 LEU A C 1
ATOM 5102 O O . LEU A 1 648 ? -26.341 -0.841 -6.676 1.00 81.56 648 LEU A O 1
ATOM 5106 N N . LEU A 1 649 ? -27.567 -2.506 -5.770 1.00 75.56 649 LEU A N 1
ATOM 5107 C CA . LEU A 1 649 ? -28.800 -1.728 -5.562 1.00 75.56 649 LEU A CA 1
ATOM 5108 C C . LEU A 1 649 ? -29.049 -1.369 -4.092 1.00 75.56 649 LEU A C 1
ATOM 5110 O O . LEU A 1 649 ? -29.555 -0.289 -3.801 1.00 75.56 649 LEU A O 1
ATOM 5114 N N . GLU A 1 650 ? -28.718 -2.268 -3.165 1.00 87.81 650 GLU A N 1
ATOM 5115 C CA . GLU A 1 650 ? -28.911 -2.041 -1.730 1.00 87.81 650 GLU A CA 1
ATOM 5116 C C . GLU A 1 650 ? -27.747 -1.227 -1.162 1.00 87.81 650 GLU A C 1
ATOM 5118 O O . GLU A 1 650 ? -26.597 -1.430 -1.548 1.00 87.81 650 GLU A O 1
ATOM 5123 N N . HIS A 1 651 ? -28.034 -0.307 -0.245 1.00 91.19 651 HIS A N 1
ATOM 5124 C CA . HIS A 1 651 ? -27.033 0.553 0.384 1.00 91.19 651 HIS A CA 1
ATOM 5125 C C . HIS A 1 651 ? -26.750 0.091 1.815 1.00 91.19 651 HIS A C 1
ATOM 5127 O O . HIS A 1 651 ? -27.667 -0.297 2.533 1.00 91.19 651 HIS A O 1
ATOM 5133 N N . CYS A 1 652 ? -25.487 0.156 2.234 1.00 94.06 652 CYS A N 1
ATOM 5134 C CA . CYS A 1 652 ? -25.075 -0.058 3.621 1.00 94.06 652 CYS A CA 1
ATOM 5135 C C . CYS A 1 652 ? -24.181 1.104 4.053 1.00 94.06 652 CYS A C 1
ATOM 5137 O O . CYS A 1 652 ? -23.117 1.315 3.460 1.00 94.06 652 CYS A O 1
ATOM 5139 N N . SER A 1 653 ? -24.600 1.850 5.078 1.00 96.94 653 SER A N 1
ATOM 5140 C CA . SER A 1 653 ? -23.877 3.034 5.535 1.00 96.94 653 SER A CA 1
ATOM 5141 C C . SER A 1 653 ? -23.033 2.746 6.777 1.00 96.94 653 SER A C 1
ATOM 5143 O O . SER A 1 653 ? -23.539 2.313 7.811 1.00 96.94 653 SER A O 1
ATOM 5145 N N . ILE A 1 654 ? -21.726 3.000 6.693 1.00 98.06 654 ILE A N 1
ATOM 5146 C CA . ILE A 1 654 ? -20.785 2.811 7.805 1.00 98.06 654 ILE A CA 1
ATOM 5147 C C . ILE A 1 654 ? -20.174 4.160 8.182 1.00 98.06 654 ILE A C 1
ATOM 5149 O O . ILE A 1 654 ? -19.595 4.848 7.340 1.00 98.06 654 ILE A O 1
ATOM 5153 N N . ALA A 1 655 ? -20.279 4.534 9.456 1.00 97.88 655 ALA A N 1
ATOM 5154 C CA . ALA A 1 655 ? -19.587 5.690 10.010 1.00 97.88 655 ALA A CA 1
ATOM 5155 C C . ALA A 1 655 ? -18.141 5.321 10.355 1.00 97.88 655 ALA A C 1
ATOM 5157 O O . ALA A 1 655 ? -17.901 4.512 11.251 1.00 97.88 655 ALA A O 1
ATOM 5158 N N . LEU A 1 656 ? -17.180 5.940 9.668 1.00 97.19 656 LEU A N 1
ATOM 5159 C CA . LEU A 1 656 ? -15.755 5.816 9.968 1.00 97.19 656 LEU A CA 1
ATOM 5160 C C . LEU A 1 656 ? -15.337 7.013 10.825 1.00 97.19 656 LEU A C 1
ATOM 5162 O O . LEU A 1 656 ? -15.228 8.138 10.330 1.00 97.19 656 LEU A O 1
ATOM 5166 N N . VAL A 1 657 ? -15.114 6.764 12.118 1.00 96.69 657 VAL A N 1
ATOM 5167 C CA . VAL A 1 657 ? -14.768 7.796 13.107 1.00 96.69 657 VAL A CA 1
ATOM 5168 C C . VAL A 1 657 ? -13.252 7.867 13.252 1.00 96.69 657 VAL A C 1
ATOM 5170 O O . VAL A 1 657 ? -12.633 7.150 14.040 1.00 96.69 657 VAL A O 1
ATOM 5173 N N . GLY A 1 658 ? -12.640 8.725 12.442 1.00 92.69 658 GLY A N 1
ATOM 5174 C CA . GLY A 1 658 ? -11.196 8.796 12.260 1.00 92.69 658 GLY A CA 1
ATOM 5175 C C . GLY A 1 658 ? -10.603 10.148 12.637 1.00 92.69 658 GLY A C 1
ATOM 5176 O O . GLY A 1 658 ? -11.286 11.163 12.721 1.00 92.69 658 GLY A O 1
ATOM 5177 N N . LYS A 1 659 ? -9.281 10.163 12.808 1.00 86.44 659 LYS A N 1
ATOM 5178 C CA . LYS A 1 659 ? -8.482 11.383 13.002 1.00 86.44 659 LYS A CA 1
ATOM 5179 C C . LYS A 1 659 ? -8.123 12.039 11.662 1.00 86.44 659 LYS A C 1
ATOM 5181 O O . LYS A 1 659 ? -7.972 13.259 11.585 1.00 86.44 659 LYS A O 1
ATOM 5186 N N . TYR A 1 660 ? -7.973 11.224 10.614 1.00 80.19 660 TYR A N 1
ATOM 5187 C CA . TYR A 1 660 ? -7.445 11.605 9.301 1.00 80.19 660 TYR A CA 1
ATOM 5188 C C . TYR A 1 660 ? -8.536 11.591 8.214 1.00 80.19 660 TYR A C 1
ATOM 5190 O O . TYR A 1 660 ? -8.470 10.820 7.271 1.00 80.19 660 TYR A O 1
ATOM 5198 N N . THR A 1 661 ? -9.581 12.411 8.350 1.00 78.19 661 THR A N 1
ATOM 5199 C CA . THR A 1 661 ? -10.761 12.355 7.456 1.00 78.19 661 THR A CA 1
ATOM 5200 C C . THR A 1 661 ? -10.696 13.252 6.220 1.00 78.19 661 THR A C 1
ATOM 5202 O O . THR A 1 661 ? -11.591 13.196 5.383 1.00 78.19 661 THR A O 1
ATOM 5205 N N . LYS A 1 662 ? -9.658 14.090 6.088 1.00 74.62 662 LYS A N 1
ATOM 5206 C CA . LYS A 1 662 ? -9.516 15.024 4.956 1.00 74.62 662 LYS A CA 1
ATOM 5207 C C . LYS A 1 662 ? -9.081 14.341 3.659 1.00 74.62 662 LYS A C 1
ATOM 5209 O O . LYS A 1 662 ? -9.514 14.761 2.592 1.00 74.62 662 LYS A O 1
ATOM 5214 N N . PHE A 1 663 ? -8.234 13.319 3.756 1.00 71.62 663 PHE A N 1
ATOM 5215 C CA . PHE A 1 663 ? -7.736 12.558 2.616 1.00 71.62 663 PHE A CA 1
ATOM 5216 C C . PHE A 1 663 ? -8.222 11.116 2.741 1.00 71.62 663 PHE A C 1
ATOM 5218 O O . PHE A 1 663 ? -8.048 10.495 3.788 1.00 71.62 663 PHE A O 1
ATOM 5225 N N . SER A 1 664 ? -8.828 10.586 1.677 1.00 67.06 664 SER A N 1
ATOM 5226 C CA . SER A 1 664 ? -9.283 9.188 1.616 1.00 67.06 664 SER A CA 1
ATOM 5227 C C . SER A 1 664 ? -8.146 8.198 1.862 1.00 67.06 664 SER A C 1
ATOM 5229 O O . SER A 1 664 ? -8.351 7.137 2.450 1.00 67.06 664 SER A O 1
ATOM 5231 N N . ASP A 1 665 ? -6.939 8.570 1.444 1.00 75.94 665 ASP A N 1
ATOM 5232 C CA . ASP A 1 665 ? -5.795 7.666 1.366 1.00 75.94 665 ASP A CA 1
ATOM 5233 C C . ASP A 1 665 ? -5.216 7.327 2.746 1.00 75.94 665 ASP A C 1
ATOM 5235 O O . ASP A 1 665 ? -4.577 6.290 2.917 1.00 75.94 665 ASP A O 1
ATOM 5239 N N . SER A 1 666 ? -5.517 8.137 3.767 1.00 85.56 666 SER A N 1
ATOM 5240 C CA . SER A 1 666 ? -5.125 7.868 5.155 1.00 85.56 666 SER A CA 1
ATOM 5241 C C . SER A 1 666 ? -5.810 6.632 5.757 1.00 85.56 666 SER A C 1
ATOM 5243 O O . SER A 1 666 ? -5.353 6.131 6.781 1.00 85.56 666 SER A O 1
ATOM 5245 N N . TYR A 1 667 ? -6.901 6.154 5.146 1.00 90.38 667 TYR A N 1
ATOM 5246 C CA . TYR A 1 667 ? -7.641 4.952 5.550 1.00 90.38 667 TYR A CA 1
ATOM 5247 C C . TYR A 1 667 ? -7.898 4.010 4.366 1.00 90.38 667 TYR A C 1
ATOM 5249 O O . TYR A 1 667 ? -8.884 3.269 4.355 1.00 90.38 667 TYR A O 1
ATOM 5257 N N . ALA A 1 668 ? -7.041 4.041 3.344 1.00 90.50 668 ALA A N 1
ATOM 5258 C CA . ALA A 1 668 ? -7.264 3.300 2.109 1.00 90.50 668 ALA A CA 1
ATOM 5259 C C . ALA A 1 668 ? -7.454 1.793 2.340 1.00 90.50 668 ALA A C 1
ATOM 5261 O O . ALA A 1 668 ? -8.393 1.214 1.796 1.00 90.50 668 ALA A O 1
ATOM 5262 N N . SER A 1 669 ? -6.630 1.145 3.170 1.00 93.88 669 SER A N 1
ATOM 5263 C CA . SER A 1 669 ? -6.755 -0.293 3.452 1.00 93.88 669 SER A CA 1
ATOM 5264 C C . SER A 1 669 ? -8.067 -0.627 4.139 1.00 93.88 669 SER A C 1
ATOM 5266 O O . SER A 1 669 ? -8.717 -1.609 3.779 1.00 93.88 669 SER A O 1
ATOM 5268 N N . VAL A 1 670 ? -8.478 0.215 5.085 1.00 95.38 670 VAL A N 1
ATOM 5269 C CA . VAL A 1 670 ? -9.746 0.091 5.805 1.00 95.38 670 VAL A CA 1
ATOM 5270 C C . VAL A 1 670 ? -10.926 0.198 4.838 1.00 95.38 670 VAL A C 1
ATOM 5272 O O . VAL A 1 670 ? -11.805 -0.665 4.828 1.00 95.38 670 VAL A O 1
ATOM 5275 N N . ILE A 1 671 ? -10.923 1.214 3.970 1.00 94.06 671 ILE A N 1
ATOM 5276 C CA . ILE A 1 671 ? -11.966 1.414 2.956 1.00 94.06 671 ILE A CA 1
ATOM 5277 C C . ILE A 1 671 ? -12.000 0.225 1.993 1.00 94.06 671 ILE A C 1
ATOM 5279 O O . ILE A 1 671 ? -13.074 -0.311 1.734 1.00 94.06 671 ILE A O 1
ATOM 5283 N N . LYS A 1 672 ? -10.844 -0.265 1.525 1.00 93.19 672 LYS A N 1
ATOM 5284 C CA . LYS A 1 672 ? -10.780 -1.459 0.668 1.00 93.19 672 LYS A CA 1
ATOM 5285 C C . LYS A 1 672 ? -11.309 -2.709 1.363 1.00 93.19 672 LYS A C 1
ATOM 5287 O O . LYS A 1 672 ? -12.037 -3.479 0.744 1.00 93.19 672 LYS A O 1
ATOM 5292 N N . ALA A 1 673 ? -11.023 -2.905 2.648 1.00 96.25 673 ALA A N 1
ATOM 5293 C CA . ALA A 1 673 ? -11.560 -4.038 3.395 1.00 96.25 673 ALA A CA 1
ATOM 5294 C C . ALA A 1 673 ? -13.091 -3.972 3.558 1.00 96.25 673 ALA A C 1
ATOM 5296 O O . ALA A 1 673 ? -13.763 -5.006 3.446 1.00 96.25 673 ALA A O 1
ATOM 5297 N N . LEU A 1 674 ? -13.641 -2.769 3.754 1.00 96.25 674 LEU A N 1
ATOM 5298 C CA . LEU A 1 674 ? -15.085 -2.527 3.743 1.00 96.25 674 LEU A CA 1
ATOM 5299 C C . LEU A 1 674 ? -15.685 -2.775 2.353 1.00 96.25 674 LEU A C 1
ATOM 5301 O O . LEU A 1 674 ? -16.706 -3.448 2.257 1.00 96.25 674 LEU A O 1
ATOM 5305 N N . GLU A 1 675 ? -15.049 -2.297 1.279 1.00 93.31 675 GLU A N 1
ATOM 5306 C CA . GLU A 1 675 ? -15.493 -2.514 -0.106 1.00 93.31 675 GLU A CA 1
ATOM 5307 C C . GLU A 1 675 ? -15.523 -4.006 -0.466 1.00 93.31 675 GLU A C 1
ATOM 5309 O O . GLU A 1 675 ? -16.518 -4.478 -1.013 1.00 93.31 675 GLU A O 1
ATOM 5314 N N . HIS A 1 676 ? -14.485 -4.774 -0.108 1.00 93.50 676 HIS A N 1
ATOM 5315 C CA . HIS A 1 676 ? -14.458 -6.229 -0.317 1.00 93.50 676 HIS A CA 1
ATOM 5316 C C . HIS A 1 676 ? -15.633 -6.917 0.390 1.00 93.50 676 HIS A C 1
ATOM 5318 O O . HIS A 1 676 ? -16.299 -7.790 -0.169 1.00 93.50 676 HIS A O 1
ATOM 5324 N N . SER A 1 677 ? -15.904 -6.499 1.627 1.00 94.50 677 SER A N 1
ATOM 5325 C CA . SER A 1 677 ? -16.988 -7.045 2.440 1.00 94.50 677 SER A CA 1
ATOM 5326 C C . SER A 1 677 ? -18.357 -6.665 1.862 1.00 94.50 677 SER A C 1
ATOM 5328 O O . SER A 1 677 ? -19.218 -7.531 1.720 1.00 94.50 677 SER A O 1
ATOM 5330 N N . ALA A 1 678 ? -18.537 -5.414 1.432 1.00 93.00 678 ALA A N 1
ATOM 5331 C CA . ALA A 1 678 ? -19.765 -4.912 0.812 1.00 93.00 678 ALA A CA 1
ATOM 5332 C C . ALA A 1 678 ? -20.082 -5.640 -0.494 1.00 93.00 678 ALA A C 1
ATOM 5334 O O . ALA A 1 678 ? -21.216 -6.062 -0.722 1.00 93.00 678 ALA A O 1
ATOM 5335 N N . LEU A 1 679 ? -19.051 -5.875 -1.305 1.00 89.19 679 LEU A N 1
ATOM 5336 C CA . LEU A 1 679 ? -19.162 -6.614 -2.552 1.00 89.19 679 LEU A CA 1
ATOM 5337 C C . LEU A 1 679 ? -19.586 -8.069 -2.329 1.00 89.19 679 LEU A C 1
ATOM 5339 O O . LEU A 1 679 ? -20.379 -8.601 -3.102 1.00 89.19 679 LEU A O 1
ATOM 5343 N N . SER A 1 680 ? -19.108 -8.698 -1.253 1.00 88.25 680 SER A N 1
ATOM 5344 C CA . SER A 1 680 ? -19.481 -10.074 -0.907 1.00 88.25 680 SER A CA 1
ATOM 5345 C C . SER A 1 680 ? -20.939 -10.222 -0.452 1.00 88.25 680 SER A C 1
ATOM 5347 O O . SER A 1 680 ? -21.536 -11.276 -0.650 1.00 88.25 680 SER A O 1
ATOM 5349 N N . ILE A 1 681 ? -21.536 -9.161 0.103 1.00 89.50 681 ILE A N 1
ATOM 5350 C CA . ILE A 1 681 ? -22.949 -9.135 0.511 1.00 89.50 681 ILE A CA 1
ATOM 5351 C C . ILE A 1 681 ? -23.857 -8.440 -0.514 1.00 89.50 681 ILE A C 1
ATOM 5353 O O . ILE A 1 681 ? -25.033 -8.218 -0.229 1.00 89.50 681 ILE A O 1
ATOM 5357 N N . SER A 1 682 ? -23.330 -8.082 -1.690 1.00 88.56 682 SER A N 1
ATOM 5358 C CA . SER A 1 682 ? -24.051 -7.390 -2.769 1.00 88.56 682 SER A CA 1
ATOM 5359 C C . SER A 1 682 ? -24.636 -6.020 -2.377 1.00 88.56 682 SER A C 1
ATOM 5361 O O . SER A 1 682 ? -25.702 -5.642 -2.859 1.00 88.56 682 SER A O 1
ATOM 5363 N N . HIS A 1 683 ? -23.935 -5.255 -1.531 1.00 90.81 683 HIS A N 1
ATOM 5364 C CA . HIS A 1 683 ? -24.326 -3.894 -1.136 1.00 90.81 683 HIS A CA 1
ATOM 5365 C C . HIS A 1 683 ? -23.360 -2.833 -1.661 1.00 90.81 683 HIS A C 1
ATOM 5367 O O . HIS A 1 683 ? -22.147 -3.032 -1.707 1.00 90.81 683 HIS A O 1
ATOM 5373 N N . LYS A 1 684 ? -23.899 -1.656 -1.977 1.00 91.75 684 LYS A N 1
ATOM 5374 C CA . LYS A 1 684 ? -23.142 -0.432 -2.206 1.00 91.75 684 LYS A CA 1
ATOM 5375 C C . LYS A 1 684 ? -22.758 0.183 -0.862 1.00 91.75 684 LYS A C 1
ATOM 5377 O O . LYS A 1 684 ? -23.617 0.555 -0.063 1.00 91.75 684 LYS A O 1
ATOM 5382 N N . LEU A 1 685 ? -21.455 0.285 -0.625 1.00 94.00 685 LEU A N 1
ATOM 5383 C CA . LEU A 1 685 ? -20.903 0.888 0.581 1.00 94.00 685 LEU A CA 1
ATOM 5384 C C . LEU A 1 685 ? -21.030 2.415 0.529 1.00 94.00 685 LEU A C 1
ATOM 5386 O O . LEU A 1 685 ? -20.566 3.051 -0.417 1.00 94.00 685 LEU A O 1
ATOM 5390 N N . GLU A 1 686 ? -21.593 3.002 1.580 1.00 95.12 686 GLU A N 1
ATOM 5391 C CA . GLU A 1 686 ? -21.536 4.439 1.840 1.00 95.12 686 GLU A CA 1
ATOM 5392 C C . GLU A 1 686 ? -20.693 4.688 3.096 1.00 95.12 686 GLU A C 1
ATOM 5394 O O . GLU A 1 686 ? -21.130 4.426 4.218 1.00 95.12 686 GLU A O 1
ATOM 5399 N N . VAL A 1 687 ? -19.466 5.184 2.918 1.00 95.12 687 VAL A N 1
ATOM 5400 C CA . VAL A 1 687 ? -18.591 5.539 4.044 1.00 95.12 687 VAL A CA 1
ATOM 5401 C C . VAL A 1 687 ? -18.858 6.981 4.460 1.00 95.12 687 VAL A C 1
ATOM 5403 O O . VAL A 1 687 ? -18.563 7.922 3.721 1.00 95.12 687 VAL A O 1
ATOM 5406 N N . LYS A 1 688 ? -19.384 7.162 5.671 1.00 95.31 688 LYS A N 1
ATOM 5407 C CA . LYS A 1 688 ? -19.579 8.474 6.294 1.00 95.31 688 LYS A CA 1
ATOM 5408 C C . LYS A 1 688 ? -18.345 8.807 7.127 1.00 95.31 688 LYS A C 1
ATOM 5410 O O . LYS A 1 688 ? -18.178 8.295 8.232 1.00 95.31 688 LYS A O 1
ATOM 5415 N N . TYR A 1 689 ? -17.471 9.655 6.591 1.00 95.31 689 TYR A N 1
ATOM 5416 C CA . TYR A 1 689 ? -16.278 10.119 7.301 1.00 95.31 689 TYR A CA 1
ATOM 5417 C C . TYR A 1 689 ? -16.656 11.102 8.405 1.00 95.31 689 TYR A C 1
ATOM 5419 O O . TYR A 1 689 ? -17.305 12.120 8.149 1.00 95.31 689 TYR A O 1
ATOM 5427 N N . ILE A 1 690 ? -16.222 10.809 9.629 1.00 95.56 690 ILE A N 1
ATOM 5428 C CA . ILE A 1 690 ? -16.473 11.642 10.803 1.00 95.56 690 ILE A CA 1
ATOM 5429 C C . ILE A 1 690 ? -15.135 11.960 11.462 1.00 95.56 690 ILE A C 1
ATOM 5431 O O . ILE A 1 690 ? -14.421 11.058 11.900 1.00 95.56 690 ILE A O 1
ATOM 5435 N N . ASP A 1 691 ? -14.785 13.249 11.498 1.00 94.62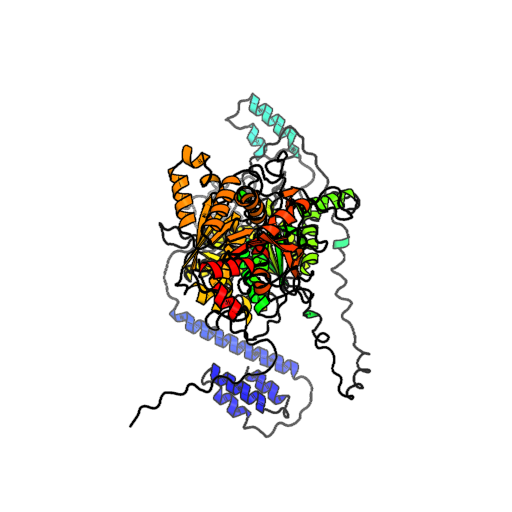 691 ASP A N 1
ATOM 5436 C CA . ASP A 1 691 ? -13.630 13.729 12.259 1.00 94.62 691 ASP A CA 1
ATOM 5437 C C . ASP A 1 691 ? -13.911 13.518 13.745 1.00 94.62 691 ASP A C 1
ATOM 5439 O O . ASP A 1 691 ? -14.857 14.088 14.288 1.00 94.62 691 ASP A O 1
ATOM 5443 N N . SER A 1 692 ? -13.100 12.698 14.406 1.00 95.00 692 SER A N 1
ATOM 5444 C CA . SER A 1 692 ? -13.298 12.376 15.815 1.00 95.00 692 SER A CA 1
ATOM 5445 C C . SER A 1 692 ? -13.259 13.610 16.715 1.00 95.00 692 SER A C 1
ATOM 5447 O O . SER A 1 692 ? -13.994 13.654 17.693 1.00 95.00 692 SER A O 1
ATOM 5449 N N . ALA A 1 693 ? -12.467 14.634 16.371 1.00 94.31 693 ALA A N 1
ATOM 5450 C CA . ALA A 1 693 ? -12.442 15.878 17.144 1.00 94.31 693 ALA A CA 1
ATOM 5451 C C . ALA A 1 693 ? -13.795 16.608 17.096 1.00 94.31 693 ALA A C 1
ATOM 5453 O O . ALA A 1 693 ? -14.193 17.228 18.074 1.00 94.31 693 ALA A O 1
ATOM 5454 N N . ALA A 1 694 ? -14.552 16.468 16.001 1.00 95.19 694 ALA A N 1
ATOM 5455 C CA . ALA A 1 694 ? -15.857 17.107 15.859 1.00 95.19 694 ALA A CA 1
ATOM 5456 C C . ALA A 1 694 ? -16.933 16.531 16.795 1.00 95.19 694 ALA A C 1
ATOM 5458 O O . ALA A 1 694 ? -17.980 17.147 16.960 1.00 95.19 694 ALA A O 1
ATOM 5459 N N . LEU A 1 695 ? -16.693 15.364 17.400 1.00 96.19 695 LEU A N 1
ATOM 5460 C CA . LEU A 1 695 ? -17.598 14.746 18.372 1.00 96.19 695 LEU A CA 1
ATOM 5461 C C . LEU A 1 695 ? -17.291 15.164 19.820 1.00 96.19 695 LEU A C 1
ATOM 5463 O O . LEU A 1 695 ? -17.988 14.729 20.738 1.00 96.19 695 LEU A O 1
ATOM 5467 N N . GLU A 1 696 ? -16.260 15.982 20.043 1.00 95.19 696 GLU A N 1
ATOM 5468 C CA . GLU A 1 696 ? -15.846 16.408 21.379 1.00 95.19 696 GLU A CA 1
ATOM 5469 C C . GLU A 1 696 ? -16.717 17.556 21.926 1.00 95.19 696 GLU A C 1
ATOM 5471 O O . GLU A 1 696 ? -17.186 18.407 21.162 1.00 95.19 696 GLU A O 1
ATOM 5476 N N . PRO A 1 697 ? -16.909 17.642 23.259 1.00 93.06 697 PRO A N 1
ATOM 5477 C CA . PRO A 1 697 ? -17.683 18.719 23.882 1.00 93.06 697 PRO A CA 1
ATOM 5478 C C . PRO A 1 697 ? -17.127 20.129 23.630 1.00 93.06 697 PRO A C 1
ATOM 5480 O O . PRO A 1 697 ? -17.891 21.090 23.632 1.00 93.06 697 PRO A O 1
ATOM 5483 N N . SER A 1 698 ? -15.819 20.262 23.399 1.00 94.06 698 SER A N 1
ATOM 5484 C CA . SER A 1 698 ? -15.175 21.524 23.006 1.00 94.06 698 SER A CA 1
ATOM 5485 C C . SER A 1 698 ? -15.735 22.050 21.681 1.00 94.06 698 SER A C 1
ATOM 5487 O O . SER A 1 698 ? -16.119 23.213 21.587 1.00 94.06 698 SER A O 1
ATOM 5489 N N . THR A 1 699 ? -15.905 21.174 20.683 1.00 93.94 699 THR A N 1
ATOM 5490 C CA . THR A 1 699 ? -16.449 21.560 19.369 1.00 93.94 699 THR A CA 1
ATOM 5491 C C . THR A 1 699 ? -17.916 21.971 19.459 1.00 93.94 699 THR A C 1
ATOM 5493 O O . THR A 1 699 ? -18.351 22.832 18.705 1.00 93.94 699 THR A O 1
ATOM 5496 N N . LEU A 1 700 ? -18.691 21.429 20.404 1.00 93.94 700 LEU A N 1
ATOM 5497 C CA . LEU A 1 700 ? -20.060 21.903 20.637 1.00 93.94 700 LEU A CA 1
ATOM 5498 C C . LEU A 1 700 ? -20.094 23.389 21.041 1.00 93.94 700 LEU A C 1
ATOM 5500 O O . LEU A 1 700 ? -21.036 24.092 20.681 1.00 93.94 700 LEU A O 1
ATOM 5504 N N . GLN A 1 701 ? -19.081 23.859 21.775 1.00 93.25 701 GLN A N 1
ATOM 5505 C CA . GLN A 1 701 ? -18.976 25.253 22.215 1.00 93.25 701 GLN A CA 1
ATOM 5506 C C . GLN A 1 701 ? -18.394 26.156 21.120 1.00 93.25 701 GLN A C 1
ATOM 5508 O O . GLN A 1 701 ? -18.893 27.259 20.914 1.00 93.25 701 GLN A O 1
ATOM 5513 N N . GLU A 1 702 ? -17.361 25.687 20.416 1.00 95.31 702 GLU A N 1
ATOM 5514 C CA . GLU A 1 702 ? -16.624 26.473 19.416 1.00 95.31 702 GLU A CA 1
ATOM 5515 C C . GLU A 1 702 ? -17.302 26.479 18.034 1.00 95.31 702 GLU A C 1
ATOM 5517 O O . GLU A 1 702 ? -17.455 27.528 17.410 1.00 95.31 702 GLU A O 1
ATOM 5522 N N . GLU A 1 703 ? -17.740 25.312 17.554 1.00 95.62 703 GLU A N 1
ATOM 5523 C CA . GLU A 1 703 ? -18.280 25.093 16.207 1.00 95.62 703 GLU A CA 1
ATOM 5524 C C . GLU A 1 703 ? -19.517 24.162 16.241 1.00 95.62 703 GLU A C 1
ATOM 5526 O O . GLU A 1 703 ? -19.487 23.036 15.720 1.00 95.62 703 GLU A O 1
ATOM 5531 N N . PRO A 1 704 ? -20.658 24.607 16.807 1.00 95.12 704 PRO A N 1
ATOM 5532 C CA . PRO A 1 704 ? -21.826 23.751 17.027 1.00 95.12 704 PRO A CA 1
ATOM 5533 C C . PRO A 1 704 ? -22.379 23.131 15.740 1.00 95.12 704 PRO A C 1
ATOM 5535 O O . PRO A 1 704 ? -22.874 22.007 15.769 1.00 95.12 704 PRO A O 1
ATOM 5538 N N . VAL A 1 705 ? -22.283 23.817 14.597 1.00 96.38 705 VAL A N 1
ATOM 5539 C CA . VAL A 1 705 ? -22.744 23.282 13.302 1.00 96.38 705 VAL A CA 1
ATOM 5540 C C . VAL A 1 705 ? -21.972 22.015 12.929 1.00 96.38 705 VAL A C 1
ATOM 5542 O O . VAL A 1 705 ? -22.576 21.004 12.573 1.00 96.38 705 VAL A O 1
ATOM 5545 N N . LYS A 1 706 ? -20.642 22.047 13.068 1.00 94.88 706 LYS A N 1
ATOM 5546 C CA . LYS A 1 706 ? -19.762 20.916 12.762 1.00 94.88 706 LYS A CA 1
ATOM 5547 C C . LYS A 1 706 ? -20.017 19.744 13.712 1.00 94.88 706 LYS A C 1
ATOM 5549 O O . LYS A 1 706 ? -20.047 18.597 13.270 1.00 94.88 706 LYS A O 1
ATOM 5554 N N . TYR A 1 707 ? -20.259 20.040 14.990 1.00 97.12 707 TYR A N 1
ATOM 5555 C CA . TYR A 1 707 ? -20.616 19.037 15.993 1.00 97.12 707 TYR A CA 1
ATOM 5556 C C . TYR A 1 707 ? -21.922 18.311 15.646 1.00 97.12 707 TYR A C 1
ATOM 5558 O O . TYR A 1 707 ? -21.958 17.081 15.582 1.00 97.12 707 TYR A O 1
ATOM 5566 N N . HIS A 1 708 ? -22.999 19.053 15.372 1.00 96.62 708 HIS A N 1
ATOM 5567 C CA . HIS A 1 708 ? -24.301 18.448 15.080 1.00 96.62 708 HIS A CA 1
ATOM 5568 C C . HIS A 1 708 ? -24.303 17.679 13.749 1.00 96.62 708 HIS A C 1
ATOM 5570 O O . HIS A 1 708 ? -24.899 16.606 13.689 1.00 96.62 708 HIS A O 1
ATOM 5576 N N . ASP A 1 709 ? -23.596 18.157 12.717 1.00 96.50 709 ASP A N 1
ATOM 5577 C CA . ASP A 1 709 ? -23.424 17.425 11.449 1.00 96.50 709 ASP A CA 1
ATOM 5578 C C . ASP A 1 709 ? -22.691 16.085 11.654 1.00 96.50 709 ASP A C 1
ATOM 5580 O O . ASP A 1 709 ? -23.124 15.041 11.156 1.00 96.50 709 ASP A O 1
ATOM 5584 N N . ALA A 1 710 ? -21.619 16.080 12.455 1.00 96.50 710 ALA A N 1
ATOM 5585 C CA . ALA A 1 710 ? -20.889 14.862 12.802 1.00 96.50 710 ALA A CA 1
ATOM 5586 C C . ALA A 1 710 ? -21.781 13.845 13.540 1.00 96.50 710 ALA A C 1
ATOM 5588 O O . ALA A 1 710 ? -21.819 12.667 13.170 1.00 96.50 710 ALA A O 1
ATOM 5589 N N . TRP A 1 711 ? -22.556 14.293 14.532 1.00 97.44 711 TRP A N 1
ATOM 5590 C CA . TRP A 1 711 ? -23.500 13.433 15.253 1.00 97.44 711 TRP A CA 1
ATOM 5591 C C . TRP A 1 711 ? -24.656 12.947 14.375 1.00 97.44 711 TRP A C 1
ATOM 5593 O O . TRP A 1 711 ? -25.044 11.785 14.470 1.00 97.44 711 TRP A O 1
ATOM 5603 N N . GLN A 1 712 ? -25.174 13.776 13.468 1.00 97.38 712 GLN A N 1
ATOM 5604 C CA . GLN A 1 712 ? -26.212 13.369 12.519 1.00 97.38 712 GLN A CA 1
ATOM 5605 C C . GLN A 1 712 ? -25.720 12.243 11.595 1.00 97.38 712 GLN A C 1
ATOM 5607 O O . GLN A 1 712 ? -26.428 11.254 11.368 1.00 97.38 712 GLN A O 1
ATOM 5612 N N . LYS A 1 713 ? -24.483 12.349 11.095 1.00 97.06 713 LYS A N 1
ATOM 5613 C CA . LYS A 1 713 ? -23.837 11.288 10.307 1.00 97.06 713 LYS A CA 1
ATOM 5614 C C . LYS A 1 713 ? -23.668 10.004 11.116 1.00 97.06 713 LYS A C 1
ATOM 5616 O O . LYS A 1 713 ? -23.978 8.935 10.598 1.00 97.06 713 LYS A O 1
ATOM 5621 N N . LEU A 1 714 ? -23.245 10.109 12.378 1.00 97.44 714 LEU A N 1
ATOM 5622 C CA . LEU A 1 714 ? -23.070 8.959 13.270 1.00 97.44 714 LEU A CA 1
ATOM 5623 C C . LEU A 1 714 ? -24.402 8.249 13.563 1.00 97.44 714 LEU A C 1
ATOM 5625 O O . LEU A 1 714 ? -24.494 7.030 13.454 1.00 97.44 714 LEU A O 1
ATOM 5629 N N . CYS A 1 715 ? -25.449 9.005 13.902 1.00 96.56 715 CYS A N 1
ATOM 5630 C CA . CYS A 1 715 ? -26.769 8.465 14.238 1.00 96.56 715 CYS A CA 1
ATOM 5631 C C . CYS A 1 715 ? -27.463 7.805 13.040 1.00 96.56 715 CYS A C 1
ATOM 5633 O O . CYS A 1 715 ? -28.177 6.817 13.209 1.00 96.56 715 CYS A O 1
ATOM 5635 N N . SER A 1 716 ? -27.247 8.343 11.837 1.00 96.62 716 SER A N 1
ATOM 5636 C CA . SER A 1 716 ? -27.815 7.809 10.593 1.00 96.62 716 SER A CA 1
ATOM 5637 C C . SER A 1 716 ? -27.040 6.627 10.008 1.00 96.62 716 SER A C 1
ATOM 5639 O O . SER A 1 716 ? -27.443 6.123 8.965 1.00 96.62 716 SER A O 1
ATOM 5641 N N . ALA A 1 717 ? -25.918 6.218 10.605 1.00 97.44 717 ALA A N 1
ATOM 5642 C CA . ALA A 1 717 ? -25.147 5.075 10.130 1.00 97.44 717 ALA A CA 1
ATOM 5643 C C . ALA A 1 717 ? -25.719 3.737 10.630 1.00 97.44 717 ALA A C 1
ATOM 5645 O O . ALA A 1 717 ? -26.292 3.638 11.725 1.00 97.44 717 ALA A O 1
ATOM 5646 N N . ASP A 1 718 ? -25.532 2.692 9.828 1.00 97.38 718 ASP A N 1
ATOM 5647 C CA . ASP A 1 718 ? -25.961 1.322 10.130 1.00 97.38 718 ASP A CA 1
ATOM 5648 C C . ASP A 1 718 ? -24.918 0.574 10.967 1.00 97.38 718 ASP A C 1
ATOM 5650 O O . ASP A 1 718 ? -25.268 -0.294 11.763 1.00 97.38 718 ASP A O 1
ATOM 5654 N N . GLY A 1 719 ? -23.646 0.962 10.849 1.00 97.81 719 GLY A N 1
ATOM 5655 C CA . GLY A 1 719 ? -22.546 0.474 11.677 1.00 97.81 719 GLY A CA 1
ATOM 5656 C C . GLY A 1 719 ? -21.481 1.542 11.919 1.00 97.81 719 GLY A C 1
ATOM 5657 O O . GLY A 1 719 ? -21.383 2.525 11.182 1.00 97.81 719 GLY A O 1
ATOM 5658 N N . ILE A 1 720 ? -20.683 1.352 12.968 1.00 98.56 720 ILE A N 1
ATOM 5659 C CA . ILE A 1 720 ? -19.632 2.278 13.400 1.00 98.56 720 ILE A CA 1
ATOM 5660 C C . ILE A 1 720 ? -18.287 1.551 13.379 1.00 98.56 720 ILE A C 1
ATOM 5662 O O . ILE A 1 720 ? -18.144 0.458 13.926 1.00 98.56 720 ILE A O 1
ATOM 5666 N N . LEU A 1 721 ? -17.290 2.184 12.771 1.00 98.44 721 LEU A N 1
ATOM 5667 C CA . LEU A 1 721 ? -15.915 1.711 12.718 1.00 98.44 721 LEU A CA 1
ATOM 5668 C C . LEU A 1 721 ? -14.988 2.764 13.321 1.00 98.44 721 LEU A C 1
ATOM 5670 O O . LEU A 1 721 ? -14.944 3.907 12.856 1.00 98.44 721 LEU A O 1
ATOM 5674 N N . VAL A 1 722 ? -14.210 2.362 14.324 1.00 98.00 722 VAL A N 1
ATOM 5675 C CA . VAL A 1 722 ? -13.123 3.179 14.874 1.00 98.00 722 VAL A CA 1
ATOM 5676 C C . VAL A 1 722 ? -11.795 2.524 14.486 1.00 98.00 722 VAL A C 1
ATOM 5678 O O . VAL A 1 722 ? -11.444 1.490 15.060 1.00 98.00 722 VAL A O 1
ATOM 5681 N N . PRO A 1 723 ? -11.063 3.086 13.504 1.00 95.06 723 PRO A N 1
ATOM 5682 C CA . PRO A 1 723 ? -9.791 2.538 13.055 1.00 95.06 723 PRO A CA 1
ATOM 5683 C C . PRO A 1 723 ? -8.653 2.858 14.037 1.00 95.06 723 PRO A C 1
ATOM 5685 O O . PRO A 1 723 ? -8.811 3.637 14.989 1.00 95.06 723 PRO A O 1
ATOM 5688 N N . GLY A 1 724 ? -7.473 2.311 13.739 1.00 87.19 724 GLY A N 1
ATOM 5689 C CA . GLY A 1 724 ? -6.237 2.627 14.447 1.00 87.19 724 GLY A CA 1
ATOM 5690 C C . GLY A 1 724 ? -5.884 4.122 14.425 1.00 87.19 724 GLY A C 1
ATOM 5691 O O . GLY A 1 724 ? -6.383 4.923 13.624 1.00 87.19 724 GLY A O 1
ATOM 5692 N N . GLY A 1 725 ? -5.008 4.525 15.338 1.00 85.62 725 GLY A N 1
ATOM 5693 C CA . GLY A 1 725 ? -4.509 5.891 15.432 1.00 85.62 725 GLY A CA 1
ATOM 5694 C C . GLY A 1 725 ? -3.481 6.036 16.545 1.00 85.62 725 GLY A C 1
ATOM 5695 O O . GLY A 1 725 ? -3.262 5.101 17.301 1.00 85.62 725 GLY A O 1
ATOM 5696 N N . PHE A 1 726 ? -2.875 7.220 16.626 1.00 81.31 726 PHE A N 1
ATOM 5697 C CA . PHE A 1 726 ? -1.851 7.548 17.618 1.00 81.31 726 PHE A CA 1
ATOM 5698 C C . PHE A 1 726 ? -2.064 8.956 18.176 1.00 81.31 726 PHE A C 1
ATOM 5700 O O . PHE A 1 726 ? -2.486 9.874 17.442 1.00 81.31 726 PHE A O 1
ATOM 5707 N N . GLY A 1 727 ? -1.695 9.125 19.445 1.00 83.94 727 GLY A N 1
ATOM 5708 C CA . GLY A 1 727 ? -1.735 10.385 20.173 1.00 83.94 727 GLY A CA 1
ATOM 5709 C C . GLY A 1 727 ? -3.129 10.791 20.655 1.00 83.94 727 GLY A C 1
ATOM 5710 O O . GLY A 1 727 ? -4.146 10.227 20.266 1.00 83.94 727 GLY A O 1
ATOM 5711 N N . VAL A 1 728 ? -3.159 11.837 21.481 1.00 86.75 728 VAL A N 1
ATOM 5712 C CA . VAL A 1 728 ? -4.335 12.273 22.262 1.00 86.75 728 VAL A CA 1
ATOM 5713 C C . VAL A 1 728 ? -5.473 12.909 21.452 1.00 86.75 728 VAL A C 1
ATOM 5715 O O . VAL A 1 728 ? -6.617 12.946 21.900 1.00 86.75 728 VAL A O 1
ATOM 5718 N N . ARG A 1 729 ? -5.186 13.450 20.261 1.00 87.56 729 ARG A N 1
ATOM 5719 C CA . ARG A 1 729 ? -6.164 14.235 19.487 1.00 87.56 729 ARG A CA 1
ATOM 5720 C C . ARG A 1 729 ? -7.327 13.364 19.009 1.00 87.56 729 ARG A C 1
ATOM 5722 O O . ARG A 1 729 ? -7.111 12.440 18.222 1.00 87.56 729 ARG A O 1
ATOM 5729 N N . GLY A 1 730 ? -8.556 13.752 19.357 1.00 88.94 730 GLY A N 1
ATOM 5730 C CA . GLY A 1 730 ? -9.770 13.075 18.903 1.00 88.94 730 GLY A CA 1
ATOM 5731 C C . GLY A 1 730 ? -10.128 11.827 19.714 1.00 88.94 730 GLY A C 1
ATOM 5732 O O . GLY A 1 730 ? -11.046 11.102 19.332 1.00 88.94 730 GLY A O 1
ATOM 5733 N N . THR A 1 731 ? -9.396 11.530 20.790 1.00 93.19 731 THR A N 1
ATOM 5734 C CA . THR A 1 731 ? -9.605 10.319 21.591 1.00 93.19 731 THR A CA 1
ATOM 5735 C C . THR A 1 731 ? -10.945 10.343 22.328 1.00 93.19 731 THR A C 1
ATOM 5737 O O . THR A 1 731 ? -11.697 9.371 22.257 1.00 93.19 731 THR A O 1
ATOM 5740 N N . GLU A 1 732 ? -11.305 11.462 22.959 1.00 94.62 732 GLU A N 1
ATOM 5741 C CA . GLU A 1 732 ? -12.570 11.579 23.699 1.00 94.62 732 GLU A CA 1
ATOM 5742 C C . GLU A 1 732 ? -13.788 11.516 22.767 1.00 94.62 732 GLU A C 1
ATOM 5744 O O . GLU A 1 732 ? -14.769 10.829 23.057 1.00 94.62 732 GLU A O 1
ATOM 5749 N N . GLY A 1 733 ? -13.700 12.121 21.579 1.00 95.94 733 GLY A N 1
ATOM 5750 C CA . GLY A 1 733 ? -14.755 12.010 20.571 1.00 95.94 733 GLY A CA 1
ATOM 5751 C C . GLY A 1 733 ? -14.995 10.569 20.100 1.00 95.94 733 GLY A C 1
ATOM 5752 O O . GLY A 1 733 ? -16.144 10.156 19.922 1.00 95.94 733 GLY A O 1
ATOM 5753 N N . LYS A 1 734 ? -13.935 9.754 19.975 1.00 97.06 734 LYS A N 1
ATOM 5754 C CA . LYS A 1 734 ? -14.067 8.311 19.696 1.00 97.06 734 LYS A CA 1
ATOM 5755 C C . LYS A 1 734 ? -14.735 7.568 20.852 1.00 97.06 734 LYS A C 1
ATOM 5757 O O . LYS A 1 734 ? -15.623 6.760 20.600 1.00 97.06 734 LYS A O 1
ATOM 5762 N N . ILE A 1 735 ? -14.364 7.856 22.103 1.00 96.94 735 ILE A N 1
ATOM 5763 C CA . ILE A 1 735 ? -14.994 7.254 23.292 1.00 96.94 735 ILE A CA 1
ATOM 5764 C C . ILE A 1 735 ? -16.501 7.557 23.317 1.00 96.94 735 ILE A C 1
ATOM 5766 O O . ILE A 1 735 ? -17.308 6.660 23.575 1.00 96.94 735 ILE A O 1
ATOM 5770 N N . HIS A 1 736 ? -16.910 8.784 22.978 1.00 96.88 736 HIS A N 1
ATOM 5771 C CA . HIS A 1 736 ? -18.328 9.136 22.850 1.00 96.88 736 HIS A CA 1
ATOM 5772 C C . HIS A 1 736 ? -19.043 8.334 21.754 1.00 96.88 736 HIS A C 1
ATOM 5774 O O . HIS A 1 736 ? -20.146 7.834 21.992 1.00 96.88 736 HIS A O 1
ATOM 5780 N N . ALA A 1 737 ? -18.415 8.156 20.587 1.00 97.88 737 ALA A N 1
ATOM 5781 C CA . ALA A 1 737 ? -18.974 7.351 19.501 1.00 97.88 737 ALA A CA 1
ATOM 5782 C C . ALA A 1 737 ? -19.140 5.871 19.887 1.00 97.88 737 ALA A C 1
ATOM 5784 O O . ALA A 1 737 ? -20.175 5.270 19.598 1.00 97.88 737 ALA A O 1
ATOM 5785 N N . ILE A 1 738 ? -18.158 5.292 20.585 1.00 98.31 738 ILE A N 1
ATOM 5786 C CA . ILE A 1 738 ? -18.211 3.902 21.063 1.00 98.31 738 ILE A CA 1
ATOM 5787 C C . ILE A 1 738 ? -19.329 3.732 22.098 1.00 98.31 738 ILE A C 1
ATOM 5789 O O . ILE A 1 738 ? -20.129 2.798 22.014 1.00 98.31 738 ILE A O 1
ATOM 5793 N N . GLY A 1 739 ? -19.444 4.673 23.039 1.00 97.62 739 GLY A N 1
ATOM 5794 C CA . GLY A 1 739 ? -20.500 4.643 24.049 1.00 97.62 739 GLY A CA 1
ATOM 5795 C C . GLY A 1 739 ? -21.895 4.794 23.446 1.00 97.62 739 GLY A C 1
ATOM 5796 O O . GLY A 1 739 ? -22.845 4.169 23.922 1.00 97.62 739 GLY A O 1
ATOM 5797 N N . TRP A 1 740 ? -22.027 5.579 22.372 1.00 97.94 740 TRP A N 1
ATOM 5798 C CA . TRP A 1 740 ? -23.254 5.647 21.581 1.00 97.94 740 TRP A CA 1
ATOM 5799 C C . TRP A 1 740 ? -23.567 4.309 20.906 1.00 97.94 740 TRP A C 1
ATOM 5801 O O . TRP A 1 740 ? -24.686 3.813 21.052 1.00 97.94 740 TRP A O 1
ATOM 5811 N N . ALA A 1 741 ? -22.577 3.695 20.246 1.00 98.00 741 ALA A N 1
ATOM 5812 C CA . ALA A 1 741 ? -22.732 2.407 19.574 1.00 98.00 741 ALA A CA 1
ATOM 5813 C C . ALA A 1 741 ? -23.270 1.334 20.531 1.00 98.00 741 ALA A C 1
ATOM 5815 O O . ALA A 1 741 ? -24.303 0.718 20.266 1.00 98.00 741 ALA A O 1
ATOM 5816 N N . ARG A 1 742 ? -22.635 1.214 21.705 1.00 97.81 742 ARG A N 1
ATOM 5817 C CA . ARG A 1 742 ? -23.014 0.259 22.750 1.00 97.81 742 ARG A CA 1
ATOM 5818 C C . ARG A 1 742 ? -24.434 0.483 23.269 1.00 97.81 742 ARG A C 1
ATOM 5820 O O . ARG A 1 742 ? -25.202 -0.469 23.386 1.00 97.81 742 ARG A O 1
ATOM 5827 N N . LYS A 1 743 ? -24.800 1.730 23.592 1.00 97.12 743 LYS A N 1
ATOM 5828 C CA . LYS A 1 743 ? -26.121 2.059 24.166 1.00 97.12 743 LYS A CA 1
ATOM 5829 C C . LYS A 1 743 ? -27.262 1.877 23.168 1.00 97.12 743 LYS A C 1
ATOM 5831 O O . LYS A 1 743 ? -28.342 1.456 23.565 1.00 97.12 743 LYS A O 1
ATOM 5836 N N . GLN A 1 744 ? -27.026 2.182 21.894 1.00 97.19 744 GLN A N 1
ATOM 5837 C CA . GLN A 1 744 ? -28.031 2.065 20.832 1.00 97.19 744 GLN A CA 1
ATOM 5838 C C . GLN A 1 744 ? -28.030 0.699 20.137 1.00 97.19 744 GLN A C 1
ATOM 5840 O O . GLN A 1 744 ? -28.742 0.517 19.151 1.00 97.19 744 GLN A O 1
ATOM 5845 N N . LYS A 1 745 ? -27.225 -0.256 20.623 1.00 96.88 745 LYS A N 1
ATOM 5846 C CA . LYS A 1 745 ? -27.028 -1.577 20.013 1.00 96.88 745 LYS A CA 1
ATOM 5847 C C . LYS A 1 745 ? -26.658 -1.506 18.518 1.00 96.88 745 LYS A C 1
ATOM 5849 O O . LYS A 1 745 ? -27.080 -2.347 17.725 1.00 96.88 745 LYS A O 1
ATOM 5854 N N . LYS A 1 746 ? -25.886 -0.487 18.120 1.00 97.56 746 LYS A N 1
ATOM 5855 C CA . LYS A 1 746 ? -25.415 -0.297 16.738 1.00 97.56 746 LYS A CA 1
ATOM 5856 C C . LYS A 1 746 ? -24.152 -1.133 16.502 1.00 97.56 746 LYS A C 1
ATOM 5858 O O . LYS A 1 746 ? -23.219 -0.998 17.291 1.00 97.56 746 LYS A O 1
ATOM 5863 N N . PRO A 1 747 ? -24.085 -1.956 15.436 1.00 98.31 747 PRO A N 1
ATOM 5864 C CA . PRO A 1 747 ? -22.900 -2.735 15.087 1.00 98.31 747 PRO A CA 1
ATOM 5865 C C . PRO A 1 747 ? -21.606 -1.918 15.144 1.00 98.31 747 PRO A C 1
ATOM 5867 O O . PRO A 1 747 ? -21.523 -0.841 14.553 1.00 98.31 747 PRO A O 1
ATOM 5870 N N . PHE A 1 748 ? -20.604 -2.436 15.848 1.00 98.62 748 PHE A N 1
ATOM 5871 C CA . PHE A 1 748 ? -19.346 -1.753 16.116 1.00 98.62 748 PHE A CA 1
ATOM 5872 C C . PHE A 1 748 ? -18.145 -2.655 15.832 1.00 98.62 748 PHE A C 1
ATOM 5874 O O . PHE A 1 748 ? -18.125 -3.817 16.249 1.00 98.62 748 PHE A O 1
ATOM 5881 N N . LEU A 1 749 ? -17.138 -2.086 15.165 1.00 98.75 749 LEU A N 1
ATOM 5882 C CA . LEU A 1 749 ? -15.801 -2.658 15.042 1.00 98.75 749 LEU A CA 1
ATOM 5883 C C . LEU A 1 749 ? -14.752 -1.643 15.520 1.00 98.75 749 LEU A C 1
ATOM 5885 O O . LEU A 1 749 ? -14.661 -0.532 14.993 1.00 98.75 749 LEU A O 1
ATOM 5889 N N . GLY A 1 750 ? -13.945 -2.032 16.502 1.00 98.25 750 GLY A N 1
ATOM 5890 C CA . GLY A 1 750 ? -12.754 -1.299 16.928 1.00 98.25 750 GLY A CA 1
ATOM 5891 C C . GLY A 1 750 ? -11.488 -1.981 16.417 1.00 98.25 750 GLY A C 1
ATOM 5892 O O . GLY A 1 750 ? -11.314 -3.172 16.648 1.00 98.25 750 GLY A O 1
ATOM 5893 N N . VAL A 1 751 ? -10.602 -1.243 15.748 1.00 98.00 751 VAL A N 1
ATOM 5894 C CA . VAL A 1 751 ? -9.323 -1.772 15.239 1.00 98.00 751 VAL A CA 1
ATOM 5895 C C . VAL A 1 751 ? -8.162 -1.096 15.956 1.00 98.00 751 VAL A C 1
ATOM 5897 O O . VAL A 1 751 ? -8.091 0.136 15.971 1.00 98.00 751 VAL A O 1
ATOM 5900 N N . CYS A 1 752 ? -7.246 -1.887 16.518 1.00 95.94 752 CYS A N 1
ATOM 5901 C CA . CYS A 1 752 ? -6.071 -1.425 17.254 1.00 95.94 752 CYS A CA 1
ATOM 5902 C C . CYS A 1 752 ? -6.490 -0.435 18.361 1.00 95.94 752 CYS A C 1
ATOM 5904 O O . CYS A 1 752 ? -7.188 -0.816 19.305 1.00 95.94 752 CYS A O 1
ATOM 5906 N N . LEU A 1 753 ? -6.205 0.862 18.201 1.00 95.69 753 LEU A N 1
ATOM 5907 C CA . LEU A 1 753 ? -6.683 1.917 19.103 1.00 95.69 753 LEU A CA 1
ATOM 5908 C C . LEU A 1 753 ? -8.206 1.864 19.346 1.00 95.69 753 LEU A C 1
ATOM 5910 O O . LEU A 1 753 ? -8.666 2.142 20.449 1.00 95.69 753 LEU A O 1
ATOM 5914 N N . GLY A 1 754 ? -9.013 1.487 18.350 1.00 97.19 754 GLY A N 1
ATOM 5915 C CA . GLY A 1 754 ? -10.463 1.358 18.520 1.00 97.19 754 GLY A CA 1
ATOM 5916 C C . GLY A 1 754 ? -10.868 0.328 19.580 1.00 97.19 754 GLY A C 1
ATOM 5917 O O . GLY A 1 754 ? -11.825 0.566 20.317 1.00 97.19 754 GLY A O 1
ATOM 5918 N N . MET A 1 755 ? -10.127 -0.779 19.704 1.00 97.75 755 MET A N 1
ATOM 5919 C CA . MET A 1 755 ? -10.332 -1.759 20.776 1.00 97.75 755 MET A CA 1
ATOM 5920 C C . MET A 1 755 ? -9.932 -1.180 22.136 1.00 97.75 755 MET A C 1
ATOM 5922 O O . MET A 1 755 ? -10.695 -1.291 23.094 1.00 97.75 755 MET A O 1
ATOM 5926 N N . GLN A 1 756 ? -8.776 -0.518 22.215 1.00 97.38 756 GLN A N 1
ATOM 5927 C CA . GLN A 1 756 ? -8.289 0.102 23.452 1.00 97.38 756 GLN A CA 1
ATOM 5928 C C . GLN A 1 756 ? -9.292 1.130 24.001 1.00 97.38 756 GLN A C 1
ATOM 5930 O O . GLN A 1 756 ? -9.637 1.115 25.181 1.00 97.38 756 GLN A O 1
ATOM 5935 N N . LEU A 1 757 ? -9.842 1.983 23.131 1.00 97.69 757 LEU A N 1
ATOM 5936 C CA . LEU A 1 757 ? -10.831 2.985 23.533 1.00 97.69 757 LEU A CA 1
ATOM 5937 C C . LEU A 1 757 ? -12.184 2.380 23.914 1.00 97.69 757 LEU A C 1
ATOM 5939 O O . LEU A 1 757 ? -12.897 2.974 24.723 1.00 97.69 757 LEU A O 1
ATOM 5943 N N . ALA A 1 758 ? -12.533 1.201 23.393 1.00 98.06 758 ALA A N 1
ATOM 5944 C CA . ALA A 1 758 ? -13.722 0.479 23.834 1.00 98.06 758 ALA A CA 1
ATOM 5945 C C . ALA A 1 758 ? -13.574 -0.048 25.267 1.00 98.06 758 ALA A C 1
ATOM 5947 O O . ALA A 1 758 ? -14.526 0.031 26.045 1.00 98.06 758 ALA A O 1
ATOM 5948 N N . VAL A 1 759 ? -12.374 -0.497 25.648 1.00 97.69 759 VAL A N 1
ATOM 5949 C CA . VAL A 1 759 ? -12.054 -0.863 27.038 1.00 97.69 759 VAL A CA 1
ATOM 5950 C C . VAL A 1 759 ? -12.159 0.364 27.953 1.00 97.69 759 VAL A C 1
ATOM 5952 O O . VAL A 1 759 ? -12.822 0.299 28.991 1.00 97.69 759 VAL A O 1
ATOM 5955 N N . CYS A 1 760 ? -11.599 1.510 27.543 1.00 97.19 760 CYS A N 1
ATOM 5956 C CA . CYS A 1 760 ? -11.724 2.768 28.290 1.00 97.19 760 CYS A CA 1
ATOM 5957 C C . CYS A 1 760 ? -13.190 3.215 28.448 1.00 97.19 760 CYS A C 1
ATOM 5959 O O . CYS A 1 760 ? -13.615 3.560 29.552 1.00 97.19 760 CYS A O 1
ATOM 5961 N N . GLU A 1 761 ? -13.988 3.191 27.373 1.00 97.62 761 GLU A N 1
ATOM 5962 C CA . GLU A 1 761 ? -15.414 3.550 27.422 1.00 97.62 761 GLU A CA 1
ATOM 5963 C C . GLU A 1 761 ? -16.185 2.668 28.402 1.00 97.62 761 GLU A C 1
ATOM 5965 O O . GLU A 1 761 ? -16.951 3.178 29.228 1.00 97.62 761 GLU A O 1
ATOM 5970 N N . PHE A 1 762 ? -15.964 1.354 28.334 1.00 97.81 762 PHE A N 1
ATOM 5971 C CA . PHE A 1 762 ? -16.676 0.394 29.163 1.00 97.81 762 PHE A CA 1
ATOM 5972 C C . PHE A 1 762 ? -16.318 0.552 30.645 1.00 97.81 762 PHE A C 1
ATOM 5974 O O . PHE A 1 762 ? -17.210 0.545 31.498 1.00 97.81 762 PHE A O 1
ATOM 5981 N N . ALA A 1 763 ? -15.041 0.783 30.964 1.00 97.38 763 ALA A N 1
ATOM 5982 C CA . ALA A 1 763 ? -14.603 1.060 32.330 1.00 97.38 763 ALA A CA 1
ATOM 5983 C C . ALA A 1 763 ? -15.262 2.331 32.897 1.00 97.38 763 ALA A C 1
ATOM 5985 O O . ALA A 1 763 ? -15.847 2.309 33.985 1.00 97.38 763 ALA A O 1
ATOM 5986 N N . ARG A 1 764 ? -15.269 3.427 32.126 1.00 96.94 764 ARG A N 1
ATOM 5987 C CA . ARG A 1 764 ? -15.845 4.713 32.558 1.00 96.94 764 ARG A CA 1
ATOM 5988 C C . ARG A 1 764 ? -17.359 4.665 32.750 1.00 96.94 764 ARG A C 1
ATOM 5990 O O . ARG A 1 764 ? -17.897 5.347 33.633 1.00 96.94 764 ARG A O 1
ATOM 5997 N N . ASN A 1 765 ? -18.069 3.909 31.914 1.00 96.00 765 ASN A N 1
ATOM 5998 C CA . ASN A 1 765 ? -19.532 3.939 31.875 1.00 96.00 765 ASN A CA 1
ATOM 5999 C C . ASN A 1 765 ? -20.209 2.761 32.578 1.00 96.00 765 ASN A C 1
ATOM 6001 O O . ASN A 1 765 ? -21.270 2.970 33.162 1.00 96.00 765 ASN A O 1
ATOM 6005 N N . THR A 1 766 ? -19.627 1.562 32.540 1.00 96.00 766 THR A N 1
ATOM 6006 C CA . THR A 1 766 ? -20.220 0.350 33.131 1.00 96.00 766 THR A CA 1
ATOM 6007 C C . THR A 1 766 ? -19.594 0.005 34.481 1.00 96.00 766 THR A C 1
ATOM 6009 O O . THR A 1 766 ? -20.326 -0.339 35.407 1.00 96.00 766 THR A O 1
ATOM 6012 N N . LEU A 1 767 ? -18.267 0.127 34.622 1.00 94.94 767 LEU A N 1
ATOM 6013 C CA . LEU A 1 767 ? -17.570 -0.122 35.899 1.00 94.94 767 LEU A CA 1
ATOM 6014 C C . LEU A 1 767 ? -17.567 1.105 36.824 1.00 94.94 767 LEU A C 1
ATOM 6016 O O . LEU A 1 767 ? -17.408 0.972 38.033 1.00 94.94 767 LEU A O 1
ATOM 6020 N N . GLY A 1 768 ? -17.794 2.299 36.268 1.00 95.00 768 GLY A N 1
ATOM 6021 C CA . GLY A 1 768 ? -17.868 3.552 37.022 1.00 95.00 768 GLY A CA 1
ATOM 6022 C C . GLY A 1 768 ? -16.510 4.200 37.312 1.00 95.00 768 GLY A C 1
ATOM 6023 O O . GLY A 1 768 ? -16.465 5.215 38.004 1.00 95.00 768 GLY A O 1
ATOM 6024 N N . TRP A 1 769 ? -15.418 3.672 36.754 1.00 96.00 769 TRP A N 1
ATOM 6025 C CA . TRP A 1 769 ? -14.066 4.218 36.900 1.00 96.00 769 TRP A CA 1
ATOM 6026 C C . TRP A 1 769 ? -13.874 5.422 35.979 1.00 96.00 769 TRP A C 1
ATOM 6028 O O . TRP A 1 769 ? -13.413 5.300 34.846 1.00 96.00 769 TRP A O 1
ATOM 6038 N N . LYS A 1 770 ? -14.315 6.601 36.429 1.00 94.19 770 LYS A N 1
ATOM 6039 C CA . LYS A 1 770 ? -14.355 7.819 35.599 1.00 94.19 770 LYS A CA 1
ATOM 6040 C C . LYS A 1 770 ? -12.987 8.293 35.113 1.00 94.19 770 LYS A C 1
ATOM 6042 O O . LYS A 1 770 ? -12.927 8.906 34.054 1.00 94.19 770 LYS A O 1
ATOM 6047 N N . ASP A 1 771 ? -11.929 7.989 35.850 1.00 93.62 771 ASP A N 1
ATOM 6048 C CA . ASP A 1 771 ? -10.539 8.309 35.526 1.00 93.62 771 ASP A CA 1
ATOM 6049 C C . ASP A 1 771 ? -9.836 7.222 34.697 1.00 93.62 771 ASP A C 1
ATOM 6051 O O . ASP A 1 771 ? -8.675 7.404 34.341 1.00 93.62 771 ASP A O 1
ATOM 6055 N N . ALA A 1 772 ? -10.506 6.107 34.367 1.00 95.38 772 ALA A N 1
ATOM 6056 C CA . ALA A 1 772 ? -9.895 5.021 33.603 1.00 95.38 772 ALA A CA 1
ATOM 6057 C C . ALA A 1 772 ? -9.410 5.498 32.230 1.00 95.38 772 ALA A C 1
ATOM 6059 O O . ALA A 1 772 ? -10.183 6.047 31.431 1.00 95.38 772 ALA A O 1
ATOM 6060 N N . ASN A 1 773 ? -8.125 5.287 31.952 1.00 94.69 773 ASN A N 1
ATOM 6061 C CA . ASN A 1 773 ? -7.496 5.737 30.717 1.00 94.69 773 ASN A CA 1
ATOM 6062 C C . ASN A 1 773 ? -6.329 4.832 30.290 1.00 94.69 773 ASN A C 1
ATOM 6064 O O . ASN A 1 773 ? -5.920 3.927 31.019 1.00 94.69 773 ASN A O 1
ATOM 6068 N N . SER A 1 774 ? -5.813 5.089 29.088 1.00 94.75 774 SER A N 1
ATOM 6069 C CA . SER A 1 774 ? -4.539 4.540 28.624 1.00 94.75 774 SER A CA 1
ATOM 6070 C C . SER A 1 774 ? -3.379 5.359 29.178 1.00 94.75 774 SER A C 1
ATOM 6072 O O . SER A 1 774 ? -3.442 6.592 29.166 1.00 94.75 774 SER A O 1
ATOM 6074 N N . THR A 1 775 ? -2.286 4.693 29.549 1.00 93.94 775 THR A N 1
ATOM 6075 C CA . THR A 1 775 ? -1.029 5.360 29.917 1.00 93.94 775 THR A CA 1
ATOM 6076 C C . THR A 1 775 ? -0.395 6.121 28.748 1.00 93.94 775 THR A C 1
ATOM 6078 O O . THR A 1 775 ? 0.506 6.921 28.972 1.00 93.94 775 THR A O 1
ATOM 6081 N N . GLU A 1 776 ? -0.845 5.906 27.502 1.00 92.31 776 GLU A N 1
ATOM 6082 C CA . GLU A 1 776 ? -0.472 6.756 26.357 1.00 92.31 776 GLU A CA 1
ATOM 6083 C C . GLU A 1 776 ? -0.988 8.194 26.524 1.00 92.31 776 GLU A C 1
ATOM 6085 O O . GLU A 1 776 ? -0.318 9.149 26.133 1.00 92.31 776 GLU A O 1
ATOM 6090 N N . PHE A 1 777 ? -2.199 8.349 27.068 1.00 91.44 777 PHE A N 1
ATOM 6091 C CA . PHE A 1 777 ? -2.916 9.627 27.102 1.00 91.44 777 PHE A CA 1
ATOM 6092 C C . PHE A 1 777 ? -2.867 10.288 28.473 1.00 91.44 777 PHE A C 1
ATOM 6094 O O . PHE A 1 777 ? -2.756 11.509 28.555 1.00 91.44 777 PHE A O 1
ATOM 6101 N N . ASP A 1 778 ? -2.967 9.485 29.529 1.00 92.31 778 ASP A N 1
ATOM 6102 C CA . ASP A 1 778 ? -2.935 9.941 30.912 1.00 92.31 778 ASP A CA 1
ATOM 6103 C C . ASP A 1 778 ? -2.124 8.953 31.766 1.00 92.31 778 ASP A C 1
ATOM 6105 O O . ASP A 1 778 ? -2.675 7.977 32.287 1.00 92.31 778 ASP A O 1
ATOM 6109 N N . PRO A 1 779 ? -0.801 9.176 31.889 1.00 91.50 779 PRO A N 1
ATOM 6110 C CA . PRO A 1 779 ? 0.080 8.335 32.698 1.00 91.50 779 PRO A CA 1
ATOM 6111 C C . PRO A 1 779 ? -0.261 8.326 34.196 1.00 91.50 779 PRO A C 1
ATOM 6113 O O . PRO A 1 779 ? 0.135 7.398 34.893 1.00 91.50 779 PRO A O 1
ATOM 6116 N N . GLU A 1 780 ? -0.990 9.333 34.689 1.00 92.31 780 GLU A N 1
ATOM 6117 C CA . GLU A 1 780 ? -1.308 9.518 36.113 1.00 92.31 780 GLU A CA 1
ATOM 6118 C C . GLU A 1 780 ? -2.668 8.906 36.508 1.00 92.31 780 GLU A C 1
ATOM 6120 O O . GLU A 1 780 ? -3.112 9.038 37.654 1.00 92.31 780 GLU A O 1
ATOM 6125 N N . SER A 1 781 ? -3.351 8.234 35.573 1.00 92.44 781 SER A N 1
ATOM 6126 C CA . SER A 1 781 ? -4.623 7.556 35.836 1.00 92.44 781 SER A CA 1
ATOM 6127 C C . SER A 1 781 ? -4.474 6.518 36.954 1.00 92.44 781 SER A C 1
ATOM 6129 O O . SER A 1 781 ? -3.587 5.664 36.918 1.00 92.44 781 SER A O 1
ATOM 6131 N N . LYS A 1 782 ? -5.388 6.528 37.937 1.00 92.44 782 LYS A N 1
ATOM 6132 C CA . LYS A 1 782 ? -5.391 5.521 39.016 1.00 92.44 782 LYS A CA 1
ATOM 6133 C C . LYS A 1 782 ? -5.935 4.174 38.544 1.00 92.44 782 LYS A C 1
ATOM 6135 O O . LYS A 1 782 ? -5.739 3.170 39.224 1.00 92.44 782 LYS A O 1
ATOM 6140 N N . HIS A 1 783 ? -6.596 4.154 37.387 1.00 94.69 783 HIS A N 1
ATOM 6141 C CA . HIS A 1 783 ? -7.119 2.956 36.741 1.00 94.69 783 HIS A CA 1
ATOM 6142 C C . HIS A 1 783 ? -6.519 2.825 35.328 1.00 94.69 783 HIS A C 1
ATOM 6144 O O . HIS A 1 783 ? -7.221 3.066 34.337 1.00 94.69 783 HIS A O 1
ATOM 6150 N N . PRO A 1 784 ? -5.230 2.447 35.210 1.00 95.50 784 PRO A N 1
ATOM 6151 C CA . PRO A 1 784 ? -4.557 2.284 33.926 1.00 95.50 784 PRO A CA 1
ATOM 6152 C C . PRO A 1 784 ? -5.054 1.006 33.238 1.00 95.50 784 PRO A C 1
ATOM 6154 O O . PRO A 1 784 ? -4.498 -0.082 33.400 1.00 95.50 784 PRO A O 1
ATOM 6157 N N . VAL A 1 785 ? -6.153 1.130 32.493 1.00 96.56 785 VAL A N 1
ATOM 6158 C CA . VAL A 1 785 ? -6.811 0.007 31.800 1.00 96.56 785 VAL A CA 1
ATOM 6159 C C . VAL A 1 785 ? -6.059 -0.438 30.550 1.00 96.56 785 VAL A C 1
ATOM 6161 O O . VAL A 1 785 ? -6.214 -1.577 30.115 1.00 96.56 785 VAL A O 1
ATOM 6164 N N . VAL A 1 786 ? -5.230 0.442 29.991 1.00 96.88 786 VAL A N 1
ATOM 6165 C CA . VAL A 1 786 ? -4.337 0.164 28.865 1.00 96.88 786 VAL A CA 1
ATOM 6166 C C . VAL A 1 786 ? -2.945 0.680 29.232 1.00 96.88 786 VAL A C 1
ATOM 6168 O O . VAL A 1 786 ? -2.815 1.827 29.657 1.00 96.88 786 VAL A O 1
ATOM 6171 N N . ILE A 1 787 ? -1.925 -0.168 29.102 1.00 96.31 787 ILE A N 1
ATOM 6172 C CA . ILE A 1 787 ? -0.547 0.075 29.559 1.00 96.31 787 ILE A CA 1
ATOM 6173 C C . ILE A 1 787 ? 0.467 -0.152 28.430 1.00 96.31 787 ILE A C 1
ATOM 6175 O O . ILE A 1 787 ? 0.199 -0.917 27.503 1.00 96.31 787 ILE A O 1
ATOM 6179 N N . ASP A 1 788 ? 1.633 0.505 28.486 1.00 94.62 788 ASP A N 1
ATOM 6180 C CA . ASP A 1 788 ? 2.744 0.210 27.560 1.00 94.62 788 ASP A CA 1
ATOM 6181 C C . ASP A 1 788 ? 3.329 -1.163 27.913 1.00 94.62 788 ASP A C 1
ATOM 6183 O O . ASP A 1 788 ? 3.824 -1.369 29.023 1.00 94.62 788 ASP A O 1
ATOM 6187 N N . MET A 1 789 ? 3.257 -2.110 26.978 1.00 93.31 789 MET A N 1
ATOM 6188 C CA . MET A 1 789 ? 3.759 -3.472 27.164 1.00 93.31 789 MET A CA 1
ATOM 6189 C C . MET A 1 789 ? 4.580 -3.886 25.935 1.00 93.31 789 MET A C 1
ATOM 6191 O O . MET A 1 789 ? 4.156 -4.727 25.134 1.00 93.31 789 MET A O 1
ATOM 6195 N N . PRO A 1 790 ? 5.771 -3.287 25.747 1.00 91.06 790 PRO A N 1
ATOM 6196 C CA . PRO A 1 790 ? 6.583 -3.550 24.572 1.00 91.06 790 PRO A CA 1
ATOM 6197 C C . PRO A 1 790 ? 7.112 -4.988 24.557 1.00 91.06 790 PRO A C 1
ATOM 6199 O O . PRO A 1 790 ? 7.228 -5.661 25.584 1.00 91.06 790 PRO A O 1
ATOM 6202 N N . GLU A 1 791 ? 7.467 -5.470 23.371 1.00 88.25 791 GLU A N 1
ATOM 6203 C CA . GLU A 1 791 ? 8.102 -6.776 23.215 1.00 88.25 791 GLU A CA 1
ATOM 6204 C C . GLU A 1 791 ? 9.607 -6.701 23.455 1.00 88.25 791 GLU A C 1
ATOM 6206 O O . GLU A 1 791 ? 10.295 -5.806 22.954 1.00 88.25 791 GLU A O 1
ATOM 6211 N N . HIS A 1 792 ? 10.125 -7.700 24.165 1.00 86.94 792 HIS A N 1
ATOM 6212 C CA . HIS A 1 792 ? 11.550 -7.878 24.421 1.00 86.94 792 HIS A CA 1
ATOM 6213 C C . HIS A 1 792 ? 12.047 -9.096 23.642 1.00 86.94 792 HIS A C 1
ATOM 6215 O O . HIS A 1 792 ? 12.151 -10.204 24.165 1.00 86.94 792 HIS A O 1
ATOM 6221 N N . ASN A 1 793 ? 12.303 -8.890 22.350 1.00 84.06 793 ASN A N 1
ATOM 6222 C CA . ASN A 1 793 ? 12.734 -9.951 21.447 1.00 84.06 793 ASN A CA 1
ATOM 6223 C C . ASN A 1 793 ? 14.259 -10.186 21.569 1.00 84.06 793 ASN A C 1
ATOM 6225 O O . ASN A 1 793 ? 15.026 -9.218 21.521 1.00 84.06 793 ASN A O 1
ATOM 6229 N N . PRO A 1 794 ? 14.741 -11.443 21.685 1.00 81.62 794 PRO A N 1
ATOM 6230 C CA . PRO A 1 794 ? 16.173 -11.735 21.744 1.00 81.62 794 PRO A CA 1
ATOM 6231 C C . PRO A 1 794 ? 16.936 -11.143 20.550 1.00 81.62 794 PRO A C 1
ATOM 6233 O O . PRO A 1 794 ? 16.583 -11.373 19.395 1.00 81.62 794 PRO A O 1
ATOM 6236 N N . GLY A 1 795 ? 18.000 -10.387 20.830 1.00 79.88 795 GLY A N 1
ATOM 6237 C CA . GLY A 1 795 ? 18.816 -9.711 19.812 1.00 79.88 795 GLY A CA 1
ATOM 6238 C C . GLY A 1 795 ? 18.392 -8.273 19.490 1.00 79.88 795 GLY A C 1
ATOM 6239 O O . GLY A 1 795 ? 19.120 -7.585 18.777 1.00 79.88 795 GLY A O 1
ATOM 6240 N N . GLN A 1 796 ? 17.275 -7.787 20.040 1.00 80.62 796 GLN A N 1
ATOM 6241 C CA . GLN A 1 796 ? 16.883 -6.376 19.997 1.00 80.62 796 GLN A CA 1
ATOM 6242 C C . GLN A 1 796 ? 17.039 -5.757 21.393 1.00 80.62 796 GLN A C 1
ATOM 6244 O O . GLN A 1 796 ? 16.674 -6.366 22.395 1.00 80.62 796 GLN A O 1
ATOM 6249 N N . MET A 1 797 ? 17.630 -4.561 21.471 1.00 76.44 797 MET A N 1
ATOM 6250 C CA . MET A 1 797 ? 17.784 -3.837 22.738 1.00 76.44 797 MET A CA 1
ATOM 6251 C C . MET A 1 797 ? 16.613 -2.873 22.950 1.00 76.44 797 MET A C 1
ATOM 6253 O O . MET A 1 797 ? 16.242 -2.146 22.030 1.00 76.44 797 MET A O 1
ATOM 6257 N N . GLY A 1 798 ? 16.096 -2.815 24.179 1.00 86.12 798 GLY A N 1
ATOM 6258 C CA . GLY A 1 798 ? 14.972 -1.954 24.558 1.00 86.12 798 GLY A CA 1
ATOM 6259 C C . GLY A 1 798 ? 13.599 -2.571 24.272 1.00 86.12 798 GLY A C 1
ATOM 6260 O O . GLY A 1 798 ? 13.492 -3.722 23.856 1.00 86.12 798 GLY A O 1
ATOM 6261 N N . GLY A 1 799 ? 12.545 -1.792 24.525 1.00 83.88 799 GLY A N 1
ATOM 6262 C CA . GLY A 1 799 ? 11.166 -2.194 24.264 1.00 83.88 799 GLY A CA 1
ATOM 6263 C C . GLY A 1 799 ? 10.788 -1.970 22.802 1.00 83.88 799 GLY A C 1
ATOM 6264 O O . GLY A 1 799 ? 10.712 -0.827 22.346 1.00 83.88 799 GLY A O 1
ATOM 6265 N N . THR A 1 800 ? 10.546 -3.055 22.071 1.00 87.25 800 THR A N 1
ATOM 6266 C CA . THR A 1 800 ? 10.170 -3.006 20.652 1.00 87.25 800 THR A CA 1
ATOM 6267 C C . THR A 1 800 ? 8.656 -2.998 20.459 1.00 87.25 800 THR A C 1
ATOM 6269 O O . THR A 1 800 ? 7.900 -3.479 21.305 1.00 87.25 800 THR A O 1
ATOM 6272 N N . MET A 1 801 ? 8.199 -2.408 19.351 1.00 90.88 801 MET A N 1
ATOM 6273 C CA . MET A 1 801 ? 6.784 -2.416 18.975 1.00 90.88 801 MET A CA 1
ATOM 6274 C C . MET A 1 801 ? 6.336 -3.845 18.645 1.00 90.88 801 MET A C 1
ATOM 6276 O O . MET A 1 801 ? 7.070 -4.574 17.975 1.00 90.88 801 MET A O 1
ATOM 6280 N N . ARG A 1 802 ? 5.116 -4.227 19.045 1.00 93.69 802 ARG A N 1
ATOM 6281 C CA . ARG A 1 802 ? 4.485 -5.459 18.560 1.00 93.69 802 ARG A CA 1
ATOM 6282 C C . ARG A 1 802 ? 4.109 -5.254 17.096 1.00 93.69 802 ARG A C 1
ATOM 6284 O O . ARG A 1 802 ? 3.189 -4.500 16.773 1.00 93.69 802 ARG A O 1
ATOM 6291 N N . LEU A 1 803 ? 4.863 -5.905 16.216 1.00 93.88 803 LEU A N 1
ATOM 6292 C CA . LEU A 1 803 ? 4.835 -5.648 14.781 1.00 93.88 803 LEU A CA 1
ATOM 6293 C C . LEU A 1 803 ? 4.830 -6.954 13.978 1.00 93.88 803 LEU A C 1
ATOM 6295 O O . LEU A 1 803 ? 5.477 -7.932 14.359 1.00 93.88 803 LEU A O 1
ATOM 6299 N N . GLY A 1 804 ? 4.121 -6.950 12.850 1.00 95.00 804 GLY A N 1
ATOM 6300 C CA . GLY A 1 804 ? 4.063 -8.081 11.923 1.00 95.00 804 GLY A CA 1
ATOM 6301 C C . GLY A 1 804 ? 3.070 -9.161 12.337 1.00 95.00 804 GLY A C 1
ATOM 6302 O O . GLY A 1 804 ? 2.180 -8.932 13.159 1.00 95.00 804 GLY A O 1
ATOM 6303 N N . LYS A 1 805 ? 3.188 -10.337 11.718 1.00 95.81 805 LYS A N 1
ATOM 6304 C CA . LYS A 1 805 ? 2.254 -11.444 11.914 1.00 95.81 805 LYS A CA 1
ATOM 6305 C C . LYS A 1 805 ? 2.452 -12.088 13.284 1.00 95.81 805 LYS A C 1
ATOM 6307 O O . LYS A 1 805 ? 3.536 -12.585 13.589 1.00 95.81 805 LYS A O 1
ATOM 6312 N N . ARG A 1 806 ? 1.392 -12.134 14.089 1.00 96.00 806 ARG A N 1
ATOM 6313 C CA . ARG A 1 806 ? 1.361 -12.827 15.384 1.00 96.00 806 ARG A CA 1
ATOM 6314 C C . ARG A 1 806 ? 0.174 -13.775 15.438 1.00 96.00 806 ARG A C 1
ATOM 6316 O O . ARG A 1 806 ? -0.793 -13.630 14.692 1.00 96.00 806 ARG A O 1
ATOM 6323 N N . ARG A 1 807 ? 0.286 -14.789 16.294 1.00 97.06 807 ARG A N 1
ATOM 6324 C CA . ARG A 1 807 ? -0.763 -15.784 16.503 1.00 97.06 807 ARG A CA 1
ATOM 6325 C C . ARG A 1 807 ? -1.684 -15.335 17.629 1.00 97.06 807 ARG A C 1
ATOM 6327 O O . ARG A 1 807 ? -1.212 -15.044 18.723 1.00 97.06 807 ARG A O 1
ATOM 6334 N N . THR A 1 808 ? -2.983 -15.374 17.365 1.00 97.38 808 THR A N 1
ATOM 6335 C CA . THR A 1 808 ? -4.038 -15.141 18.351 1.00 97.38 808 THR A CA 1
ATOM 6336 C C . THR A 1 808 ? -4.862 -16.412 18.509 1.00 97.38 808 THR A C 1
ATOM 6338 O O . THR A 1 808 ? -5.408 -16.929 17.537 1.00 97.38 808 THR A O 1
ATOM 6341 N N . ILE A 1 809 ? -4.945 -16.929 19.730 1.00 97.69 809 ILE A N 1
ATOM 6342 C CA . ILE A 1 809 ? -5.651 -18.159 20.091 1.00 97.69 809 ILE A CA 1
ATOM 6343 C C . ILE A 1 809 ? -7.022 -17.796 20.659 1.00 97.69 809 ILE A C 1
ATOM 6345 O O . ILE A 1 809 ? -7.123 -17.005 21.602 1.00 97.69 809 ILE A O 1
ATOM 6349 N N . PHE A 1 810 ? -8.083 -18.405 20.129 1.00 96.75 810 PHE A N 1
ATOM 6350 C CA . PHE A 1 810 ? -9.425 -18.243 20.681 1.00 96.75 810 PHE A CA 1
ATOM 6351 C C . PHE A 1 810 ? -9.588 -19.070 21.959 1.00 96.75 810 PHE A C 1
ATOM 6353 O O . PHE A 1 810 ? -9.330 -20.272 21.978 1.00 96.75 810 PHE A O 1
ATOM 6360 N N . LYS A 1 811 ? -10.056 -18.440 23.040 1.00 92.94 811 LYS A N 1
ATOM 6361 C CA . LYS A 1 811 ? -10.260 -19.103 24.341 1.00 92.94 811 LYS A CA 1
ATOM 6362 C C . LYS A 1 811 ? -11.665 -19.669 24.532 1.00 92.94 811 LYS A C 1
ATOM 6364 O O . LYS A 1 811 ? -11.873 -20.494 25.415 1.00 92.94 811 LYS A O 1
ATOM 6369 N N . THR A 1 812 ? -12.632 -19.242 23.724 1.00 91.25 812 THR A N 1
ATOM 6370 C CA . THR A 1 812 ? -14.031 -19.676 23.831 1.00 91.25 812 THR A CA 1
ATOM 6371 C C . THR A 1 812 ? -14.572 -20.191 22.501 1.00 91.25 812 THR A C 1
ATOM 6373 O O . THR A 1 812 ? -14.181 -19.744 21.423 1.00 91.25 812 THR A O 1
ATOM 6376 N N . ASN A 1 813 ? -15.499 -21.149 22.577 1.00 87.88 813 ASN A N 1
ATOM 6377 C CA . ASN A 1 813 ? -16.279 -21.614 21.426 1.00 87.88 813 ASN A CA 1
ATOM 6378 C C . ASN A 1 813 ? -17.423 -20.642 21.096 1.00 87.88 813 ASN A C 1
ATOM 6380 O O . ASN A 1 813 ? -17.877 -20.574 19.957 1.00 87.88 813 ASN A O 1
ATOM 6384 N N . ASN A 1 814 ? -17.900 -19.884 22.087 1.00 90.62 814 ASN A N 1
ATOM 6385 C CA . ASN A 1 814 ? -18.973 -18.916 21.896 1.00 90.62 814 ASN A CA 1
ATOM 6386 C C . ASN A 1 814 ? -18.393 -17.547 21.525 1.00 90.62 814 ASN A C 1
ATOM 6388 O O . ASN A 1 814 ? -18.426 -16.630 22.340 1.00 90.62 814 ASN A O 1
ATOM 6392 N N . SER A 1 815 ? -17.822 -17.452 20.322 1.00 94.69 815 SER A N 1
ATOM 6393 C CA . SER A 1 815 ? -17.341 -16.201 19.729 1.00 94.69 815 SER A CA 1
ATOM 6394 C C . SER A 1 815 ? -17.917 -16.036 18.327 1.00 94.69 815 SER A C 1
ATOM 6396 O O . SER A 1 815 ? -17.946 -16.985 17.536 1.00 94.69 815 SER A O 1
ATOM 6398 N N . ILE A 1 816 ? -18.390 -14.829 18.018 1.00 94.62 816 ILE A N 1
ATOM 6399 C CA . ILE A 1 816 ? -18.870 -14.491 16.672 1.00 94.62 816 ILE A CA 1
ATOM 6400 C C . ILE A 1 816 ? -17.692 -14.497 15.700 1.00 94.62 816 ILE A C 1
ATOM 6402 O O . ILE A 1 816 ? -17.796 -15.085 14.622 1.00 94.62 816 ILE A O 1
ATOM 6406 N N . LEU A 1 817 ? -16.562 -13.897 16.085 1.00 94.88 817 LEU A N 1
ATOM 6407 C CA . LEU A 1 817 ? -15.378 -13.865 15.233 1.00 94.88 817 LEU A CA 1
ATOM 6408 C C . LEU A 1 817 ? -14.853 -15.260 14.926 1.00 94.88 817 LEU A C 1
ATOM 6410 O O . LEU A 1 817 ? -14.592 -15.554 13.762 1.00 94.88 817 LEU A O 1
ATOM 6414 N N . ARG A 1 818 ? -14.767 -16.148 15.919 1.00 95.38 818 ARG A N 1
ATOM 6415 C CA . ARG A 1 818 ? -14.310 -17.522 15.686 1.00 95.38 818 ARG A CA 1
ATOM 6416 C C . ARG A 1 818 ? -15.142 -18.236 14.616 1.00 95.38 818 ARG A C 1
ATOM 6418 O O . ARG A 1 818 ? -14.575 -18.855 13.718 1.00 95.38 818 ARG A O 1
ATOM 6425 N N . LYS A 1 819 ? -16.469 -18.084 14.655 1.00 94.06 819 LYS A N 1
ATOM 6426 C CA . LYS A 1 819 ? -17.364 -18.636 13.626 1.00 94.06 819 LYS A CA 1
ATOM 6427 C C . LYS A 1 819 ? -17.092 -18.027 12.253 1.00 94.06 819 LYS A C 1
ATOM 6429 O O . LYS A 1 819 ? -17.051 -18.749 11.262 1.00 94.06 819 LYS A O 1
ATOM 6434 N N . LEU A 1 820 ? -16.873 -16.712 12.180 1.00 93.81 820 LEU A N 1
ATOM 6435 C CA . LEU A 1 820 ? -16.549 -16.019 10.924 1.00 93.81 820 LEU A CA 1
ATOM 6436 C C . LEU A 1 820 ? -15.198 -16.460 10.337 1.00 93.81 820 LEU A C 1
ATOM 6438 O O . LEU A 1 820 ? -15.061 -16.516 9.117 1.00 93.81 820 LEU A O 1
ATOM 6442 N N . TYR A 1 821 ? -14.232 -16.824 11.183 1.00 92.94 821 TYR A N 1
ATOM 6443 C CA . TYR A 1 821 ? -12.960 -17.431 10.776 1.00 92.94 821 TYR A CA 1
ATOM 6444 C C . TYR A 1 821 ? -13.060 -18.943 10.475 1.00 92.94 821 TYR A C 1
ATOM 6446 O O . TYR A 1 821 ? -12.062 -19.548 10.088 1.00 92.94 821 TYR A O 1
ATOM 6454 N N . GLY A 1 822 ? -14.243 -19.557 10.601 1.00 91.88 822 GLY A N 1
ATOM 6455 C CA . GLY A 1 822 ? -14.476 -20.968 10.272 1.00 91.88 822 GLY A CA 1
ATOM 6456 C C . GLY A 1 822 ? -14.150 -21.948 11.402 1.00 91.88 822 GLY A C 1
ATOM 6457 O O . GLY A 1 822 ? -13.658 -23.039 11.135 1.00 91.88 822 GLY A O 1
ATOM 6458 N N . ASP A 1 823 ? -14.390 -21.555 12.654 1.00 92.06 823 ASP A N 1
ATOM 6459 C CA . ASP A 1 823 ? -14.223 -22.375 13.867 1.00 92.06 823 ASP A CA 1
ATOM 6460 C C . ASP A 1 823 ? -12.790 -22.854 14.167 1.00 92.06 823 ASP A C 1
ATOM 6462 O O . ASP A 1 823 ? -12.574 -23.705 15.037 1.00 92.06 823 ASP A O 1
ATOM 6466 N N . VAL A 1 824 ? -11.798 -22.227 13.529 1.00 93.62 824 VAL A N 1
ATOM 6467 C CA . VAL A 1 824 ? -10.367 -22.445 13.783 1.00 93.62 824 VAL A CA 1
ATOM 6468 C C . VAL A 1 824 ? -9.982 -22.149 15.239 1.00 93.62 824 VAL A C 1
ATOM 6470 O O . VAL A 1 824 ? -10.599 -21.323 15.914 1.00 93.62 824 VAL A O 1
ATOM 6473 N N . GLU A 1 825 ? -8.947 -22.831 15.734 1.00 94.31 825 GLU A N 1
ATOM 6474 C CA . GLU A 1 825 ? -8.436 -22.643 17.102 1.00 94.31 825 GLU A CA 1
ATOM 6475 C C . GLU A 1 825 ? -7.630 -21.348 17.260 1.00 94.31 825 GLU A C 1
ATOM 6477 O O . GLU A 1 825 ? -7.658 -20.710 18.314 1.00 94.31 825 GLU A O 1
ATOM 6482 N N . TYR A 1 826 ? -6.921 -20.946 16.206 1.00 96.44 826 TYR A N 1
ATOM 6483 C CA . TYR A 1 826 ? -6.106 -19.741 16.183 1.00 96.44 826 TYR A CA 1
ATOM 6484 C C . TYR A 1 826 ? -6.175 -19.051 14.823 1.00 96.44 826 TYR A C 1
ATOM 6486 O O . TYR A 1 826 ? -6.481 -19.669 13.802 1.00 96.44 826 TYR A O 1
ATOM 6494 N N . VAL A 1 827 ? -5.841 -17.766 14.822 1.00 96.44 827 VAL A N 1
ATOM 6495 C CA . VAL A 1 827 ? -5.672 -16.940 13.625 1.00 96.44 827 VAL A CA 1
ATOM 6496 C C . VAL A 1 827 ? -4.292 -16.299 13.635 1.00 96.44 827 VAL A C 1
ATOM 6498 O O . VAL A 1 827 ? -3.661 -16.167 14.685 1.00 96.44 827 VAL A O 1
ATOM 6501 N N . GLU A 1 828 ? -3.807 -15.933 12.455 1.00 96.06 828 GLU A N 1
ATOM 6502 C CA . GLU A 1 828 ? -2.552 -15.205 12.299 1.00 96.06 828 GLU A CA 1
ATOM 6503 C C . GLU A 1 828 ? -2.830 -13.895 11.570 1.00 96.06 828 GLU A C 1
ATOM 6505 O O . GLU A 1 828 ? -3.205 -13.900 10.398 1.00 96.06 828 GLU A O 1
ATOM 6510 N N . GLU A 1 829 ? -2.653 -12.785 12.276 1.00 97.06 829 GLU A N 1
ATOM 6511 C CA . GLU A 1 829 ? -2.976 -11.443 11.794 1.00 97.06 829 GLU A CA 1
ATOM 6512 C C . GLU A 1 829 ? -1.814 -10.490 12.082 1.00 97.06 829 GLU A C 1
ATOM 6514 O O . GLU A 1 829 ? -0.884 -10.811 12.829 1.00 97.06 829 GLU A O 1
ATOM 6519 N N . ARG A 1 830 ? -1.828 -9.325 11.431 1.00 97.25 830 ARG A N 1
ATOM 6520 C CA . ARG A 1 830 ? -0.727 -8.358 11.495 1.00 97.25 830 ARG A CA 1
ATOM 6521 C C . ARG A 1 830 ? -0.979 -7.306 12.568 1.00 97.25 830 ARG A C 1
ATOM 6523 O O . ARG A 1 830 ? -2.048 -6.702 12.609 1.00 97.25 830 ARG A O 1
ATOM 6530 N N . HIS A 1 831 ? 0.026 -7.052 13.396 1.00 96.38 831 HIS A N 1
ATOM 6531 C CA . HIS A 1 831 ? -0.014 -6.058 14.466 1.00 96.38 831 HIS A CA 1
ATOM 6532 C C . HIS A 1 831 ? 0.888 -4.871 14.148 1.00 96.38 831 HIS A C 1
ATOM 6534 O O . HIS A 1 831 ? 1.873 -5.009 13.419 1.00 96.38 831 HIS A O 1
ATOM 6540 N N . ARG A 1 832 ? 0.534 -3.711 14.709 1.00 94.69 832 ARG A N 1
ATOM 6541 C CA . ARG A 1 832 ? 1.334 -2.483 14.689 1.00 94.69 832 ARG A CA 1
ATOM 6542 C C . ARG A 1 832 ? 0.921 -1.578 15.843 1.00 94.69 832 ARG A C 1
ATOM 6544 O O . ARG A 1 832 ? 0.187 -0.607 15.659 1.00 94.69 832 ARG A O 1
ATOM 6551 N N . HIS A 1 833 ? 1.352 -1.929 17.048 1.00 93.56 833 HIS A N 1
ATOM 6552 C CA . HIS A 1 833 ? 1.025 -1.172 18.255 1.00 93.56 833 HIS A CA 1
ATOM 6553 C C . HIS A 1 833 ? 2.010 -1.458 19.397 1.00 93.56 833 HIS A C 1
ATOM 6555 O O . HIS A 1 833 ? 2.900 -2.303 19.284 1.00 93.56 833 HIS A O 1
ATOM 6561 N N . ARG A 1 834 ? 1.897 -0.683 20.480 1.00 92.81 834 ARG A N 1
ATOM 6562 C CA . ARG A 1 834 ? 2.756 -0.787 21.676 1.00 92.81 834 ARG A CA 1
ATOM 6563 C C . ARG A 1 834 ? 1.982 -1.033 22.971 1.00 92.81 834 ARG A C 1
ATOM 6565 O O . ARG A 1 834 ? 2.535 -1.574 23.922 1.00 92.81 834 ARG A O 1
ATOM 6572 N N . PHE A 1 835 ? 0.729 -0.595 23.000 1.00 95.12 835 PHE A N 1
ATOM 6573 C CA . PHE A 1 835 ? -0.090 -0.564 24.200 1.00 95.12 835 PHE A CA 1
ATOM 6574 C C . PHE A 1 835 ? -1.056 -1.744 24.230 1.00 95.12 835 PHE A C 1
ATOM 6576 O O . PHE A 1 835 ? -1.719 -2.049 23.237 1.00 95.12 835 PHE A O 1
ATOM 6583 N N . GLU A 1 836 ? -1.173 -2.355 25.402 1.00 96.38 836 GLU A N 1
ATOM 6584 C CA . GLU A 1 836 ? -1.984 -3.543 25.647 1.00 96.38 836 GLU A CA 1
ATOM 6585 C C . GLU A 1 836 ? -2.988 -3.291 26.768 1.00 96.38 836 GLU A C 1
ATOM 6587 O O . GLU A 1 836 ? -2.794 -2.425 27.622 1.00 96.38 836 GLU A O 1
ATOM 6592 N N . VAL A 1 837 ? -4.074 -4.061 26.785 1.00 96.25 837 VAL A N 1
ATOM 6593 C CA . VAL A 1 837 ? -5.010 -4.047 27.917 1.00 96.25 837 VAL A CA 1
ATOM 6594 C C . VAL A 1 837 ? -4.292 -4.575 29.154 1.00 96.25 837 VAL A C 1
ATOM 6596 O O . VAL A 1 837 ? -3.643 -5.616 29.083 1.00 96.25 837 VAL A O 1
ATOM 6599 N N . ASN A 1 838 ? -4.433 -3.884 30.286 1.00 96.00 838 ASN A N 1
ATOM 6600 C CA . ASN A 1 838 ? -3.818 -4.303 31.539 1.00 96.00 838 ASN A CA 1
ATOM 6601 C C . ASN A 1 838 ? -4.400 -5.660 32.001 1.00 96.00 838 ASN A C 1
ATOM 6603 O O . ASN A 1 838 ? -5.584 -5.712 32.366 1.00 96.00 838 ASN A O 1
ATOM 6607 N N . PRO A 1 839 ? -3.604 -6.749 32.027 1.00 93.50 839 PRO A N 1
ATOM 6608 C CA . PRO A 1 839 ? -4.108 -8.084 32.352 1.00 93.50 839 PRO A CA 1
ATOM 6609 C C . PRO A 1 839 ? -4.641 -8.192 33.784 1.00 93.50 839 PRO A C 1
ATOM 6611 O O . PRO A 1 839 ? -5.553 -8.979 34.037 1.00 93.50 839 PRO A O 1
ATOM 6614 N N . GLU A 1 840 ? -4.133 -7.372 34.711 1.00 93.88 840 GLU A N 1
ATOM 6615 C CA . GLU A 1 840 ? -4.554 -7.366 36.119 1.00 93.88 840 GLU A CA 1
ATOM 6616 C C . GLU A 1 840 ? -6.012 -6.919 36.293 1.00 93.88 840 GLU A C 1
ATOM 6618 O O . GLU A 1 840 ? -6.700 -7.346 37.220 1.00 93.88 840 GLU A O 1
ATOM 6623 N N . LEU A 1 841 ? -6.514 -6.081 35.381 1.00 92.69 841 LEU A N 1
ATOM 6624 C CA . LEU A 1 841 ? -7.869 -5.531 35.451 1.00 92.69 841 LEU A CA 1
ATOM 6625 C C . LEU A 1 841 ? -8.898 -6.374 34.689 1.00 92.69 841 LEU A C 1
ATOM 6627 O O . LEU A 1 841 ? -10.096 -6.127 34.820 1.00 92.69 841 LEU A O 1
ATOM 6631 N N . LYS A 1 842 ? -8.453 -7.392 33.945 1.00 92.25 842 LYS A N 1
ATOM 6632 C CA . LYS A 1 842 ? -9.267 -8.233 33.057 1.00 92.25 842 LYS A CA 1
ATOM 6633 C C . LYS A 1 842 ? -10.532 -8.795 33.717 1.00 92.25 842 LYS A C 1
ATOM 6635 O O . LYS A 1 842 ? -11.608 -8.720 33.124 1.00 92.25 842 LYS A O 1
ATOM 6640 N N . SER A 1 843 ? -10.414 -9.349 34.924 1.00 93.00 843 SER A N 1
ATOM 6641 C CA . SER A 1 843 ? -11.519 -10.023 35.628 1.00 93.00 843 SER A CA 1
ATOM 6642 C C . SER A 1 843 ? -12.741 -9.117 35.814 1.00 93.00 843 SER A C 1
ATOM 6644 O O . SER A 1 843 ? -13.869 -9.544 35.579 1.00 93.00 843 SER A O 1
ATOM 6646 N N . HIS A 1 844 ? -12.515 -7.840 36.128 1.00 94.62 844 HIS A N 1
ATOM 6647 C CA . HIS A 1 844 ? -13.569 -6.846 36.344 1.00 94.62 844 HIS A CA 1
ATOM 6648 C C . HIS A 1 844 ? -14.437 -6.610 35.096 1.00 94.62 844 HIS A C 1
ATOM 6650 O O . HIS A 1 844 ? -15.623 -6.296 35.211 1.00 94.62 844 HIS A O 1
ATOM 6656 N N . PHE A 1 845 ? -13.864 -6.760 33.897 1.00 95.31 845 PHE A N 1
ATOM 6657 C CA . PHE A 1 845 ? -14.593 -6.632 32.633 1.00 95.31 845 PHE A CA 1
ATOM 6658 C C . PHE A 1 845 ? -15.422 -7.885 32.330 1.00 95.31 845 PHE A C 1
ATOM 6660 O O . PHE A 1 845 ? -16.603 -7.775 31.984 1.00 95.31 845 PHE A O 1
ATOM 6667 N N . GLU A 1 846 ? -14.832 -9.071 32.506 1.00 93.31 846 GLU A N 1
ATOM 6668 C CA . GLU A 1 846 ? -15.488 -10.348 32.202 1.00 93.31 846 GLU A CA 1
ATOM 6669 C C . GLU A 1 846 ? -16.723 -10.582 33.084 1.00 93.31 846 GLU A C 1
ATOM 6671 O O . GLU A 1 846 ? -17.754 -11.039 32.588 1.00 93.31 846 GLU A O 1
ATOM 6676 N N . GLU A 1 847 ? -16.679 -10.164 34.354 1.00 94.19 847 GLU A N 1
ATOM 6677 C CA . GLU A 1 847 ? -17.822 -10.210 35.282 1.00 94.19 847 GLU A CA 1
ATOM 6678 C C . GLU A 1 847 ? -19.043 -9.400 34.808 1.00 94.19 847 GLU A C 1
ATOM 6680 O O . GLU A 1 847 ? -20.174 -9.667 35.220 1.00 94.19 847 GLU A O 1
ATOM 6685 N N . LYS A 1 848 ? -18.840 -8.406 33.934 1.00 93.94 848 LYS A N 1
ATOM 6686 C CA . LYS A 1 848 ? -19.900 -7.553 33.370 1.00 93.94 848 LYS A CA 1
ATOM 6687 C C . LYS A 1 848 ? -20.255 -7.900 31.922 1.00 93.94 848 LYS A C 1
ATOM 6689 O O . LYS A 1 848 ? -20.956 -7.123 31.276 1.00 93.94 848 LYS A O 1
ATOM 6694 N N . GLY A 1 849 ? -19.803 -9.051 31.418 1.00 92.31 849 GLY A N 1
ATOM 6695 C CA . GLY A 1 849 ? -20.119 -9.537 30.070 1.00 92.31 849 GLY A CA 1
ATOM 6696 C C . GLY A 1 849 ? -19.249 -8.949 28.956 1.00 92.31 849 GLY A C 1
ATOM 6697 O O . GLY A 1 849 ? -19.547 -9.154 27.781 1.00 92.31 849 GLY A O 1
ATOM 6698 N N . PHE A 1 850 ? -18.174 -8.229 29.294 1.00 94.88 850 PHE A N 1
ATOM 6699 C CA . PHE A 1 850 ? -17.172 -7.769 28.332 1.00 94.88 850 PHE A CA 1
ATOM 6700 C C . PHE A 1 850 ? -16.046 -8.807 28.268 1.00 94.88 850 PHE A C 1
ATOM 6702 O O . PHE A 1 850 ? -15.189 -8.867 29.149 1.00 94.88 850 PHE A O 1
ATOM 6709 N N . ARG A 1 851 ? -16.097 -9.690 27.267 1.00 95.00 851 ARG A N 1
ATOM 6710 C CA . ARG A 1 851 ? -15.269 -10.901 27.205 1.00 95.00 851 ARG A CA 1
ATOM 6711 C C . ARG A 1 851 ? -14.035 -10.701 26.346 1.00 95.00 851 ARG A C 1
ATOM 6713 O O . ARG A 1 851 ? -14.127 -10.190 25.232 1.00 95.00 851 ARG A O 1
ATOM 6720 N N . PHE A 1 852 ? -12.907 -11.230 26.810 1.00 96.19 852 PHE A N 1
ATOM 6721 C CA . PHE A 1 852 ? -11.684 -11.331 26.018 1.00 96.19 852 PHE A CA 1
ATOM 6722 C C . PHE A 1 852 ? -11.601 -12.716 25.372 1.00 96.19 852 PHE A C 1
ATOM 6724 O O . PHE A 1 852 ? -11.167 -13.694 25.985 1.00 96.19 852 PHE A O 1
ATOM 6731 N N . VAL A 1 853 ? -12.074 -12.815 24.131 1.00 96.31 853 VAL A N 1
ATOM 6732 C CA . VAL A 1 853 ? -12.262 -14.098 23.435 1.00 96.31 853 VAL A CA 1
ATOM 6733 C C . VAL A 1 853 ? -11.003 -14.598 22.729 1.00 96.31 853 VAL A C 1
ATOM 6735 O O . VAL A 1 853 ? -10.903 -15.795 22.460 1.00 96.31 853 VAL A O 1
ATOM 6738 N N . GLY A 1 854 ? -10.047 -13.710 22.447 1.00 95.88 854 GLY A N 1
ATOM 6739 C CA . GLY A 1 854 ? -8.778 -14.019 21.789 1.00 95.88 854 GLY A CA 1
ATOM 6740 C C . GLY A 1 854 ? -7.596 -13.483 22.588 1.00 95.88 854 GLY A C 1
ATOM 6741 O O . GLY A 1 854 ? -7.645 -12.358 23.085 1.00 95.88 854 GLY A O 1
ATOM 6742 N N . GLN A 1 855 ? -6.550 -14.294 22.719 1.00 95.94 855 GLN A N 1
ATOM 6743 C CA . GLN A 1 855 ? -5.315 -13.952 23.431 1.00 95.94 855 GLN A CA 1
ATOM 6744 C C . GLN A 1 855 ? -4.093 -14.339 22.603 1.00 95.94 855 GLN A C 1
ATOM 6746 O O . GLN A 1 855 ? -4.209 -15.128 21.666 1.00 95.94 855 GLN A O 1
ATOM 6751 N N . ASP A 1 856 ? -2.929 -13.811 22.952 1.00 95.19 856 ASP A N 1
ATOM 6752 C CA . ASP A 1 856 ? -1.661 -14.283 22.402 1.00 95.19 856 ASP A CA 1
ATOM 6753 C C . ASP A 1 856 ? -1.312 -15.716 22.862 1.00 95.19 856 ASP A C 1
ATOM 6755 O O . ASP A 1 856 ? -2.115 -16.427 23.481 1.00 95.19 856 ASP A O 1
ATOM 6759 N N . VAL A 1 857 ? -0.126 -16.189 22.474 1.00 94.31 857 VAL A N 1
ATOM 6760 C CA . VAL A 1 857 ? 0.316 -17.566 22.735 1.00 94.31 857 VAL A CA 1
ATOM 6761 C C . VAL A 1 857 ? 0.565 -17.782 24.226 1.00 94.31 857 VAL A C 1
ATOM 6763 O O . VAL A 1 857 ? 0.183 -18.816 24.774 1.00 94.31 857 VAL A O 1
ATOM 6766 N N . GLU A 1 858 ? 1.159 -16.788 24.875 1.00 92.00 858 GLU A N 1
ATOM 6767 C CA . GLU A 1 858 ? 1.502 -16.765 26.291 1.00 92.00 858 GLU A CA 1
ATOM 6768 C C . GLU A 1 858 ? 0.266 -16.544 27.183 1.00 92.00 858 GLU A C 1
ATOM 6770 O O . GLU A 1 858 ? 0.254 -16.952 28.344 1.00 92.00 858 GLU A O 1
ATOM 6775 N N . GLY A 1 859 ? -0.812 -15.976 26.633 1.00 90.56 859 GLY A N 1
ATOM 6776 C CA . GLY A 1 859 ? -2.036 -15.645 27.361 1.00 90.56 859 GLY A CA 1
ATOM 6777 C C . GLY A 1 859 ? -1.934 -14.352 28.174 1.00 90.56 859 GLY A C 1
ATOM 6778 O O . GLY A 1 859 ? -2.823 -14.072 28.980 1.00 90.56 859 GLY A O 1
ATOM 6779 N N . GLU A 1 860 ? -0.868 -13.578 27.977 1.00 91.12 860 GLU A N 1
ATOM 6780 C CA . GLU A 1 860 ? -0.625 -12.311 28.664 1.00 91.12 860 GLU A CA 1
ATOM 6781 C C . GLU A 1 860 ? -1.428 -11.180 28.020 1.00 91.12 860 GLU A C 1
ATOM 6783 O O . GLU A 1 860 ? -1.959 -10.320 28.722 1.00 91.12 860 GLU A O 1
ATOM 6788 N N . ARG A 1 861 ? -1.571 -11.195 26.690 1.00 95.12 861 ARG A N 1
ATOM 6789 C CA . ARG A 1 861 ? -2.160 -10.087 25.929 1.00 95.12 861 ARG A CA 1
ATOM 6790 C C . ARG A 1 861 ? -3.538 -10.450 25.416 1.00 95.12 861 ARG A C 1
ATOM 6792 O O . ARG A 1 861 ? -3.757 -11.516 24.838 1.00 95.12 861 ARG A O 1
ATOM 6799 N N . MET A 1 862 ? -4.484 -9.540 25.626 1.00 96.00 862 MET A N 1
ATOM 6800 C CA . MET A 1 862 ? -5.858 -9.695 25.165 1.00 96.00 862 MET A CA 1
ATOM 6801 C C . MET A 1 862 ? -6.008 -9.038 23.794 1.00 96.00 862 MET A C 1
ATOM 6803 O O . MET A 1 862 ? -5.905 -7.821 23.667 1.00 96.00 862 MET A O 1
ATOM 6807 N N . GLU A 1 863 ? -6.284 -9.842 22.773 1.00 96.25 863 GLU A N 1
ATOM 6808 C CA . GLU A 1 863 ? -6.219 -9.413 21.370 1.00 96.25 863 GLU A CA 1
ATOM 6809 C C . GLU A 1 863 ? -7.603 -9.175 20.757 1.00 96.25 863 GLU A C 1
ATOM 6811 O O . GLU A 1 863 ? -7.726 -8.453 19.768 1.00 96.25 863 GLU A O 1
ATOM 6816 N N . VAL A 1 864 ? -8.645 -9.802 21.315 1.00 97.94 864 VAL A N 1
ATOM 6817 C CA . VAL A 1 864 ? -10.012 -9.738 20.784 1.00 97.94 864 VAL A CA 1
ATOM 6818 C C . VAL A 1 864 ? -11.026 -9.592 21.910 1.00 97.94 864 VAL A C 1
ATOM 6820 O O . VAL A 1 864 ? -11.054 -10.415 22.829 1.00 97.94 864 VAL A O 1
ATOM 6823 N N . ILE A 1 865 ? -11.898 -8.591 21.792 1.00 97.75 865 ILE A N 1
ATOM 6824 C CA . ILE A 1 865 ? -13.027 -8.347 22.695 1.00 97.75 865 ILE A CA 1
ATOM 6825 C C . ILE A 1 865 ? -14.363 -8.589 21.994 1.00 97.75 865 ILE A C 1
ATOM 6827 O O . ILE A 1 865 ? -14.547 -8.222 20.832 1.00 97.75 865 ILE A O 1
ATOM 6831 N N . GLU A 1 866 ? -15.307 -9.160 22.734 1.00 97.75 866 GLU A N 1
ATOM 6832 C CA . GLU A 1 866 ? -16.718 -9.259 22.359 1.00 97.75 866 GLU A CA 1
ATOM 6833 C C . GLU A 1 866 ? -17.590 -8.859 23.559 1.00 97.75 866 GLU A C 1
ATOM 6835 O O . GLU A 1 866 ? -17.269 -9.180 24.705 1.00 97.75 866 GLU A O 1
ATOM 6840 N N . LEU A 1 867 ? -18.692 -8.148 23.308 1.00 96.81 867 LEU A N 1
ATOM 6841 C CA . LEU A 1 867 ? -19.653 -7.765 24.347 1.00 96.81 867 LEU A CA 1
ATOM 6842 C C . LEU A 1 867 ? -20.912 -8.636 24.280 1.00 96.81 867 LEU A C 1
ATOM 6844 O O . LEU A 1 867 ? -21.554 -8.736 23.232 1.00 96.81 867 LEU A O 1
ATOM 6848 N N . ASP A 1 868 ? -21.295 -9.201 25.424 1.00 93.38 868 ASP A N 1
ATOM 6849 C CA . ASP A 1 868 ? -22.551 -9.931 25.587 1.00 93.38 868 ASP A CA 1
ATOM 6850 C C . ASP A 1 868 ? -23.780 -9.006 25.409 1.00 93.38 868 ASP A C 1
ATOM 6852 O O . ASP A 1 868 ? -23.738 -7.815 25.705 1.00 93.38 868 ASP A O 1
ATOM 6856 N N . ASP A 1 869 ? -24.910 -9.554 24.944 1.00 90.44 869 ASP A N 1
ATOM 6857 C CA . ASP A 1 869 ? -26.175 -8.821 24.695 1.00 90.44 869 ASP A CA 1
ATOM 6858 C C . ASP A 1 869 ? -26.086 -7.654 23.673 1.00 90.44 869 ASP A C 1
ATOM 6860 O O . ASP A 1 869 ? -26.917 -6.736 23.647 1.00 90.44 869 ASP A O 1
ATOM 6864 N N . HIS A 1 870 ? -25.110 -7.704 22.761 1.00 96.62 870 HIS A N 1
ATOM 6865 C CA . HIS A 1 870 ? -24.991 -6.776 21.635 1.00 96.62 870 HIS A CA 1
ATOM 6866 C C . HIS A 1 870 ? -24.926 -7.530 20.290 1.00 96.62 870 HIS A C 1
ATOM 6868 O O . HIS A 1 870 ? -24.220 -8.533 20.200 1.00 96.62 870 HIS A O 1
ATOM 6874 N N . PRO A 1 871 ? -25.621 -7.079 19.218 1.00 94.94 871 PRO A N 1
ATOM 6875 C CA . PRO A 1 871 ? -25.682 -7.814 17.946 1.00 94.94 871 PRO A CA 1
ATOM 6876 C C . PRO A 1 871 ? -24.311 -8.027 17.292 1.00 94.94 871 PRO A C 1
ATOM 6878 O O . PRO A 1 871 ? -24.038 -9.096 16.753 1.00 94.94 871 PRO A O 1
ATOM 6881 N N . TYR A 1 872 ? -23.459 -7.001 17.328 1.00 97.94 872 TYR A N 1
ATOM 6882 C CA . TYR A 1 872 ? -22.064 -7.079 16.901 1.00 97.94 872 TYR A CA 1
ATOM 6883 C C . TYR A 1 872 ? -21.264 -5.959 17.569 1.00 97.94 872 TYR A C 1
ATOM 6885 O O . TYR A 1 872 ? -21.384 -4.805 17.175 1.00 97.94 872 TYR A O 1
ATOM 6893 N N . PHE A 1 873 ? -20.533 -6.258 18.638 1.00 98.44 873 PHE A N 1
ATOM 6894 C CA . PHE A 1 873 ? -19.605 -5.314 19.266 1.00 98.44 873 PHE A CA 1
ATOM 6895 C C . PHE A 1 873 ? -18.279 -6.031 19.420 1.00 98.44 873 PHE A C 1
ATOM 6897 O O . PHE A 1 873 ? -18.105 -6.845 20.326 1.00 98.44 873 PHE A O 1
ATOM 6904 N N . VAL A 1 874 ? -17.396 -5.772 18.467 1.00 98.38 874 VAL A N 1
ATOM 6905 C CA . VAL A 1 874 ? -16.130 -6.475 18.327 1.00 98.38 874 VAL A CA 1
ATOM 6906 C C . VAL A 1 874 ? -15.008 -5.454 18.344 1.00 98.38 874 VAL A C 1
ATOM 6908 O O . VAL A 1 874 ? -15.087 -4.412 17.697 1.00 98.38 874 VAL A O 1
ATOM 6911 N N . GLY A 1 875 ? -13.944 -5.757 19.069 1.00 98.19 875 GLY A N 1
ATOM 6912 C CA . GLY A 1 875 ? -12.697 -5.010 19.014 1.00 98.19 875 GLY A CA 1
ATOM 6913 C C . GLY A 1 875 ? -11.544 -5.975 18.815 1.00 98.19 875 GLY A C 1
ATOM 6914 O O . GLY A 1 875 ? -11.533 -7.047 19.414 1.00 98.19 875 GLY A O 1
ATOM 6915 N N . VAL A 1 876 ? -10.602 -5.603 17.961 1.00 98.31 876 VAL A N 1
ATOM 6916 C CA . VAL A 1 876 ? -9.392 -6.376 17.688 1.00 98.31 876 VAL A CA 1
ATOM 6917 C C . VAL A 1 876 ? -8.171 -5.477 17.813 1.00 98.31 876 VAL A C 1
ATOM 6919 O O . VAL A 1 876 ? -8.212 -4.318 17.403 1.00 98.31 876 VAL A O 1
ATOM 6922 N N . GLN A 1 877 ? -7.086 -6.003 18.370 1.00 97.25 877 GLN A N 1
ATOM 6923 C CA . GLN A 1 877 ? -5.802 -5.301 18.456 1.00 97.25 877 GLN A CA 1
ATOM 6924 C C . GLN A 1 877 ? -5.016 -5.350 17.141 1.00 97.25 877 GLN A C 1
ATOM 6926 O O . GLN A 1 877 ? -4.329 -4.393 16.783 1.00 97.25 877 GLN A O 1
ATOM 6931 N N . TYR A 1 878 ? -5.103 -6.462 16.410 1.00 97.62 878 TYR A N 1
ATOM 6932 C CA . TYR A 1 878 ? -4.512 -6.584 15.079 1.00 97.62 878 TYR A CA 1
ATOM 6933 C C . TYR A 1 878 ? -5.234 -5.706 14.046 1.00 97.62 878 TYR A C 1
ATOM 6935 O O . TYR A 1 878 ? -6.311 -5.168 14.297 1.00 97.62 878 TYR A O 1
ATOM 6943 N N . HIS A 1 879 ? -4.639 -5.595 12.860 1.00 97.69 879 HIS A N 1
ATOM 6944 C CA . HIS A 1 879 ? -5.154 -4.857 11.709 1.00 97.69 879 HIS A CA 1
ATOM 6945 C C . HIS A 1 879 ? -5.736 -5.816 10.651 1.00 97.69 879 HIS A C 1
ATOM 6947 O O . HIS A 1 879 ? -5.012 -6.254 9.747 1.00 97.69 879 HIS A O 1
ATOM 6953 N N . PRO A 1 880 ? -7.039 -6.163 10.730 1.00 96.69 880 PRO A N 1
ATOM 6954 C CA . PRO A 1 880 ? -7.687 -7.090 9.797 1.00 96.69 880 PRO A CA 1
ATOM 6955 C C . PRO A 1 880 ? -7.758 -6.591 8.344 1.00 96.69 880 PRO A C 1
ATOM 6957 O O . PRO A 1 880 ? -8.089 -7.352 7.433 1.00 96.69 880 PRO A O 1
ATOM 6960 N N . GLU A 1 881 ? -7.502 -5.308 8.096 1.00 96.19 881 GLU A N 1
ATOM 6961 C CA . GLU A 1 881 ? -7.556 -4.692 6.769 1.00 96.19 881 GLU A CA 1
ATOM 6962 C C . GLU A 1 881 ? -6.402 -5.111 5.847 1.00 96.19 881 GLU A C 1
ATOM 6964 O O . GLU A 1 881 ? -6.560 -5.106 4.619 1.00 96.19 881 GLU A O 1
ATOM 6969 N N . PHE A 1 882 ? -5.251 -5.497 6.408 1.00 95.50 882 PHE A N 1
ATOM 6970 C CA . PHE A 1 882 ? -4.066 -5.860 5.624 1.00 95.50 882 PHE A CA 1
ATOM 6971 C C . PHE A 1 882 ? -4.188 -7.249 4.983 1.00 95.50 882 PHE A C 1
ATOM 6973 O O . PHE A 1 882 ? -3.694 -7.480 3.876 1.00 95.50 882 PHE A O 1
ATOM 6980 N N . THR A 1 883 ? -4.914 -8.163 5.629 1.00 93.62 883 THR A N 1
ATOM 6981 C CA . THR A 1 883 ? -5.153 -9.535 5.152 1.00 93.62 883 THR A CA 1
ATOM 6982 C C . THR A 1 883 ? -6.397 -9.656 4.266 1.00 93.62 883 THR A C 1
ATOM 6984 O O . THR A 1 883 ? -6.621 -10.696 3.647 1.00 93.62 883 THR A O 1
ATOM 6987 N N . SER A 1 884 ? -7.179 -8.580 4.123 1.00 95.06 884 SER A N 1
ATOM 6988 C CA . SER A 1 884 ? -8.360 -8.546 3.257 1.00 95.06 884 SER A CA 1
ATOM 6989 C C . SER A 1 884 ? -7.989 -8.711 1.780 1.00 95.06 884 SER A C 1
ATOM 6991 O O . SER A 1 884 ? -7.054 -8.070 1.293 1.00 95.06 884 SER A O 1
ATOM 6993 N N . ARG A 1 885 ? -8.751 -9.523 1.041 1.00 91.94 885 ARG A N 1
ATOM 6994 C CA . ARG A 1 885 ? -8.640 -9.703 -0.417 1.00 91.94 885 ARG A CA 1
ATOM 6995 C C . ARG A 1 885 ? -10.009 -9.496 -1.083 1.00 91.94 885 ARG A C 1
ATOM 6997 O O . ARG A 1 885 ? -11.026 -9.750 -0.442 1.00 91.94 885 ARG A O 1
ATOM 7004 N N . PRO A 1 886 ? -10.075 -9.119 -2.373 1.00 87.56 886 PRO A N 1
ATOM 7005 C CA . PRO A 1 886 ? -11.355 -8.887 -3.053 1.00 87.56 886 PRO A CA 1
ATOM 7006 C C . PRO A 1 886 ? -12.273 -10.121 -3.111 1.00 87.56 886 PRO A C 1
ATOM 7008 O O . PRO A 1 886 ? -13.492 -9.999 -3.038 1.00 87.56 886 PRO A O 1
ATOM 7011 N N . ILE A 1 887 ? -11.694 -11.323 -3.228 1.00 84.75 887 ILE A N 1
ATOM 7012 C CA . ILE A 1 887 ? -12.441 -12.598 -3.251 1.00 84.75 887 ILE A CA 1
ATOM 7013 C C . ILE A 1 887 ? -12.626 -13.167 -1.834 1.00 84.75 887 ILE A C 1
ATOM 7015 O O . ILE A 1 887 ? -13.617 -13.842 -1.564 1.00 84.75 887 ILE A O 1
ATOM 7019 N N . LYS A 1 888 ? -11.682 -12.887 -0.929 1.00 88.12 888 LYS A N 1
ATOM 7020 C CA . LYS A 1 888 ? -11.662 -13.357 0.461 1.00 88.12 888 LYS A CA 1
ATOM 7021 C C . LYS A 1 888 ? -11.682 -12.138 1.394 1.00 88.12 888 LYS A C 1
ATOM 7023 O O . LYS A 1 888 ? -10.613 -11.685 1.818 1.00 88.12 888 LYS A O 1
ATOM 7028 N N . PRO A 1 889 ? -12.867 -11.557 1.660 1.00 93.38 889 PRO A N 1
ATOM 7029 C CA . PRO A 1 889 ? -12.978 -10.396 2.531 1.00 93.38 889 PRO A CA 1
ATOM 7030 C C . PRO A 1 889 ? -12.521 -10.740 3.949 1.00 93.38 889 PRO A C 1
ATOM 7032 O O . PRO A 1 889 ? -12.591 -11.889 4.391 1.00 93.38 889 PRO A O 1
ATOM 7035 N N . SER A 1 890 ? -12.060 -9.722 4.666 1.00 96.19 890 SER A N 1
ATOM 7036 C CA . SER A 1 890 ? -11.608 -9.876 6.044 1.00 96.19 890 SER A CA 1
ATOM 7037 C C . SER A 1 890 ? -12.779 -10.216 6.984 1.00 96.19 890 SER A C 1
ATOM 7039 O O . SER A 1 890 ? -13.774 -9.481 6.984 1.00 96.19 890 SER A O 1
ATOM 7041 N N . PRO A 1 891 ? -12.697 -11.289 7.798 1.00 96.12 891 PRO A N 1
ATOM 7042 C CA . PRO A 1 891 ? -13.827 -11.753 8.606 1.00 96.12 891 PRO A CA 1
ATOM 7043 C C . PRO A 1 891 ? -14.414 -10.713 9.581 1.00 96.12 891 PRO A C 1
ATOM 7045 O O . PRO A 1 891 ? -15.641 -10.591 9.606 1.00 96.12 891 PRO A O 1
ATOM 7048 N N . PRO A 1 892 ? -13.625 -9.896 10.315 1.00 97.69 892 PRO A N 1
ATOM 7049 C CA . PRO A 1 892 ? -14.184 -8.848 11.175 1.00 97.69 892 PRO A CA 1
ATOM 7050 C C . PRO A 1 892 ? -14.957 -7.760 10.411 1.00 97.69 892 PRO A C 1
ATOM 7052 O O . PRO A 1 892 ? -15.983 -7.272 10.889 1.00 97.69 892 PRO A O 1
ATOM 7055 N N . TYR A 1 893 ? -14.503 -7.392 9.209 1.00 98.19 893 TYR A N 1
ATOM 7056 C CA . TYR A 1 893 ? -15.194 -6.412 8.363 1.00 98.19 893 TYR A CA 1
ATOM 7057 C C . TYR A 1 893 ? -16.459 -7.002 7.726 1.00 98.19 893 TYR A C 1
ATOM 7059 O O . TYR A 1 893 ? -17.492 -6.332 7.669 1.00 98.19 893 TYR A O 1
ATOM 7067 N N . LEU A 1 894 ? -16.415 -8.274 7.315 1.00 96.75 894 LEU A N 1
ATOM 7068 C CA . LEU A 1 894 ? -17.586 -8.997 6.822 1.00 96.75 894 LEU A CA 1
ATOM 7069 C C . LEU A 1 894 ? -18.665 -9.112 7.904 1.00 96.75 894 LEU A C 1
ATOM 7071 O O . LEU A 1 894 ? -19.835 -8.849 7.633 1.00 96.75 894 LEU A O 1
ATOM 7075 N N . GLY A 1 895 ? -18.272 -9.448 9.137 1.00 96.75 895 GLY A N 1
ATOM 7076 C CA . GLY A 1 895 ? -19.170 -9.499 10.291 1.00 96.75 895 GLY A CA 1
ATOM 7077 C C . GLY A 1 895 ? -19.864 -8.164 10.562 1.00 96.75 895 GLY A C 1
ATOM 7078 O O . GLY A 1 895 ? -21.083 -8.138 10.738 1.00 96.75 895 GLY A O 1
ATOM 7079 N N . LEU A 1 896 ? -19.113 -7.056 10.506 1.00 98.19 896 LEU A N 1
ATOM 7080 C CA . LEU A 1 896 ? -19.654 -5.705 10.680 1.00 98.19 896 LEU A CA 1
ATOM 7081 C C . LEU A 1 896 ? -20.728 -5.385 9.634 1.00 98.19 896 LEU A C 1
ATOM 7083 O O . LEU A 1 896 ? -21.810 -4.920 9.987 1.00 98.19 896 LEU A O 1
ATOM 7087 N N . LEU A 1 897 ? -20.449 -5.650 8.356 1.00 96.69 897 LEU A N 1
ATOM 7088 C CA . LEU A 1 897 ? -21.377 -5.336 7.268 1.00 96.69 897 LEU A CA 1
ATOM 7089 C C . LEU A 1 897 ? -22.594 -6.263 7.246 1.00 96.69 897 LEU A C 1
ATOM 7091 O O . LEU A 1 897 ? -23.710 -5.808 7.007 1.00 96.69 897 LEU A O 1
ATOM 7095 N N . LEU A 1 898 ? -22.414 -7.546 7.562 1.00 96.00 898 LEU A N 1
ATOM 7096 C CA . LEU A 1 898 ? -23.531 -8.469 7.754 1.00 96.00 898 LEU A CA 1
ATOM 7097 C C . LEU A 1 898 ? -24.433 -8.029 8.911 1.00 96.00 898 LEU A C 1
ATOM 7099 O O . LEU A 1 898 ? -25.652 -8.173 8.815 1.00 96.00 898 LEU A O 1
ATOM 7103 N N . ALA A 1 899 ? -23.861 -7.511 10.000 1.00 96.62 899 ALA A N 1
ATOM 7104 C CA . ALA A 1 899 ? -24.626 -6.997 11.130 1.00 96.62 899 ALA A CA 1
ATOM 7105 C C . ALA A 1 899 ? -25.360 -5.697 10.774 1.00 96.62 899 ALA A C 1
ATOM 7107 O O . ALA A 1 899 ? -26.544 -5.576 11.079 1.00 96.62 899 ALA A O 1
ATOM 7108 N N . ALA A 1 900 ? -24.693 -4.774 10.075 1.00 96.19 900 ALA A N 1
ATOM 7109 C CA . ALA A 1 900 ? -25.285 -3.529 9.587 1.00 96.19 900 ALA A CA 1
ATOM 7110 C C . ALA A 1 900 ? -26.459 -3.784 8.622 1.00 96.19 900 ALA A C 1
ATOM 7112 O O . ALA A 1 900 ? -27.489 -3.125 8.716 1.00 96.19 900 ALA A O 1
ATOM 7113 N N . ALA A 1 901 ? -26.355 -4.806 7.767 1.00 93.88 901 ALA A N 1
ATOM 7114 C CA . ALA A 1 901 ? -27.427 -5.230 6.864 1.00 93.88 901 ALA A CA 1
ATOM 7115 C C . ALA A 1 901 ? -28.490 -6.142 7.521 1.00 93.88 901 ALA A C 1
ATOM 7117 O O . ALA A 1 901 ? -29.404 -6.611 6.843 1.00 93.88 901 ALA A O 1
ATOM 7118 N N . GLY A 1 902 ? -28.362 -6.477 8.813 1.00 92.75 902 GLY A N 1
ATOM 7119 C CA . GLY A 1 902 ? -29.283 -7.385 9.514 1.00 92.75 902 GLY A CA 1
ATOM 7120 C C . GLY A 1 902 ? -29.233 -8.851 9.048 1.00 92.75 902 GLY A C 1
ATOM 7121 O O . GLY A 1 902 ? -30.145 -9.626 9.329 1.00 92.75 902 GLY A O 1
ATOM 7122 N N . ARG A 1 903 ? -28.174 -9.258 8.335 1.00 92.06 903 ARG A N 1
ATOM 7123 C CA . ARG A 1 903 ? -28.003 -10.597 7.734 1.00 92.06 903 ARG A CA 1
ATOM 7124 C C . ARG A 1 903 ? -27.086 -11.531 8.528 1.00 92.06 903 ARG A C 1
ATOM 7126 O O . ARG A 1 903 ? -27.028 -12.721 8.216 1.00 92.06 903 ARG A O 1
ATOM 7133 N N . LEU A 1 904 ? -26.399 -11.036 9.560 1.00 93.00 904 LEU A N 1
ATOM 7134 C CA . LEU A 1 904 ? -25.439 -11.822 10.348 1.00 93.00 904 LEU A CA 1
ATOM 7135 C C . LEU A 1 904 ? -26.033 -13.111 10.956 1.00 93.00 904 LEU A C 1
ATOM 7137 O O . LEU A 1 904 ? -25.432 -14.168 10.755 1.00 93.00 904 LEU A O 1
ATOM 7141 N N . PRO A 1 905 ? -27.209 -13.108 11.620 1.00 89.56 905 PRO A N 1
ATOM 7142 C CA . PRO A 1 905 ? -27.766 -14.341 12.183 1.00 89.56 905 PRO A CA 1
ATOM 7143 C C . PRO A 1 905 ? -28.050 -15.403 11.112 1.00 89.56 905 PRO A C 1
ATOM 7145 O O . PRO A 1 905 ? -27.727 -16.575 11.298 1.00 89.56 905 PRO A O 1
ATOM 7148 N N . GLY A 1 906 ? -28.590 -14.985 9.961 1.00 87.88 906 GLY A N 1
ATOM 7149 C CA . GLY A 1 906 ? -28.865 -15.878 8.833 1.00 87.88 906 GLY A CA 1
ATOM 7150 C C . GLY A 1 906 ? -27.596 -16.433 8.182 1.00 87.88 906 GLY A C 1
ATOM 7151 O O . GLY A 1 906 ? -27.596 -17.569 7.715 1.00 87.88 906 GLY A O 1
ATOM 7152 N N . TYR A 1 907 ? -26.504 -15.664 8.180 1.00 89.12 907 TYR A N 1
ATOM 7153 C CA . TYR A 1 907 ? -25.197 -16.117 7.703 1.00 89.12 907 TYR A CA 1
ATOM 7154 C C . TYR A 1 907 ? -24.588 -17.189 8.617 1.00 89.12 907 TYR A C 1
ATOM 7156 O O . TYR A 1 907 ? -24.141 -18.233 8.141 1.00 89.12 907 TYR A O 1
ATOM 7164 N N . LEU A 1 908 ? -24.636 -16.968 9.935 1.00 88.56 908 LEU A N 1
ATOM 7165 C CA . LEU A 1 908 ? -24.131 -17.925 10.923 1.00 88.56 908 LEU A CA 1
ATOM 7166 C C . LEU A 1 908 ? -24.934 -19.237 10.911 1.00 88.56 908 LEU A C 1
ATOM 7168 O O . LEU A 1 908 ? -24.346 -20.312 10.977 1.00 88.56 908 LEU A O 1
ATOM 7172 N N . GLN A 1 909 ? -26.263 -19.173 10.759 1.00 86.31 909 GLN A N 1
ATOM 7173 C CA . GLN A 1 909 ? -27.123 -20.366 10.666 1.00 86.31 909 GLN A CA 1
ATOM 7174 C C . GLN A 1 909 ? -26.831 -21.231 9.432 1.00 86.31 909 GLN A C 1
ATOM 7176 O O . GLN A 1 909 ? -26.979 -22.447 9.485 1.00 86.31 909 GLN A O 1
ATOM 7181 N N . LYS A 1 910 ? -26.387 -20.621 8.327 1.00 82.38 910 LYS A N 1
ATOM 7182 C CA . LYS A 1 910 ? -26.013 -21.322 7.087 1.00 82.38 910 LYS A CA 1
ATOM 7183 C C . LYS A 1 910 ? -24.581 -21.879 7.108 1.00 82.38 910 LYS A C 1
ATOM 7185 O O . LYS A 1 910 ? -24.075 -22.286 6.063 1.00 82.38 910 LYS A O 1
ATOM 7190 N N . GLY A 1 911 ? -23.918 -21.876 8.267 1.00 78.38 911 GLY A N 1
ATOM 7191 C CA . GLY A 1 911 ? -22.545 -22.359 8.420 1.00 78.38 911 GLY A CA 1
ATOM 7192 C C . GLY A 1 911 ? -21.510 -21.441 7.769 1.00 78.38 911 GLY A C 1
ATOM 7193 O O . GLY A 1 911 ? -20.578 -21.933 7.137 1.00 78.38 911 GLY A O 1
ATOM 7194 N N . CYS A 1 912 ? -21.701 -20.119 7.866 1.00 80.31 912 CYS A N 1
ATOM 7195 C CA . CYS A 1 912 ? -20.791 -19.106 7.317 1.00 80.31 912 CYS A CA 1
ATOM 7196 C C . CYS A 1 912 ? -20.567 -19.241 5.802 1.00 80.31 912 CYS A C 1
ATOM 7198 O O . CYS A 1 912 ? -19.471 -19.017 5.290 1.00 80.31 912 CYS A O 1
ATOM 7200 N N . ARG A 1 913 ? -21.624 -19.615 5.075 1.00 66.12 913 ARG A N 1
ATOM 7201 C CA . ARG A 1 913 ? -21.653 -19.629 3.612 1.00 66.12 913 ARG A CA 1
ATOM 7202 C C . ARG A 1 913 ? -22.563 -18.516 3.122 1.00 66.12 913 ARG A C 1
ATOM 7204 O O . ARG A 1 913 ? -23.712 -18.399 3.555 1.00 66.12 913 ARG A O 1
ATOM 7211 N N . LEU A 1 914 ? -22.057 -17.709 2.194 1.00 61.59 914 LEU A N 1
ATOM 7212 C CA . LEU A 1 914 ? -22.898 -16.774 1.452 1.00 61.59 914 LEU A CA 1
ATOM 7213 C C . LEU A 1 914 ? -23.926 -17.590 0.632 1.00 61.59 914 LEU A C 1
ATOM 7215 O O . LEU A 1 914 ? -23.703 -18.760 0.307 1.00 61.59 914 LEU A O 1
ATOM 7219 N N . SER A 1 915 ? -25.092 -17.015 0.336 1.00 51.38 915 SER A N 1
ATOM 7220 C CA . SER A 1 915 ? -26.104 -17.670 -0.511 1.00 51.38 915 SER A CA 1
ATOM 7221 C C . SER A 1 915 ? -25.521 -17.989 -1.896 1.00 51.38 915 SER A C 1
ATOM 7223 O O . SER A 1 915 ? -24.717 -17.199 -2.360 1.00 51.38 915 SER A O 1
ATOM 7225 N N . PRO A 1 916 ? -25.966 -19.018 -2.641 1.00 46.59 916 PRO A N 1
ATOM 7226 C CA . PRO A 1 916 ? -25.614 -19.201 -4.059 1.00 46.59 916 PRO A CA 1
ATOM 7227 C C . PRO A 1 916 ? -25.857 -17.975 -4.959 1.00 46.59 916 PRO A C 1
ATOM 7229 O O . PRO A 1 916 ? -25.257 -17.857 -6.021 1.00 46.59 916 PRO A O 1
ATOM 7232 N N . ARG A 1 917 ? -26.751 -17.064 -4.544 1.00 48.00 917 ARG A N 1
ATOM 7233 C CA . ARG A 1 917 ? -26.975 -15.760 -5.197 1.00 48.00 917 ARG A CA 1
ATOM 7234 C C . ARG A 1 917 ? -25.923 -14.698 -4.838 1.00 48.00 917 ARG A C 1
ATOM 7236 O O . ARG A 1 917 ? -25.773 -13.739 -5.582 1.00 48.00 917 ARG A O 1
ATOM 7243 N N . ASP A 1 918 ? -25.210 -14.899 -3.733 1.00 50.88 918 ASP A N 1
ATOM 7244 C CA . ASP A 1 918 ? -24.173 -14.029 -3.168 1.00 50.88 918 ASP A CA 1
ATOM 7245 C C . ASP A 1 918 ? -22.751 -14.641 -3.306 1.00 50.88 918 ASP A C 1
ATOM 7247 O O . ASP A 1 918 ? -21.750 -13.935 -3.187 1.00 50.88 918 ASP A O 1
ATOM 7251 N N . THR A 1 919 ? -22.618 -15.947 -3.587 1.00 46.78 919 THR A N 1
ATOM 7252 C CA . THR A 1 919 ? -21.329 -16.648 -3.714 1.00 46.78 919 THR A CA 1
ATOM 7253 C C . THR A 1 919 ? -20.757 -16.621 -5.125 1.00 46.78 919 THR A C 1
ATOM 7255 O O . THR A 1 919 ? -21.455 -16.615 -6.135 1.00 46.78 919 THR A O 1
ATOM 7258 N N . TYR A 1 920 ? -19.425 -16.676 -5.182 1.00 49.16 920 TYR A N 1
ATOM 7259 C CA . TYR A 1 920 ? -18.704 -17.254 -6.313 1.00 49.16 920 TYR A CA 1
ATOM 7260 C C . TYR A 1 920 ? -19.037 -18.749 -6.369 1.00 49.16 920 TYR A C 1
ATOM 7262 O O . TYR A 1 920 ? -19.078 -19.400 -5.328 1.00 49.16 920 TYR A O 1
ATOM 7270 N N . SER A 1 921 ? -19.280 -19.319 -7.546 1.00 37.19 921 SER A N 1
ATOM 7271 C CA . SER A 1 921 ? -19.544 -20.758 -7.658 1.00 37.19 921 SER A CA 1
ATOM 7272 C C . SER A 1 921 ? -18.302 -21.591 -7.272 1.00 37.19 921 SER A C 1
ATOM 7274 O O . SER A 1 921 ? -17.488 -21.975 -8.107 1.00 37.19 921 SER A O 1
ATOM 7276 N N . ASP A 1 922 ? -18.130 -21.891 -5.983 1.00 37.41 922 ASP A N 1
ATOM 7277 C CA . ASP A 1 922 ? -17.083 -22.788 -5.488 1.00 37.41 922 ASP A CA 1
ATOM 7278 C C . ASP A 1 922 ? -17.483 -24.245 -5.750 1.00 37.41 922 ASP A C 1
ATOM 7280 O O . ASP A 1 922 ? -17.930 -24.985 -4.877 1.00 37.41 922 ASP A O 1
ATOM 7284 N N . ARG A 1 923 ? -17.302 -24.688 -6.996 1.00 34.28 923 ARG A N 1
ATOM 7285 C CA . ARG A 1 923 ? -17.184 -26.115 -7.326 1.00 34.28 923 ARG A CA 1
ATOM 7286 C C . ARG A 1 923 ? -15.708 -26.498 -7.426 1.00 34.28 923 ARG A C 1
ATOM 7288 O O . ARG A 1 923 ? -15.217 -26.828 -8.503 1.00 34.28 923 ARG A O 1
ATOM 7295 N N . SER A 1 924 ? -14.985 -26.447 -6.309 1.00 40.25 924 SER A N 1
ATOM 7296 C CA . SER A 1 924 ? -13.675 -27.105 -6.193 1.00 40.25 924 SER A CA 1
ATOM 7297 C C . SER A 1 924 ? -13.278 -27.346 -4.734 1.00 40.25 924 SER A C 1
ATOM 7299 O O . SER A 1 924 ? -12.482 -26.608 -4.165 1.00 40.25 924 SER A O 1
ATOM 7301 N N . GLY A 1 925 ? -13.825 -28.415 -4.162 1.00 31.66 925 GLY A N 1
ATOM 7302 C CA . GLY A 1 925 ? -13.364 -29.079 -2.944 1.00 31.66 925 GLY A CA 1
ATOM 7303 C C . GLY A 1 925 ? -13.964 -30.484 -2.942 1.00 31.66 925 GLY A C 1
ATOM 7304 O O . GLY A 1 925 ? -15.174 -30.640 -3.054 1.00 31.66 925 GLY A O 1
ATOM 7305 N N . SER A 1 926 ? -13.134 -31.517 -2.966 1.00 33.53 926 SER A N 1
ATOM 7306 C CA . SER A 1 926 ? -13.532 -32.911 -3.178 1.00 33.53 926 SER A CA 1
ATOM 7307 C C . SER A 1 926 ? -14.341 -33.503 -2.015 1.00 33.53 926 SER A C 1
ATOM 7309 O O . SER A 1 926 ? -13.792 -33.685 -0.933 1.00 33.53 926 SER A O 1
ATOM 7311 N N . SER A 1 927 ? -15.601 -33.880 -2.248 1.00 32.22 927 SER A N 1
ATOM 7312 C CA . SER A 1 927 ? -16.189 -35.218 -2.000 1.00 32.22 927 SER A CA 1
ATOM 7313 C C . SER A 1 927 ? -17.720 -35.171 -2.154 1.00 32.22 927 SER A C 1
ATOM 7315 O O . SER A 1 927 ? -18.368 -34.261 -1.657 1.00 32.22 927 SER A O 1
ATOM 7317 N N . THR A 1 928 ? -18.235 -36.167 -2.889 1.00 27.98 928 THR A N 1
ATOM 7318 C CA . THR A 1 928 ? -19.642 -36.566 -3.136 1.00 27.98 928 THR A CA 1
ATOM 7319 C C . THR A 1 928 ? -20.600 -35.589 -3.856 1.00 27.98 928 THR A C 1
ATOM 7321 O O . THR A 1 928 ? -20.744 -34.438 -3.455 1.00 27.98 928 THR A O 1
ATOM 7324 N N . PRO A 1 929 ? -21.296 -36.035 -4.928 1.00 33.03 929 PRO A N 1
ATOM 7325 C CA . PRO A 1 929 ? -22.388 -35.282 -5.530 1.00 33.03 929 PRO A CA 1
ATOM 7326 C C . PRO A 1 929 ? -23.683 -35.588 -4.770 1.00 33.03 929 PRO A C 1
ATOM 7328 O O . PRO A 1 929 ? -24.274 -36.643 -4.986 1.00 33.03 929 PRO A O 1
ATOM 7331 N N . ASP A 1 930 ? -24.138 -34.677 -3.911 1.00 29.66 930 ASP A N 1
ATOM 7332 C CA . ASP A 1 930 ? -25.490 -34.790 -3.365 1.00 29.66 930 ASP A CA 1
ATOM 7333 C C . ASP A 1 930 ? -26.517 -34.349 -4.411 1.00 29.66 930 ASP A C 1
ATOM 7335 O O . ASP A 1 930 ? -26.581 -33.208 -4.881 1.00 29.66 930 ASP A O 1
ATOM 7339 N N . SER A 1 931 ? -27.291 -35.347 -4.807 1.00 33.41 931 SER A N 1
ATOM 7340 C CA . SER A 1 931 ? -28.499 -35.307 -5.603 1.00 33.41 931 SER A CA 1
ATOM 7341 C C . SER A 1 931 ? -29.656 -34.712 -4.798 1.00 33.41 931 SER A C 1
ATOM 7343 O O . SER A 1 931 ? -30.420 -35.454 -4.197 1.00 33.41 931 SER A O 1
ATOM 7345 N N . GLU A 1 932 ? -29.833 -33.392 -4.814 1.00 33.19 932 GLU A N 1
ATOM 7346 C CA . GLU A 1 932 ? -31.076 -32.755 -4.341 1.00 33.19 932 GLU A CA 1
ATOM 7347 C C . GLU A 1 932 ? -31.496 -31.594 -5.257 1.00 33.19 932 GLU A C 1
ATOM 7349 O O . GLU A 1 932 ? -31.662 -30.450 -4.845 1.00 33.19 932 GLU A O 1
ATOM 7354 N N . ILE A 1 933 ? -31.677 -31.885 -6.549 1.00 33.47 933 ILE A N 1
ATOM 7355 C CA . ILE A 1 933 ? -32.517 -31.064 -7.437 1.00 33.47 933 ILE A CA 1
ATOM 7356 C C . ILE A 1 933 ? -33.411 -32.008 -8.239 1.00 33.47 933 ILE A C 1
ATOM 7358 O O . ILE A 1 933 ? -33.261 -32.181 -9.444 1.00 33.47 933 ILE A O 1
ATOM 7362 N N . SER A 1 934 ? -34.335 -32.660 -7.546 1.00 34.56 934 SER A N 1
ATOM 7363 C CA . SER A 1 934 ? -35.483 -33.315 -8.167 1.00 34.56 934 SER A CA 1
ATOM 7364 C C . SER A 1 934 ? -36.518 -33.618 -7.094 1.00 34.56 934 SER A C 1
ATOM 7366 O O . SER A 1 934 ? -36.570 -34.738 -6.616 1.00 34.56 934 SER A O 1
ATOM 7368 N N . GLU A 1 935 ? -37.292 -32.610 -6.684 1.00 32.09 935 GLU A N 1
ATOM 7369 C CA . GLU A 1 935 ? -38.676 -32.771 -6.205 1.00 32.09 935 GLU A CA 1
ATOM 7370 C C . GLU A 1 935 ? -39.300 -31.395 -5.901 1.00 32.09 935 GLU A C 1
ATOM 7372 O O . GLU A 1 935 ? -39.609 -31.035 -4.770 1.00 32.09 935 GLU A O 1
ATOM 7377 N N . LEU A 1 936 ? -39.523 -30.594 -6.947 1.00 30.22 936 LEU A N 1
ATOM 7378 C CA . LEU A 1 936 ? -40.582 -29.584 -6.906 1.00 30.22 936 LEU A CA 1
ATOM 7379 C C . LEU A 1 936 ? -41.866 -30.269 -7.380 1.00 30.22 936 LEU A C 1
ATOM 7381 O O . LEU A 1 936 ? -42.148 -30.333 -8.576 1.00 30.22 936 LEU A O 1
ATOM 7385 N N . LYS A 1 937 ? -42.623 -30.832 -6.432 1.00 31.80 937 LYS A N 1
ATOM 7386 C CA . LYS A 1 937 ? -44.001 -31.277 -6.668 1.00 31.80 937 LYS A CA 1
ATOM 7387 C C . LYS A 1 937 ? -44.850 -30.050 -7.001 1.00 31.80 937 LYS A C 1
ATOM 7389 O O . LYS A 1 937 ? -45.134 -29.229 -6.132 1.00 31.80 937 LYS A O 1
ATOM 7394 N N . LEU A 1 938 ? -45.238 -29.926 -8.267 1.00 33.66 938 LEU A N 1
ATOM 7395 C CA . LEU A 1 938 ? -46.301 -29.019 -8.687 1.00 33.66 938 LEU A CA 1
ATOM 7396 C C . LEU A 1 938 ? -47.624 -29.482 -8.048 1.00 33.66 938 LEU A C 1
ATOM 7398 O O . LEU A 1 938 ? -47.920 -30.679 -8.099 1.00 33.66 938 LEU A O 1
ATOM 7402 N N . PRO A 1 939 ? -48.426 -28.583 -7.454 1.00 33.47 939 PRO A N 1
ATOM 7403 C CA . PRO A 1 939 ? -49.749 -28.941 -6.969 1.00 33.47 939 PRO A CA 1
ATOM 7404 C C . PRO A 1 939 ? -50.648 -29.301 -8.157 1.00 33.47 939 PRO A C 1
ATOM 7406 O O . PRO A 1 939 ? -50.803 -28.529 -9.104 1.00 33.47 939 PRO A O 1
ATOM 7409 N N . SER A 1 940 ? -51.228 -30.499 -8.099 1.00 32.00 940 SER A N 1
ATOM 7410 C CA . SER A 1 940 ? -52.245 -30.981 -9.027 1.00 32.00 940 SER A CA 1
ATOM 7411 C C . SER A 1 940 ? -53.464 -30.061 -8.986 1.00 32.00 940 SER A C 1
ATOM 7413 O O . SER A 1 940 ? -54.111 -29.927 -7.947 1.00 32.00 940 SER A O 1
ATOM 7415 N N . ILE A 1 941 ? -53.780 -29.451 -10.125 1.00 38.56 941 ILE A N 1
ATOM 7416 C CA . ILE A 1 941 ? -55.062 -28.792 -10.360 1.00 38.56 941 ILE A CA 1
ATOM 7417 C C . ILE A 1 941 ? -56.122 -29.893 -10.441 1.00 38.56 941 ILE A C 1
ATOM 7419 O O . ILE A 1 941 ? -56.015 -30.812 -11.249 1.00 38.56 941 ILE A O 1
ATOM 7423 N N . SER A 1 942 ? -57.109 -29.799 -9.559 1.00 38.31 942 SER A N 1
ATOM 7424 C CA . SER A 1 942 ? -58.294 -30.646 -9.504 1.00 38.31 942 SER A CA 1
ATOM 7425 C C . SER A 1 942 ? -59.159 -30.497 -10.758 1.00 38.31 942 SER A C 1
ATOM 7427 O O . SER A 1 942 ? -59.589 -29.385 -11.071 1.00 38.31 942 SER A O 1
ATOM 7429 N N . ASN A 1 943 ? -59.459 -31.627 -11.397 1.00 29.62 943 ASN A N 1
ATOM 7430 C CA . ASN A 1 943 ? -60.804 -32.028 -11.812 1.00 29.62 943 ASN A CA 1
ATOM 7431 C C . ASN A 1 943 ? -60.886 -33.552 -11.795 1.00 29.62 943 ASN A C 1
ATOM 7433 O O . ASN A 1 943 ? -59.934 -34.182 -12.310 1.00 29.62 943 ASN A O 1
#

Sequence (943 aa):
MAQALKVYARRHPDADFAALREEALLLDSEYGSSASEVTCSIVNNKSSFSKEPYSDWKETLKRDIMEEVKAEMKGLAQELIRELKPHLSPVATAAEPPVTPRSYYRSPPRNQRDERGHVRLSGGRAFTVPPNSELLVWGKTRMGPDGADYCALVEALPNAGEVGVARTIGVVRNGRIPIRVCNPHPYSWTIGRYQKLGRLYQIDSADVHGPDDVSLSLEEDGVVEVALVHTTPDPGQHGLPEEVRNLSNRTDLSEQQQEELGALLQKWEKVFAKHDEDFGRTNAVQHRIHTGDSAPTRERYRPLPPSLYKERTQTEKLAATPRRVFLRTAVNLFHCRRFCVDRNALIPESTRTMKYILVTGGVISGIGKGIIASSVGTILKSCGLHVTAIKIDPYINIDAGTFSPYEHGEVFVLDDGGEVDLDLGNYERFLDIRLTRDNNLTTGKIYQSVINKERRGDYLGKTVQVVPHITDAIQEWVVKQAKVPVDDDGVEPQVCVIELGGTVGDIESMPFIEAFRQFQFKVKRENFCNIHVSLIPQPSATGEQKTKPTQNSVRELRGLGLSPDLIMCRCTTALETSVKEKISMFCHVAPEQVICVHDVSSIYRVPLLLEDQGVVGYLSRRLNMPIETRPRKMLTKWKEMSDRSDRLLEHCSIALVGKYTKFSDSYASVIKALEHSALSISHKLEVKYIDSAALEPSTLQEEPVKYHDAWQKLCSADGILVPGGFGVRGTEGKIHAIGWARKQKKPFLGVCLGMQLAVCEFARNTLGWKDANSTEFDPESKHPVVIDMPEHNPGQMGGTMRLGKRRTIFKTNNSILRKLYGDVEYVEERHRHRFEVNPELKSHFEEKGFRFVGQDVEGERMEVIELDDHPYFVGVQYHPEFTSRPIKPSPPYLGLLLAAAGRLPGYLQKGCRLSPRDTYSDRSGSSTPDSEISELKLPSISN

Secondary structure (DSSP, 8-state):
-HHHHHHHHHH-TTS-THHHHHHHHHHHHHH-SSSHHHHHHHHS--S-------SSHHHHHHHHHHHHHHHHHHHHHHHHHHHHGGG-S------PPP-PPPPSSPPPPGGG-EEEEEEEESSSS-EEEPTTEEEEEEEE-PPPGGG--EEEEEEE-TT--SSEEPPEEEEEBTTEEEEEEEE-SSS-EEE-TT-EEEEEEE--GGG---TTSS-----SS--B-------PPPS------HHHHTTTT-TTS-HHHHHHHHHHHHHTTTTS--SGGGS-S-----------SPPPP-PPPPPPPGGGSSSSSSSSSS------SSSSSSSS----------GGG-S-GGG---EEEEEEE-S-TTS-HHHHHHHHHHHHHHTT--EEEEEEE-SS-SSSTT--TTTS-PPEE-TT--EE-THHHHHHHHHT----GGGEEEHHHHHHHHHHHHHHTTTTTPPP-IIIIIHHHHHHHHHHHHTS--STT-PPPSEEEEEE-S-TT-GGGHHHHHHHHHHHHHH-GGGEEEEEEEE----TTT-----HHHHHHHHHHHHTT---SEEEEEESSPPPHHHHHHHHHHHT--GGGEEEEE--S-GGGHHHHHHHTTHHHHHHHHHT--------HHHHHHHHHHHHHTT--EEEEEEEEES--S-GGGGHHHHHHHHHHHHHTTEEEEEEEEEGGGGSHHHHHH-HHHHHHHHHHHHT-SEEEE----SSTTHHHHHHHHHHHHHTT--EEEETHHHHHHHHHHIIIII--TT-EETTT-TT-SSEEEEE--B--TT--S-B-EEEEEEEEE--S--HHHHHTTS-SEEEEEEEESEEE-GGGHHHHHTTTEEEEEE-SSS-SEEEEEETTSSSEEEESS-TTSS--SSS--HHHHHHHHHHTT-HHHHHHTTS---TTTS-----S-S----------PPPPP-

pLDDT: mean 73.97, std 25.61, range [24.45, 98.75]

Radius of gyration: 41.07 Å; chains: 1; bounding box: 115×103×114 Å

Organism: Knipowitschia caucasica (NCBI:txid637954)

Foldseek 3Di:
DLVVVVVVCVVCVPDDCPVVVVVLVV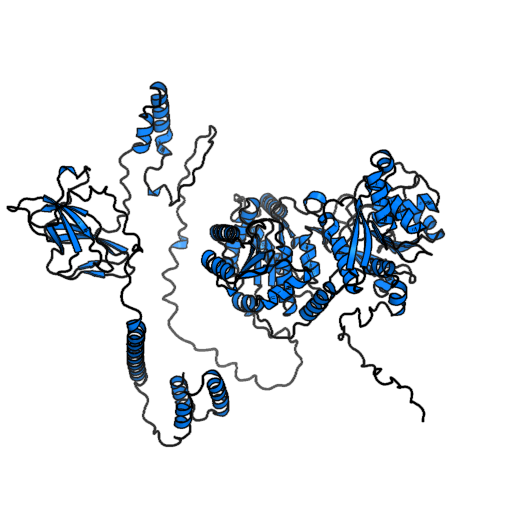VCVVPDDDCVVSVVVVPPDPDDDDDDDDDDVVVVVVVVVVVVVVVVVVVVVVVVVVVCVVVDDDDDDDDDDDDDDDDPADDDDPPAWDFQWFWWFDDQFKDKDFEQFKWKGKTAADADVVRDKFWKWWDFDPPPPQKAKHTDIAIQHSRITITMIGHHHNGMDIGDRGDGGTTMITDDPVSDDDPPHDDDPDDPDDIDRPDPDPDPDDPDDDDADPVQLCVLVDPPDDVVRSVVSNVVCVVCSVVDDPDPVVDDDDDDDDDDDDDDDDDDDDDDDDDDDPPVVPDPPDPPPPPDDDDDPDPPPDPPPPDDDDDDDDPPPPDPPVQQAAFEEEEAEFQDAPLCSLLLLLLVLLLVVLLVFFEAEAEEALDQDLACLPDDCQPQHAFFAFQQQGGHGCSVLSNCQSNVWGADNLSYHYNNNLVVVLVVCVVVCVVVPDDDDLPPRSLVSLLVSCVVRQQAHGDPVRHGGRYYRYYYHDHQPDPSCLSVLLSVLVVCVVSDQLRYAYEYEYEQDQPPVHRDGHCVSVLVRLVSSVVSRDQHQAYEYEEQDWDDLVSLVVSCVSSVYDSLRYQYDHDDPDSLCRSVSCVVSCVVVSNCVRNVHPRDPDDSPSVVVSVVLSVLSVVQDAAAEEEEADQNQPDCRNCVLVVVLLVLLCSLQSHDYHYHYANLLLCDPVCCVVPVVSNVVNVVSLVPHLAYEYEDDADDHSLVSLLVSLLVCVVVLRAYEAEASGQQSNQQSCCCPVVVQVQEDDCRHPVPRPHHQKYFDFDDDPPDPDGHWQFRKFKKAFPDQPDLLCLLVQVDRIDIFTAGGGMFGQQVCQVVCVVQQFDQGIAGPVRRGRAKTDGPPHLHHIYGNGDQSSSAHSQRRRSNSSCRRCSSVVNSVVCSVVSNDDPPVSHDPPPDDDDDDDPDDPDPDDDDDDD